Protein AF-A0A4C1TQK7-F1 (afdb_monomer_lite)

pLDDT: mean 74.4, std 18.88, range [22.38, 94.56]

Sequence (883 aa):
MAILKPQSLQMLTLLDRMDDMNLNDIREITDLICGLAYSFDNSVIKDDIHMIIRKQLGSSSPSVKVKGILAGVHAIKYLMAVPLDDVSFDIPNEVSNISISFLSEGAPREAAQLIELISCSTKQFPDLTAFFYDELSNIISNASYINKRFLAWLTDAVTNDLQQNFIVNVIPDSIDGQELSMQYCLNSDSEVDEIIAINIGGLTLEYKDDVNIGILSPLIQLVSTAYFKQCNGNLSNIDALLGCPVVMPKYDIELIEDMEDDKISNILDCLIHCSNWFRELLNAFVIQTDDMDIPTILKRILNIEEIEKNISQILLKTKTVYKPPICVFNINKYTGEQKEKQLIKPQIGKKKTNKKVPNDDTVLPETGKIQTTQHNTIKDKVDILYNMPFRKLNLNLIKLINNDFTTEPNSETELNIDMLKFILKNTNGNIDTILLSKIKKKTFLSKQDDETYDPKKAEHCAQAVSEILPKLMCHLDSVIKYIENNLNGSHNDTGFMYTSEMTAYFMVLEYLYNMLTTYFKWIGFRNQNKALLKTSLRTIAVTKEDPSKLVSLNDLLLSVAKLFQSHEKYCLQLSVGVALMDLMSAIQELSNNIVVVKIVKTMASSFLSQEWKTLDGHLEKGLYFNQAIDKFIRINFMQSELTYLKSLSIQIVSEIQRWKNRNDALESMKCINKSNFAMFYRNLGTTLYETTKRNADRGLTDSEHLEMWQDVATILKHMSEMARTLENRNTLSALFKKSMPVLKLFLSQGMPIIEMRFKTETDEILEILKLLQQSTRFLQSLCCHSRLTKDTALMTKVPQMRQLLETLIYKVKAALAANNCSEAFWMGNLKNKNIRGEIIVTQLNTDSDEMPEDCDEELPDDEDQNNSDEEINTDSRSISDTV

Organism: Eumeta variegata (NCBI:txid151549)

Foldseek 3Di:
DVVCLVCLVVLVVVVVVCVVDDPVVLLVSLLVNLCSQQVDPDRPCVVVLVVQLLVQLPDPDVVSNLSSLSNLLSNLLRLQQDDDDDDDDDDPPDDQDDDLVVDDPGSLSVNVVSVVSSCVSCQQPLLSLLVSLLSNLVSLLPRPDGDLSSLVNQLSVLVVVCCVAFKDQDQDDAAPVWDKDFPQAQDDPPPDPTAIETELLCQLRDPDSRHHLLNNLSSLSNNLSSCCVNVVHDPVVCVSLLRHTYIATDDDLVCLQVDDLVVLLSNLQSLQSLLQSLLSVLQRQLSHDPDRPLLSNLSSLVVNVVSLVSSLSSLVSYQDPHDYDANDDDPVPDPPDPDPPDDDDDDDDDDDDDDDDDDDQLDDDPDPDDDDDDPDRVVVSVVCSVPPNHDQHDLSLLVSLLWDEDDDPDDSNGQYLSSLLSSLVRNLVVLLLAQVQDQPPDDPDDDDDHDHHDPVSNVVSLVSCLVSLLSLLVVLVVLVVVLVVVVVVPPDPDDLADDPRNVSSLSSLLSSLSSLLSSLLGPCCVPHDVVSVLSSLLSQLVVPDDSVPDDDPQSSLVSNLVVLLVCLVSCQALSSLLSSLSNLVSSVVVHPDPVSLVSSLVSLQVQQQDQHADSRRHGDDGDVLLVSNLVSLLSNLVPDALVVLLVVLVQVLVQLVVDDDQQDARNSGNSHGLSSVLSNLLSSLVSLLVNLVVVLVPPDDLVVLLVNLLSSLSSLLSLLSSCLSSVDPSSLLSNLVSVLSVLVCCLVRVLVSCLVCCQPPVVSSLSSVVSNVNNLLLSQLSLLQCVVVVPVVCVVCSVVSVVSSVSVVVSVCVSCVVNVNNVSDDDDDDFNAHSNRHGPCPVVPDPDPDDDDDPPPDDDDDDDDDDDDDDDDDDDDDDDDDD

Radius of gyration: 35.94 Å; chains: 1; bounding box: 105×102×97 Å

InterPro domains:
  IPR029448 Fanconi anaemia protein FANCD2 [PF14631] (13-851)
  IPR029448 Fanconi anaemia protein FANCD2 [PTHR32086] (4-874)

Secondary structure (DSSP, 8-state):
-GGGGGGHHHHHGGGGGGGGS-HHHHHHHHHHHHHHHHSSTT-TTHHHHHHHHHHHHT-S-HHHHHHHHHHHHHHHHHHTTPPPP-------S--S---GGGSPTTHHHHHHHHHHHHHHHHTT-HHHHHHHHHHHHHHHHH-S---HHHHHHHHHHHHHHHHHHHEESSPPPPBTTBPEEEE---S-TTS-SS--EEEHHHHHHS--TT--GGGHHHHHHHHHHHHHHHTTT--GGGTHHHH--EEEE---TTTGGGS-HHHHHHHHHHHHHHHHHHHHHHHHHTT-SSS--HHHHHHHHHHHHHHHHHHHHHHHH----------S--GGG-----------PPPP-PPPP-PPPPP-TT---SS--------TTHHHHHHHHHT--PPPPPGGGGGGGGSPB--STT-SSSB-HHHHHHHHHHHHHHHHHHHH-------TT-----PPP-HHHHHHHHHHHHHHHHHHHHHHHHHHHHHHHHHHH---SS-----HHHHHHHHHHHHHHHHHHHHHT-THHHHS-HHHHHHHHHHHHHTTS-TTS--SHHHHHHHHHHHHHTTGGG--SHHHHHHHHHHHHHHHHH---HHHHHHHHHHHHHHHHS--B-TTSPBP-SHHHHHHHHHHHHHHTTT--HHHHHHHHHHHHHHHTT--STT-B-SS-TT-BTTTHHHHHHHHHHHHHHHHHHHHTS---HHHHHHHHHHHHHHHHHHHHHHHHH--HHHHHHHHHHHHHHHHHIIIIIHHHHHHHTTTSHHHHHHHHHHHHHHHHHHHHHHHHHHHTT-HHHHTTHHHHHHHHHHHHHHHHHHHHHTT-GGG--------B-TTS-B-GGG----S----------PPP----------------------

Structure (mmCIF, N/CA/C/O backbone):
data_AF-A0A4C1TQK7-F1
#
_entry.id   AF-A0A4C1TQK7-F1
#
loop_
_atom_site.group_PDB
_atom_site.id
_atom_site.type_symbol
_atom_site.label_atom_id
_atom_site.label_alt_id
_atom_site.label_comp_id
_atom_site.label_asym_id
_atom_site.label_entity_id
_atom_site.label_seq_id
_atom_site.pdbx_PDB_ins_code
_atom_site.Cartn_x
_atom_site.Cartn_y
_atom_site.Cartn_z
_atom_site.occupancy
_atom_site.B_iso_or_equiv
_atom_site.auth_seq_id
_atom_site.auth_comp_id
_atom_site.auth_asym_id
_atom_site.auth_atom_id
_atom_site.pdbx_PDB_model_num
ATOM 1 N N . MET A 1 1 ? 26.822 -21.346 -4.856 1.00 66.44 1 MET A N 1
ATOM 2 C CA . MET A 1 1 ? 26.972 -22.137 -6.099 1.00 66.44 1 MET A CA 1
ATOM 3 C C . MET A 1 1 ? 27.877 -23.363 -5.949 1.00 66.44 1 MET A C 1
ATOM 5 O O . MET A 1 1 ? 27.421 -24.443 -6.287 1.00 66.44 1 MET A O 1
ATOM 9 N N . ALA A 1 2 ? 29.098 -23.272 -5.395 1.00 65.06 2 ALA A N 1
ATOM 10 C CA . ALA A 1 2 ? 30.026 -24.421 -5.309 1.00 65.06 2 ALA A CA 1
ATOM 11 C C . ALA A 1 2 ? 29.477 -25.674 -4.582 1.00 65.06 2 ALA A C 1
ATOM 13 O O . ALA A 1 2 ? 29.717 -26.790 -5.029 1.00 65.06 2 ALA A O 1
ATOM 14 N N . ILE A 1 3 ? 28.689 -25.492 -3.514 1.00 73.12 3 ILE A N 1
ATOM 15 C CA . ILE A 1 3 ? 28.087 -26.590 -2.729 1.00 73.12 3 ILE A CA 1
ATOM 16 C C . ILE A 1 3 ? 27.033 -27.373 -3.536 1.00 73.12 3 ILE A C 1
ATOM 18 O O . ILE A 1 3 ? 26.878 -28.574 -3.348 1.00 73.12 3 ILE A O 1
ATOM 22 N N . LEU A 1 4 ? 26.331 -26.705 -4.457 1.00 75.56 4 LEU A N 1
ATOM 23 C CA . LEU A 1 4 ? 25.214 -27.277 -5.221 1.00 75.56 4 LEU A CA 1
ATOM 24 C C . LEU A 1 4 ? 25.644 -27.870 -6.572 1.00 75.56 4 LEU A C 1
ATOM 26 O O . LEU A 1 4 ? 24.844 -28.523 -7.237 1.00 75.56 4 LEU A O 1
ATOM 30 N N . LYS A 1 5 ? 26.911 -27.694 -6.970 1.00 75.25 5 LYS A N 1
ATOM 31 C CA . LYS A 1 5 ? 27.455 -28.194 -8.243 1.00 75.25 5 LYS A CA 1
ATOM 32 C C . LYS A 1 5 ? 27.227 -29.703 -8.472 1.00 75.25 5 LYS A C 1
ATOM 34 O O . LYS A 1 5 ? 26.846 -30.048 -9.586 1.00 75.25 5 LYS A O 1
ATOM 39 N N . PRO A 1 6 ? 27.391 -30.605 -7.480 1.00 77.19 6 PRO A N 1
ATOM 40 C CA . PRO A 1 6 ? 27.158 -32.043 -7.676 1.00 77.19 6 PRO A CA 1
ATOM 41 C C . PRO A 1 6 ? 25.684 -32.410 -7.906 1.00 77.19 6 PRO A C 1
ATOM 43 O O . PRO A 1 6 ? 25.392 -33.486 -8.417 1.00 77.19 6 PRO A O 1
ATOM 46 N N . GLN A 1 7 ? 24.757 -31.530 -7.518 1.00 81.00 7 GLN A N 1
ATOM 47 C CA . GLN A 1 7 ? 23.311 -31.729 -7.635 1.00 81.00 7 GLN A CA 1
ATOM 48 C C . GLN A 1 7 ? 22.711 -30.984 -8.837 1.00 81.00 7 GLN A C 1
ATOM 50 O O . GLN A 1 7 ? 21.492 -30.933 -8.967 1.00 81.00 7 GLN A O 1
ATOM 55 N N . SER A 1 8 ? 23.531 -30.423 -9.733 1.00 79.75 8 SER A N 1
ATOM 56 C CA . SER A 1 8 ? 23.068 -29.638 -10.888 1.00 79.75 8 SER A CA 1
ATOM 57 C C . SER A 1 8 ? 22.050 -30.387 -11.756 1.00 79.75 8 SER A C 1
ATOM 59 O O . SER A 1 8 ? 21.024 -29.818 -12.118 1.00 79.75 8 SER A O 1
ATOM 61 N N . LEU A 1 9 ? 22.274 -31.683 -11.999 1.00 80.56 9 LEU A N 1
ATOM 62 C CA . LEU A 1 9 ? 21.354 -32.535 -12.759 1.00 80.56 9 LEU A CA 1
ATOM 63 C C . LEU A 1 9 ? 20.010 -32.743 -12.036 1.00 80.56 9 LEU A C 1
ATOM 65 O O . LEU A 1 9 ? 18.959 -32.778 -12.666 1.00 80.56 9 LEU A O 1
ATOM 69 N N . GLN A 1 10 ? 20.029 -32.850 -10.703 1.00 81.62 10 GLN A N 1
ATOM 70 C CA . GLN A 1 10 ? 18.809 -32.960 -9.895 1.00 81.62 10 GLN A CA 1
ATOM 71 C C . GLN A 1 10 ? 18.040 -31.637 -9.889 1.00 81.62 10 GLN A C 1
ATOM 73 O O . GLN A 1 10 ? 16.819 -31.642 -9.997 1.00 81.62 10 GLN A O 1
ATOM 78 N N . MET A 1 11 ? 18.742 -30.503 -9.824 1.00 82.44 11 MET A N 1
ATOM 79 C CA . MET A 1 11 ? 18.122 -29.175 -9.874 1.00 82.44 11 MET A CA 1
ATOM 80 C C . MET A 1 11 ? 17.473 -28.889 -11.233 1.00 82.44 11 MET A C 1
ATOM 82 O O . MET A 1 11 ? 16.472 -28.181 -11.277 1.00 82.44 11 MET A O 1
ATOM 86 N N . LEU A 1 12 ? 17.964 -29.492 -12.322 1.00 82.94 12 LEU A N 1
ATOM 87 C CA . LEU A 1 12 ? 17.345 -29.374 -13.645 1.00 82.94 12 LEU A CA 1
ATOM 88 C C . LEU A 1 12 ? 15.908 -29.930 -13.674 1.00 82.94 12 LEU A C 1
ATOM 90 O O . LEU A 1 12 ? 15.057 -29.370 -14.358 1.00 82.94 12 LEU A O 1
ATOM 94 N N . THR A 1 13 ? 15.597 -30.947 -12.857 1.00 82.62 13 THR A N 1
ATOM 95 C CA . THR A 1 13 ? 14.235 -31.520 -12.744 1.00 82.62 13 THR A CA 1
ATOM 96 C C . THR A 1 13 ? 13.204 -30.541 -12.172 1.00 82.62 13 THR A C 1
ATOM 98 O O . THR A 1 13 ? 12.000 -30.743 -12.317 1.00 82.62 13 THR A O 1
ATOM 101 N N . LEU A 1 14 ? 13.646 -29.439 -11.550 1.00 81.62 14 LEU A N 1
ATOM 102 C CA . LEU A 1 14 ? 12.742 -28.376 -11.105 1.00 81.62 14 LEU A CA 1
ATOM 103 C C . LEU A 1 14 ? 12.078 -27.661 -12.289 1.00 81.62 14 LEU A C 1
ATOM 105 O O . LEU A 1 14 ? 10.960 -27.167 -12.138 1.00 81.62 14 LEU A O 1
ATOM 109 N N . LEU A 1 15 ? 12.720 -27.651 -13.466 1.00 80.19 15 LEU A N 1
ATOM 110 C CA . LEU A 1 15 ? 12.154 -27.058 -14.680 1.00 80.19 15 LEU A CA 1
ATOM 111 C C . LEU A 1 15 ? 10.896 -27.804 -15.151 1.00 80.19 15 LEU A C 1
ATOM 113 O O . LEU A 1 15 ? 9.969 -27.175 -15.661 1.00 80.19 15 LEU A O 1
ATOM 117 N N . ASP A 1 16 ? 10.806 -29.111 -14.889 1.00 79.12 16 ASP A N 1
ATOM 118 C CA . ASP A 1 16 ? 9.639 -29.931 -15.239 1.00 79.12 16 ASP A CA 1
ATOM 119 C C . ASP A 1 16 ? 8.394 -29.569 -14.410 1.00 79.12 16 ASP A C 1
ATOM 121 O O . ASP A 1 16 ? 7.269 -29.883 -14.793 1.00 79.12 16 ASP A O 1
ATOM 125 N N . ARG A 1 17 ? 8.575 -28.880 -13.274 1.00 79.75 17 ARG A N 1
ATOM 126 C CA . ARG A 1 17 ? 7.494 -28.464 -12.364 1.00 79.75 17 ARG A CA 1
ATOM 127 C C . ARG A 1 17 ? 7.153 -26.976 -12.436 1.00 79.75 17 ARG A C 1
ATOM 129 O O . ARG A 1 17 ? 6.364 -26.494 -11.626 1.00 79.75 17 ARG A O 1
ATOM 136 N N . MET A 1 18 ? 7.692 -26.241 -13.410 1.00 76.94 18 MET A N 1
ATOM 137 C CA . MET A 1 18 ? 7.437 -24.801 -13.556 1.00 76.94 18 MET A CA 1
ATOM 138 C C . MET A 1 18 ? 5.974 -24.457 -13.865 1.00 76.94 18 MET A C 1
ATOM 140 O O . MET A 1 18 ? 5.596 -23.294 -13.774 1.00 76.94 18 MET A O 1
ATOM 144 N N . ASP A 1 19 ? 5.152 -25.407 -14.314 1.00 73.50 19 ASP A N 1
ATOM 145 C CA . ASP A 1 19 ? 3.722 -25.169 -14.573 1.00 73.50 19 ASP A CA 1
ATOM 146 C C . ASP A 1 19 ? 2.910 -24.957 -13.282 1.00 73.50 19 ASP A C 1
ATOM 148 O O . ASP A 1 19 ? 1.882 -24.282 -13.308 1.00 73.50 19 ASP A O 1
ATOM 152 N N . ASP A 1 20 ? 3.405 -25.453 -12.143 1.00 75.88 20 ASP A N 1
ATOM 153 C CA . ASP A 1 20 ? 2.748 -25.320 -10.836 1.00 75.88 20 ASP A CA 1
ATOM 154 C C . ASP A 1 20 ? 3.132 -24.028 -10.084 1.00 75.88 20 ASP A C 1
ATOM 156 O O . ASP A 1 20 ? 2.581 -23.743 -9.016 1.00 75.88 20 ASP A O 1
ATOM 160 N N . MET A 1 21 ? 4.095 -23.260 -10.603 1.00 75.50 21 MET A N 1
ATOM 161 C CA . MET A 1 21 ? 4.784 -22.175 -9.891 1.00 75.50 21 MET A CA 1
ATOM 162 C C . MET A 1 21 ? 4.320 -20.785 -10.344 1.00 75.50 21 MET A C 1
ATOM 164 O O . MET A 1 21 ? 3.887 -20.595 -11.480 1.00 75.50 21 MET A O 1
ATOM 168 N N . ASN A 1 22 ? 4.423 -19.791 -9.455 1.00 77.25 22 ASN A N 1
ATOM 169 C CA . ASN A 1 22 ? 4.202 -18.388 -9.824 1.00 77.25 22 ASN A CA 1
ATOM 170 C C . ASN A 1 22 ? 5.445 -17.803 -10.533 1.00 77.25 22 ASN A C 1
ATOM 172 O O . ASN A 1 22 ? 6.516 -18.410 -10.544 1.00 77.25 22 ASN A O 1
ATOM 176 N N . LEU A 1 23 ? 5.323 -16.599 -11.105 1.00 79.62 23 LEU A N 1
ATOM 177 C CA . LEU A 1 23 ? 6.435 -15.949 -11.813 1.00 79.62 23 LEU A CA 1
ATOM 178 C C . LEU A 1 23 ? 7.660 -15.673 -10.936 1.00 79.62 23 LEU A C 1
ATOM 180 O O . LEU A 1 23 ? 8.777 -15.795 -11.423 1.00 79.62 23 LEU A O 1
ATOM 184 N N . ASN A 1 24 ? 7.475 -15.291 -9.671 1.00 80.50 24 ASN A N 1
ATOM 185 C CA . ASN A 1 24 ? 8.599 -14.984 -8.781 1.00 80.50 24 ASN A CA 1
ATOM 186 C C . ASN A 1 24 ? 9.399 -16.248 -8.450 1.00 80.50 24 ASN A C 1
ATOM 188 O O . ASN A 1 24 ? 10.621 -16.234 -8.524 1.00 80.50 24 ASN A O 1
ATOM 192 N N . ASP A 1 25 ? 8.714 -17.353 -8.168 1.00 82.62 25 ASP A N 1
ATOM 193 C CA . ASP A 1 25 ? 9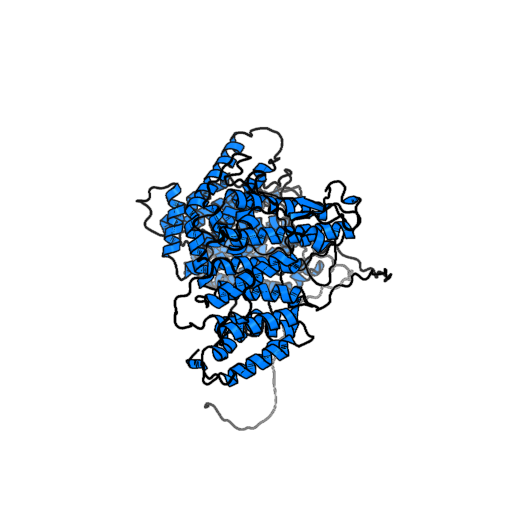.335 -18.653 -7.931 1.00 82.62 25 ASP A CA 1
ATOM 194 C C . ASP A 1 25 ? 10.069 -19.139 -9.190 1.00 82.62 25 ASP A C 1
ATOM 196 O O . ASP A 1 25 ? 11.183 -19.653 -9.099 1.00 82.62 25 ASP A O 1
ATOM 200 N N . ILE A 1 26 ? 9.481 -18.916 -10.375 1.00 84.44 26 ILE A N 1
ATOM 201 C CA . ILE A 1 26 ? 10.135 -19.198 -11.656 1.00 84.44 26 ILE A CA 1
ATOM 202 C C . ILE A 1 26 ? 11.423 -18.379 -11.803 1.00 84.44 26 ILE A C 1
ATOM 204 O O . ILE A 1 26 ? 12.445 -18.975 -12.134 1.00 84.44 26 ILE A O 1
ATOM 208 N N . ARG A 1 27 ? 11.404 -17.063 -11.525 1.00 87.25 27 ARG A N 1
ATOM 209 C CA . ARG A 1 27 ? 12.599 -16.197 -11.590 1.00 87.25 27 ARG A CA 1
ATOM 210 C C . ARG A 1 27 ? 13.729 -16.739 -10.716 1.00 87.25 27 ARG A C 1
ATOM 212 O O . ARG A 1 27 ? 14.830 -16.953 -11.217 1.00 87.25 27 ARG A O 1
ATOM 219 N N . GLU A 1 28 ? 13.441 -17.037 -9.450 1.00 86.25 28 GLU A N 1
ATOM 220 C CA . GLU A 1 28 ? 14.425 -17.558 -8.488 1.00 86.25 28 GLU A CA 1
ATOM 221 C C . GLU A 1 28 ? 15.015 -18.909 -8.927 1.00 86.25 28 GLU A C 1
ATOM 223 O O . GLU A 1 28 ? 16.222 -19.139 -8.824 1.00 86.25 28 GLU A O 1
ATOM 228 N N . ILE A 1 29 ? 14.182 -19.809 -9.460 1.00 88.00 29 ILE A N 1
ATOM 229 C CA . ILE A 1 29 ? 14.636 -21.114 -9.957 1.00 88.00 29 ILE A CA 1
ATOM 230 C C . ILE A 1 29 ? 15.487 -20.953 -11.216 1.00 88.00 29 ILE A C 1
ATOM 232 O O . ILE A 1 29 ? 16.541 -21.582 -11.319 1.00 88.00 29 ILE A O 1
ATOM 236 N N . THR A 1 30 ? 15.067 -20.109 -12.163 1.00 87.81 30 THR A N 1
ATOM 237 C CA . THR A 1 30 ? 15.858 -19.842 -13.370 1.00 87.81 30 THR A CA 1
ATOM 238 C C . THR A 1 30 ? 17.192 -19.190 -13.029 1.00 87.81 30 THR A C 1
ATOM 240 O O . THR A 1 30 ? 18.207 -19.611 -13.575 1.00 87.81 30 THR A O 1
ATOM 243 N N . ASP A 1 31 ? 17.230 -18.255 -12.073 1.00 89.62 31 ASP A N 1
ATOM 244 C CA . ASP A 1 31 ? 18.477 -17.643 -11.605 1.00 89.62 31 ASP A CA 1
ATOM 245 C C . ASP A 1 31 ? 19.420 -18.694 -11.009 1.00 89.62 31 ASP A C 1
ATOM 247 O O . ASP A 1 31 ? 20.584 -18.796 -11.396 1.00 89.62 31 ASP A O 1
ATOM 251 N N . LEU A 1 32 ? 18.900 -19.556 -10.128 1.00 88.44 32 LEU A N 1
ATOM 252 C CA . LEU A 1 32 ? 19.675 -20.635 -9.519 1.00 88.44 32 LEU A CA 1
ATOM 253 C C . LEU A 1 32 ? 20.271 -21.582 -10.572 1.00 88.44 32 LEU A C 1
ATOM 255 O O . LEU A 1 32 ? 21.459 -21.909 -10.511 1.00 88.44 32 LEU A O 1
ATOM 259 N N . ILE A 1 33 ? 19.456 -22.036 -11.526 1.00 88.62 33 ILE A N 1
ATOM 260 C CA . ILE A 1 33 ? 19.867 -23.020 -12.532 1.00 88.62 33 ILE A CA 1
ATOM 261 C C . ILE A 1 33 ? 20.847 -22.402 -13.534 1.00 88.62 33 ILE A C 1
ATOM 263 O O . ILE A 1 33 ? 21.889 -23.005 -13.803 1.00 88.62 33 ILE A O 1
ATOM 267 N N . CYS A 1 34 ? 20.583 -21.190 -14.028 1.00 88.75 34 CYS A N 1
ATOM 268 C CA . CYS A 1 34 ? 21.525 -20.457 -14.874 1.00 88.75 34 CYS A CA 1
ATOM 269 C C . CYS A 1 34 ? 22.845 -20.211 -14.128 1.00 88.75 34 CYS A C 1
ATOM 271 O O . CYS A 1 34 ? 23.920 -20.407 -14.693 1.00 88.75 34 CYS A O 1
ATOM 273 N N . GLY A 1 35 ? 22.801 -19.911 -12.830 1.00 86.69 35 GLY A N 1
ATOM 274 C CA . GLY A 1 35 ? 24.009 -19.772 -12.026 1.00 86.69 35 GLY A CA 1
ATOM 275 C C . GLY A 1 35 ? 24.828 -21.057 -11.934 1.00 86.69 35 GLY A C 1
ATOM 276 O O . GLY A 1 35 ? 26.054 -21.005 -12.010 1.00 86.69 35 GLY A O 1
ATOM 277 N N . LEU A 1 36 ? 24.187 -22.223 -11.842 1.00 86.12 36 LEU A N 1
ATOM 278 C CA . LEU A 1 36 ? 24.874 -23.520 -11.900 1.00 86.12 36 LEU A CA 1
ATOM 279 C C . LEU A 1 36 ? 25.397 -23.858 -13.308 1.00 86.12 36 LEU A C 1
ATOM 281 O O . LEU A 1 36 ? 26.409 -24.552 -13.433 1.00 86.12 36 LEU A O 1
ATOM 285 N N . ALA A 1 37 ? 24.732 -23.378 -14.359 1.00 85.62 37 ALA A N 1
ATOM 286 C CA . ALA A 1 37 ? 25.112 -23.620 -15.748 1.00 85.62 37 ALA A CA 1
ATOM 287 C C . ALA A 1 37 ? 26.319 -22.778 -16.189 1.00 85.62 37 ALA A C 1
ATOM 289 O O . ALA A 1 37 ? 27.251 -23.313 -16.781 1.00 85.62 37 ALA A O 1
ATOM 290 N N . TYR A 1 38 ? 26.329 -21.484 -15.869 1.00 84.88 38 TYR A N 1
ATOM 291 C CA . TYR A 1 38 ? 27.278 -20.526 -16.448 1.00 84.88 38 TYR A CA 1
ATOM 292 C C . TYR A 1 38 ? 28.428 -20.123 -15.514 1.00 84.88 38 TYR A C 1
ATOM 294 O O . TYR A 1 38 ? 29.423 -19.591 -15.990 1.00 84.88 38 TYR A O 1
ATOM 302 N N . SER A 1 39 ? 28.355 -20.402 -14.205 1.00 80.19 39 SER A N 1
ATOM 303 C CA . SER A 1 39 ? 29.441 -20.038 -13.268 1.00 80.19 39 SER A CA 1
ATOM 304 C C . SER A 1 39 ? 30.654 -20.985 -13.300 1.00 80.19 39 SER A C 1
ATOM 306 O O . SER A 1 39 ? 31.577 -20.810 -12.506 1.00 80.19 39 SER A O 1
ATOM 308 N N . PHE A 1 40 ? 30.648 -22.032 -14.133 1.00 76.25 40 PHE A N 1
ATOM 309 C CA . PHE A 1 40 ? 31.712 -23.041 -14.181 1.00 76.25 40 PHE A CA 1
ATOM 310 C C . PHE A 1 40 ? 32.080 -23.393 -15.630 1.00 76.25 40 PHE A C 1
ATOM 312 O O . PHE A 1 40 ? 31.199 -23.763 -16.401 1.00 76.25 40 PHE A O 1
ATOM 319 N N . ASP A 1 41 ? 33.378 -23.397 -15.954 1.00 65.19 41 ASP A N 1
ATOM 320 C CA . ASP A 1 41 ? 33.899 -23.558 -17.329 1.00 65.19 41 ASP A CA 1
ATOM 321 C C . ASP A 1 41 ? 33.563 -24.899 -18.013 1.00 65.19 41 ASP A C 1
ATOM 323 O O . ASP A 1 41 ? 33.639 -25.003 -19.229 1.00 65.19 41 ASP A O 1
ATOM 327 N N . ASN A 1 42 ? 33.146 -25.918 -17.251 1.00 68.81 42 ASN A N 1
ATOM 328 C CA . ASN A 1 42 ? 32.750 -27.244 -17.748 1.00 68.81 42 ASN A CA 1
ATOM 329 C C . ASN A 1 42 ? 31.450 -27.716 -17.076 1.00 68.81 42 ASN A C 1
ATOM 331 O O . ASN A 1 42 ? 31.424 -28.731 -16.372 1.00 68.81 42 ASN A O 1
ATOM 335 N N . SER A 1 43 ? 30.381 -26.929 -17.193 1.00 78.62 43 SER A N 1
ATOM 336 C CA . SER A 1 43 ? 29.081 -27.322 -16.648 1.00 78.62 43 SER A CA 1
ATOM 337 C C . SER A 1 43 ? 28.373 -28.327 -17.554 1.00 78.62 43 SER A C 1
ATOM 339 O O . SER A 1 43 ? 28.174 -28.075 -18.737 1.00 78.62 43 SER A O 1
ATOM 341 N N . VAL A 1 44 ? 27.939 -29.451 -16.975 1.00 79.12 44 VAL A N 1
ATOM 342 C CA . VAL A 1 44 ? 27.228 -30.530 -17.690 1.00 79.12 44 VAL A CA 1
ATOM 343 C C . VAL A 1 44 ? 25.855 -30.072 -18.196 1.00 79.12 44 VAL A C 1
ATOM 345 O O . VAL A 1 44 ? 25.362 -30.601 -19.179 1.00 79.12 44 VAL A O 1
ATOM 348 N N . ILE A 1 45 ? 25.254 -29.071 -17.545 1.00 85.38 45 ILE A N 1
ATOM 349 C CA . ILE A 1 45 ? 23.891 -28.606 -17.839 1.00 85.38 45 ILE A CA 1
ATOM 350 C C . ILE A 1 45 ? 23.845 -27.397 -18.789 1.00 85.38 45 ILE A C 1
ATOM 352 O O . ILE A 1 45 ? 22.757 -26.923 -19.102 1.00 85.38 45 ILE A O 1
ATOM 356 N N . LYS A 1 46 ? 24.992 -26.853 -19.233 1.00 85.88 46 LYS A N 1
ATOM 357 C CA . LYS A 1 46 ? 25.018 -25.629 -20.059 1.00 85.88 46 LYS A CA 1
ATOM 358 C C . LYS A 1 46 ? 24.270 -25.832 -21.382 1.00 85.88 46 LYS A C 1
ATOM 360 O O . LYS A 1 46 ? 23.372 -25.054 -21.703 1.00 85.88 46 LYS A O 1
ATOM 365 N N . ASP A 1 47 ? 24.594 -26.899 -22.109 1.00 86.88 47 ASP A N 1
ATOM 366 C CA . ASP A 1 47 ? 23.973 -27.203 -23.404 1.00 86.88 47 ASP A CA 1
ATOM 367 C C . ASP A 1 47 ? 22.478 -27.525 -23.266 1.00 86.88 47 ASP A C 1
ATOM 369 O O . ASP A 1 47 ? 21.669 -27.073 -24.081 1.00 86.88 47 ASP A O 1
ATOM 373 N N . ASP A 1 48 ? 22.095 -28.221 -22.189 1.00 88.19 48 ASP A N 1
ATOM 374 C CA . ASP A 1 48 ? 20.693 -28.503 -21.867 1.00 88.19 48 ASP A CA 1
ATOM 375 C C . ASP A 1 48 ? 19.901 -27.206 -21.671 1.00 88.19 48 ASP A C 1
ATOM 377 O O . ASP A 1 48 ? 18.805 -27.061 -22.213 1.00 88.19 48 ASP A O 1
ATOM 381 N N . ILE A 1 49 ? 20.465 -26.224 -20.961 1.00 89.19 49 ILE A N 1
ATOM 382 C CA . ILE A 1 49 ? 19.821 -24.922 -20.753 1.00 89.19 49 ILE A CA 1
ATOM 383 C C . ILE A 1 49 ? 19.685 -24.146 -22.063 1.00 89.19 49 ILE A C 1
ATOM 385 O O . ILE A 1 49 ? 18.602 -23.630 -22.340 1.00 89.19 49 ILE A O 1
ATOM 389 N N . HIS A 1 50 ? 20.705 -24.124 -22.925 1.00 88.25 50 HIS A N 1
ATOM 390 C CA . HIS A 1 50 ? 20.572 -23.508 -24.253 1.00 88.25 50 HIS A CA 1
ATOM 391 C C . HIS A 1 50 ? 19.500 -24.185 -25.111 1.00 88.25 50 HIS A C 1
ATOM 393 O O . HIS A 1 50 ? 18.736 -23.504 -25.804 1.00 88.25 50 HIS A O 1
ATOM 399 N N . MET A 1 51 ? 19.419 -25.516 -25.062 1.00 90.00 51 MET A N 1
ATOM 400 C CA . MET A 1 51 ? 18.379 -26.272 -25.754 1.00 90.00 51 MET A CA 1
ATOM 401 C C . MET A 1 51 ? 16.987 -25.926 -25.208 1.00 90.00 51 MET A C 1
ATOM 403 O O . MET A 1 51 ? 16.067 -25.686 -25.993 1.00 90.00 51 MET A O 1
ATOM 407 N N . ILE A 1 52 ? 16.832 -25.859 -23.883 1.00 89.75 52 ILE A N 1
ATOM 408 C CA . ILE A 1 52 ? 15.569 -25.513 -23.221 1.00 89.75 52 ILE A CA 1
ATOM 409 C C . ILE A 1 52 ? 15.140 -24.090 -23.583 1.00 89.75 52 ILE A C 1
ATOM 411 O O . ILE A 1 52 ? 13.991 -23.908 -23.983 1.00 89.75 52 ILE A O 1
ATOM 415 N N . ILE A 1 53 ? 16.049 -23.109 -23.534 1.00 91.62 53 ILE A N 1
ATOM 416 C CA . ILE A 1 53 ? 15.769 -21.716 -23.921 1.00 91.62 53 ILE A CA 1
ATOM 417 C C . ILE A 1 53 ? 15.242 -21.666 -25.360 1.00 91.62 53 ILE A C 1
ATOM 419 O O . ILE A 1 53 ? 14.157 -21.138 -25.599 1.00 91.62 53 ILE A O 1
ATOM 423 N N . ARG A 1 54 ? 15.944 -22.286 -26.321 1.00 91.69 54 ARG A N 1
ATOM 424 C CA . ARG A 1 54 ? 15.506 -22.321 -27.730 1.00 91.69 54 ARG A CA 1
ATOM 425 C C . ARG A 1 54 ? 14.144 -22.996 -27.897 1.00 91.69 54 ARG A C 1
ATOM 427 O O . ARG A 1 54 ? 13.291 -22.487 -28.620 1.00 91.69 54 ARG A O 1
ATOM 434 N N . LYS A 1 55 ? 13.918 -24.123 -27.214 1.00 91.31 55 LYS A N 1
ATOM 435 C CA . LYS A 1 55 ? 12.652 -24.869 -27.278 1.00 91.31 55 LYS A CA 1
ATOM 436 C C . LYS A 1 55 ? 11.486 -24.070 -26.694 1.00 91.31 55 LYS A C 1
ATOM 438 O O . LYS A 1 55 ? 10.395 -24.093 -27.257 1.00 91.31 55 LYS A O 1
ATOM 443 N N . GLN A 1 56 ? 11.705 -23.369 -25.582 1.00 91.06 56 GLN A N 1
ATOM 444 C CA . GLN A 1 56 ? 10.679 -22.557 -24.931 1.00 91.06 56 GLN A CA 1
ATOM 445 C C . GLN A 1 56 ? 10.350 -21.296 -25.741 1.00 91.06 56 GLN A C 1
ATOM 447 O O . GLN A 1 56 ? 9.173 -20.989 -25.918 1.00 91.06 56 GLN A O 1
ATOM 452 N N . LEU A 1 57 ? 11.357 -20.617 -26.302 1.00 90.44 57 LEU A N 1
ATOM 453 C CA . LEU A 1 57 ? 11.166 -19.446 -27.169 1.00 90.44 57 LEU A CA 1
ATOM 454 C C . LEU A 1 57 ? 10.476 -19.794 -28.499 1.00 90.44 57 LEU A C 1
ATOM 456 O O . LEU A 1 57 ? 9.674 -19.007 -29.000 1.00 90.44 57 LEU A O 1
ATOM 460 N N . GLY A 1 58 ? 10.735 -20.990 -29.041 1.00 88.56 58 GLY A N 1
ATOM 461 C CA . GLY A 1 58 ? 10.078 -21.504 -30.248 1.00 88.56 58 GLY A CA 1
ATOM 462 C C . GLY A 1 58 ? 8.643 -22.009 -30.040 1.00 88.56 58 GLY A C 1
ATOM 463 O O . GLY A 1 58 ? 7.986 -22.388 -31.007 1.00 88.56 58 GLY A O 1
ATOM 464 N N . SER A 1 59 ? 8.143 -22.038 -28.801 1.00 88.31 59 SER A N 1
ATOM 465 C CA . SER A 1 59 ? 6.777 -22.474 -28.494 1.00 88.31 59 SER A CA 1
ATOM 466 C C . SER A 1 59 ? 5.741 -21.470 -28.996 1.00 88.31 59 SER A C 1
ATOM 468 O O . SER A 1 59 ? 5.944 -20.267 -28.892 1.00 88.31 59 SER A O 1
ATOM 470 N N . SER A 1 60 ? 4.585 -21.933 -29.472 1.00 84.12 60 SER A N 1
ATOM 471 C CA . SER A 1 60 ? 3.447 -21.055 -29.787 1.00 84.12 60 SER A CA 1
ATOM 472 C C . SER A 1 60 ? 2.701 -20.568 -28.540 1.00 84.12 60 SER A C 1
ATOM 474 O O . SER A 1 60 ? 1.969 -19.586 -28.613 1.00 84.12 60 SER A O 1
ATOM 476 N N . SER A 1 61 ? 2.888 -21.230 -27.392 1.00 84.75 61 SER A N 1
ATOM 477 C CA . SER A 1 61 ? 2.262 -20.838 -26.128 1.00 84.75 61 SER A CA 1
ATOM 478 C C . SER A 1 61 ? 2.993 -19.647 -25.500 1.00 84.75 61 SER A C 1
ATOM 480 O O . SER A 1 61 ? 4.178 -19.775 -25.165 1.00 84.75 61 SER A O 1
ATOM 482 N N . PRO A 1 62 ? 2.304 -18.523 -25.234 1.00 81.75 62 PRO A N 1
ATOM 483 C CA . PRO A 1 62 ? 2.929 -17.378 -24.587 1.00 81.75 62 PRO A CA 1
ATOM 484 C C . PRO A 1 62 ? 3.428 -17.659 -23.170 1.00 81.75 62 PRO A C 1
ATOM 486 O O . PRO A 1 62 ? 4.467 -17.137 -22.782 1.00 81.75 62 PRO A O 1
ATOM 489 N N . SER A 1 63 ? 2.746 -18.519 -22.402 1.00 83.25 63 SER A N 1
ATOM 490 C CA . SER A 1 63 ? 3.190 -18.853 -21.041 1.00 83.25 63 SER A CA 1
ATOM 491 C C . SER A 1 63 ? 4.530 -19.592 -21.046 1.00 83.25 63 SER A C 1
ATOM 493 O O . SER A 1 63 ? 5.366 -19.377 -20.171 1.00 83.25 63 SER A O 1
ATOM 495 N N . VAL A 1 64 ? 4.760 -20.426 -22.064 1.00 86.81 64 VAL A N 1
ATOM 496 C CA . VAL A 1 64 ? 6.025 -21.140 -22.262 1.00 86.81 64 VAL A CA 1
ATOM 497 C C . VAL A 1 64 ? 7.094 -20.191 -22.804 1.00 86.81 64 VAL A C 1
ATOM 499 O O . VAL A 1 64 ? 8.226 -20.239 -22.327 1.00 86.81 64 VAL A O 1
ATOM 502 N N . LYS A 1 65 ? 6.740 -19.278 -23.721 1.00 89.44 65 LYS A N 1
ATOM 503 C CA . LYS A 1 65 ? 7.665 -18.234 -24.189 1.00 89.44 65 LYS A CA 1
ATOM 504 C C . LYS A 1 65 ? 8.161 -17.351 -23.046 1.00 89.44 65 LYS A C 1
ATOM 506 O O . LYS A 1 65 ? 9.356 -17.100 -22.985 1.00 89.44 65 LYS A O 1
ATOM 511 N N . VAL A 1 66 ? 7.295 -16.944 -22.110 1.00 88.44 66 VAL A N 1
ATOM 512 C CA . VAL A 1 66 ? 7.701 -16.165 -20.921 1.00 88.44 66 VAL A CA 1
ATOM 513 C C . VAL A 1 66 ? 8.768 -16.897 -20.105 1.00 88.44 66 VAL A C 1
ATOM 515 O O . VAL A 1 66 ? 9.754 -16.286 -19.702 1.00 88.44 66 VAL A O 1
ATOM 518 N N . LYS A 1 67 ? 8.623 -18.214 -19.909 1.00 88.62 67 LYS A N 1
ATOM 519 C CA . LYS A 1 67 ? 9.643 -19.036 -19.233 1.00 88.62 67 LYS A CA 1
ATOM 520 C C . LYS A 1 67 ? 10.967 -19.036 -20.004 1.00 88.62 67 LYS A C 1
ATOM 522 O O . LYS A 1 67 ? 12.018 -18.881 -19.390 1.00 88.62 67 LYS A O 1
ATOM 527 N N . GLY A 1 68 ? 10.900 -19.122 -21.335 1.00 90.75 68 GLY A N 1
ATOM 528 C CA . GLY A 1 68 ? 12.067 -19.035 -22.217 1.00 90.75 68 GLY A CA 1
ATOM 529 C C . GLY A 1 68 ? 12.767 -17.677 -22.158 1.00 90.75 68 GLY A C 1
ATOM 530 O O . GLY A 1 68 ? 13.993 -17.632 -22.101 1.00 90.75 68 GLY A O 1
ATOM 531 N N . ILE A 1 69 ? 11.998 -16.582 -22.107 1.00 92.25 69 ILE A N 1
ATOM 532 C CA . ILE A 1 69 ? 12.517 -15.220 -21.918 1.00 92.25 69 ILE A CA 1
ATOM 533 C C . ILE A 1 69 ? 13.233 -15.128 -20.570 1.00 92.25 69 ILE A C 1
ATOM 535 O O . ILE A 1 69 ? 14.389 -14.724 -20.531 1.00 92.25 69 ILE A O 1
ATOM 539 N N . LEU A 1 70 ? 12.597 -15.567 -19.477 1.00 90.88 70 LEU A N 1
ATOM 540 C CA . LEU A 1 70 ? 13.201 -15.538 -18.142 1.00 90.88 70 LEU A CA 1
ATOM 541 C C . LEU A 1 70 ? 14.499 -16.348 -18.076 1.00 90.88 70 LEU A C 1
ATOM 543 O O . LEU A 1 70 ? 15.503 -15.839 -17.582 1.00 90.88 70 LEU A O 1
ATOM 547 N N . ALA A 1 71 ? 14.509 -17.572 -18.605 1.00 90.75 71 ALA A N 1
ATOM 548 C CA . ALA A 1 71 ? 15.711 -18.399 -18.655 1.00 90.75 71 ALA A CA 1
ATOM 549 C C . ALA A 1 71 ? 16.818 -17.759 -19.514 1.00 90.75 71 ALA A C 1
ATOM 551 O O . ALA A 1 71 ? 17.983 -17.761 -19.119 1.00 90.75 71 ALA A O 1
ATOM 552 N N . GLY A 1 72 ? 16.465 -17.163 -20.657 1.00 93.12 72 GLY A N 1
ATOM 553 C CA . GLY A 1 72 ? 17.406 -16.454 -21.524 1.00 93.12 72 GLY A CA 1
ATOM 554 C C . GLY A 1 72 ? 18.006 -15.204 -20.872 1.00 93.12 72 GLY A C 1
ATOM 555 O O . GLY A 1 72 ? 19.219 -15.018 -20.900 1.00 93.12 72 GLY A O 1
ATOM 556 N N . VAL A 1 73 ? 17.181 -14.387 -20.215 1.00 93.25 73 VAL A N 1
ATOM 557 C CA . VAL A 1 73 ? 17.602 -13.169 -19.503 1.00 93.25 73 VAL A CA 1
ATOM 558 C C . VAL A 1 73 ? 18.509 -13.517 -18.314 1.00 93.25 73 VAL A C 1
ATOM 560 O O . VAL A 1 73 ? 19.582 -12.931 -18.163 1.00 93.25 73 VAL A O 1
ATOM 563 N N . HIS A 1 74 ? 18.179 -14.551 -17.534 1.00 91.12 74 HIS A N 1
ATOM 564 C CA . HIS A 1 74 ? 19.062 -15.035 -16.465 1.00 91.12 74 HIS A CA 1
ATOM 565 C C . HIS A 1 74 ? 20.340 -15.702 -16.997 1.00 91.12 74 HIS A C 1
ATOM 567 O O . HIS A 1 74 ? 21.378 -15.606 -16.352 1.00 91.12 74 HIS A O 1
ATOM 573 N N . ALA A 1 75 ? 20.336 -16.322 -18.180 1.00 90.88 75 ALA A N 1
ATOM 574 C CA . ALA A 1 75 ? 21.575 -16.767 -18.823 1.00 90.88 75 ALA A CA 1
ATOM 575 C C . ALA A 1 75 ? 22.482 -15.573 -19.182 1.00 90.88 75 ALA A C 1
ATOM 577 O O . ALA A 1 75 ? 23.673 -15.585 -18.860 1.00 90.88 75 ALA A O 1
ATOM 578 N N . ILE A 1 76 ? 21.908 -14.508 -19.759 1.00 91.44 76 ILE A N 1
ATOM 579 C CA . ILE A 1 76 ? 22.616 -13.253 -20.066 1.00 91.44 76 ILE A CA 1
ATOM 580 C C . ILE A 1 76 ? 23.263 -12.668 -18.802 1.00 91.44 76 ILE A C 1
ATOM 582 O O . ILE A 1 76 ? 24.429 -12.277 -18.859 1.00 91.44 76 ILE A O 1
ATOM 586 N N . LYS A 1 77 ? 22.572 -12.693 -17.650 1.00 90.88 77 LYS A N 1
ATOM 587 C CA . LYS A 1 77 ? 23.099 -12.225 -16.350 1.00 90.88 77 LYS A CA 1
ATOM 588 C C . LYS A 1 77 ? 24.473 -12.798 -16.005 1.00 90.88 77 LYS A C 1
ATOM 590 O O . LYS A 1 77 ? 25.330 -12.075 -15.504 1.00 90.88 77 LYS A O 1
ATOM 595 N N . TYR A 1 78 ? 24.673 -14.093 -16.235 1.00 87.69 78 TYR A N 1
ATOM 596 C CA . TYR A 1 78 ? 25.931 -14.762 -15.906 1.00 87.69 78 TYR A CA 1
ATOM 597 C C . TYR A 1 78 ? 26.971 -14.618 -17.018 1.00 87.69 78 TYR A C 1
ATOM 599 O O . TYR A 1 78 ? 28.149 -14.429 -16.727 1.00 87.69 78 TYR A O 1
ATOM 607 N N . LEU A 1 79 ? 26.547 -14.642 -18.284 1.00 85.94 79 LEU A N 1
ATOM 608 C CA . LEU A 1 79 ? 27.444 -14.479 -19.432 1.00 85.94 79 LEU A CA 1
ATOM 609 C C . LEU A 1 79 ? 28.050 -13.069 -19.518 1.00 85.94 79 LEU A C 1
ATOM 611 O O . LEU A 1 79 ? 29.215 -12.921 -19.888 1.00 85.94 79 LEU A O 1
ATOM 615 N N . MET A 1 80 ? 27.298 -12.032 -19.135 1.00 85.94 80 MET A N 1
ATOM 616 C CA . MET A 1 80 ? 27.781 -10.645 -19.150 1.00 85.94 80 MET A CA 1
ATOM 617 C C . MET A 1 80 ? 28.791 -10.332 -18.033 1.00 85.94 80 MET A C 1
ATOM 619 O O . MET A 1 80 ? 29.498 -9.327 -18.115 1.00 85.94 80 MET A O 1
ATOM 623 N N . ALA A 1 81 ? 28.858 -11.170 -16.992 1.00 82.00 81 ALA A N 1
ATOM 624 C CA . ALA A 1 81 ? 29.687 -10.957 -15.806 1.00 82.00 81 ALA A CA 1
ATOM 625 C C . ALA A 1 81 ? 31.103 -11.560 -15.920 1.00 82.00 81 ALA A C 1
ATOM 627 O O . ALA A 1 81 ? 31.879 -11.466 -14.970 1.00 82.00 81 ALA A O 1
ATOM 628 N N . VAL A 1 82 ? 31.453 -12.175 -17.057 1.00 73.69 82 VAL A N 1
ATOM 629 C CA . VAL A 1 82 ? 32.770 -12.796 -17.273 1.00 73.69 82 VAL A CA 1
ATOM 630 C C . VAL A 1 82 ? 33.825 -11.712 -17.566 1.00 73.69 82 VAL A C 1
ATOM 632 O O . VAL A 1 82 ? 33.699 -11.002 -18.575 1.00 73.69 82 VAL A O 1
ATOM 635 N N . PRO A 1 83 ? 34.866 -11.557 -16.721 1.00 61.78 83 PRO A N 1
ATOM 636 C CA . PRO A 1 83 ? 35.956 -10.622 -16.981 1.00 61.78 83 PRO A CA 1
ATOM 637 C C . PRO A 1 83 ? 36.789 -11.104 -18.174 1.00 61.78 83 PRO A C 1
ATOM 639 O O . PRO A 1 83 ? 37.136 -12.280 -18.253 1.00 61.78 83 PRO A O 1
ATOM 642 N N . LEU A 1 84 ? 37.127 -10.197 -19.090 1.00 59.62 84 LEU A N 1
ATOM 643 C CA . LEU A 1 84 ? 38.235 -10.402 -20.027 1.00 59.62 84 LEU A CA 1
ATOM 644 C C . LEU A 1 84 ? 39.484 -9.777 -19.406 1.00 59.62 84 LEU A C 1
ATOM 646 O O . LEU A 1 84 ? 39.366 -8.733 -18.765 1.00 59.62 84 LEU A O 1
ATOM 650 N N . ASP A 1 85 ? 40.653 -10.385 -19.614 1.00 50.22 85 ASP A N 1
ATOM 651 C CA . ASP A 1 85 ? 41.928 -9.779 -19.226 1.00 50.22 85 ASP A CA 1
ATOM 652 C C . ASP A 1 85 ? 42.029 -8.370 -19.837 1.00 50.22 85 ASP A C 1
ATOM 654 O O . ASP A 1 85 ? 41.911 -8.192 -21.055 1.00 50.22 85 ASP A O 1
ATOM 658 N N . ASP A 1 86 ? 42.177 -7.370 -18.963 1.00 44.44 86 ASP A N 1
ATOM 659 C CA . ASP A 1 86 ? 42.227 -5.943 -19.279 1.00 44.44 86 ASP A CA 1
ATOM 660 C C . ASP A 1 86 ? 43.386 -5.637 -20.242 1.00 44.44 86 ASP A C 1
ATOM 662 O O . ASP A 1 86 ? 44.509 -5.335 -19.837 1.00 44.44 86 ASP A O 1
ATOM 666 N N . VAL A 1 87 ? 43.111 -5.664 -21.545 1.00 43.81 87 VAL A N 1
ATOM 667 C CA . VAL A 1 87 ? 43.912 -4.924 -22.520 1.00 43.81 87 VAL A CA 1
ATOM 668 C C . VAL A 1 87 ? 43.216 -3.586 -22.724 1.00 43.81 87 VAL A C 1
ATOM 670 O O . VAL A 1 87 ? 42.102 -3.534 -23.249 1.00 43.81 87 VAL A O 1
ATOM 673 N N . SER A 1 88 ? 43.879 -2.529 -22.250 1.00 47.16 88 SER A N 1
ATOM 674 C CA . SER A 1 88 ? 43.498 -1.118 -22.367 1.00 47.16 88 SER A CA 1
ATOM 675 C C . SER A 1 88 ? 42.829 -0.825 -23.708 1.00 47.16 88 SER A C 1
ATOM 677 O O . SER A 1 88 ? 43.469 -0.927 -24.757 1.00 47.16 88 SER A O 1
ATOM 679 N N . PHE A 1 89 ? 41.547 -0.473 -23.670 1.00 48.91 89 PHE A N 1
ATOM 680 C CA . PHE A 1 89 ? 40.799 -0.071 -24.851 1.00 48.91 89 PHE A CA 1
ATOM 681 C C . PHE A 1 89 ? 40.157 1.286 -24.589 1.00 48.91 89 PHE A C 1
ATOM 683 O O . PHE A 1 89 ? 39.297 1.405 -23.713 1.00 48.91 89 PHE A O 1
ATOM 690 N N . ASP A 1 90 ? 40.597 2.286 -25.351 1.00 45.91 90 ASP A N 1
ATOM 691 C CA . ASP A 1 90 ? 39.881 3.543 -25.518 1.00 45.91 90 ASP A CA 1
ATOM 692 C C . ASP A 1 90 ? 38.583 3.232 -26.262 1.00 45.91 90 ASP A C 1
ATOM 694 O O . ASP A 1 90 ? 38.603 2.643 -27.344 1.00 45.91 90 ASP A O 1
ATOM 698 N N . ILE A 1 91 ? 37.446 3.579 -25.662 1.00 49.03 91 ILE A N 1
ATOM 699 C CA . ILE A 1 91 ? 36.155 3.568 -26.351 1.00 49.03 91 ILE A CA 1
ATOM 700 C C . ILE A 1 91 ? 36.316 4.533 -27.537 1.00 49.03 91 ILE A C 1
ATOM 702 O O . ILE A 1 91 ? 36.608 5.704 -27.290 1.00 49.03 91 ILE A O 1
ATOM 706 N N . PRO A 1 92 ? 36.189 4.096 -28.804 1.00 43.97 92 PRO A N 1
ATOM 707 C CA . PRO A 1 92 ? 36.227 5.020 -29.922 1.00 43.97 92 PRO A CA 1
ATOM 708 C C . PRO A 1 92 ? 35.041 5.967 -29.764 1.00 43.97 92 PRO A C 1
ATOM 710 O O . PRO A 1 92 ? 33.888 5.546 -29.858 1.00 43.97 92 PRO A O 1
ATOM 713 N N . ASN A 1 93 ? 35.327 7.233 -29.472 1.00 41.34 93 ASN A N 1
ATOM 714 C CA . ASN A 1 93 ? 34.351 8.296 -29.634 1.00 41.34 93 ASN A CA 1
ATOM 715 C C . ASN A 1 93 ? 33.993 8.298 -31.126 1.00 41.34 93 ASN A C 1
ATOM 717 O O . ASN A 1 93 ? 34.885 8.485 -31.946 1.00 41.34 93 ASN A O 1
ATOM 721 N N . GLU A 1 94 ? 32.726 8.046 -31.459 1.00 44.62 94 GLU A N 1
ATOM 722 C CA . GLU A 1 94 ? 32.172 8.044 -32.825 1.00 44.62 94 GLU A CA 1
ATOM 723 C C . GLU A 1 94 ? 32.397 6.767 -33.664 1.00 44.62 94 GLU A C 1
ATOM 725 O O . GLU A 1 94 ? 33.068 6.771 -34.693 1.00 44.62 94 GLU A O 1
ATOM 730 N N . VAL A 1 95 ? 31.724 5.668 -33.304 1.00 40.62 95 VAL A N 1
ATOM 731 C CA . VAL A 1 95 ? 31.207 4.727 -34.316 1.00 40.62 95 VAL A CA 1
ATOM 732 C C . VAL A 1 95 ? 29.763 4.397 -33.957 1.00 40.62 95 VAL A C 1
ATOM 734 O O . VAL A 1 95 ? 29.511 3.621 -33.039 1.00 40.62 95 VAL A O 1
ATOM 737 N N . SER A 1 96 ? 28.814 5.003 -34.667 1.00 44.91 96 SER A N 1
ATOM 738 C CA . SER A 1 96 ? 27.417 4.573 -34.657 1.00 44.91 96 SER A CA 1
ATOM 739 C C . SER A 1 96 ? 27.307 3.208 -35.348 1.00 44.91 96 SER A C 1
ATOM 741 O O . SER A 1 96 ? 27.889 3.003 -36.416 1.00 44.91 96 SER A O 1
ATOM 743 N N . ASN A 1 97 ? 26.552 2.280 -34.751 1.00 52.44 97 ASN A N 1
ATOM 744 C CA . ASN A 1 97 ? 26.331 0.895 -35.196 1.00 52.44 97 ASN A CA 1
ATOM 745 C C . ASN A 1 97 ? 27.462 -0.094 -34.859 1.00 52.44 97 ASN A C 1
ATOM 747 O O . ASN A 1 97 ? 28.119 -0.670 -35.736 1.00 52.44 97 ASN A O 1
ATOM 751 N N . ILE A 1 98 ? 27.644 -0.370 -33.568 1.00 61.06 98 ILE A N 1
ATOM 752 C CA . ILE A 1 98 ? 28.469 -1.481 -33.091 1.00 61.06 98 ILE A CA 1
ATOM 753 C C . ILE A 1 98 ? 27.749 -2.796 -33.436 1.00 61.06 98 ILE A C 1
ATOM 755 O O . ILE A 1 98 ? 26.740 -3.169 -32.845 1.00 61.06 98 ILE A O 1
ATOM 759 N N . SER A 1 99 ? 28.272 -3.536 -34.411 1.00 67.94 99 SER A N 1
ATOM 760 C CA . SER A 1 99 ? 27.764 -4.871 -34.761 1.00 67.94 99 SER A CA 1
ATOM 761 C C . SER A 1 99 ? 28.211 -5.935 -33.748 1.00 67.94 99 SER A C 1
ATOM 763 O O . SER A 1 99 ? 29.251 -5.794 -33.107 1.00 67.94 99 SER A O 1
ATOM 765 N N . ILE A 1 100 ? 27.492 -7.061 -33.648 1.00 65.50 100 ILE A N 1
ATOM 766 C CA . ILE A 1 100 ? 27.878 -8.191 -32.769 1.00 65.50 100 ILE A CA 1
ATOM 767 C C . ILE A 1 100 ? 29.286 -8.719 -33.076 1.00 65.50 100 ILE A C 1
ATOM 769 O O . ILE A 1 100 ? 29.970 -9.217 -32.183 1.00 65.50 100 ILE A O 1
ATOM 773 N N . SER A 1 101 ? 29.758 -8.582 -34.319 1.00 62.12 101 SER A N 1
ATOM 774 C CA . SER A 1 101 ? 31.133 -8.916 -34.718 1.00 62.12 101 SER A CA 1
ATOM 775 C C . SER A 1 101 ? 32.217 -8.100 -34.009 1.00 62.12 101 SER A C 1
ATOM 777 O O . SER A 1 101 ? 33.376 -8.503 -34.038 1.00 62.12 101 SER A O 1
ATOM 779 N N . PHE A 1 102 ? 31.864 -6.986 -33.365 1.00 60.47 102 PHE A N 1
ATOM 780 C CA . PHE A 1 102 ? 32.774 -6.195 -32.535 1.00 60.47 102 PHE A CA 1
ATOM 781 C C . PHE A 1 102 ? 33.076 -6.863 -31.181 1.00 60.47 102 PHE A C 1
ATOM 783 O O . PHE A 1 102 ? 34.078 -6.558 -30.533 1.00 60.47 102 PHE A O 1
ATOM 790 N N . LEU A 1 103 ? 32.227 -7.795 -30.737 1.00 72.00 103 LEU A N 1
ATOM 791 C CA . LEU A 1 103 ? 32.429 -8.538 -29.497 1.00 72.00 103 LEU A CA 1
ATOM 792 C C . LEU A 1 103 ? 33.431 -9.676 -29.722 1.00 72.00 103 LEU A C 1
ATOM 794 O O . LEU A 1 103 ? 33.313 -10.458 -30.667 1.00 72.00 103 LEU A O 1
ATOM 798 N N . SER A 1 104 ? 34.405 -9.802 -28.817 1.00 65.94 104 SER A N 1
ATOM 799 C CA . SER A 1 104 ? 35.355 -10.918 -28.828 1.00 65.94 104 SER A CA 1
ATOM 800 C C . SER A 1 104 ? 34.628 -12.258 -28.702 1.00 65.94 104 SER A C 1
ATOM 802 O O . SER A 1 104 ? 33.650 -12.368 -27.957 1.00 65.94 104 SER A O 1
ATOM 804 N N . GLU A 1 105 ? 35.124 -13.286 -29.394 1.00 64.69 105 GLU A N 1
ATOM 805 C CA . GLU A 1 105 ? 34.604 -14.651 -29.269 1.00 64.69 105 GLU A CA 1
ATOM 806 C C . GLU A 1 105 ? 34.647 -15.117 -27.807 1.00 64.69 105 GLU A C 1
ATOM 808 O O . GLU A 1 105 ? 35.684 -15.043 -27.152 1.00 64.69 105 GLU A O 1
ATOM 813 N N . GLY A 1 106 ? 33.493 -15.540 -27.281 1.00 75.88 106 GLY A N 1
ATOM 814 C CA . GLY A 1 106 ? 33.324 -15.922 -25.880 1.00 75.88 106 GLY A CA 1
ATOM 815 C C . GLY A 1 106 ? 31.951 -15.545 -25.315 1.00 75.88 106 GLY A C 1
ATOM 816 O O . GLY A 1 106 ? 31.025 -15.204 -26.055 1.00 75.88 106 GLY A O 1
ATOM 817 N N . ALA A 1 107 ? 31.844 -15.565 -23.985 1.00 80.50 107 ALA A N 1
ATOM 818 C CA . ALA A 1 107 ? 30.620 -15.274 -23.234 1.00 80.50 107 ALA A CA 1
ATOM 819 C C . ALA A 1 107 ? 29.875 -13.969 -23.623 1.00 80.50 107 ALA A C 1
ATOM 821 O O . ALA A 1 107 ? 28.650 -14.027 -23.745 1.00 80.50 107 ALA A O 1
ATOM 822 N N . PRO A 1 108 ? 30.526 -12.810 -23.888 1.00 83.12 108 PRO A N 1
ATOM 823 C CA . PRO A 1 108 ? 29.794 -11.595 -24.271 1.00 83.12 108 PRO A CA 1
ATOM 824 C C . PRO A 1 108 ? 29.115 -11.706 -25.644 1.00 83.12 108 PRO A C 1
ATOM 826 O O . PRO A 1 108 ? 28.022 -11.176 -25.834 1.00 83.12 108 PRO A O 1
ATOM 829 N N . ARG A 1 109 ? 29.720 -12.428 -26.598 1.00 85.38 109 ARG A N 1
ATOM 830 C CA . ARG A 1 109 ? 29.111 -12.680 -27.912 1.00 85.38 109 ARG A CA 1
ATOM 831 C C . ARG A 1 109 ? 27.940 -13.658 -27.804 1.00 85.38 109 ARG A C 1
ATOM 833 O O . ARG A 1 109 ? 26.923 -13.462 -28.459 1.00 85.38 109 ARG A O 1
ATOM 840 N N . GLU A 1 110 ? 28.063 -14.669 -26.946 1.00 86.31 110 GLU A N 1
ATOM 841 C CA . GLU A 1 110 ? 26.980 -15.610 -26.630 1.00 86.31 110 GLU A CA 1
ATOM 842 C C . GLU A 1 110 ? 25.777 -14.891 -25.989 1.00 86.31 110 GLU A C 1
ATOM 844 O O . GLU A 1 110 ? 24.633 -15.139 -26.369 1.00 86.31 110 GLU A O 1
ATOM 849 N N . ALA A 1 111 ? 26.026 -13.934 -25.088 1.00 88.56 111 ALA A N 1
ATOM 850 C CA . ALA A 1 111 ? 24.985 -13.088 -24.505 1.00 88.56 111 ALA A CA 1
ATOM 851 C C . ALA A 1 111 ? 24.263 -12.233 -25.563 1.00 88.56 111 ALA A C 1
ATOM 853 O O . ALA A 1 111 ? 23.034 -12.194 -25.583 1.00 88.56 111 ALA A O 1
ATOM 854 N N . ALA A 1 112 ? 25.006 -11.597 -26.475 1.00 88.38 112 ALA A N 1
ATOM 855 C CA . ALA A 1 112 ? 24.425 -10.804 -27.560 1.00 88.38 112 ALA A CA 1
ATOM 856 C C . ALA A 1 112 ? 23.569 -11.656 -28.518 1.00 88.38 112 ALA A C 1
ATOM 858 O O . ALA A 1 112 ? 22.466 -11.260 -28.888 1.00 88.38 112 ALA A O 1
ATOM 859 N N . GLN A 1 113 ? 24.021 -12.871 -28.847 1.00 90.00 113 GLN A N 1
ATOM 860 C CA . GLN A 1 113 ? 23.250 -13.821 -29.658 1.00 90.00 113 GLN A CA 1
ATOM 861 C C . GLN A 1 113 ? 21.957 -14.280 -28.969 1.00 90.00 113 GLN A C 1
ATOM 863 O O . GLN A 1 113 ? 20.947 -14.496 -29.637 1.00 90.00 113 GLN A O 1
ATOM 868 N N . LEU A 1 114 ? 21.965 -14.440 -27.640 1.00 90.75 114 LEU A N 1
ATOM 869 C CA . LEU A 1 114 ? 20.747 -14.739 -26.885 1.00 90.75 114 LEU A CA 1
ATOM 870 C C . LEU A 1 114 ? 19.758 -13.568 -26.911 1.00 90.75 114 LEU A C 1
ATOM 872 O O . LEU A 1 114 ? 18.562 -13.814 -27.042 1.00 90.75 114 LEU A O 1
ATOM 876 N N . ILE A 1 115 ? 20.239 -12.323 -26.837 1.00 91.81 115 ILE A N 1
ATOM 877 C CA . ILE A 1 115 ? 19.393 -11.127 -26.975 1.00 91.81 115 ILE A CA 1
ATOM 878 C C . ILE A 1 115 ? 18.728 -11.104 -28.354 1.00 91.81 115 ILE A C 1
ATOM 880 O O . ILE A 1 115 ? 17.505 -11.015 -28.425 1.00 91.81 115 ILE A O 1
ATOM 884 N N . GLU A 1 116 ? 19.489 -11.284 -29.438 1.00 90.50 116 GLU A N 1
ATOM 885 C CA . GLU A 1 116 ? 18.917 -11.351 -30.792 1.00 90.50 116 GLU A CA 1
ATOM 886 C C . GLU A 1 116 ? 17.903 -12.488 -30.945 1.00 90.50 116 GLU A C 1
ATOM 888 O O . GLU A 1 116 ? 16.839 -12.298 -31.538 1.00 90.50 116 GLU A O 1
ATOM 893 N N . LEU A 1 117 ? 18.203 -13.667 -30.391 1.00 92.12 117 LEU A N 1
ATOM 894 C CA . LEU A 1 117 ? 17.302 -14.815 -30.430 1.00 92.12 117 LEU A CA 1
ATOM 895 C C . LEU A 1 117 ? 15.970 -14.508 -29.735 1.00 92.12 117 LEU A C 1
ATOM 897 O O . LEU A 1 117 ? 14.912 -14.849 -30.274 1.00 92.12 117 LEU A O 1
ATOM 901 N N . ILE A 1 118 ? 16.009 -13.889 -28.552 1.00 92.62 118 ILE A N 1
ATOM 902 C CA . ILE A 1 118 ? 14.802 -13.509 -27.813 1.00 92.62 118 ILE A CA 1
ATOM 903 C C . ILE A 1 118 ? 14.022 -12.461 -28.611 1.00 92.62 118 ILE A C 1
ATOM 905 O O . ILE A 1 118 ? 12.851 -12.705 -28.898 1.00 92.62 118 ILE A O 1
ATOM 909 N N . SER A 1 119 ? 14.671 -11.383 -29.063 1.00 89.81 119 SER A N 1
ATOM 910 C CA . SER A 1 119 ? 14.032 -10.317 -29.849 1.00 89.81 119 SER A CA 1
ATOM 911 C C . SER A 1 119 ? 13.367 -10.845 -31.126 1.00 89.81 119 SER A C 1
ATOM 913 O O . SER A 1 119 ? 12.222 -10.505 -31.426 1.00 89.81 119 SER A O 1
ATOM 915 N N . CYS A 1 120 ? 14.024 -11.754 -31.857 1.00 88.94 120 CYS A N 1
ATOM 916 C CA . CYS A 1 120 ? 13.431 -12.400 -33.033 1.00 88.94 120 CYS A CA 1
ATOM 917 C C . CYS A 1 120 ? 12.212 -13.260 -32.666 1.00 88.94 120 CYS A C 1
ATOM 919 O O . CYS A 1 120 ? 11.222 -13.293 -33.397 1.00 88.94 120 CYS A O 1
ATOM 921 N N . SER A 1 121 ? 12.269 -13.949 -31.524 1.00 87.56 121 SER A N 1
ATOM 922 C CA . SER A 1 121 ? 11.203 -14.844 -31.059 1.00 87.56 121 SER A CA 1
ATOM 923 C C . SER A 1 121 ? 9.985 -14.096 -30.498 1.00 87.56 121 SER A C 1
ATOM 925 O O . SER A 1 121 ? 8.883 -14.663 -30.466 1.00 87.56 121 SER A O 1
ATOM 927 N N . THR A 1 122 ? 10.160 -12.842 -30.061 1.00 87.44 122 THR A N 1
ATOM 928 C CA . THR A 1 122 ? 9.102 -11.987 -29.498 1.00 87.44 122 THR A CA 1
ATOM 929 C C . THR A 1 122 ? 8.585 -10.920 -30.458 1.00 87.44 122 THR A C 1
ATOM 931 O O . THR A 1 122 ? 7.567 -10.319 -30.145 1.00 87.44 122 THR A O 1
ATOM 934 N N . LYS A 1 123 ? 9.184 -10.722 -31.644 1.00 82.50 123 LYS A N 1
ATOM 935 C CA . LYS A 1 123 ? 8.789 -9.667 -32.604 1.00 82.50 123 LYS A CA 1
ATOM 936 C C . LYS A 1 123 ? 7.282 -9.621 -32.917 1.00 82.50 123 LYS A C 1
ATOM 938 O O . LYS A 1 123 ? 6.713 -8.548 -33.042 1.00 82.50 123 LYS A O 1
ATOM 943 N N . GLN A 1 124 ? 6.622 -10.779 -32.986 1.00 81.19 124 GLN A N 1
ATOM 944 C CA . GLN A 1 124 ? 5.174 -10.886 -33.236 1.00 81.19 124 GLN A CA 1
ATOM 945 C C . GLN A 1 124 ? 4.297 -10.560 -32.011 1.00 81.19 124 GLN A C 1
ATOM 947 O O . GLN A 1 124 ? 3.084 -10.431 -32.132 1.00 81.19 124 GLN A O 1
ATOM 952 N N . PHE A 1 125 ? 4.878 -10.469 -30.817 1.00 83.88 125 PHE A N 1
ATOM 953 C CA . PHE A 1 125 ? 4.170 -10.289 -29.552 1.00 83.88 125 PHE A CA 1
ATOM 954 C C . PHE A 1 125 ? 4.754 -9.089 -28.793 1.00 83.88 125 PHE A C 1
ATOM 956 O O . PHE A 1 125 ? 5.628 -9.275 -27.942 1.00 83.88 125 PHE A O 1
ATOM 963 N N . PRO A 1 126 ? 4.255 -7.867 -29.050 1.00 84.44 126 PRO A N 1
ATOM 964 C CA . PRO A 1 126 ? 4.742 -6.651 -28.400 1.00 84.44 126 PRO A CA 1
ATOM 965 C C . PRO A 1 126 ? 4.785 -6.722 -26.872 1.00 84.44 126 PRO A C 1
ATOM 967 O O . PRO A 1 126 ? 5.760 -6.289 -26.267 1.00 84.44 126 PRO A O 1
ATOM 970 N N . ASP A 1 127 ? 3.780 -7.344 -26.247 1.00 84.62 127 ASP A N 1
ATOM 971 C CA . ASP A 1 127 ? 3.719 -7.515 -24.790 1.00 84.62 127 ASP A CA 1
ATOM 972 C C . ASP A 1 127 ? 4.877 -8.369 -24.243 1.00 84.62 127 ASP A C 1
ATOM 974 O O . ASP A 1 127 ? 5.363 -8.131 -23.138 1.00 84.62 127 ASP A O 1
ATOM 978 N N . LEU A 1 128 ? 5.330 -9.369 -25.012 1.00 88.00 128 LEU A N 1
ATOM 979 C CA . LEU A 1 128 ? 6.461 -10.219 -24.635 1.00 88.00 128 LEU A CA 1
ATOM 980 C C . LEU A 1 128 ? 7.796 -9.502 -24.846 1.00 88.00 128 LEU A C 1
ATOM 982 O O . LEU A 1 128 ? 8.710 -9.700 -24.050 1.00 88.00 128 LEU A O 1
ATOM 986 N N . THR A 1 129 ? 7.904 -8.658 -25.876 1.00 89.50 129 THR A N 1
ATOM 987 C CA . THR A 1 129 ? 9.071 -7.781 -26.073 1.00 89.50 129 THR A CA 1
ATOM 988 C C . THR A 1 129 ? 9.175 -6.753 -24.945 1.00 89.50 129 THR A C 1
ATOM 990 O O . THR A 1 129 ? 10.244 -6.592 -24.364 1.00 89.50 129 THR A O 1
ATOM 993 N N . ALA A 1 130 ? 8.057 -6.129 -24.561 1.00 89.31 130 ALA A N 1
ATOM 994 C CA . ALA A 1 130 ? 7.990 -5.230 -23.412 1.00 89.31 130 ALA A CA 1
ATOM 995 C C . ALA A 1 130 ? 8.427 -5.935 -22.114 1.00 89.31 130 ALA A C 1
ATOM 997 O O . ALA A 1 130 ? 9.282 -5.429 -21.390 1.00 89.31 130 ALA A O 1
ATOM 998 N N . PHE A 1 131 ? 7.912 -7.144 -21.864 1.00 89.88 131 PHE A N 1
ATOM 999 C CA . PHE A 1 131 ? 8.322 -7.967 -20.723 1.00 89.88 131 PHE A CA 1
ATOM 1000 C C . PHE A 1 131 ? 9.818 -8.319 -20.747 1.00 89.88 131 PHE A C 1
ATOM 1002 O O . PHE A 1 131 ? 10.483 -8.258 -19.716 1.00 89.88 131 PHE A O 1
ATOM 1009 N N . PHE A 1 132 ? 10.361 -8.670 -21.916 1.00 93.06 132 PHE A N 1
ATOM 1010 C CA . PHE A 1 132 ? 11.786 -8.953 -22.080 1.00 93.06 132 PHE A CA 1
ATOM 1011 C C . PHE A 1 132 ? 12.659 -7.749 -21.703 1.00 93.06 132 PHE A C 1
ATOM 1013 O O . PHE A 1 132 ? 13.618 -7.915 -20.948 1.00 93.06 132 PHE A O 1
ATOM 1020 N N . TYR A 1 133 ? 12.318 -6.549 -22.177 1.00 93.38 133 TYR A N 1
ATOM 1021 C CA . TYR A 1 133 ? 13.059 -5.327 -21.855 1.00 93.38 133 TYR A CA 1
ATOM 1022 C C . TYR A 1 133 ? 12.981 -4.963 -20.365 1.00 93.38 133 TYR A C 1
ATOM 1024 O O . TYR A 1 133 ? 14.012 -4.626 -19.779 1.00 93.38 133 TYR A O 1
ATOM 1032 N N . ASP A 1 134 ? 11.814 -5.115 -19.726 1.00 91.62 134 ASP A N 1
ATOM 1033 C CA . ASP A 1 134 ? 11.662 -4.897 -18.279 1.00 91.62 134 ASP A CA 1
ATOM 1034 C C . ASP A 1 134 ? 12.549 -5.862 -17.461 1.00 91.62 134 ASP A C 1
ATOM 1036 O O . ASP A 1 134 ? 13.260 -5.443 -16.541 1.00 91.62 134 ASP A O 1
ATOM 1040 N N . GLU A 1 135 ? 12.561 -7.157 -17.806 1.00 91.38 135 GLU A N 1
ATOM 1041 C CA . GLU A 1 135 ? 13.407 -8.157 -17.134 1.00 91.38 135 GLU A CA 1
ATOM 1042 C C . GLU A 1 135 ? 14.898 -7.894 -17.366 1.00 91.38 135 GLU A C 1
ATOM 1044 O O . GLU A 1 135 ? 15.701 -7.981 -16.433 1.00 91.38 135 GLU A O 1
ATOM 1049 N N . LEU A 1 136 ? 15.286 -7.529 -18.590 1.00 93.94 136 LEU A N 1
ATOM 1050 C CA . LEU A 1 136 ? 16.675 -7.220 -18.916 1.00 93.94 136 LEU A CA 1
ATOM 1051 C C . LEU A 1 136 ? 17.164 -5.975 -18.155 1.00 93.94 136 LEU A C 1
ATOM 1053 O O . LEU A 1 136 ? 18.257 -6.000 -17.585 1.00 93.94 136 LEU A O 1
ATOM 1057 N N . SER A 1 137 ? 16.339 -4.925 -18.058 1.00 93.00 137 SER A N 1
ATOM 1058 C CA . SER A 1 137 ? 16.628 -3.731 -17.248 1.00 93.00 137 SER A CA 1
ATOM 1059 C C . SER A 1 137 ? 16.811 -4.085 -15.764 1.00 93.00 137 SER A C 1
ATOM 1061 O O . SER A 1 137 ? 17.772 -3.645 -15.123 1.00 93.00 137 SER A O 1
ATOM 1063 N N . ASN A 1 138 ? 15.953 -4.948 -15.212 1.00 90.44 138 ASN A N 1
ATOM 1064 C CA . ASN A 1 138 ? 16.071 -5.412 -13.828 1.00 90.44 138 ASN A CA 1
ATOM 1065 C C . ASN A 1 138 ? 17.376 -6.199 -13.576 1.00 90.44 138 ASN A C 1
ATOM 1067 O O . ASN A 1 138 ? 18.011 -6.055 -12.530 1.00 90.44 138 ASN A O 1
ATOM 1071 N N . ILE A 1 139 ? 17.828 -7.008 -14.535 1.00 90.88 139 ILE A N 1
ATOM 1072 C CA . ILE A 1 139 ? 19.093 -7.742 -14.406 1.00 90.88 139 ILE A CA 1
ATOM 1073 C C . ILE A 1 139 ? 20.304 -6.808 -14.483 1.00 90.88 139 ILE A C 1
ATOM 1075 O O . ILE A 1 139 ? 21.218 -6.927 -13.664 1.00 90.88 139 ILE A O 1
ATOM 1079 N N . ILE A 1 140 ? 20.312 -5.864 -15.424 1.00 91.00 140 ILE A N 1
ATOM 1080 C CA . ILE A 1 140 ? 21.424 -4.921 -15.613 1.00 91.00 140 ILE A CA 1
ATOM 1081 C C . ILE A 1 140 ? 21.549 -3.980 -14.412 1.00 91.00 140 ILE A C 1
ATOM 1083 O O . ILE A 1 140 ? 22.654 -3.766 -13.910 1.00 91.00 140 ILE A O 1
ATOM 1087 N N . SER A 1 141 ? 20.432 -3.454 -13.903 1.00 88.19 141 SER A N 1
ATOM 1088 C CA . SER A 1 141 ? 20.427 -2.568 -12.729 1.00 88.19 141 SER A CA 1
ATOM 1089 C C . SER A 1 141 ? 21.008 -3.249 -11.482 1.00 88.19 141 SER A C 1
ATOM 1091 O O . SER A 1 141 ? 21.855 -2.660 -10.801 1.00 88.19 141 SER A O 1
ATOM 1093 N N . ASN A 1 142 ? 20.642 -4.509 -11.229 1.00 86.00 142 ASN A N 1
ATOM 1094 C CA . ASN A 1 142 ? 21.103 -5.282 -10.071 1.00 86.00 142 ASN A CA 1
ATOM 1095 C C . ASN A 1 142 ? 22.499 -5.906 -10.235 1.00 86.00 142 ASN A C 1
ATOM 1097 O O . ASN A 1 142 ? 23.075 -6.395 -9.260 1.00 86.00 142 ASN A O 1
ATOM 1101 N N . ALA A 1 143 ? 23.063 -5.910 -11.443 1.00 86.00 143 ALA A N 1
ATOM 1102 C CA . ALA A 1 143 ? 24.381 -6.477 -11.683 1.00 86.00 143 ALA A CA 1
ATOM 1103 C C . ALA A 1 143 ? 25.491 -5.635 -11.038 1.00 86.00 143 ALA A C 1
ATOM 1105 O O . ALA A 1 143 ? 25.546 -4.408 -11.192 1.00 86.00 143 ALA A O 1
ATOM 1106 N N . SER A 1 144 ? 26.398 -6.313 -10.331 1.00 82.31 144 SER A N 1
ATOM 1107 C CA . SER A 1 144 ? 27.570 -5.704 -9.697 1.00 82.31 144 SER A CA 1
ATOM 1108 C C . SER A 1 144 ? 28.687 -5.404 -10.695 1.00 82.31 144 SER A C 1
ATOM 1110 O O . SER A 1 144 ? 29.353 -4.381 -10.578 1.00 82.31 144 SER A O 1
ATOM 1112 N N . TYR A 1 145 ? 28.882 -6.283 -11.677 1.00 84.31 145 TYR A N 1
ATOM 1113 C CA . TYR A 1 145 ? 29.885 -6.149 -12.727 1.00 84.31 145 TYR A CA 1
ATOM 1114 C C . TYR A 1 145 ? 29.287 -6.549 -14.075 1.00 84.31 145 TYR A C 1
ATOM 1116 O O . TYR A 1 145 ? 28.565 -7.543 -14.168 1.00 84.31 145 TYR A O 1
ATOM 1124 N N . ILE A 1 146 ? 29.604 -5.773 -15.112 1.00 86.06 146 ILE A N 1
ATOM 1125 C CA . ILE A 1 146 ? 29.206 -6.022 -16.498 1.00 86.06 146 ILE A CA 1
ATOM 1126 C C . ILE A 1 146 ? 30.428 -5.780 -17.381 1.00 86.06 146 ILE A C 1
ATOM 1128 O O . ILE A 1 146 ? 31.148 -4.793 -17.208 1.00 86.06 146 ILE A O 1
ATOM 1132 N N . ASN A 1 147 ? 30.655 -6.664 -18.350 1.00 86.69 147 ASN A N 1
ATOM 1133 C CA . ASN A 1 147 ? 31.683 -6.476 -19.361 1.00 86.69 147 ASN A CA 1
ATOM 1134 C C . ASN A 1 147 ? 31.452 -5.167 -20.146 1.00 86.69 147 ASN A C 1
ATOM 1136 O O . ASN A 1 147 ? 30.412 -4.987 -20.779 1.00 86.69 147 ASN A O 1
ATOM 1140 N N . LYS A 1 148 ? 32.446 -4.269 -20.147 1.00 85.25 148 LYS A N 1
ATOM 1141 C CA . LYS A 1 148 ? 32.336 -2.929 -20.755 1.00 85.25 148 LYS A CA 1
ATOM 1142 C C . LYS A 1 148 ? 32.043 -2.955 -22.259 1.00 85.25 148 LYS A C 1
ATOM 1144 O O . LYS A 1 148 ? 31.290 -2.113 -22.733 1.00 85.25 148 LYS A O 1
ATOM 1149 N N . ARG A 1 149 ? 32.609 -3.913 -23.008 1.00 83.19 149 ARG A N 1
ATOM 1150 C CA . ARG A 1 149 ? 32.385 -4.031 -24.464 1.00 83.19 149 ARG A CA 1
ATOM 1151 C C . ARG A 1 149 ? 30.960 -4.474 -24.767 1.00 83.19 149 ARG A C 1
ATOM 1153 O O . ARG A 1 149 ? 30.322 -3.916 -25.650 1.00 83.19 149 ARG A O 1
ATOM 1160 N N . PHE A 1 150 ? 30.467 -5.452 -24.007 1.00 88.06 150 PHE A N 1
ATOM 1161 C CA . PHE A 1 150 ? 29.078 -5.894 -24.099 1.00 88.06 150 PHE A CA 1
ATOM 1162 C C . PHE A 1 150 ? 28.109 -4.769 -23.729 1.00 88.06 150 PHE A C 1
ATOM 1164 O O . PHE A 1 150 ? 27.143 -4.549 -24.448 1.00 88.06 150 PHE A O 1
ATOM 1171 N N . LEU A 1 151 ? 28.392 -4.032 -22.650 1.00 89.12 151 LEU A N 1
ATOM 1172 C CA . LEU A 1 151 ? 27.554 -2.916 -22.221 1.00 89.12 151 LEU A CA 1
ATOM 1173 C C . LEU A 1 151 ? 27.507 -1.803 -23.275 1.00 89.12 151 LEU A C 1
ATOM 1175 O O . LEU A 1 151 ? 26.421 -1.352 -23.600 1.00 89.12 151 LEU A O 1
ATOM 1179 N N . ALA A 1 152 ? 28.646 -1.417 -23.861 1.00 88.19 152 ALA A N 1
ATOM 1180 C CA . ALA A 1 152 ? 28.684 -0.412 -24.925 1.00 88.19 152 ALA A CA 1
ATOM 1181 C C . ALA A 1 152 ? 27.897 -0.843 -26.176 1.00 88.19 152 ALA A C 1
ATOM 1183 O O . ALA A 1 152 ? 27.134 -0.048 -26.718 1.00 88.19 152 ALA A O 1
ATOM 1184 N N . TRP A 1 153 ? 28.041 -2.106 -26.601 1.00 91.31 153 TRP A N 1
ATOM 1185 C CA . TRP A 1 153 ? 27.242 -2.676 -27.691 1.00 91.31 153 TRP A CA 1
ATOM 1186 C C . TRP A 1 153 ? 25.746 -2.641 -27.372 1.00 91.31 153 TRP A C 1
ATOM 1188 O O . TRP A 1 153 ? 24.951 -2.208 -28.201 1.00 91.31 153 TRP A O 1
ATOM 1198 N N . LEU A 1 154 ? 25.366 -3.080 -26.168 1.00 91.75 154 LEU A N 1
ATOM 1199 C CA . LEU A 1 154 ? 23.971 -3.117 -25.756 1.00 91.75 154 LEU A CA 1
ATOM 1200 C C . LEU A 1 154 ? 23.373 -1.711 -25.746 1.00 91.75 154 LEU A C 1
ATOM 1202 O O . LEU A 1 154 ? 22.297 -1.533 -26.303 1.00 91.75 154 LEU A O 1
ATOM 1206 N N . THR A 1 155 ? 24.072 -0.734 -25.157 1.00 91.25 155 THR A N 1
ATOM 1207 C CA . THR A 1 155 ? 23.639 0.667 -25.113 1.00 91.25 155 THR A CA 1
ATOM 1208 C C . THR A 1 155 ? 23.422 1.228 -26.517 1.00 91.25 155 THR A C 1
ATOM 1210 O O . THR A 1 155 ? 22.373 1.818 -26.763 1.00 91.25 155 THR A O 1
ATOM 1213 N N . ASP A 1 156 ? 24.359 1.018 -27.447 1.00 90.25 156 ASP A N 1
ATOM 1214 C CA . ASP A 1 156 ? 24.210 1.459 -28.842 1.00 90.25 156 ASP A CA 1
ATOM 1215 C C . ASP A 1 156 ? 23.005 0.776 -29.512 1.00 90.25 156 ASP A C 1
ATOM 1217 O O . ASP A 1 156 ? 22.142 1.448 -30.072 1.00 90.25 156 ASP A O 1
ATOM 1221 N N . ALA A 1 157 ? 22.867 -0.546 -29.368 1.00 90.50 157 ALA A N 1
ATOM 1222 C CA . ALA A 1 157 ? 21.766 -1.307 -29.958 1.00 90.50 157 ALA A CA 1
ATOM 1223 C C . ALA A 1 157 ? 20.382 -0.821 -29.487 1.00 90.50 157 ALA A C 1
ATOM 1225 O O . ALA A 1 157 ? 19.505 -0.581 -30.317 1.00 90.50 157 ALA A O 1
ATOM 1226 N N . VAL A 1 158 ? 20.182 -0.639 -28.176 1.00 92.38 158 VAL A N 1
ATOM 1227 C CA . VAL A 1 158 ? 18.885 -0.191 -27.630 1.00 92.38 158 VAL A CA 1
ATOM 1228 C C . VAL A 1 158 ? 18.607 1.285 -27.913 1.00 92.38 158 VAL A C 1
ATOM 1230 O O . VAL A 1 158 ? 17.452 1.674 -28.073 1.00 92.38 158 VAL A O 1
ATOM 1233 N N . THR A 1 159 ? 19.650 2.113 -28.013 1.00 91.81 159 THR A N 1
ATOM 1234 C CA . THR A 1 159 ? 19.508 3.534 -28.361 1.00 91.81 159 THR A CA 1
ATOM 1235 C C . THR A 1 159 ? 19.118 3.696 -29.825 1.00 91.81 159 THR A C 1
ATOM 1237 O O . THR A 1 159 ? 18.213 4.469 -30.131 1.00 91.81 159 THR A O 1
ATOM 1240 N N . ASN A 1 160 ? 19.726 2.912 -30.718 1.00 91.19 160 ASN A N 1
ATOM 1241 C CA . ASN A 1 160 ? 19.347 2.871 -32.127 1.00 91.19 160 ASN A CA 1
ATOM 1242 C C . ASN A 1 160 ? 17.900 2.376 -32.300 1.00 91.19 160 ASN A C 1
ATOM 1244 O O . ASN A 1 160 ? 17.148 2.968 -33.070 1.00 91.19 160 ASN A O 1
ATOM 1248 N N . ASP A 1 161 ? 17.476 1.357 -31.542 1.00 89.81 161 ASP A N 1
ATOM 1249 C CA . ASP A 1 161 ? 16.085 0.872 -31.546 1.00 89.81 161 ASP A CA 1
ATOM 1250 C C . ASP A 1 161 ? 15.091 1.970 -31.117 1.00 89.81 161 ASP A C 1
ATOM 1252 O O . ASP A 1 161 ? 14.029 2.129 -31.721 1.00 89.81 161 ASP A O 1
ATOM 1256 N N . LEU A 1 162 ? 15.452 2.786 -30.118 1.00 91.94 162 LEU A N 1
ATOM 1257 C CA . LEU A 1 162 ? 14.639 3.923 -29.678 1.00 91.94 162 LEU A CA 1
ATOM 1258 C C . LEU A 1 162 ? 14.562 5.017 -30.756 1.00 91.94 162 LEU A C 1
ATOM 1260 O O . LEU A 1 162 ? 13.470 5.482 -31.090 1.00 91.94 162 LEU A O 1
ATOM 1264 N N . GLN A 1 163 ? 15.714 5.415 -31.302 1.00 90.50 163 GLN A N 1
ATOM 1265 C CA . GLN A 1 163 ? 15.822 6.486 -32.294 1.00 90.50 163 GLN A CA 1
ATOM 1266 C C . GLN A 1 163 ? 15.069 6.155 -33.586 1.00 90.50 163 GLN A C 1
ATOM 1268 O O . GLN A 1 163 ? 14.322 6.994 -34.077 1.00 90.50 163 GLN A O 1
ATOM 1273 N N . GLN A 1 164 ? 15.224 4.938 -34.116 1.00 89.06 164 GLN A N 1
ATOM 1274 C CA . GLN A 1 164 ? 14.624 4.548 -35.398 1.00 89.06 164 GLN A CA 1
ATOM 1275 C C . GLN A 1 164 ? 13.104 4.367 -35.319 1.00 89.06 164 GLN A C 1
ATOM 1277 O O . GLN A 1 164 ? 12.402 4.657 -36.287 1.00 89.06 164 GLN A O 1
ATOM 1282 N N . ASN A 1 165 ? 12.589 3.879 -34.186 1.00 88.25 165 ASN A N 1
ATOM 1283 C CA . ASN A 1 165 ? 11.182 3.489 -34.083 1.00 88.25 165 ASN A CA 1
ATOM 1284 C C . ASN A 1 165 ? 10.278 4.561 -33.459 1.00 88.25 165 ASN A C 1
ATOM 1286 O O . ASN A 1 165 ? 9.082 4.568 -33.750 1.00 88.25 165 ASN A O 1
ATOM 1290 N N . PHE A 1 166 ? 10.804 5.440 -32.596 1.00 90.44 166 PHE A N 1
ATOM 1291 C CA . PHE A 1 166 ? 9.970 6.323 -31.764 1.00 90.44 166 PHE A CA 1
ATOM 1292 C C . PHE A 1 166 ? 10.278 7.818 -31.889 1.00 90.44 166 PHE A C 1
ATOM 1294 O O . PHE A 1 166 ? 9.399 8.628 -31.577 1.00 90.44 166 PHE A O 1
ATOM 1301 N N . ILE A 1 167 ? 11.481 8.201 -32.326 1.00 89.19 167 ILE A N 1
ATOM 1302 C CA . ILE A 1 167 ? 11.884 9.609 -32.440 1.00 89.19 167 ILE A CA 1
ATOM 1303 C C . ILE A 1 167 ? 11.584 10.125 -33.850 1.00 89.19 167 ILE A C 1
ATOM 1305 O O . ILE A 1 167 ? 11.902 9.477 -34.844 1.00 89.19 167 ILE A O 1
ATOM 1309 N N . VAL A 1 168 ? 10.963 11.301 -33.941 1.00 85.56 168 VAL A N 1
ATOM 1310 C CA . VAL A 1 168 ? 10.635 11.972 -35.205 1.00 85.56 168 VAL A CA 1
ATOM 1311 C C . VAL A 1 168 ? 11.070 13.435 -35.185 1.00 85.56 168 VAL A C 1
ATOM 1313 O O . VAL A 1 168 ? 10.968 14.105 -34.160 1.00 85.56 168 VAL A O 1
ATOM 1316 N N . ASN A 1 169 ? 11.488 13.941 -36.347 1.00 80.88 169 ASN A N 1
ATOM 1317 C CA . ASN A 1 169 ? 11.883 15.347 -36.533 1.00 80.88 169 ASN A CA 1
ATOM 1318 C C . ASN A 1 169 ? 10.775 16.178 -37.207 1.00 80.88 169 ASN A C 1
ATOM 1320 O O . ASN A 1 169 ? 10.856 17.399 -37.283 1.00 80.88 169 ASN A O 1
ATOM 1324 N N . VAL A 1 170 ? 9.731 15.519 -37.723 1.00 74.62 170 VAL A N 1
ATOM 1325 C CA . VAL A 1 170 ? 8.602 16.148 -38.422 1.00 74.62 170 VAL A CA 1
ATOM 1326 C C . VAL A 1 170 ? 7.304 15.604 -37.838 1.00 74.62 170 VAL A C 1
ATOM 1328 O O . VAL A 1 170 ? 7.199 14.411 -37.547 1.00 74.62 170 VAL A O 1
ATOM 1331 N N . ILE A 1 171 ? 6.315 16.482 -37.655 1.00 72.81 171 ILE A N 1
ATOM 1332 C CA . ILE A 1 171 ? 4.975 16.089 -37.209 1.00 72.81 171 ILE A CA 1
ATOM 1333 C C . ILE A 1 171 ? 4.368 15.181 -38.292 1.00 72.81 171 ILE A C 1
ATOM 1335 O O . ILE A 1 171 ? 4.321 15.603 -39.448 1.00 72.81 171 ILE A O 1
ATOM 1339 N N . PRO A 1 172 ? 3.914 13.959 -37.960 1.00 68.56 172 PRO A N 1
ATOM 1340 C CA . PRO A 1 172 ? 3.203 13.115 -38.914 1.00 68.56 172 PRO A CA 1
ATOM 1341 C C . PRO A 1 172 ? 1.945 13.822 -39.446 1.00 68.56 172 PRO A C 1
ATOM 1343 O O . PRO A 1 172 ? 1.329 14.610 -38.723 1.00 68.56 172 PRO A O 1
ATOM 1346 N N . ASP A 1 173 ? 1.557 13.532 -40.692 1.00 66.44 173 ASP A N 1
ATOM 1347 C CA . ASP A 1 173 ? 0.337 14.073 -41.310 1.00 66.44 173 ASP A CA 1
ATOM 1348 C C . ASP A 1 173 ? -0.915 13.775 -40.459 1.00 66.44 173 ASP A C 1
ATOM 1350 O O . ASP A 1 173 ? -0.904 12.893 -39.605 1.00 66.44 173 ASP A O 1
ATOM 1354 N N . SER A 1 174 ? -2.021 14.499 -40.673 1.00 66.62 174 SER A N 1
ATOM 1355 C CA . SER A 1 174 ? -3.272 14.246 -39.942 1.00 66.62 174 SER A CA 1
ATOM 1356 C C . SER A 1 174 ? -3.768 12.812 -40.175 1.00 66.62 174 SER A C 1
ATOM 1358 O O . SER A 1 174 ? -4.120 12.456 -41.303 1.00 66.62 174 SER A O 1
ATOM 1360 N N . ILE A 1 175 ? -3.851 12.014 -39.111 1.00 69.19 175 ILE A N 1
ATOM 1361 C CA . ILE A 1 175 ? -4.298 10.616 -39.155 1.00 69.19 175 ILE A CA 1
ATOM 1362 C C . ILE A 1 175 ? -5.768 10.570 -38.734 1.00 69.19 175 ILE A C 1
ATOM 1364 O O . ILE A 1 175 ? -6.136 11.115 -37.696 1.00 69.19 175 ILE A O 1
ATOM 1368 N N . ASP A 1 176 ? -6.623 9.941 -39.545 1.00 60.56 176 ASP A N 1
ATOM 1369 C CA . ASP A 1 176 ? -8.052 9.718 -39.246 1.00 60.56 176 ASP A CA 1
ATOM 1370 C C . ASP A 1 176 ? -8.863 11.004 -38.922 1.00 60.56 176 ASP A C 1
ATOM 1372 O O . ASP A 1 176 ? -9.786 11.041 -38.098 1.00 60.56 176 ASP A O 1
ATOM 1376 N N . GLY A 1 177 ? -8.487 12.114 -39.571 1.00 63.19 177 GLY A N 1
ATOM 1377 C CA . GLY A 1 177 ? -9.092 13.433 -39.357 1.00 63.19 177 GLY A CA 1
ATOM 1378 C C . GLY A 1 177 ? -8.723 14.091 -38.022 1.00 63.19 177 GLY A C 1
ATOM 1379 O O . GLY A 1 177 ? -9.352 15.081 -37.651 1.00 63.19 177 GLY A O 1
ATOM 1380 N N . GLN A 1 178 ? -7.734 13.557 -37.298 1.00 70.94 178 GLN A N 1
ATOM 1381 C CA . GLN A 1 178 ? -7.218 14.120 -36.054 1.00 70.94 178 GLN A CA 1
ATOM 1382 C C . GLN A 1 178 ? -5.906 14.870 -36.320 1.00 70.94 178 GLN A C 1
ATOM 1384 O O . GLN A 1 178 ? -4.940 14.311 -36.842 1.00 70.94 178 GLN A O 1
ATOM 1389 N N . GLU A 1 179 ? -5.867 16.160 -35.980 1.00 81.06 179 GLU A N 1
ATOM 1390 C CA . GLU A 1 179 ? -4.640 16.953 -36.080 1.00 81.06 179 GLU A CA 1
ATOM 1391 C C . GLU A 1 179 ? -3.653 16.552 -34.978 1.00 81.06 179 GLU A C 1
ATOM 1393 O O . GLU A 1 179 ? -3.998 16.557 -33.793 1.00 81.06 179 GLU A O 1
ATOM 1398 N N . LEU A 1 180 ? -2.413 16.249 -35.363 1.00 85.19 180 LEU A N 1
ATOM 1399 C CA . LEU A 1 180 ? -1.310 16.007 -34.438 1.00 85.19 180 LEU A CA 1
ATOM 1400 C C . LEU A 1 180 ? -0.530 17.301 -34.179 1.00 85.19 180 LEU A C 1
ATOM 1402 O O . LEU A 1 180 ? -0.390 18.158 -35.051 1.00 85.19 180 LEU A O 1
ATOM 1406 N N . SER A 1 181 ? -0.006 17.446 -32.965 1.00 86.50 181 SER A N 1
ATOM 1407 C CA . SER A 1 181 ? 0.865 18.561 -32.581 1.00 86.50 181 SER A CA 1
ATOM 1408 C C . SER A 1 181 ? 1.937 18.112 -31.602 1.00 86.50 181 SER A C 1
ATOM 1410 O O . SER A 1 181 ? 1.691 17.221 -30.790 1.00 86.50 181 SER A O 1
ATOM 1412 N N . MET A 1 182 ? 3.090 18.776 -31.629 1.00 86.94 182 MET A N 1
ATOM 1413 C CA . MET A 1 182 ? 4.087 18.672 -30.565 1.00 86.94 182 MET A CA 1
ATOM 1414 C C . MET A 1 182 ? 3.566 19.392 -29.314 1.00 86.94 182 MET A C 1
ATOM 1416 O O . MET A 1 182 ? 3.276 20.586 -29.357 1.00 86.94 182 MET A O 1
ATOM 1420 N N . GLN A 1 183 ? 3.416 18.657 -28.215 1.00 89.38 183 GLN A N 1
ATOM 1421 C CA . GLN A 1 183 ? 2.937 19.151 -26.922 1.00 89.38 183 GLN A CA 1
ATOM 1422 C C . GLN A 1 183 ? 3.990 18.876 -25.835 1.00 89.38 183 GLN A C 1
ATOM 1424 O O . GLN A 1 183 ? 4.880 18.043 -26.018 1.00 89.38 183 GLN A O 1
ATOM 1429 N N . TYR A 1 184 ? 3.884 19.566 -24.694 1.00 88.19 184 TYR A N 1
ATOM 1430 C CA . TYR A 1 184 ? 4.753 19.378 -23.521 1.00 88.19 184 TYR A CA 1
ATOM 1431 C C . TYR A 1 184 ? 6.266 19.547 -23.797 1.00 88.19 184 TYR A C 1
ATOM 1433 O O . TYR A 1 184 ? 7.082 18.837 -23.203 1.00 88.19 184 TYR A O 1
ATOM 1441 N N . CYS A 1 185 ? 6.650 20.464 -24.695 1.00 87.12 185 CYS A N 1
ATOM 1442 C CA . CYS A 1 185 ? 8.052 20.862 -24.879 1.00 87.12 185 CYS A CA 1
ATOM 1443 C C . CYS A 1 185 ? 8.534 21.649 -23.654 1.00 87.12 185 CYS A C 1
ATOM 1445 O O . CYS A 1 185 ? 7.824 22.550 -23.206 1.00 87.12 185 CYS A O 1
ATOM 1447 N N . LEU A 1 186 ? 9.713 21.322 -23.120 1.00 83.25 186 LEU A N 1
ATOM 1448 C CA . LEU A 1 186 ? 10.325 22.071 -22.011 1.00 83.25 186 LEU A CA 1
ATOM 1449 C C . LEU A 1 186 ? 11.613 22.800 -22.413 1.00 83.25 186 LEU A C 1
ATOM 1451 O O . LEU A 1 186 ? 12.060 23.666 -21.665 1.00 83.25 186 LEU A O 1
ATOM 1455 N N . ASN A 1 187 ? 12.179 22.473 -23.577 1.00 78.12 187 ASN A N 1
ATOM 1456 C CA . ASN A 1 187 ? 13.367 23.135 -24.111 1.00 78.12 187 ASN A CA 1
ATOM 1457 C C . ASN A 1 187 ? 13.017 24.557 -24.561 1.00 78.12 187 ASN A C 1
ATOM 1459 O O . ASN A 1 187 ? 11.941 24.780 -25.125 1.00 78.12 187 ASN A O 1
ATOM 1463 N N . SER A 1 188 ? 13.919 25.512 -24.339 1.00 64.19 188 SER A N 1
ATOM 1464 C CA . SER A 1 188 ? 13.726 26.870 -24.847 1.00 64.19 188 SER A CA 1
ATOM 1465 C C . SER A 1 188 ? 14.020 26.946 -26.351 1.00 64.19 188 SER A C 1
ATOM 1467 O O . SER A 1 188 ? 14.886 26.236 -26.863 1.00 64.19 188 SER A O 1
ATOM 1469 N N . ASP A 1 189 ? 13.356 27.862 -27.066 1.00 57.78 189 ASP A N 1
ATOM 1470 C CA . ASP A 1 189 ? 13.556 28.086 -28.515 1.00 57.78 189 ASP A CA 1
ATOM 1471 C C . ASP A 1 189 ? 15.007 28.475 -28.886 1.00 57.78 189 ASP A C 1
ATOM 1473 O O . ASP A 1 189 ? 15.352 28.567 -30.060 1.00 57.78 189 ASP A O 1
ATOM 1477 N N . SER A 1 190 ? 15.857 28.752 -27.889 1.00 54.41 190 SER A N 1
ATOM 1478 C CA . SER A 1 190 ? 17.257 29.169 -28.043 1.00 54.41 190 SER A CA 1
ATOM 1479 C C . SER A 1 190 ? 18.269 28.025 -27.887 1.00 54.41 190 SER A C 1
ATOM 1481 O O . SER A 1 190 ? 19.451 28.241 -28.143 1.00 54.41 190 SER A O 1
ATOM 1483 N N . GLU A 1 191 ? 17.839 26.841 -27.435 1.00 54.91 191 GLU A N 1
ATOM 1484 C CA . GLU A 1 191 ? 18.724 25.733 -27.032 1.00 54.91 191 GLU A CA 1
ATOM 1485 C C . GLU A 1 191 ? 18.858 24.617 -28.081 1.00 54.91 191 GLU A C 1
ATOM 1487 O O . GLU A 1 191 ? 19.731 23.764 -27.934 1.00 54.91 191 GLU A O 1
ATOM 1492 N N . VAL A 1 192 ? 18.029 24.593 -29.135 1.00 56.84 192 VAL A N 1
ATOM 1493 C CA . VAL A 1 192 ? 17.975 23.456 -30.072 1.00 56.84 192 VAL A CA 1
ATOM 1494 C C . VAL A 1 192 ? 17.845 23.913 -31.531 1.00 56.84 192 VAL A C 1
ATOM 1496 O O . VAL A 1 192 ? 16.870 24.570 -31.884 1.00 56.84 192 VAL A O 1
ATOM 1499 N N . ASP A 1 193 ? 18.795 23.519 -32.390 1.00 55.31 193 ASP A N 1
ATOM 1500 C CA . ASP A 1 193 ? 18.769 23.805 -33.840 1.00 55.31 193 ASP A CA 1
ATOM 1501 C C . ASP A 1 193 ? 17.731 22.942 -34.603 1.00 55.31 193 ASP A C 1
ATOM 1503 O O . ASP A 1 193 ? 17.146 23.396 -35.586 1.00 55.31 193 ASP A O 1
ATOM 1507 N N . GLU A 1 194 ? 17.458 21.712 -34.135 1.00 65.69 194 GLU A N 1
ATOM 1508 C CA . GLU A 1 194 ? 16.423 20.803 -34.660 1.00 65.69 194 GLU A CA 1
ATOM 1509 C C . GLU A 1 194 ? 15.637 20.141 -33.513 1.00 65.69 194 GLU A C 1
ATOM 1511 O O . GLU A 1 194 ? 16.196 19.417 -32.689 1.00 65.69 194 GLU A O 1
ATOM 1516 N N . ILE A 1 195 ? 14.320 20.360 -33.454 1.00 71.62 195 ILE A N 1
ATOM 1517 C CA . ILE A 1 195 ? 13.465 19.806 -32.393 1.00 71.62 195 ILE A CA 1
ATOM 1518 C C . ILE A 1 195 ? 13.136 18.340 -32.703 1.00 71.62 195 ILE A C 1
ATOM 1520 O O . ILE A 1 195 ? 12.329 18.042 -33.584 1.00 71.62 195 ILE A O 1
ATOM 1524 N N . ILE A 1 196 ? 13.720 17.424 -31.932 1.00 83.62 196 ILE A N 1
ATOM 1525 C CA . ILE A 1 196 ? 13.314 16.013 -31.902 1.00 83.62 196 ILE A CA 1
ATOM 1526 C C . ILE A 1 196 ? 12.062 15.839 -31.032 1.00 83.62 196 ILE A C 1
ATOM 1528 O O . ILE A 1 196 ? 11.937 16.489 -29.994 1.00 83.62 196 ILE A O 1
ATOM 1532 N N . ALA A 1 197 ? 11.143 14.955 -31.422 1.00 86.88 197 ALA A N 1
ATOM 1533 C CA . ALA A 1 197 ? 9.922 14.652 -30.672 1.00 86.88 197 ALA A CA 1
ATOM 1534 C C . ALA A 1 197 ? 9.669 13.141 -30.570 1.00 86.88 197 ALA A C 1
ATOM 1536 O O . ALA A 1 197 ? 10.032 12.377 -31.463 1.00 86.88 197 ALA A O 1
ATOM 1537 N N . ILE A 1 198 ? 8.983 12.703 -29.510 1.00 91.94 198 ILE A N 1
ATOM 1538 C CA . ILE A 1 198 ? 8.532 11.309 -29.369 1.00 91.94 198 ILE A CA 1
ATOM 1539 C C . ILE A 1 198 ? 7.158 11.130 -30.016 1.00 91.94 198 ILE A C 1
ATOM 1541 O O . ILE A 1 198 ? 6.193 11.804 -29.644 1.00 91.94 198 ILE A O 1
ATOM 1545 N N . ASN A 1 199 ? 7.038 10.197 -30.962 1.00 90.38 199 ASN A N 1
ATOM 1546 C CA . ASN A 1 199 ? 5.810 9.984 -31.725 1.00 90.38 199 ASN A CA 1
ATOM 1547 C C . ASN A 1 199 ? 4.808 9.038 -31.038 1.00 90.38 199 ASN A C 1
ATOM 1549 O O . ASN A 1 199 ? 4.650 7.890 -31.448 1.00 90.38 199 ASN A O 1
ATOM 1553 N N . ILE A 1 200 ? 4.092 9.508 -30.012 1.00 90.75 200 ILE A N 1
ATOM 1554 C CA . ILE A 1 200 ? 3.055 8.694 -29.347 1.00 90.75 200 ILE A CA 1
ATOM 1555 C C . ILE A 1 200 ? 1.758 8.671 -30.160 1.00 90.75 200 ILE A C 1
ATOM 1557 O O . ILE A 1 200 ? 1.199 7.600 -30.397 1.00 90.75 200 ILE A O 1
ATOM 1561 N N . GLY A 1 201 ? 1.287 9.834 -30.613 1.00 86.75 201 GLY A N 1
ATOM 1562 C CA . GLY A 1 201 ? 0.032 9.966 -31.352 1.00 86.75 201 GLY A CA 1
ATOM 1563 C C . GLY A 1 201 ? 0.030 9.166 -32.652 1.00 86.75 201 GLY A C 1
ATOM 1564 O O . GLY A 1 201 ? -0.886 8.383 -32.885 1.00 86.75 201 GLY A O 1
ATOM 1565 N N . GLY A 1 202 ? 1.084 9.287 -33.463 1.00 85.88 202 GLY A N 1
ATOM 1566 C CA . GLY A 1 202 ? 1.181 8.560 -34.727 1.00 85.88 202 GLY A CA 1
ATOM 1567 C C . GLY A 1 202 ? 1.196 7.046 -34.539 1.00 85.88 202 GLY A C 1
ATOM 1568 O O . GLY A 1 202 ? 0.435 6.349 -35.197 1.00 85.88 202 GLY A O 1
ATOM 1569 N N . LEU A 1 203 ? 1.993 6.536 -33.594 1.00 86.38 203 LEU A N 1
ATOM 1570 C CA . LEU A 1 203 ? 2.113 5.093 -33.337 1.00 86.38 203 LEU A CA 1
ATOM 1571 C C . LEU A 1 203 ? 0.896 4.480 -32.629 1.00 86.38 203 LEU A C 1
ATOM 1573 O O . LEU A 1 203 ? 0.722 3.264 -32.654 1.00 86.38 203 LEU A O 1
ATOM 1577 N N . THR A 1 204 ? 0.070 5.296 -31.973 1.00 85.88 204 THR A N 1
ATOM 1578 C CA . THR A 1 204 ? -1.167 4.826 -31.329 1.00 85.88 204 THR A CA 1
ATOM 1579 C C . THR A 1 204 ? -2.341 4.824 -32.314 1.00 85.88 204 THR A C 1
ATOM 1581 O O . THR A 1 204 ? -3.192 3.939 -32.249 1.00 85.88 204 THR A O 1
ATOM 1584 N N . LEU A 1 205 ? -2.390 5.801 -33.229 1.00 82.81 205 LEU A N 1
ATOM 1585 C CA . LEU A 1 205 ? -3.479 5.968 -34.198 1.00 82.81 205 LEU A CA 1
ATOM 1586 C C . LEU A 1 205 ? -3.284 5.135 -35.475 1.00 82.81 205 LEU A C 1
ATOM 1588 O O . LEU A 1 205 ? -4.246 4.554 -35.974 1.00 82.81 205 LEU A O 1
ATOM 1592 N N . GLU A 1 206 ? -2.057 5.046 -35.999 1.00 74.81 206 GLU A N 1
ATOM 1593 C CA . GLU A 1 206 ? -1.712 4.162 -37.118 1.00 74.81 206 GLU A CA 1
ATOM 1594 C C . GLU A 1 206 ? -1.220 2.813 -36.594 1.00 74.81 206 GLU A C 1
ATOM 1596 O O . GLU A 1 206 ? -0.110 2.697 -36.075 1.00 74.81 206 GLU A O 1
ATOM 1601 N N . TYR A 1 207 ? -2.016 1.760 -36.789 1.00 63.28 207 TYR A N 1
ATOM 1602 C CA . TYR A 1 207 ? -1.556 0.400 -36.521 1.00 63.28 207 TYR A CA 1
ATOM 1603 C C . TYR A 1 207 ? -0.563 -0.026 -37.610 1.00 63.28 207 TYR A C 1
ATOM 1605 O O . TYR A 1 207 ? -0.961 -0.428 -38.704 1.00 63.28 207 TYR A O 1
ATOM 1613 N N . LYS A 1 208 ? 0.736 0.095 -37.328 1.00 62.09 208 LYS A N 1
ATOM 1614 C CA . LYS A 1 208 ? 1.801 -0.496 -38.148 1.00 62.09 208 LYS A CA 1
ATOM 1615 C C . LYS A 1 208 ? 2.164 -1.849 -37.550 1.00 62.09 208 LYS A C 1
ATOM 1617 O O . LYS A 1 208 ? 2.501 -1.922 -36.373 1.00 62.09 208 LYS A O 1
ATOM 1622 N N . ASP A 1 209 ? 2.133 -2.901 -38.366 1.00 58.12 209 ASP A N 1
ATOM 1623 C CA . ASP A 1 209 ? 2.416 -4.279 -37.926 1.00 58.12 209 ASP A CA 1
ATOM 1624 C C . ASP A 1 209 ? 3.827 -4.453 -37.319 1.00 58.12 209 ASP A C 1
ATOM 1626 O O . ASP A 1 209 ? 4.081 -5.427 -36.610 1.00 58.12 209 ASP A O 1
ATOM 1630 N N . ASP A 1 210 ? 4.740 -3.506 -37.566 1.00 65.50 210 ASP A N 1
ATOM 1631 C CA . ASP A 1 210 ? 6.151 -3.603 -37.188 1.00 65.50 210 ASP A CA 1
ATOM 1632 C C . ASP A 1 210 ? 6.523 -2.947 -35.843 1.00 65.50 210 ASP A C 1
ATOM 1634 O O . ASP A 1 210 ? 7.474 -3.403 -35.206 1.00 65.50 210 ASP A O 1
ATOM 1638 N N . VAL A 1 211 ? 5.813 -1.901 -35.389 1.00 77.19 211 VAL A N 1
ATOM 1639 C CA . VAL A 1 211 ? 6.196 -1.109 -34.198 1.00 77.19 211 VAL A CA 1
ATOM 1640 C C . VAL A 1 211 ? 4.985 -0.842 -33.312 1.00 77.19 211 VAL A C 1
ATOM 1642 O O . VAL A 1 211 ? 3.988 -0.278 -33.751 1.00 77.19 211 VAL A O 1
ATOM 1645 N N . ASN A 1 212 ? 5.092 -1.205 -32.033 1.00 85.81 212 ASN A N 1
ATOM 1646 C CA . ASN A 1 212 ? 4.028 -1.027 -31.051 1.00 85.81 212 ASN A CA 1
ATOM 1647 C C . ASN A 1 212 ? 4.441 -0.036 -29.955 1.00 85.81 212 ASN A C 1
ATOM 1649 O O . ASN A 1 212 ? 5.486 -0.194 -29.319 1.00 85.81 212 ASN A O 1
ATOM 1653 N N . ILE A 1 213 ? 3.573 0.937 -29.678 1.00 87.75 213 ILE A N 1
ATOM 1654 C CA . ILE A 1 213 ? 3.799 1.978 -28.667 1.00 87.75 213 ILE A CA 1
ATOM 1655 C C . ILE A 1 213 ? 3.984 1.434 -27.236 1.00 87.75 213 ILE A C 1
ATOM 1657 O O . ILE A 1 213 ? 4.679 2.041 -26.424 1.00 87.75 213 ILE A O 1
ATOM 1661 N N . GLY A 1 214 ? 3.446 0.253 -26.920 1.00 86.19 214 GLY A N 1
ATOM 1662 C CA . GLY A 1 214 ? 3.622 -0.416 -25.626 1.00 86.19 214 GLY A CA 1
ATOM 1663 C C . GLY A 1 214 ? 5.071 -0.800 -25.298 1.00 86.19 214 GLY A C 1
ATOM 1664 O O . GLY A 1 214 ? 5.380 -1.040 -24.132 1.00 86.19 214 GLY A O 1
ATOM 1665 N N . ILE A 1 215 ? 5.967 -0.817 -26.293 1.00 89.94 215 ILE A N 1
ATOM 1666 C CA . ILE A 1 215 ? 7.398 -1.123 -26.125 1.00 89.94 215 ILE A CA 1
ATOM 1667 C C . ILE A 1 215 ? 8.196 0.112 -25.664 1.00 89.94 215 ILE A C 1
ATOM 1669 O O . ILE A 1 215 ? 9.250 -0.044 -25.048 1.00 89.94 215 ILE A O 1
ATOM 1673 N N . LEU A 1 216 ? 7.677 1.329 -25.882 1.00 92.50 216 LEU A N 1
ATOM 1674 C CA . LEU A 1 216 ? 8.379 2.589 -25.608 1.00 92.50 216 LEU A CA 1
ATOM 1675 C C . LEU A 1 216 ? 8.855 2.706 -24.150 1.00 92.50 216 LEU A C 1
ATOM 1677 O O . LEU A 1 216 ? 10.040 2.924 -23.909 1.00 92.50 216 LEU A O 1
ATOM 1681 N N . SER A 1 217 ? 7.947 2.553 -23.179 1.00 92.56 217 SER A N 1
ATOM 1682 C CA . SER A 1 217 ? 8.267 2.672 -21.745 1.00 92.56 217 SER A CA 1
ATOM 1683 C C . SER A 1 217 ? 9.296 1.627 -21.256 1.00 92.56 217 SER A C 1
ATOM 1685 O O . SER A 1 217 ? 10.274 2.031 -20.627 1.00 92.56 217 SER A O 1
ATOM 1687 N N . PRO A 1 218 ? 9.160 0.317 -21.562 1.00 92.31 218 PRO A N 1
ATOM 1688 C CA . PRO A 1 218 ? 10.206 -0.662 -21.246 1.00 92.31 218 PRO A CA 1
ATOM 1689 C C . PRO A 1 218 ? 11.561 -0.343 -21.894 1.00 92.31 218 PRO A C 1
ATOM 1691 O O . PRO A 1 218 ? 12.611 -0.509 -21.273 1.00 92.31 218 PRO A O 1
ATOM 1694 N N . LEU A 1 219 ? 11.551 0.116 -23.151 1.00 93.88 219 LEU A N 1
ATOM 1695 C CA . LEU A 1 219 ? 12.772 0.397 -23.900 1.00 93.88 219 LEU A CA 1
ATOM 1696 C C . LEU A 1 219 ? 13.545 1.577 -23.300 1.00 93.88 219 LEU A C 1
ATOM 1698 O O . LEU A 1 219 ? 14.747 1.453 -23.079 1.00 93.88 219 LEU A O 1
ATOM 1702 N N . ILE A 1 220 ? 12.884 2.690 -22.960 1.00 93.81 220 ILE A N 1
ATOM 1703 C CA . ILE A 1 220 ? 13.570 3.825 -22.314 1.00 93.81 220 ILE A CA 1
ATOM 1704 C C . ILE A 1 220 ? 14.093 3.472 -20.922 1.00 93.81 220 ILE A C 1
ATOM 1706 O O . ILE A 1 220 ? 15.169 3.930 -20.530 1.00 93.81 220 ILE A O 1
ATOM 1710 N N . GLN A 1 221 ? 13.390 2.609 -20.187 1.00 93.19 221 GLN A N 1
ATOM 1711 C CA . GLN A 1 221 ? 13.886 2.090 -18.917 1.00 93.19 221 GLN A CA 1
ATOM 1712 C C . GLN A 1 221 ? 15.190 1.298 -19.125 1.00 93.19 221 GLN A C 1
ATOM 1714 O O . GLN A 1 221 ? 16.151 1.466 -18.372 1.00 93.19 221 GLN A O 1
ATOM 1719 N N . LEU A 1 222 ? 15.266 0.468 -20.168 1.00 94.56 222 LEU A N 1
ATOM 1720 C CA . LEU A 1 222 ? 16.480 -0.269 -20.519 1.00 94.56 222 LEU A CA 1
ATOM 1721 C C . LEU A 1 222 ? 17.616 0.660 -20.983 1.00 94.56 222 LEU A C 1
ATOM 1723 O O . LEU A 1 222 ? 18.728 0.534 -20.472 1.00 94.56 222 LEU A O 1
ATOM 1727 N N . VAL A 1 223 ? 17.333 1.612 -21.880 1.00 94.19 223 VAL A N 1
ATOM 1728 C CA . VAL A 1 223 ? 18.293 2.620 -22.379 1.00 94.19 223 VAL A CA 1
ATOM 1729 C C . VAL A 1 223 ? 18.896 3.408 -21.216 1.00 94.19 223 VAL A C 1
ATOM 1731 O O . VAL A 1 223 ? 20.116 3.459 -21.061 1.00 94.19 223 VAL A O 1
ATOM 1734 N N . SER A 1 224 ? 18.048 3.969 -20.350 1.00 92.25 224 SER A N 1
ATOM 1735 C CA . SER A 1 224 ? 18.494 4.737 -19.182 1.00 92.25 224 SER A CA 1
ATOM 1736 C C . SER A 1 224 ? 19.304 3.883 -18.208 1.00 92.25 224 SER A C 1
ATOM 1738 O O . SER A 1 224 ? 20.350 4.320 -17.737 1.00 92.25 224 SER A O 1
ATOM 1740 N N . THR A 1 225 ? 18.895 2.636 -17.955 1.00 91.31 225 THR A N 1
ATOM 1741 C CA . THR A 1 225 ? 19.644 1.713 -17.087 1.00 91.31 225 THR A CA 1
ATOM 1742 C C . THR A 1 225 ? 21.023 1.373 -17.667 1.00 91.31 225 THR A C 1
ATOM 1744 O O . THR A 1 225 ? 22.007 1.316 -16.923 1.00 91.31 225 THR A O 1
ATOM 1747 N N . ALA A 1 226 ? 21.112 1.153 -18.982 1.00 91.19 226 ALA A N 1
ATOM 1748 C CA . ALA A 1 226 ? 22.360 0.837 -19.671 1.00 91.19 226 ALA A CA 1
ATOM 1749 C C . ALA A 1 226 ? 23.339 2.023 -19.635 1.00 91.19 226 ALA A C 1
ATOM 1751 O O . ALA A 1 226 ? 24.476 1.850 -19.185 1.00 91.19 226 ALA A O 1
ATOM 1752 N N . TYR A 1 227 ? 22.883 3.235 -19.982 1.00 90.62 227 TYR A N 1
ATOM 1753 C CA . TYR A 1 227 ? 23.691 4.456 -19.862 1.00 90.62 227 TYR A CA 1
ATOM 1754 C C . TYR A 1 227 ? 24.117 4.726 -18.420 1.00 90.62 227 TYR A C 1
ATOM 1756 O O . TYR A 1 227 ? 25.295 4.979 -18.172 1.00 90.62 227 TYR A O 1
ATOM 1764 N N . PHE A 1 228 ? 23.205 4.587 -17.452 1.00 88.75 228 PHE A N 1
ATOM 1765 C CA . PHE A 1 228 ? 23.519 4.787 -16.038 1.00 88.75 228 PHE A CA 1
ATOM 1766 C C . PHE A 1 228 ? 24.664 3.871 -15.576 1.00 88.75 228 PHE A C 1
ATOM 1768 O O . PHE A 1 228 ? 25.557 4.306 -14.850 1.00 88.75 228 PHE A O 1
ATOM 1775 N N . LYS A 1 229 ? 24.685 2.606 -16.020 1.00 87.62 229 LYS A N 1
ATOM 1776 C CA . LYS A 1 229 ? 25.778 1.666 -15.717 1.00 87.62 229 LYS A CA 1
ATOM 1777 C C . LYS A 1 229 ? 27.055 1.954 -16.506 1.00 87.62 229 LYS A C 1
ATOM 1779 O O . LYS A 1 229 ? 28.139 1.776 -15.960 1.00 87.62 229 LYS A O 1
ATOM 1784 N N . GLN A 1 230 ? 26.949 2.379 -17.764 1.00 87.00 230 GLN A N 1
ATOM 1785 C CA . GLN A 1 230 ? 28.104 2.648 -18.625 1.00 87.00 230 GLN A CA 1
ATOM 1786 C C . GLN A 1 230 ? 28.861 3.909 -18.199 1.00 87.00 230 GLN A C 1
ATOM 1788 O O . GLN A 1 230 ? 30.091 3.923 -18.191 1.00 87.00 230 GLN A O 1
ATOM 1793 N N . CYS A 1 231 ? 28.121 4.949 -17.823 1.00 83.75 231 CYS A N 1
ATOM 1794 C CA . CYS A 1 231 ? 28.631 6.279 -17.505 1.00 83.75 231 CYS A CA 1
ATOM 1795 C C . CYS A 1 231 ? 28.713 6.537 -15.990 1.00 83.75 231 CYS A C 1
ATOM 1797 O O . CYS A 1 231 ? 28.737 7.689 -15.564 1.00 83.75 231 CYS A O 1
ATOM 1799 N N . ASN A 1 232 ? 28.750 5.478 -15.168 1.00 81.75 232 ASN A N 1
ATOM 1800 C CA . ASN A 1 232 ? 28.876 5.548 -13.704 1.00 81.75 232 ASN A CA 1
ATOM 1801 C C . ASN A 1 232 ? 27.876 6.507 -13.025 1.00 81.75 232 ASN A C 1
ATOM 1803 O O . ASN A 1 232 ? 28.222 7.200 -12.073 1.00 81.75 232 ASN A O 1
ATOM 1807 N N . GLY A 1 233 ? 26.635 6.535 -13.506 1.00 79.69 233 GLY A N 1
ATOM 1808 C CA . GLY A 1 233 ? 25.549 7.335 -12.945 1.00 79.69 233 GLY A CA 1
ATOM 1809 C C . GLY A 1 233 ? 25.227 8.634 -13.689 1.00 79.69 233 GLY A C 1
ATOM 1810 O O . GLY A 1 233 ? 24.258 9.297 -13.324 1.00 79.69 233 GLY A O 1
ATOM 1811 N N . ASN A 1 234 ? 25.982 8.988 -14.735 1.00 83.44 234 ASN A N 1
ATOM 1812 C CA . ASN A 1 234 ? 25.691 10.156 -15.570 1.00 83.44 234 ASN A CA 1
ATOM 1813 C C . ASN A 1 234 ? 24.799 9.791 -16.779 1.00 83.44 234 ASN A C 1
ATOM 1815 O O . ASN A 1 234 ? 25.045 8.794 -17.453 1.00 83.44 234 ASN A O 1
ATOM 1819 N N . LEU A 1 235 ? 23.772 10.602 -17.051 1.00 84.81 235 LEU A N 1
ATOM 1820 C CA . LEU A 1 235 ? 22.821 10.463 -18.161 1.00 84.81 235 LEU A CA 1
ATOM 1821 C C . LEU A 1 235 ? 22.878 11.644 -19.148 1.00 84.81 235 LEU A C 1
ATOM 1823 O O . LEU A 1 235 ? 21.945 11.821 -19.924 1.00 84.81 235 LEU A O 1
ATOM 1827 N N . SER A 1 236 ? 23.967 12.418 -19.172 1.00 82.69 236 SER A N 1
ATOM 1828 C CA . SER A 1 236 ? 24.159 13.552 -20.096 1.00 82.69 236 SER A CA 1
ATOM 1829 C C . SER A 1 236 ? 23.963 13.196 -21.574 1.00 82.69 236 SER A C 1
ATOM 1831 O O . SER A 1 236 ? 23.602 14.044 -22.367 1.00 82.69 236 SER A O 1
AT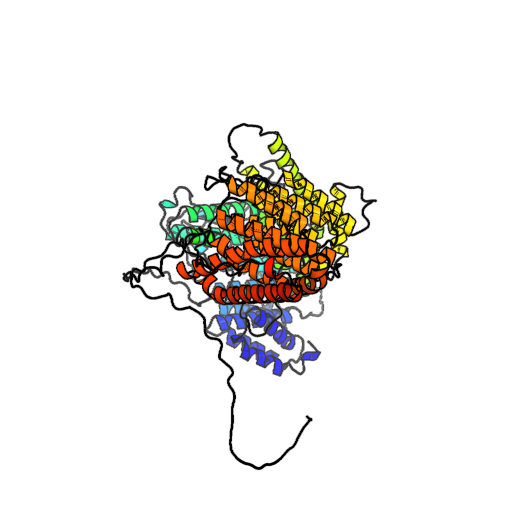OM 1833 N N . ASN A 1 237 ? 24.177 11.938 -21.970 1.00 83.19 237 ASN A N 1
ATOM 1834 C CA . ASN A 1 237 ? 23.990 11.507 -23.361 1.00 83.19 237 ASN A CA 1
ATOM 1835 C C . ASN A 1 237 ? 22.512 11.415 -23.783 1.00 83.19 237 ASN A C 1
ATOM 1837 O O . ASN A 1 237 ? 22.228 11.279 -24.971 1.00 83.19 237 ASN A O 1
ATOM 1841 N N . ILE A 1 238 ? 21.586 11.413 -22.821 1.00 85.56 238 ILE A N 1
ATOM 1842 C CA . ILE A 1 238 ? 20.142 11.297 -23.053 1.00 85.56 238 ILE A CA 1
ATOM 1843 C C . ILE A 1 238 ? 19.350 12.433 -22.387 1.00 85.56 238 ILE A C 1
ATOM 1845 O O . ILE A 1 238 ? 18.124 12.359 -22.329 1.00 85.56 238 ILE A O 1
ATOM 1849 N N . ASP A 1 239 ? 20.021 13.472 -21.886 1.00 84.19 239 ASP A N 1
ATOM 1850 C CA . ASP A 1 239 ? 19.417 14.609 -21.177 1.00 84.19 239 ASP A CA 1
ATOM 1851 C C . ASP A 1 239 ? 18.356 15.342 -22.014 1.00 84.19 239 ASP A C 1
ATOM 1853 O O . ASP A 1 239 ? 17.288 15.681 -21.506 1.00 84.19 239 ASP A O 1
ATOM 1857 N N . ALA A 1 240 ? 18.575 15.455 -23.324 1.00 84.88 240 ALA A N 1
ATOM 1858 C CA . ALA A 1 240 ? 17.644 16.047 -24.274 1.00 84.88 240 ALA A CA 1
ATOM 1859 C C . ALA A 1 240 ? 16.265 15.358 -24.268 1.00 84.88 240 ALA A C 1
ATOM 1861 O O . ALA A 1 240 ? 15.248 16.008 -24.527 1.00 84.88 240 ALA A O 1
ATOM 1862 N N . LEU A 1 241 ? 16.192 14.062 -23.923 1.00 88.31 241 LEU A N 1
ATOM 1863 C CA . LEU A 1 241 ? 14.921 13.333 -23.811 1.00 88.31 241 LEU A CA 1
ATOM 1864 C C . LEU A 1 241 ? 14.061 13.838 -22.646 1.00 88.31 241 LEU A C 1
ATOM 1866 O O . LEU A 1 241 ? 12.835 13.736 -22.714 1.00 88.31 241 LEU A O 1
ATOM 1870 N N . LEU A 1 242 ? 14.671 14.405 -21.598 1.00 86.88 242 LEU A N 1
ATOM 1871 C CA . LEU A 1 242 ? 13.942 14.950 -20.456 1.00 86.88 242 LEU A CA 1
ATOM 1872 C C . LEU A 1 242 ? 13.097 16.159 -20.865 1.00 86.88 242 LEU A C 1
ATOM 1874 O O . LEU A 1 242 ? 11.962 16.278 -20.405 1.00 86.88 242 LEU A O 1
ATOM 1878 N N . GLY A 1 243 ? 13.599 17.020 -21.752 1.00 86.12 243 GLY A N 1
ATOM 1879 C CA . GLY A 1 243 ? 12.893 18.211 -22.237 1.00 86.12 243 GLY A CA 1
ATOM 1880 C C . GLY A 1 243 ? 12.155 18.041 -23.574 1.00 86.12 243 GLY A C 1
ATOM 1881 O O . GLY A 1 243 ? 11.371 18.907 -23.970 1.00 86.12 243 GLY A O 1
ATOM 1882 N N . CYS A 1 244 ? 12.324 16.883 -24.220 1.00 88.38 244 CYS A N 1
ATOM 1883 C CA . CYS A 1 244 ? 11.756 16.550 -25.525 1.00 88.38 244 CYS A CA 1
ATOM 1884 C C . CYS A 1 244 ? 10.209 16.654 -25.564 1.00 88.38 244 CYS A C 1
ATOM 1886 O O . CYS A 1 244 ? 9.531 16.168 -24.646 1.00 88.38 244 CYS A O 1
ATOM 1888 N N . PRO A 1 245 ? 9.625 17.282 -26.603 1.00 90.75 245 PRO A N 1
ATOM 1889 C CA . PRO A 1 245 ? 8.185 17.283 -26.829 1.00 90.75 245 PRO A CA 1
ATOM 1890 C C . PRO A 1 245 ? 7.647 15.910 -27.240 1.00 90.75 245 PRO A C 1
ATOM 1892 O O . PRO A 1 245 ? 8.354 15.038 -27.746 1.00 90.75 245 PRO A O 1
ATOM 1895 N N . VAL A 1 246 ? 6.336 15.747 -27.080 1.00 92.44 246 VAL A N 1
ATOM 1896 C CA . VAL A 1 246 ? 5.611 14.538 -27.475 1.00 92.44 246 VAL A CA 1
ATOM 1897 C C . VAL A 1 246 ? 4.594 14.893 -28.551 1.00 92.44 246 VAL A C 1
ATOM 1899 O O . VAL A 1 246 ? 3.809 15.828 -28.392 1.00 92.44 246 VAL A O 1
ATOM 1902 N N . VAL A 1 247 ? 4.584 14.142 -29.650 1.00 90.75 247 VAL A N 1
ATOM 1903 C CA . VAL A 1 247 ? 3.548 14.257 -30.680 1.00 90.75 247 VAL A CA 1
ATOM 1904 C C . VAL A 1 247 ? 2.272 13.615 -30.153 1.00 90.75 247 VAL A C 1
ATOM 1906 O O . VAL A 1 247 ? 2.233 12.411 -29.898 1.00 90.75 247 VAL A O 1
ATOM 1909 N N . MET A 1 248 ? 1.225 14.419 -30.009 1.00 90.44 248 MET A N 1
ATOM 1910 C CA . MET A 1 248 ? -0.064 14.020 -29.447 1.00 90.44 248 MET A CA 1
ATOM 1911 C C . MET A 1 248 ? -1.215 14.557 -30.303 1.00 90.44 248 MET A C 1
ATOM 1913 O O . MET A 1 248 ? -1.055 15.590 -30.965 1.00 90.44 248 MET A O 1
ATOM 1917 N N . PRO A 1 249 ? -2.384 13.893 -30.295 1.00 89.06 249 PRO A N 1
ATOM 1918 C CA . PRO A 1 249 ? -3.576 14.449 -30.915 1.00 89.06 249 PRO A CA 1
ATOM 1919 C C . PRO A 1 249 ? -4.016 15.735 -30.215 1.00 89.06 249 PRO A C 1
ATOM 1921 O O . PRO A 1 249 ? -3.972 15.838 -28.987 1.00 89.06 249 PRO A O 1
ATOM 1924 N N . LYS A 1 250 ? -4.496 16.706 -30.992 1.00 86.44 250 LYS A N 1
ATOM 1925 C CA . LYS A 1 250 ? -5.249 17.839 -30.455 1.00 86.44 250 LYS A CA 1
ATOM 1926 C C . LYS A 1 250 ? -6.661 17.383 -30.104 1.00 86.44 250 LYS A C 1
ATOM 1928 O O . LYS A 1 250 ? -7.325 16.709 -30.894 1.00 86.44 250 LYS A O 1
ATOM 1933 N N . TYR A 1 251 ? -7.119 17.761 -28.921 1.00 86.00 251 TYR A N 1
ATOM 1934 C CA . TYR A 1 251 ? -8.476 17.507 -28.459 1.00 86.00 251 TYR A CA 1
ATOM 1935 C C . TYR A 1 251 ? -8.909 18.625 -27.509 1.00 86.00 251 TYR A C 1
ATOM 1937 O O . TYR A 1 251 ? -8.072 19.254 -26.864 1.00 86.00 251 TYR A O 1
ATOM 1945 N N . ASP A 1 252 ? -10.216 18.861 -27.429 1.00 83.31 252 ASP A N 1
ATOM 1946 C CA . ASP A 1 252 ? -10.817 19.826 -26.509 1.00 83.31 252 ASP A CA 1
ATOM 1947 C C . ASP A 1 252 ? -11.753 19.093 -25.550 1.00 83.31 252 ASP A C 1
ATOM 1949 O O . ASP A 1 252 ? -12.725 18.477 -25.983 1.00 83.31 252 ASP A O 1
ATOM 1953 N N . ILE A 1 253 ? -11.468 19.182 -24.247 1.00 80.00 253 ILE A N 1
ATOM 1954 C CA . ILE A 1 253 ? -12.199 18.498 -23.172 1.00 80.00 253 ILE A CA 1
ATOM 1955 C C . ILE A 1 253 ? -13.680 18.902 -23.119 1.00 80.00 253 ILE A C 1
ATOM 1957 O O . ILE A 1 253 ? -14.511 18.145 -22.602 1.00 80.00 253 ILE A O 1
ATOM 1961 N N . GLU A 1 254 ? -14.041 20.083 -23.616 1.00 80.00 254 GLU A N 1
ATOM 1962 C CA . GLU A 1 254 ? -15.432 20.539 -23.661 1.00 80.00 254 GLU A CA 1
ATOM 1963 C C . GLU A 1 254 ? -16.242 19.839 -24.754 1.00 80.00 254 GLU A C 1
ATOM 1965 O O . GLU A 1 254 ? -17.401 19.502 -24.518 1.00 80.00 254 GLU A O 1
ATOM 1970 N N . LEU A 1 255 ? -15.612 19.524 -25.887 1.00 81.38 255 LEU A N 1
ATOM 1971 C CA . LEU A 1 255 ? -16.253 18.921 -27.061 1.00 81.38 255 LEU A CA 1
ATOM 1972 C C . LEU A 1 255 ? -16.181 17.384 -27.081 1.00 81.38 255 LEU A C 1
ATOM 1974 O O . LEU A 1 255 ? -16.661 16.748 -28.015 1.00 81.38 255 LEU A O 1
ATOM 1978 N N . ILE A 1 256 ? -15.604 16.762 -26.048 1.00 78.88 256 ILE A N 1
ATOM 1979 C CA . ILE A 1 256 ? -15.419 15.303 -25.978 1.00 78.88 256 ILE A CA 1
ATOM 1980 C C . ILE A 1 256 ? -16.739 14.524 -25.967 1.00 78.88 256 ILE A C 1
ATOM 1982 O O . ILE A 1 256 ? -16.766 13.391 -26.437 1.00 78.88 256 ILE A O 1
ATOM 1986 N N . GLU A 1 257 ? -17.832 15.096 -25.454 1.00 76.25 257 GLU A N 1
ATOM 1987 C CA . GLU A 1 257 ? -19.140 14.418 -25.449 1.00 76.25 257 GLU A CA 1
ATOM 1988 C C . GLU A 1 257 ? -19.718 14.219 -26.859 1.00 76.25 257 GLU A C 1
ATOM 1990 O O . GLU A 1 257 ? -20.517 13.302 -27.058 1.00 76.25 257 GLU A O 1
ATOM 1995 N N . ASP A 1 258 ? -19.274 15.027 -27.827 1.00 78.19 258 ASP A N 1
ATOM 1996 C CA . ASP A 1 258 ? -19.715 14.986 -29.223 1.00 78.19 258 ASP A CA 1
ATOM 1997 C C . ASP A 1 258 ? -18.805 14.115 -30.114 1.00 78.19 258 ASP A C 1
ATOM 1999 O O . ASP A 1 258 ? -19.075 13.939 -31.304 1.00 78.19 258 ASP A O 1
ATOM 2003 N N . MET A 1 259 ? -17.716 13.565 -29.560 1.00 80.75 259 MET A N 1
ATOM 2004 C CA . MET A 1 259 ? -16.766 12.718 -30.286 1.00 80.75 259 MET A CA 1
ATOM 2005 C C . MET A 1 259 ? -17.205 11.248 -30.327 1.00 80.75 259 MET A C 1
ATOM 2007 O O . MET A 1 259 ? -17.908 10.754 -29.450 1.00 80.75 259 MET A O 1
ATOM 2011 N N . GLU A 1 260 ? -16.738 10.517 -31.340 1.00 82.44 260 GLU A N 1
ATOM 2012 C CA . GLU A 1 260 ? -16.950 9.070 -31.446 1.00 82.44 260 GLU A CA 1
ATOM 2013 C C . GLU A 1 260 ? -16.193 8.298 -30.350 1.00 82.44 260 GLU A C 1
ATOM 2015 O O . GLU A 1 260 ? -15.040 8.606 -30.032 1.00 82.44 260 GLU A O 1
ATOM 2020 N N . ASP A 1 261 ? -16.817 7.238 -29.829 1.00 82.75 261 ASP A N 1
ATOM 2021 C CA . ASP A 1 261 ? -16.283 6.394 -28.750 1.00 82.75 261 ASP A CA 1
ATOM 2022 C C . ASP A 1 261 ? -14.880 5.827 -29.050 1.00 82.75 261 ASP A C 1
ATOM 2024 O O . ASP A 1 261 ? -14.038 5.711 -28.150 1.00 82.75 261 ASP A O 1
ATOM 2028 N N . ASP A 1 262 ? -14.606 5.502 -30.317 1.00 82.25 262 ASP A N 1
ATOM 2029 C CA . ASP A 1 262 ? -13.303 5.007 -30.768 1.00 82.25 262 ASP A CA 1
ATOM 2030 C C . ASP A 1 262 ? -12.224 6.099 -30.706 1.00 82.25 262 ASP A C 1
ATOM 2032 O O . ASP A 1 262 ? -11.111 5.839 -30.244 1.00 82.25 262 ASP A O 1
ATOM 2036 N N . LYS A 1 263 ? -12.557 7.344 -31.072 1.00 84.50 263 LYS A N 1
ATOM 2037 C CA . LYS A 1 263 ? -11.629 8.486 -30.995 1.00 84.50 263 LYS A CA 1
ATOM 2038 C C . LYS A 1 263 ? -11.326 8.861 -29.550 1.00 84.50 263 LYS A C 1
ATOM 2040 O O . LYS A 1 263 ? -10.176 9.127 -29.211 1.00 84.50 263 LYS A O 1
ATOM 2045 N N . ILE A 1 264 ? -12.340 8.818 -28.686 1.00 85.69 264 ILE A N 1
ATOM 2046 C CA . ILE A 1 264 ? -12.181 9.008 -27.239 1.00 85.69 264 ILE A CA 1
ATOM 2047 C C . ILE A 1 264 ? -11.230 7.950 -26.668 1.00 85.69 264 ILE A C 1
ATOM 2049 O O . ILE A 1 264 ? -10.318 8.282 -25.912 1.00 85.69 264 ILE A O 1
ATOM 2053 N N . SER A 1 265 ? -11.416 6.683 -27.052 1.00 87.00 265 SER A N 1
ATOM 2054 C CA . SER A 1 265 ? -10.556 5.584 -26.601 1.00 87.00 265 SER A CA 1
ATOM 2055 C C . SER A 1 265 ? -9.110 5.767 -27.067 1.00 87.00 265 SER A C 1
ATOM 2057 O O . SER A 1 265 ? -8.196 5.619 -26.263 1.00 87.00 265 SER A O 1
ATOM 2059 N N . ASN A 1 266 ? -8.898 6.180 -28.319 1.00 87.25 266 ASN A N 1
ATOM 2060 C CA . ASN A 1 266 ? -7.561 6.449 -28.849 1.00 87.25 266 ASN A CA 1
ATOM 2061 C C . ASN A 1 266 ? -6.870 7.636 -28.143 1.00 87.25 266 ASN A C 1
ATOM 2063 O O . ASN A 1 266 ? -5.671 7.581 -27.873 1.00 87.25 266 ASN A O 1
ATOM 2067 N N . ILE A 1 267 ? -7.605 8.707 -27.807 1.00 88.88 267 ILE A N 1
ATOM 2068 C CA . ILE A 1 267 ? -7.064 9.829 -27.015 1.00 88.88 267 ILE A CA 1
ATOM 2069 C C . ILE A 1 267 ? -6.640 9.341 -25.626 1.00 88.88 267 ILE A C 1
ATOM 2071 O O . ILE A 1 267 ? -5.550 9.677 -25.163 1.00 88.88 267 ILE A O 1
ATOM 2075 N N . LEU A 1 268 ? -7.476 8.531 -24.971 1.00 89.31 268 LEU A N 1
ATOM 2076 C CA . LEU A 1 268 ? -7.158 7.949 -23.668 1.00 89.31 268 LEU A CA 1
ATOM 2077 C C . LEU A 1 268 ? -5.919 7.040 -23.734 1.00 89.31 268 LEU A C 1
ATOM 2079 O O . LEU A 1 268 ? -5.058 7.147 -22.861 1.00 89.31 268 LEU A O 1
ATOM 2083 N N . ASP A 1 269 ? -5.781 6.218 -24.781 1.00 89.38 269 ASP A N 1
ATOM 2084 C CA . ASP A 1 269 ? -4.595 5.380 -25.008 1.00 89.38 269 ASP A CA 1
ATOM 2085 C C . ASP A 1 269 ? -3.328 6.245 -25.142 1.00 89.38 269 ASP A C 1
ATOM 2087 O O . ASP A 1 269 ? -2.348 6.018 -24.425 1.00 89.38 269 ASP A O 1
ATOM 2091 N N . CYS A 1 270 ? -3.366 7.297 -25.972 1.00 91.31 270 CYS A N 1
ATOM 2092 C CA . CYS A 1 270 ? -2.263 8.253 -26.121 1.00 91.31 270 CYS A CA 1
ATOM 2093 C C . CYS A 1 270 ? -1.875 8.895 -24.779 1.00 91.31 270 CYS A C 1
ATOM 2095 O O . CYS A 1 270 ? -0.691 8.987 -24.451 1.00 91.31 270 CYS A O 1
ATOM 2097 N N . LEU A 1 271 ? -2.858 9.333 -23.982 1.00 92.00 271 LEU A N 1
ATOM 2098 C CA . LEU A 1 271 ? -2.612 9.970 -22.683 1.00 92.00 271 LEU A CA 1
ATOM 2099 C C . LEU A 1 271 ? -1.975 9.006 -21.678 1.00 92.00 271 LEU A C 1
ATOM 2101 O O . LEU A 1 271 ? -1.073 9.399 -20.938 1.00 92.00 271 LEU A O 1
ATOM 2105 N N . ILE A 1 272 ? -2.386 7.737 -21.673 1.00 91.25 272 ILE A N 1
ATOM 2106 C CA . ILE A 1 272 ? -1.788 6.714 -20.807 1.00 91.25 272 ILE A CA 1
ATOM 2107 C C . ILE A 1 272 ? -0.345 6.420 -21.225 1.00 91.25 272 ILE A C 1
ATOM 2109 O O . ILE A 1 272 ? 0.537 6.372 -20.364 1.00 91.25 272 ILE A O 1
ATOM 2113 N N . HIS A 1 273 ? -0.075 6.265 -22.525 1.00 91.69 273 HIS A N 1
ATOM 2114 C CA . HIS A 1 273 ? 1.289 6.072 -23.023 1.00 91.69 273 HIS A CA 1
ATOM 2115 C C . HIS A 1 273 ? 2.185 7.283 -22.721 1.00 91.69 273 HIS A C 1
ATOM 2117 O O . HIS A 1 273 ? 3.313 7.097 -22.267 1.00 91.69 273 HIS A O 1
ATOM 2123 N N . CYS A 1 274 ? 1.669 8.507 -22.866 1.00 93.94 274 CYS A N 1
ATOM 2124 C CA . CYS A 1 274 ? 2.384 9.738 -22.521 1.00 93.94 274 CYS A CA 1
ATOM 2125 C C . CYS A 1 274 ? 2.680 9.844 -21.014 1.00 93.94 274 CYS A C 1
ATOM 2127 O O . CYS A 1 274 ? 3.814 10.114 -20.617 1.00 93.94 274 CYS A O 1
ATOM 2129 N N . SER A 1 275 ? 1.701 9.533 -20.157 1.00 93.44 275 SER A N 1
ATOM 2130 C CA . SER A 1 275 ? 1.907 9.486 -18.702 1.00 93.44 275 SER A CA 1
ATOM 2131 C C . SER A 1 275 ? 2.986 8.467 -18.317 1.00 93.44 275 SER A C 1
ATOM 2133 O O . SER A 1 275 ? 3.876 8.771 -17.523 1.00 93.44 275 SER A O 1
ATOM 2135 N N . ASN A 1 276 ? 2.968 7.272 -18.917 1.00 92.81 276 ASN A N 1
ATOM 2136 C CA . ASN A 1 276 ? 3.978 6.242 -18.665 1.00 92.81 276 ASN A CA 1
ATOM 2137 C C . ASN A 1 276 ? 5.369 6.632 -19.180 1.00 92.81 276 ASN A C 1
ATOM 2139 O O . ASN A 1 276 ? 6.355 6.357 -18.502 1.00 92.81 276 ASN A O 1
ATOM 2143 N N . TRP A 1 277 ? 5.457 7.299 -20.334 1.00 94.00 277 TRP A N 1
ATOM 2144 C CA . TRP A 1 277 ? 6.704 7.874 -20.837 1.00 94.00 277 TRP A CA 1
ATOM 2145 C C . TRP A 1 277 ? 7.315 8.849 -19.823 1.00 94.00 277 TRP A C 1
ATOM 2147 O O . TRP A 1 277 ? 8.454 8.660 -19.397 1.00 94.00 277 TRP A O 1
ATOM 2157 N N . PHE A 1 278 ? 6.542 9.829 -19.347 1.00 94.56 278 PHE A N 1
ATOM 2158 C CA . PHE A 1 278 ? 7.029 10.780 -18.346 1.00 94.56 278 PHE A CA 1
ATOM 2159 C C . PHE A 1 278 ? 7.369 10.116 -17.007 1.00 94.56 278 PHE A C 1
ATOM 2161 O O . PHE A 1 278 ? 8.360 10.491 -16.384 1.00 94.56 278 PHE A O 1
ATOM 2168 N N . ARG A 1 279 ? 6.612 9.100 -16.573 1.00 93.00 279 ARG A N 1
ATOM 2169 C CA . ARG A 1 279 ? 6.937 8.319 -15.367 1.00 93.00 279 ARG A CA 1
ATOM 2170 C C . ARG A 1 279 ? 8.292 7.615 -15.482 1.00 93.00 279 ARG A C 1
ATOM 2172 O O . ARG A 1 279 ? 9.050 7.639 -14.515 1.00 93.00 279 ARG A O 1
ATOM 2179 N N . GLU A 1 280 ? 8.625 7.040 -16.638 1.00 92.81 280 GLU A N 1
ATOM 2180 C CA . GLU A 1 280 ? 9.938 6.409 -16.838 1.00 92.81 280 GLU A CA 1
ATOM 2181 C C . GLU A 1 280 ? 11.080 7.428 -16.960 1.00 92.81 280 GLU A C 1
ATOM 2183 O O . GLU A 1 280 ? 12.164 7.181 -16.432 1.00 92.81 280 GLU A O 1
ATOM 2188 N N . LEU A 1 281 ? 10.841 8.612 -17.542 1.00 92.38 281 LEU A N 1
ATOM 2189 C CA . LEU A 1 281 ? 11.819 9.706 -17.479 1.00 92.38 281 LEU A CA 1
ATOM 2190 C C . LEU A 1 281 ? 12.092 10.108 -16.020 1.00 92.38 281 LEU A C 1
ATOM 2192 O O . LEU A 1 281 ? 13.245 10.163 -15.598 1.00 92.38 281 LEU A O 1
ATOM 2196 N N . LEU A 1 282 ? 11.051 10.304 -15.203 1.00 92.19 282 LEU A N 1
ATOM 2197 C CA . LEU A 1 282 ? 11.235 10.589 -13.775 1.00 92.19 282 LEU A CA 1
ATOM 2198 C C . LEU A 1 282 ? 12.006 9.469 -13.061 1.00 92.19 282 LEU A C 1
ATOM 2200 O O . LEU A 1 282 ? 12.894 9.747 -12.255 1.00 92.19 282 LEU A O 1
ATOM 2204 N N . ASN A 1 283 ? 11.708 8.204 -13.367 1.00 91.06 283 ASN A N 1
ATOM 2205 C CA . ASN A 1 283 ? 12.429 7.063 -12.804 1.00 91.06 283 ASN A CA 1
ATOM 2206 C C . ASN A 1 283 ? 13.921 7.063 -13.153 1.00 91.06 283 ASN A C 1
ATOM 2208 O O . ASN A 1 283 ? 14.709 6.619 -12.318 1.00 91.06 283 ASN A O 1
ATOM 2212 N N . ALA A 1 284 ? 14.293 7.533 -14.345 1.00 89.25 284 ALA A N 1
ATOM 2213 C CA . ALA A 1 284 ? 15.670 7.585 -14.823 1.00 89.25 284 ALA A CA 1
ATOM 2214 C C . ALA A 1 284 ? 16.460 8.762 -14.225 1.00 89.25 284 ALA A C 1
ATOM 2216 O O . ALA A 1 284 ? 17.507 8.559 -13.607 1.00 89.25 284 ALA A O 1
ATOM 2217 N N . PHE A 1 285 ? 15.950 9.989 -14.366 1.00 88.62 285 PHE A N 1
ATOM 2218 C CA . PHE A 1 285 ? 16.714 11.209 -14.073 1.00 88.62 285 PHE A CA 1
ATOM 2219 C C . PHE A 1 285 ? 16.793 11.544 -12.574 1.00 88.62 285 PHE A C 1
ATOM 2221 O O . PHE A 1 285 ? 17.786 12.102 -12.119 1.00 88.62 285 PHE A O 1
ATOM 2228 N N . VAL A 1 286 ? 15.825 11.113 -11.755 1.00 85.44 286 VAL A N 1
ATOM 2229 C CA . VAL A 1 286 ? 15.844 11.362 -10.294 1.00 85.44 286 VAL A CA 1
ATOM 2230 C C . VAL A 1 286 ? 16.942 10.562 -9.565 1.00 85.44 286 VAL A C 1
ATOM 2232 O O . VAL A 1 286 ? 17.253 10.801 -8.396 1.00 85.44 286 VAL A O 1
ATOM 2235 N N . ILE A 1 287 ? 17.553 9.574 -10.225 1.00 79.62 287 ILE A N 1
ATOM 2236 C CA . ILE A 1 287 ? 18.617 8.760 -9.622 1.00 79.62 287 ILE A CA 1
ATOM 2237 C C . ILE A 1 287 ? 19.940 9.531 -9.545 1.00 79.62 287 ILE A C 1
ATOM 2239 O O . ILE A 1 287 ? 20.700 9.294 -8.598 1.00 79.62 287 ILE A O 1
ATOM 2243 N N . GLN A 1 288 ? 20.188 10.448 -10.487 1.00 73.88 288 GLN A N 1
ATOM 2244 C CA . GLN A 1 288 ? 21.432 11.213 -10.603 1.00 73.88 288 GLN A CA 1
ATOM 2245 C C . GLN A 1 288 ? 21.689 12.037 -9.332 1.00 73.88 288 GLN A C 1
ATOM 2247 O O . GLN A 1 288 ? 20.756 12.522 -8.702 1.00 73.88 288 GLN A O 1
ATOM 2252 N N . THR A 1 289 ? 22.943 12.146 -8.895 1.00 62.16 289 THR A N 1
ATOM 2253 C CA . THR A 1 289 ? 23.291 12.887 -7.666 1.00 62.16 289 THR A CA 1
ATOM 2254 C C . THR A 1 289 ? 23.871 14.266 -7.944 1.00 62.16 289 THR A C 1
ATOM 2256 O O . THR A 1 289 ? 23.574 15.185 -7.187 1.00 62.16 289 THR A O 1
ATOM 2259 N N . ASP A 1 290 ? 24.646 14.416 -9.021 1.00 58.75 290 ASP A N 1
ATOM 2260 C CA . ASP A 1 290 ? 25.554 15.563 -9.167 1.00 58.75 290 ASP A CA 1
ATOM 2261 C C . ASP A 1 290 ? 25.060 16.617 -10.187 1.00 58.75 290 ASP A C 1
ATOM 2263 O O . ASP A 1 290 ? 25.397 17.784 -10.027 1.00 58.75 290 ASP A O 1
ATOM 2267 N N . ASP A 1 291 ? 24.192 16.245 -11.145 1.00 60.28 291 ASP A N 1
ATOM 2268 C CA . ASP A 1 291 ? 23.701 17.101 -12.255 1.00 60.28 291 ASP A CA 1
ATOM 2269 C C . ASP A 1 291 ? 22.164 17.023 -12.449 1.00 60.28 291 ASP A C 1
ATOM 2271 O O . ASP A 1 291 ? 21.654 16.960 -13.567 1.00 60.28 291 ASP A O 1
ATOM 2275 N N . MET A 1 292 ? 21.378 16.957 -11.367 1.00 69.25 292 MET A N 1
ATOM 2276 C CA . MET A 1 292 ? 19.912 16.921 -11.506 1.00 69.25 292 MET A CA 1
ATOM 2277 C C . MET A 1 292 ? 19.355 18.273 -11.976 1.00 69.25 292 MET A C 1
ATOM 2279 O O . MET A 1 292 ? 19.367 19.244 -11.218 1.00 69.25 292 MET A O 1
ATOM 2283 N N . ASP A 1 293 ? 18.750 18.303 -13.164 1.00 79.12 293 ASP A N 1
ATOM 2284 C CA . ASP A 1 293 ? 17.901 19.414 -13.612 1.00 79.12 293 ASP A CA 1
ATOM 2285 C C . ASP A 1 293 ? 16.531 19.366 -12.904 1.00 79.12 293 ASP A C 1
ATOM 2287 O O . ASP A 1 293 ? 15.509 18.912 -13.433 1.00 79.12 293 ASP A O 1
ATOM 2291 N N . ILE A 1 294 ? 16.540 19.781 -11.634 1.00 83.19 294 ILE A N 1
ATOM 2292 C CA . ILE A 1 294 ? 15.371 19.772 -10.747 1.00 83.19 294 ILE A CA 1
ATOM 2293 C C . ILE A 1 294 ? 14.185 20.546 -11.354 1.00 83.19 294 ILE A C 1
ATOM 2295 O O . ILE A 1 294 ? 13.091 19.977 -11.355 1.00 83.19 294 ILE A O 1
ATOM 2299 N N . PRO A 1 295 ? 14.337 21.774 -11.895 1.00 85.12 295 PRO A N 1
ATOM 2300 C CA . PRO A 1 295 ? 13.223 22.502 -12.506 1.00 85.12 295 PRO A CA 1
ATOM 2301 C C . PRO A 1 295 ? 12.506 21.703 -13.601 1.00 85.12 295 PRO A C 1
ATOM 2303 O O . PRO A 1 295 ? 11.277 21.601 -13.590 1.00 85.12 295 PRO A O 1
ATOM 2306 N N . THR A 1 296 ? 13.249 21.071 -14.511 1.00 86.94 296 THR A N 1
ATOM 2307 C CA . THR A 1 296 ? 12.650 20.289 -15.602 1.00 86.94 296 THR A CA 1
ATOM 2308 C C . THR A 1 296 ? 11.959 19.025 -15.079 1.00 86.94 296 THR A C 1
ATOM 2310 O O . THR A 1 296 ? 10.851 18.696 -15.513 1.00 86.94 296 THR A O 1
ATOM 2313 N N . ILE A 1 297 ? 12.539 18.354 -14.076 1.00 89.19 297 ILE A N 1
ATOM 2314 C CA . ILE A 1 297 ? 11.910 17.215 -13.381 1.00 89.19 297 ILE A CA 1
ATOM 2315 C C . ILE A 1 297 ? 10.587 17.637 -12.715 1.00 89.19 297 ILE A C 1
ATOM 2317 O O . ILE A 1 297 ? 9.576 16.941 -12.846 1.00 89.19 297 ILE A O 1
ATOM 2321 N N . LEU A 1 298 ? 10.563 18.783 -12.030 1.00 88.00 298 LEU A N 1
ATOM 2322 C CA . LEU A 1 298 ? 9.361 19.316 -11.384 1.00 88.00 298 LEU A CA 1
ATOM 2323 C C . LEU A 1 298 ? 8.276 19.686 -12.409 1.00 88.00 298 LEU A C 1
ATOM 2325 O O . LEU A 1 298 ? 7.106 19.348 -12.211 1.00 88.00 298 LEU A O 1
ATOM 2329 N N . LYS A 1 299 ? 8.648 20.277 -13.552 1.00 88.88 299 LYS A N 1
ATOM 2330 C CA . LYS A 1 299 ? 7.720 20.525 -14.673 1.00 88.88 299 LYS A CA 1
ATOM 2331 C C . LYS A 1 299 ? 7.133 19.227 -15.232 1.00 88.88 299 LYS A C 1
ATOM 2333 O O . LYS A 1 299 ? 5.937 19.162 -15.511 1.00 88.88 299 LYS A O 1
ATOM 2338 N N . ARG A 1 300 ? 7.924 18.151 -15.336 1.00 91.75 300 ARG A N 1
ATOM 2339 C CA . ARG A 1 300 ? 7.416 16.828 -15.748 1.00 91.75 300 ARG A CA 1
ATOM 2340 C C . ARG A 1 300 ? 6.422 16.230 -14.753 1.00 91.75 300 ARG A C 1
ATOM 2342 O O . ARG A 1 300 ? 5.467 15.594 -15.191 1.00 91.75 300 ARG A O 1
ATOM 2349 N N . ILE A 1 301 ? 6.589 16.464 -13.450 1.00 91.25 301 ILE A N 1
ATOM 2350 C CA . ILE A 1 301 ? 5.596 16.065 -12.437 1.00 91.25 301 ILE A CA 1
ATOM 2351 C C . ILE A 1 301 ? 4.256 16.766 -12.682 1.00 91.25 301 ILE A C 1
ATOM 2353 O O . ILE A 1 301 ? 3.222 16.098 -12.700 1.00 91.25 301 ILE A O 1
ATOM 2357 N N . LEU A 1 302 ? 4.274 18.078 -12.936 1.00 90.06 302 LEU A N 1
ATOM 2358 C CA . LEU A 1 302 ? 3.057 18.829 -13.258 1.00 90.06 302 LEU A CA 1
ATOM 2359 C C . LEU A 1 302 ? 2.386 18.315 -14.536 1.00 90.06 302 LEU A C 1
ATOM 2361 O O . LEU A 1 302 ? 1.175 18.116 -14.541 1.00 90.06 302 LEU A O 1
ATOM 2365 N N . ASN A 1 303 ? 3.166 18.012 -15.580 1.00 92.38 303 ASN A N 1
ATOM 2366 C CA . ASN A 1 303 ? 2.636 17.435 -16.819 1.00 92.38 303 ASN A CA 1
ATOM 2367 C C . ASN A 1 303 ? 1.923 16.092 -16.568 1.00 92.38 303 ASN A C 1
ATOM 2369 O O . ASN A 1 303 ? 0.869 15.834 -17.143 1.00 92.38 303 ASN A O 1
ATOM 2373 N N . ILE A 1 304 ? 2.462 15.228 -15.696 1.00 92.75 304 ILE A N 1
ATOM 2374 C CA . ILE A 1 304 ? 1.802 13.961 -15.333 1.00 92.75 304 ILE A CA 1
ATOM 2375 C C . ILE A 1 304 ? 0.494 14.225 -14.585 1.00 92.75 304 ILE A C 1
ATOM 2377 O O . ILE A 1 304 ? -0.513 13.585 -14.889 1.00 92.75 304 ILE A O 1
ATOM 2381 N N . GLU A 1 305 ? 0.490 15.149 -13.622 1.00 89.75 305 GLU A N 1
ATOM 2382 C CA . GLU A 1 305 ? -0.719 15.495 -12.867 1.00 89.75 305 GLU A CA 1
ATOM 2383 C C . GLU A 1 305 ? -1.811 16.082 -13.774 1.00 89.75 305 GLU A C 1
ATOM 2385 O O . GLU A 1 305 ? -2.981 15.711 -13.653 1.00 89.75 305 GLU A O 1
ATOM 2390 N N . GLU A 1 306 ? -1.431 16.934 -14.727 1.00 91.31 306 GLU A N 1
ATOM 2391 C CA . GLU A 1 306 ? -2.330 17.466 -15.749 1.00 91.31 306 GLU A CA 1
ATOM 2392 C C . GLU A 1 306 ? -2.927 16.341 -16.605 1.00 91.31 306 GLU A C 1
ATOM 2394 O O . GLU A 1 306 ? -4.148 16.254 -16.746 1.00 91.31 306 GLU A O 1
ATOM 2399 N N . ILE A 1 307 ? -2.097 15.420 -17.109 1.00 91.44 307 ILE A N 1
ATOM 2400 C CA . ILE A 1 307 ? -2.554 14.277 -17.910 1.00 91.44 307 ILE A CA 1
ATOM 2401 C C . ILE A 1 307 ? -3.503 13.378 -17.103 1.00 91.44 307 ILE A C 1
ATOM 2403 O O . ILE A 1 307 ? -4.558 12.990 -17.606 1.00 91.44 307 ILE A O 1
ATOM 2407 N N . GLU A 1 308 ? -3.183 13.062 -15.845 1.00 89.88 308 GLU A N 1
ATOM 2408 C CA . GLU A 1 308 ? -4.052 12.260 -14.970 1.00 89.88 308 GLU A CA 1
ATOM 2409 C C . GLU A 1 308 ? -5.397 12.951 -14.700 1.00 89.88 308 GLU A C 1
ATOM 2411 O O . GLU A 1 308 ? -6.452 12.300 -14.682 1.00 89.88 308 GLU A O 1
ATOM 2416 N N . LYS A 1 309 ? -5.388 14.278 -14.535 1.00 88.69 309 LYS A N 1
ATOM 2417 C CA . LYS A 1 309 ? -6.603 15.084 -14.386 1.00 88.69 309 LYS A CA 1
ATOM 2418 C C . LYS A 1 309 ? -7.431 15.080 -15.670 1.00 88.69 309 LYS A C 1
ATOM 2420 O O . LYS A 1 309 ? -8.644 14.875 -15.586 1.00 88.69 309 LYS A O 1
ATOM 2425 N N . ASN A 1 310 ? -6.796 15.221 -16.832 1.00 89.69 310 ASN A N 1
ATOM 2426 C CA . ASN A 1 310 ? -7.456 15.162 -18.136 1.00 89.69 310 ASN A CA 1
ATOM 2427 C C . ASN A 1 310 ? -8.104 13.786 -18.344 1.00 89.69 310 ASN A C 1
ATOM 2429 O O . ASN A 1 310 ? -9.306 13.718 -18.587 1.00 89.69 310 ASN A O 1
ATOM 2433 N N . ILE A 1 311 ? -7.378 12.685 -18.114 1.00 89.12 311 ILE A N 1
ATOM 2434 C CA . ILE A 1 311 ? -7.929 11.316 -18.155 1.00 89.12 311 ILE A CA 1
ATOM 2435 C C . ILE A 1 311 ? -9.161 11.195 -17.245 1.00 89.12 311 ILE A C 1
ATOM 2437 O O . ILE A 1 311 ? -10.200 10.674 -17.659 1.00 89.12 311 ILE A O 1
ATOM 2441 N N . SER A 1 312 ? -9.075 11.715 -16.017 1.00 86.88 312 SER A N 1
ATOM 2442 C CA . SER A 1 312 ? -10.180 11.674 -15.055 1.00 86.88 312 SER A CA 1
ATOM 2443 C C . SER A 1 312 ? -11.411 12.433 -15.548 1.00 86.88 312 SER A C 1
ATOM 2445 O O . SER A 1 312 ? -12.528 11.922 -15.470 1.00 86.88 312 SER A O 1
ATOM 2447 N N . GLN A 1 313 ? -11.224 13.637 -16.090 1.00 86.81 313 GLN A N 1
ATOM 2448 C CA . GLN A 1 313 ? -12.312 14.448 -16.632 1.00 86.81 313 GLN A CA 1
ATOM 2449 C C . GLN A 1 313 ? -12.973 13.778 -17.843 1.00 86.81 313 GLN A C 1
ATOM 2451 O O . GLN A 1 313 ? -14.202 13.729 -17.911 1.00 86.81 313 GLN A O 1
ATOM 2456 N N . ILE A 1 314 ? -12.180 13.199 -18.749 1.00 86.06 314 ILE A N 1
ATOM 2457 C CA . ILE A 1 314 ? -12.671 12.483 -19.934 1.00 86.06 314 ILE A CA 1
ATOM 2458 C C . ILE A 1 314 ? -13.525 11.280 -19.522 1.00 86.06 314 ILE A C 1
ATOM 2460 O O . ILE A 1 314 ? -14.654 11.134 -19.990 1.00 86.06 314 ILE A O 1
ATOM 2464 N N . LEU A 1 315 ? -13.045 10.443 -18.599 1.00 84.69 315 LEU A N 1
ATOM 2465 C CA . LEU A 1 315 ? -13.780 9.259 -18.127 1.00 84.69 315 LEU A CA 1
ATOM 2466 C C . LEU A 1 315 ? -15.068 9.613 -17.362 1.00 84.69 315 LEU A C 1
ATOM 2468 O O . LEU A 1 315 ? -16.064 8.877 -17.407 1.00 84.69 315 LEU A O 1
ATOM 2472 N N . LEU A 1 316 ? -15.076 10.744 -16.649 1.00 82.81 316 LEU A N 1
ATOM 2473 C CA . LEU A 1 316 ? -16.269 11.225 -15.953 1.00 82.81 316 LEU A CA 1
ATOM 2474 C C . LEU A 1 316 ? -17.343 11.713 -16.936 1.00 82.81 316 LEU A C 1
ATOM 2476 O O . LEU A 1 316 ? -18.501 11.315 -16.778 1.00 82.81 316 LEU A O 1
ATOM 2480 N N . LYS A 1 317 ? -16.962 12.495 -17.958 1.00 81.31 317 LYS A N 1
ATOM 2481 C CA . LYS A 1 317 ? -17.877 13.042 -18.979 1.00 81.31 317 LYS A CA 1
ATOM 2482 C C . LYS A 1 317 ? -18.411 11.980 -19.951 1.00 81.31 317 LYS A C 1
ATOM 2484 O O . LYS A 1 317 ? -19.596 11.955 -20.270 1.00 81.31 317 LYS A O 1
ATOM 2489 N N . THR A 1 318 ? -17.566 11.051 -20.387 1.00 77.19 318 THR A N 1
ATOM 2490 C CA . THR A 1 318 ? -17.915 10.070 -21.433 1.00 77.19 318 THR A CA 1
ATOM 2491 C C . THR A 1 318 ? -18.728 8.899 -20.884 1.00 77.19 318 THR A C 1
ATOM 2493 O O . THR A 1 318 ? -18.546 8.480 -19.747 1.00 77.19 318 THR A O 1
ATOM 2496 N N . LYS A 1 319 ? -19.661 8.327 -21.654 1.00 68.94 319 LYS A N 1
ATOM 2497 C CA . LYS A 1 319 ? -20.456 7.146 -21.230 1.00 68.94 319 LYS A CA 1
ATOM 2498 C C . LYS A 1 319 ? -19.825 5.808 -21.639 1.00 68.94 319 LYS A C 1
ATOM 2500 O O . LYS A 1 319 ? -20.435 4.761 -21.421 1.00 68.94 319 LYS A O 1
ATOM 2505 N N . THR A 1 320 ? -18.633 5.843 -22.221 1.00 67.62 320 THR A N 1
ATOM 2506 C CA . THR A 1 320 ? -17.972 4.698 -22.845 1.00 67.62 320 THR A CA 1
ATOM 2507 C C . THR A 1 320 ? -17.410 3.719 -21.821 1.00 67.62 320 THR A C 1
ATOM 2509 O O . THR A 1 320 ? -16.921 4.093 -20.754 1.00 67.62 320 THR A O 1
ATOM 2512 N N . VAL A 1 321 ? -17.479 2.425 -22.148 1.00 75.00 321 VAL A N 1
ATOM 2513 C CA . VAL A 1 321 ? -16.784 1.376 -21.392 1.00 75.00 321 VAL A CA 1
ATOM 2514 C C . VAL A 1 321 ? -15.370 1.281 -21.948 1.00 75.00 321 VAL A C 1
ATOM 2516 O O . VAL A 1 321 ? -15.101 0.524 -22.879 1.00 75.00 321 VAL A O 1
ATOM 2519 N N . TYR A 1 322 ? -14.477 2.096 -21.398 1.00 80.44 322 TYR A N 1
ATOM 2520 C CA . TYR A 1 322 ? -13.081 2.130 -21.807 1.00 80.44 322 TYR A CA 1
ATOM 2521 C C . TYR A 1 322 ? -12.281 0.982 -21.171 1.00 80.44 322 TYR A C 1
ATOM 2523 O O . TYR A 1 322 ? -12.420 0.690 -19.980 1.00 80.44 322 TYR A O 1
ATOM 2531 N N . LYS A 1 323 ? -11.426 0.329 -21.968 1.00 79.88 323 LYS A N 1
ATOM 2532 C CA . LYS A 1 323 ? -10.484 -0.693 -21.497 1.00 79.88 323 LYS A CA 1
ATOM 2533 C C . LYS A 1 323 ? -9.058 -0.207 -21.771 1.00 79.88 323 LYS A C 1
ATOM 2535 O O . LYS A 1 323 ? -8.678 -0.213 -22.940 1.00 79.88 323 LYS A O 1
ATOM 2540 N N . PRO A 1 324 ? -8.274 0.135 -20.733 1.00 80.62 324 PRO A N 1
ATOM 2541 C CA . PRO A 1 324 ? -6.939 0.690 -20.917 1.00 80.62 324 PRO A CA 1
ATOM 2542 C C . PRO A 1 324 ? -5.967 -0.308 -21.572 1.00 80.62 324 PRO A C 1
ATOM 2544 O O . PRO A 1 324 ? -6.179 -1.530 -21.475 1.00 80.62 324 PRO A O 1
ATOM 2547 N N . PRO A 1 325 ? -4.893 0.195 -22.209 1.00 78.88 325 PRO A N 1
ATOM 2548 C CA . PRO A 1 325 ? -3.832 -0.623 -22.771 1.00 78.88 325 PRO A CA 1
ATOM 2549 C C . PRO A 1 325 ? -3.059 -1.349 -21.661 1.00 78.88 325 PRO A C 1
ATOM 2551 O O . PRO A 1 325 ? -3.087 -0.975 -20.485 1.00 78.88 325 PRO A O 1
ATOM 2554 N N . ILE A 1 326 ? -2.384 -2.439 -22.027 1.00 71.69 326 ILE A N 1
ATOM 2555 C CA . ILE A 1 326 ? -1.562 -3.214 -21.093 1.00 71.69 326 ILE A CA 1
ATOM 2556 C C . ILE A 1 326 ? -0.200 -2.522 -20.994 1.00 71.69 326 ILE A C 1
ATOM 2558 O O . ILE A 1 326 ? 0.568 -2.541 -21.947 1.00 71.69 326 ILE A O 1
ATOM 2562 N N . CYS A 1 327 ? 0.102 -1.907 -19.849 1.00 68.06 327 CYS A N 1
ATOM 2563 C CA . CYS A 1 327 ? 1.371 -1.186 -19.646 1.00 68.06 327 CYS A CA 1
ATOM 2564 C C . CYS A 1 327 ? 2.343 -1.897 -18.689 1.00 68.06 327 CYS A C 1
ATOM 2566 O O . CYS A 1 327 ? 3.522 -1.549 -18.633 1.00 68.06 327 CYS A O 1
ATOM 2568 N N . VAL A 1 328 ? 1.849 -2.888 -17.939 1.00 66.12 328 VAL A N 1
ATOM 2569 C CA . VAL A 1 328 ? 2.638 -3.772 -17.071 1.00 66.12 328 VAL A CA 1
ATOM 2570 C C . VAL A 1 328 ? 2.229 -5.205 -17.378 1.00 66.12 328 VAL A C 1
ATOM 2572 O O . VAL A 1 328 ? 1.049 -5.559 -17.271 1.00 66.12 328 VAL A O 1
ATOM 2575 N N . PHE A 1 329 ? 3.198 -6.030 -17.768 1.00 65.19 329 PHE A N 1
ATOM 2576 C CA . PHE A 1 329 ? 2.934 -7.413 -18.138 1.00 65.19 329 PHE A CA 1
ATOM 2577 C C . PHE A 1 329 ? 2.444 -8.220 -16.928 1.00 65.19 329 PHE A C 1
ATOM 2579 O O . PHE A 1 329 ? 3.101 -8.290 -15.889 1.00 65.19 329 PHE A O 1
ATOM 2586 N N . ASN A 1 330 ? 1.285 -8.865 -17.066 1.00 61.69 330 ASN A N 1
ATOM 2587 C CA . ASN A 1 330 ? 0.756 -9.787 -16.067 1.00 61.69 330 ASN A CA 1
ATOM 2588 C C . ASN A 1 330 ? 0.376 -11.108 -16.737 1.00 61.69 330 ASN A C 1
ATOM 2590 O O . ASN A 1 330 ? -0.645 -11.192 -17.423 1.00 61.69 330 ASN A O 1
ATOM 2594 N N . ILE A 1 331 ? 1.176 -12.149 -16.489 1.00 57.44 331 ILE A N 1
ATOM 2595 C CA . ILE A 1 331 ? 0.982 -13.466 -17.107 1.00 57.44 331 ILE A CA 1
ATOM 2596 C C . ILE A 1 331 ? -0.387 -14.076 -16.784 1.00 57.44 331 ILE A C 1
ATOM 2598 O O . ILE A 1 331 ? -0.973 -14.736 -17.635 1.00 57.44 331 ILE A O 1
ATOM 2602 N N . ASN A 1 332 ? -0.940 -13.807 -15.593 1.00 51.53 332 ASN A N 1
ATOM 2603 C CA . ASN A 1 332 ? -2.210 -14.384 -15.139 1.00 51.53 332 ASN A CA 1
ATOM 2604 C C . ASN A 1 332 ? -3.416 -13.801 -15.896 1.00 51.53 332 ASN A C 1
ATOM 2606 O O . ASN A 1 332 ? -4.505 -14.371 -15.855 1.00 51.53 332 ASN A O 1
ATOM 2610 N N . LYS A 1 333 ? -3.235 -12.664 -16.582 1.00 56.97 333 LYS A N 1
ATOM 2611 C CA . LYS A 1 333 ? -4.259 -12.001 -17.406 1.00 56.97 333 LYS A CA 1
ATOM 2612 C C . LYS A 1 333 ? -3.996 -12.142 -18.910 1.00 56.97 333 LYS A C 1
ATOM 2614 O O . LYS A 1 333 ? -4.779 -11.621 -19.703 1.00 56.97 333 LYS A O 1
ATOM 2619 N N . TYR A 1 334 ? -2.912 -12.810 -19.303 1.00 59.69 334 TYR A N 1
ATOM 2620 C CA . TYR A 1 334 ? -2.467 -12.877 -20.688 1.00 59.69 334 TYR A CA 1
ATOM 2621 C C . TYR A 1 334 ? -3.116 -14.053 -21.426 1.00 59.69 334 TYR A C 1
ATOM 2623 O O . TYR A 1 334 ? -2.800 -15.211 -21.163 1.00 59.69 334 TYR A O 1
ATOM 2631 N N . THR A 1 335 ? -4.022 -13.762 -22.363 1.00 52.59 335 THR A N 1
ATOM 2632 C CA . THR A 1 335 ? -4.704 -14.784 -23.181 1.00 52.59 335 THR A CA 1
ATOM 2633 C C . THR A 1 335 ? -4.031 -15.038 -24.531 1.00 52.59 335 THR A C 1
ATOM 2635 O O . THR A 1 335 ? -4.462 -15.930 -25.252 1.00 52.59 335 THR A O 1
ATOM 2638 N N . GLY A 1 336 ? -2.966 -14.304 -24.883 1.00 51.19 336 GLY A N 1
ATOM 2639 C CA . GLY A 1 336 ? -2.267 -14.465 -26.166 1.00 51.19 336 GLY A CA 1
ATOM 2640 C C . GLY A 1 336 ? -3.027 -13.961 -27.392 1.00 51.19 336 GLY A C 1
ATOM 2641 O O . GLY A 1 336 ? -2.537 -14.115 -28.506 1.00 51.19 336 GLY A O 1
ATOM 2642 N N . GLU A 1 337 ? -4.198 -13.354 -27.206 1.00 44.06 337 GLU A N 1
ATOM 2643 C CA . GLU A 1 337 ? -4.994 -12.805 -28.300 1.00 44.06 337 GLU A CA 1
ATOM 2644 C C . GLU A 1 337 ? -4.509 -11.391 -28.639 1.00 44.06 337 GLU A C 1
ATOM 2646 O O . GLU A 1 337 ? -4.705 -10.448 -27.867 1.00 44.06 337 GLU A O 1
ATOM 2651 N N . GLN A 1 338 ? -3.904 -11.235 -29.820 1.00 42.53 338 GLN A N 1
ATOM 2652 C CA . GLN A 1 338 ? -3.869 -9.942 -30.495 1.00 42.53 338 GLN A CA 1
ATOM 2653 C C . GLN A 1 338 ? -5.326 -9.539 -30.747 1.00 42.53 338 GLN A C 1
ATOM 2655 O O . GLN A 1 338 ? -6.064 -10.254 -31.425 1.00 42.53 338 GLN A O 1
ATOM 2660 N N . LYS A 1 339 ? -5.788 -8.444 -30.137 1.00 38.12 339 LYS A N 1
ATOM 2661 C CA . LYS A 1 339 ? -7.157 -7.965 -30.347 1.00 38.12 339 LYS A CA 1
ATOM 2662 C C . LYS A 1 339 ? -7.303 -7.462 -31.786 1.00 38.12 339 LYS A C 1
ATOM 2664 O O . LYS A 1 339 ? -7.082 -6.283 -32.045 1.00 38.12 339 LYS A O 1
ATOM 2669 N N . GLU A 1 340 ? -7.763 -8.309 -32.698 1.00 28.50 340 GLU A N 1
ATOM 2670 C CA . GLU A 1 340 ? -8.543 -7.814 -33.831 1.00 28.50 340 GLU A CA 1
ATOM 2671 C C . GLU A 1 340 ? -9.788 -7.117 -33.256 1.00 28.50 340 GLU A C 1
ATOM 2673 O O . GLU A 1 340 ? -10.592 -7.737 -32.551 1.00 28.50 340 GLU A O 1
ATOM 2678 N N . LYS A 1 341 ? -9.956 -5.814 -33.517 1.00 30.58 341 LYS A N 1
ATOM 2679 C CA . LYS A 1 341 ? -11.204 -5.088 -33.233 1.00 30.58 341 LYS A CA 1
ATOM 2680 C C . LYS A 1 341 ? -12.319 -5.665 -34.125 1.00 30.58 341 LYS A C 1
ATOM 2682 O O . LYS A 1 341 ? -12.605 -5.130 -35.189 1.00 30.58 341 LYS A O 1
ATOM 2687 N N . GLN A 1 342 ? -12.960 -6.761 -33.717 1.00 24.72 342 GLN A N 1
ATOM 2688 C CA . GLN A 1 342 ? -14.191 -7.231 -34.359 1.00 24.72 342 GLN A CA 1
ATOM 2689 C C . GLN A 1 342 ? -15.417 -6.580 -33.704 1.00 24.72 342 GLN A C 1
ATOM 2691 O O . GLN A 1 342 ? -15.639 -6.701 -32.499 1.00 24.72 342 GLN A O 1
ATOM 2696 N N . LEU A 1 343 ? -16.234 -5.902 -34.519 1.00 24.83 343 LEU A N 1
ATOM 2697 C CA . LEU A 1 343 ? -17.521 -5.329 -34.119 1.00 24.83 343 LEU A CA 1
ATOM 2698 C C . LEU A 1 343 ? -18.468 -6.417 -33.580 1.00 24.83 343 LEU A C 1
ATOM 2700 O O . LEU A 1 343 ? -18.899 -7.309 -34.316 1.00 24.83 343 LEU A O 1
ATOM 2704 N N . ILE A 1 344 ? -18.862 -6.315 -32.309 1.00 26.75 344 ILE A N 1
ATOM 2705 C CA . ILE A 1 344 ? -19.836 -7.224 -31.692 1.00 26.75 344 ILE A CA 1
ATOM 2706 C C . ILE A 1 344 ? -21.263 -6.754 -32.028 1.00 26.75 344 ILE A C 1
ATOM 2708 O O . ILE A 1 344 ? -21.712 -5.703 -31.576 1.00 26.75 344 ILE A O 1
ATOM 2712 N N . LYS A 1 345 ? -22.014 -7.564 -32.789 1.00 23.47 345 LYS A N 1
ATOM 2713 C CA . LYS A 1 345 ? -23.473 -7.409 -32.968 1.00 23.47 345 LYS A CA 1
ATOM 2714 C C . LYS A 1 345 ? -24.229 -7.787 -31.677 1.00 23.47 345 LYS A C 1
ATOM 2716 O O . LYS A 1 345 ? -23.872 -8.781 -31.044 1.00 23.47 345 LYS A O 1
ATOM 2721 N N . PRO A 1 346 ? -25.318 -7.085 -31.306 1.00 25.20 346 PRO A N 1
ATOM 2722 C CA . PRO A 1 346 ? -26.028 -7.338 -30.054 1.00 25.20 346 PRO A CA 1
ATOM 2723 C C . PRO A 1 346 ? -26.944 -8.571 -30.154 1.00 25.20 346 PRO A C 1
ATOM 2725 O O . PRO A 1 346 ? -27.837 -8.624 -30.999 1.00 25.20 346 PRO A O 1
ATOM 2728 N N . GLN A 1 347 ? -26.774 -9.549 -29.255 1.00 25.95 347 GLN A N 1
ATOM 2729 C CA . GLN A 1 347 ? -27.754 -10.620 -29.032 1.00 25.95 347 GLN A CA 1
ATOM 2730 C C . GLN A 1 347 ? -28.617 -10.336 -27.795 1.00 25.95 347 GLN A C 1
ATOM 2732 O O . GLN A 1 347 ? -28.133 -10.126 -26.685 1.00 25.95 347 GLN A O 1
ATOM 2737 N N . ILE A 1 348 ? -29.931 -10.359 -28.015 1.00 27.42 348 ILE A N 1
ATOM 2738 C CA . ILE A 1 348 ? -30.994 -10.179 -27.026 1.00 27.42 348 ILE A CA 1
ATOM 2739 C C . ILE A 1 348 ? -31.170 -11.481 -26.223 1.00 27.42 348 ILE A C 1
ATOM 2741 O O . ILE A 1 348 ? -31.567 -12.505 -26.776 1.00 27.42 348 ILE A O 1
ATOM 2745 N N . GLY A 1 349 ? -30.931 -11.432 -24.907 1.00 25.33 349 GLY A N 1
ATOM 2746 C CA . GLY A 1 349 ? -31.137 -12.541 -23.964 1.00 25.33 349 GLY A CA 1
ATOM 2747 C C . GLY A 1 349 ? -31.997 -12.136 -22.757 1.00 25.33 349 GLY A C 1
ATOM 2748 O O . GLY A 1 349 ? -31.741 -11.138 -22.092 1.00 25.33 349 GLY A O 1
ATOM 2749 N N . LYS A 1 350 ? -33.056 -12.909 -22.500 1.00 23.81 350 LYS A N 1
ATOM 2750 C CA . LYS A 1 350 ? -34.224 -12.629 -21.639 1.00 23.81 350 LYS A CA 1
ATOM 2751 C C . LYS A 1 350 ? -33.909 -12.449 -20.135 1.00 23.81 350 LYS A C 1
ATOM 2753 O O . LYS A 1 350 ? -33.307 -13.318 -19.512 1.00 23.81 350 LYS A O 1
ATOM 2758 N N . LYS A 1 351 ? -34.446 -11.379 -19.522 1.00 24.20 351 LYS A N 1
ATOM 2759 C CA . LYS A 1 351 ? -34.481 -11.139 -18.061 1.00 24.20 351 LYS A CA 1
ATOM 2760 C C . LYS A 1 351 ? -35.383 -12.159 -17.339 1.00 24.20 351 LYS A C 1
ATOM 2762 O O . LYS A 1 351 ? -36.576 -12.223 -17.623 1.00 24.20 351 LYS A O 1
ATOM 2767 N N . LYS A 1 352 ? -34.848 -12.868 -16.336 1.00 22.38 352 LYS A N 1
ATOM 2768 C CA . LYS A 1 352 ? -35.626 -13.475 -15.236 1.00 22.38 352 LYS A CA 1
ATOM 2769 C C . LYS A 1 352 ? -35.506 -12.586 -13.995 1.00 22.38 352 LYS A C 1
ATOM 2771 O O . LYS A 1 352 ? -34.410 -12.279 -13.540 1.00 22.38 352 LYS A O 1
ATOM 2776 N N . THR A 1 353 ? -36.647 -12.150 -13.479 1.00 23.09 353 THR A N 1
ATOM 2777 C CA . THR A 1 353 ? -36.810 -11.278 -12.310 1.00 23.09 353 THR A CA 1
ATOM 2778 C C . THR A 1 353 ? -36.681 -12.057 -11.000 1.00 23.09 353 THR A C 1
ATOM 2780 O O . THR A 1 353 ? -37.508 -12.927 -10.743 1.00 23.09 353 THR A O 1
ATOM 2783 N N . ASN A 1 354 ? -35.729 -11.687 -10.137 1.00 23.45 354 ASN A N 1
ATOM 2784 C CA . ASN A 1 354 ? -35.752 -12.023 -8.708 1.00 23.45 354 ASN A CA 1
ATOM 2785 C C . ASN A 1 354 ? -35.852 -10.729 -7.883 1.00 23.45 354 ASN A C 1
ATOM 2787 O O . ASN A 1 354 ? -35.050 -9.810 -8.052 1.00 23.45 354 ASN A O 1
ATOM 2791 N N . LYS A 1 355 ? -36.871 -10.655 -7.016 1.00 24.64 355 LYS A N 1
ATOM 2792 C CA . LYS A 1 355 ? -37.146 -9.539 -6.094 1.00 24.64 355 LYS A CA 1
ATOM 2793 C C . LYS A 1 355 ? -36.009 -9.399 -5.067 1.00 24.64 355 LYS A C 1
ATOM 2795 O O . LYS A 1 355 ? -35.719 -10.352 -4.351 1.00 24.64 355 LYS A O 1
ATOM 2800 N N . LYS A 1 356 ? -35.404 -8.207 -4.974 1.00 25.19 356 LYS A N 1
ATOM 2801 C CA . LYS A 1 356 ? -34.459 -7.815 -3.910 1.00 25.19 356 LYS A CA 1
ATOM 2802 C C . LYS A 1 356 ? -35.223 -7.290 -2.683 1.00 25.19 356 LYS A C 1
ATOM 2804 O O . LYS A 1 356 ? -36.122 -6.467 -2.827 1.00 25.19 356 LYS A O 1
ATOM 2809 N N . VAL A 1 357 ? -34.826 -7.747 -1.495 1.00 25.38 357 VAL A N 1
ATOM 2810 C CA . VAL A 1 357 ? -35.082 -7.101 -0.190 1.00 25.38 357 VAL A CA 1
ATOM 2811 C C . VAL A 1 357 ? -34.020 -5.997 -0.010 1.00 25.38 357 VAL A C 1
ATOM 2813 O O . VAL A 1 357 ? -32.888 -6.210 -0.455 1.00 25.38 357 VAL A O 1
ATOM 2816 N N . PRO A 1 358 ? -34.333 -4.821 0.568 1.00 27.58 358 PRO A N 1
ATOM 2817 C CA . PRO A 1 358 ? -33.360 -3.737 0.715 1.00 27.58 358 PRO A CA 1
ATOM 2818 C C . PRO A 1 358 ? -32.273 -4.118 1.733 1.00 27.58 358 PRO A C 1
ATOM 2820 O O . PRO A 1 358 ? -32.584 -4.504 2.858 1.00 27.58 358 PRO A O 1
ATOM 2823 N N . ASN A 1 359 ? -31.005 -4.025 1.323 1.00 27.45 359 ASN A N 1
ATOM 2824 C CA . ASN A 1 359 ? -29.845 -4.161 2.206 1.00 27.45 359 ASN A CA 1
ATOM 2825 C C . ASN A 1 359 ? -29.506 -2.791 2.812 1.00 27.45 359 ASN A C 1
ATOM 2827 O O . ASN A 1 359 ? -29.549 -1.778 2.121 1.00 27.45 359 ASN A O 1
ATOM 2831 N N . ASP A 1 360 ? -29.191 -2.794 4.103 1.00 28.47 360 ASP A N 1
ATOM 2832 C CA . ASP A 1 360 ? -28.886 -1.630 4.935 1.00 28.47 360 ASP A CA 1
ATOM 2833 C C . ASP A 1 360 ? -27.365 -1.361 4.887 1.00 28.47 360 ASP A C 1
ATOM 2835 O O . ASP A 1 360 ? -26.575 -2.182 5.357 1.00 28.47 360 ASP A O 1
ATOM 2839 N N . ASP A 1 361 ? -26.939 -0.237 4.299 1.00 28.83 361 ASP A N 1
ATOM 2840 C CA . ASP A 1 361 ? -25.528 0.157 4.076 1.00 28.83 361 ASP A CA 1
ATOM 2841 C C . ASP A 1 361 ? -24.757 0.533 5.370 1.00 28.83 361 ASP A C 1
ATOM 2843 O O . ASP A 1 361 ? -23.678 1.125 5.337 1.00 28.83 361 ASP A O 1
ATOM 2847 N N . THR A 1 362 ? -25.288 0.191 6.546 1.00 34.12 362 THR A N 1
ATOM 2848 C CA . THR A 1 362 ? -24.731 0.547 7.864 1.00 34.12 362 THR A CA 1
ATOM 2849 C C . THR A 1 362 ? -23.835 -0.531 8.495 1.00 34.12 362 THR A C 1
ATOM 2851 O O . THR A 1 362 ? -23.335 -0.346 9.607 1.00 34.12 362 THR A O 1
ATOM 2854 N N . VAL A 1 363 ? -23.595 -1.663 7.823 1.00 39.41 363 VAL A N 1
ATOM 2855 C CA . VAL A 1 363 ? -22.935 -2.832 8.434 1.00 39.41 363 VAL A CA 1
ATOM 2856 C C . VAL A 1 363 ? -21.424 -2.870 8.168 1.00 39.41 363 VAL A C 1
ATOM 2858 O O . VAL A 1 363 ? -20.979 -3.079 7.044 1.00 39.41 363 VAL A O 1
ATOM 2861 N N . LEU A 1 364 ? -20.623 -2.775 9.236 1.00 38.41 364 LEU A N 1
ATOM 2862 C CA . LEU A 1 364 ? -19.215 -3.192 9.262 1.00 38.41 364 LEU A CA 1
ATOM 2863 C C . LEU A 1 364 ? -19.135 -4.715 9.507 1.00 38.41 364 LEU A C 1
ATOM 2865 O O . LEU A 1 364 ? -19.466 -5.149 10.617 1.00 38.41 364 LEU A O 1
ATOM 2869 N N . PRO A 1 365 ? -18.705 -5.549 8.538 1.00 36.00 365 PRO A N 1
ATOM 2870 C CA . PRO A 1 365 ? -18.563 -6.986 8.761 1.00 36.00 365 PRO A CA 1
ATOM 2871 C C . PRO A 1 365 ? -17.441 -7.278 9.774 1.00 36.00 365 PRO A C 1
ATOM 2873 O O . PRO A 1 365 ? -16.328 -6.778 9.652 1.00 36.00 365 PRO A O 1
ATOM 2876 N N . GLU A 1 366 ? -17.715 -8.125 10.775 1.00 37.41 366 GLU A N 1
ATOM 2877 C CA . GLU A 1 366 ? -16.748 -8.550 11.813 1.00 37.41 366 GLU A CA 1
ATOM 2878 C C . GLU A 1 366 ? -15.631 -9.479 11.274 1.00 37.41 366 GLU A C 1
ATOM 2880 O O . GLU A 1 366 ? -14.809 -9.973 12.039 1.00 37.41 366 GLU A O 1
ATOM 2885 N N . THR A 1 367 ? -15.559 -9.707 9.960 1.00 29.97 367 THR A N 1
ATOM 2886 C CA . THR A 1 367 ? -14.460 -10.425 9.302 1.00 29.97 367 THR A CA 1
ATOM 2887 C C . THR A 1 367 ? -14.055 -9.670 8.042 1.00 29.97 367 THR A C 1
ATOM 2889 O O . THR A 1 367 ? -14.900 -9.340 7.212 1.00 29.97 367 THR A O 1
ATOM 2892 N N . GLY A 1 368 ? -12.761 -9.363 7.919 1.00 28.09 368 GLY A N 1
ATOM 2893 C CA . GLY A 1 368 ? -12.185 -8.643 6.785 1.00 28.09 368 GLY A CA 1
ATOM 2894 C C . GLY A 1 368 ? -12.274 -9.450 5.493 1.00 28.09 368 GLY A C 1
ATOM 2895 O O . GLY A 1 368 ? -11.319 -10.113 5.101 1.00 28.09 368 GLY A O 1
ATOM 2896 N N . LYS A 1 369 ? -13.429 -9.391 4.832 1.00 23.59 369 LYS A N 1
ATOM 2897 C CA . LYS A 1 369 ? -13.595 -9.741 3.425 1.00 23.59 369 LYS A CA 1
ATOM 2898 C C . LYS A 1 369 ? -14.426 -8.649 2.771 1.00 23.59 369 LYS A C 1
ATOM 2900 O O . LYS A 1 369 ? -15.593 -8.459 3.100 1.00 23.59 369 LYS A O 1
ATOM 2905 N N . ILE A 1 370 ? -13.770 -7.925 1.872 1.00 25.36 370 ILE A N 1
ATOM 2906 C CA . ILE A 1 370 ? -14.361 -6.938 0.975 1.00 25.36 370 ILE A CA 1
ATOM 2907 C C . ILE A 1 370 ? -15.438 -7.673 0.170 1.00 25.36 370 ILE A C 1
ATOM 2909 O O . ILE A 1 370 ? -15.125 -8.546 -0.635 1.00 25.36 370 ILE A O 1
ATOM 2913 N N . GLN A 1 371 ? -16.709 -7.381 0.437 1.00 25.78 371 GLN A N 1
ATOM 2914 C CA . GLN A 1 371 ? -17.811 -7.772 -0.435 1.00 25.78 371 GLN A CA 1
ATOM 2915 C C . GLN A 1 371 ? -18.372 -6.501 -1.059 1.00 25.78 371 GLN A C 1
ATOM 2917 O O . GLN A 1 371 ? -18.988 -5.671 -0.396 1.00 25.78 371 GLN A O 1
ATOM 2922 N N . THR A 1 372 ? -18.096 -6.351 -2.348 1.00 24.09 372 THR A N 1
ATOM 2923 C CA . THR A 1 372 ? -18.605 -5.311 -3.233 1.00 24.09 372 THR A CA 1
ATOM 2924 C C . THR A 1 372 ? -20.106 -5.511 -3.462 1.00 24.09 372 THR A C 1
ATOM 2926 O O . THR A 1 372 ? -20.534 -6.459 -4.119 1.00 24.09 372 THR A O 1
ATOM 2929 N N . THR A 1 373 ? -20.933 -4.613 -2.920 1.00 26.30 373 THR A N 1
ATOM 2930 C CA . THR A 1 373 ? -22.359 -4.499 -3.265 1.00 26.30 373 THR A CA 1
ATOM 2931 C C . THR A 1 373 ? -22.591 -3.446 -4.353 1.00 26.30 373 THR A C 1
ATOM 2933 O O . THR A 1 373 ? -21.971 -2.379 -4.392 1.00 26.30 373 THR A O 1
ATOM 2936 N N . GLN A 1 374 ? -23.487 -3.817 -5.266 1.00 30.28 374 GLN A N 1
ATOM 2937 C CA . GLN A 1 374 ? -23.738 -3.270 -6.598 1.00 30.28 374 GLN A CA 1
ATOM 2938 C C . GLN A 1 374 ? -24.299 -1.835 -6.616 1.00 30.28 374 GLN A C 1
ATOM 2940 O O . GLN A 1 374 ? -25.418 -1.607 -6.163 1.00 30.28 374 GLN A O 1
ATOM 2945 N N . HIS A 1 375 ? -23.561 -0.923 -7.257 1.00 24.84 375 HIS A N 1
ATOM 2946 C CA . HIS A 1 375 ? -24.040 0.321 -7.885 1.00 24.84 375 HIS A CA 1
ATOM 2947 C C . HIS A 1 375 ? -23.264 0.475 -9.217 1.00 24.84 375 HIS A C 1
ATOM 2949 O O . HIS A 1 375 ? -22.306 1.235 -9.333 1.00 24.84 375 HIS A O 1
ATOM 2955 N N . ASN A 1 376 ? -23.626 -0.367 -10.191 1.00 35.69 376 ASN A N 1
ATOM 2956 C CA . ASN A 1 376 ? -22.779 -0.853 -11.299 1.00 35.69 376 ASN A CA 1
ATOM 2957 C C . ASN A 1 376 ? -22.608 0.091 -12.512 1.00 35.69 376 ASN A C 1
ATOM 2959 O O . ASN A 1 376 ? -22.647 -0.368 -13.645 1.00 35.69 376 ASN A O 1
ATOM 2963 N N . THR A 1 377 ? -22.475 1.401 -12.326 1.00 35.75 377 THR A N 1
ATOM 2964 C CA . THR A 1 377 ? -22.070 2.275 -13.453 1.00 35.75 377 THR A CA 1
ATOM 2965 C C . THR A 1 377 ? -21.140 3.397 -13.019 1.00 35.75 377 THR A C 1
ATOM 2967 O O . THR A 1 377 ? -20.178 3.694 -13.715 1.00 35.75 377 THR A O 1
ATOM 2970 N N . ILE A 1 378 ? -21.373 3.989 -11.845 1.00 40.09 378 ILE A N 1
ATOM 2971 C CA . ILE A 1 378 ? -20.470 5.002 -11.273 1.00 40.09 378 ILE A CA 1
ATOM 2972 C C . ILE A 1 378 ? -19.319 4.332 -10.509 1.00 40.09 378 ILE A C 1
ATOM 2974 O O . ILE A 1 378 ? -18.188 4.795 -10.612 1.00 40.09 378 ILE A O 1
ATOM 2978 N N . LYS A 1 379 ? -19.568 3.208 -9.811 1.00 39.91 379 LYS A N 1
ATOM 2979 C CA . LYS A 1 379 ? -18.490 2.444 -9.154 1.00 39.91 379 LYS A CA 1
ATOM 2980 C C . LYS A 1 379 ? -17.469 1.920 -10.155 1.00 39.91 379 LYS A C 1
ATOM 2982 O O . LYS A 1 379 ? -16.293 2.100 -9.911 1.00 39.91 379 LYS A O 1
ATOM 2987 N N . ASP A 1 380 ? -17.903 1.392 -11.299 1.00 46.41 380 ASP A N 1
ATOM 2988 C CA . ASP A 1 380 ? -16.974 0.848 -12.298 1.00 46.41 380 ASP A CA 1
ATOM 2989 C C . ASP A 1 380 ? -16.049 1.936 -12.877 1.00 46.41 380 ASP A C 1
ATOM 2991 O O . ASP A 1 380 ? -14.866 1.690 -13.074 1.00 46.41 380 ASP A O 1
ATOM 2995 N N . LYS A 1 381 ? -16.541 3.171 -13.067 1.00 48.94 381 LYS A N 1
ATOM 2996 C CA . LYS A 1 381 ? -15.715 4.311 -13.508 1.00 48.94 381 LYS A CA 1
ATOM 2997 C C . LYS A 1 381 ? -14.710 4.766 -12.454 1.00 48.94 381 LYS A C 1
ATOM 2999 O O . LYS A 1 381 ? -13.565 5.056 -12.778 1.00 48.94 381 LYS A O 1
ATOM 3004 N N . VAL A 1 382 ? -15.149 4.836 -11.200 1.00 51.50 382 VAL A N 1
ATOM 3005 C CA . VAL A 1 382 ? -14.304 5.222 -10.065 1.00 51.50 382 VAL A CA 1
ATOM 3006 C C . VAL A 1 382 ? -13.268 4.127 -9.777 1.00 51.50 382 VAL A C 1
ATOM 3008 O O . VAL A 1 382 ? -12.104 4.435 -9.551 1.00 51.50 382 VAL A O 1
ATOM 3011 N N . ASP A 1 383 ? -13.642 2.854 -9.897 1.00 49.22 383 ASP A N 1
ATOM 3012 C CA . ASP A 1 383 ? -12.747 1.702 -9.762 1.00 49.22 383 ASP A CA 1
ATOM 3013 C C . ASP A 1 383 ? -11.731 1.615 -10.915 1.00 49.22 383 ASP A C 1
ATOM 3015 O O . ASP A 1 383 ? -10.593 1.215 -10.671 1.00 49.22 383 ASP A O 1
ATOM 3019 N N . ILE A 1 384 ? -12.094 2.012 -12.146 1.00 54.91 384 ILE A N 1
ATOM 3020 C CA . ILE A 1 384 ? -11.140 2.184 -13.259 1.00 54.91 384 ILE A CA 1
ATOM 3021 C C . ILE A 1 384 ? -10.176 3.330 -12.943 1.00 54.91 384 ILE A C 1
ATOM 3023 O O . ILE A 1 384 ? -8.974 3.140 -13.084 1.00 54.91 384 ILE A O 1
ATOM 3027 N N . LEU A 1 385 ? -10.669 4.468 -12.439 1.00 57.44 385 LEU A N 1
ATOM 3028 C CA . LEU A 1 385 ? -9.836 5.609 -12.042 1.00 57.44 385 LEU A CA 1
ATOM 3029 C C . LEU A 1 385 ? -8.798 5.235 -10.973 1.00 57.44 385 LEU A C 1
ATOM 3031 O O . LEU A 1 385 ? -7.640 5.639 -11.056 1.00 57.44 385 LEU A O 1
ATOM 3035 N N . TYR A 1 386 ? -9.205 4.431 -9.988 1.00 54.28 386 TYR A N 1
ATOM 3036 C CA . TYR A 1 386 ? -8.325 3.953 -8.921 1.00 54.28 386 TYR A CA 1
ATOM 3037 C C . TYR A 1 386 ? -7.393 2.808 -9.348 1.00 54.28 386 TYR A C 1
ATOM 3039 O O . TYR A 1 386 ? -6.376 2.602 -8.690 1.00 54.28 386 TYR A O 1
ATOM 3047 N N . ASN A 1 387 ? -7.697 2.085 -10.433 1.00 60.12 387 ASN A N 1
ATOM 3048 C CA . ASN A 1 387 ? -6.918 0.933 -10.910 1.00 60.12 387 ASN A CA 1
ATOM 3049 C C . ASN A 1 387 ? -6.350 1.117 -12.329 1.00 60.12 387 ASN A C 1
ATOM 3051 O O . ASN A 1 387 ? -6.124 0.125 -13.032 1.00 60.12 387 ASN A O 1
ATOM 3055 N N . MET A 1 388 ? -6.115 2.358 -12.767 1.00 72.38 388 MET A N 1
ATOM 3056 C CA . MET A 1 388 ? -5.454 2.606 -14.050 1.00 72.38 388 MET A CA 1
ATOM 3057 C C . MET A 1 388 ? -4.051 1.973 -14.057 1.00 72.38 388 MET A C 1
ATOM 3059 O O . MET A 1 388 ? -3.312 2.116 -13.079 1.00 72.38 388 MET A O 1
ATOM 3063 N N . PRO A 1 389 ? -3.658 1.270 -15.137 1.00 70.50 389 PRO A N 1
ATOM 3064 C CA . PRO A 1 389 ? -2.415 0.506 -15.187 1.00 70.50 389 PRO A CA 1
ATOM 3065 C C . PRO A 1 389 ? -1.203 1.404 -15.482 1.00 70.50 389 PRO A C 1
ATOM 3067 O O . PRO A 1 389 ? -0.500 1.193 -16.465 1.00 70.50 389 PRO A O 1
ATOM 3070 N N . PHE A 1 390 ? -0.942 2.417 -14.659 1.00 84.62 390 PHE A N 1
ATOM 3071 C CA . PHE A 1 390 ? 0.264 3.233 -14.810 1.00 84.62 390 PHE A CA 1
ATOM 3072 C C . PHE A 1 390 ? 1.522 2.477 -14.368 1.00 84.62 390 PHE A C 1
ATOM 3074 O O . PHE A 1 390 ? 1.492 1.656 -13.447 1.00 84.62 390 PHE A O 1
ATOM 3081 N N . ARG A 1 391 ? 2.655 2.798 -15.000 1.00 85.62 391 ARG A N 1
ATOM 3082 C CA . ARG A 1 391 ? 3.990 2.372 -14.567 1.00 85.62 391 ARG A CA 1
ATOM 3083 C C . ARG A 1 391 ? 4.257 2.864 -13.137 1.00 85.62 391 ARG A C 1
ATOM 3085 O O . ARG A 1 391 ? 3.933 4.001 -12.768 1.00 85.62 391 ARG A O 1
ATOM 3092 N N . LYS A 1 392 ? 4.844 1.990 -12.314 1.00 86.06 392 LYS A N 1
ATOM 3093 C CA . LYS A 1 392 ? 5.177 2.292 -10.916 1.00 86.06 392 LYS A CA 1
ATOM 3094 C C . LYS A 1 392 ? 6.381 3.232 -10.885 1.00 86.06 392 LYS A C 1
ATOM 3096 O O . LYS A 1 392 ? 7.393 2.976 -11.530 1.00 86.06 392 LYS A O 1
ATOM 3101 N N . LEU A 1 393 ? 6.268 4.316 -10.127 1.00 87.62 393 LEU A N 1
ATOM 3102 C CA . LEU A 1 393 ? 7.398 5.208 -9.891 1.00 87.62 393 LEU A CA 1
ATOM 3103 C C . LEU A 1 393 ? 8.349 4.592 -8.857 1.00 87.62 393 LEU A C 1
ATOM 3105 O O . LEU A 1 393 ? 7.905 3.902 -7.940 1.00 87.62 393 LEU A O 1
ATOM 3109 N N . ASN A 1 394 ? 9.645 4.853 -8.976 1.00 85.25 394 ASN A N 1
ATOM 3110 C CA . ASN A 1 394 ? 10.681 4.304 -8.107 1.00 85.25 394 ASN A CA 1
ATOM 3111 C C . ASN A 1 394 ? 10.748 5.019 -6.750 1.00 85.25 394 ASN A C 1
ATOM 3113 O O . ASN A 1 394 ? 10.367 6.180 -6.604 1.00 85.25 394 ASN A O 1
ATOM 3117 N N . LEU A 1 395 ? 11.310 4.335 -5.744 1.00 84.19 395 LEU A N 1
ATOM 3118 C CA . LEU A 1 395 ? 11.537 4.908 -4.407 1.00 84.19 395 LEU A CA 1
ATOM 3119 C C . LEU A 1 395 ? 12.444 6.150 -4.447 1.00 84.19 395 LEU A C 1
ATOM 3121 O O . LEU A 1 395 ? 12.336 7.007 -3.578 1.00 84.19 395 LEU A O 1
ATOM 3125 N N . ASN A 1 396 ? 13.294 6.277 -5.471 1.00 84.50 396 ASN A N 1
ATOM 3126 C CA . ASN A 1 396 ? 14.228 7.394 -5.627 1.00 84.50 396 ASN A CA 1
ATOM 3127 C C . ASN A 1 396 ? 13.540 8.769 -5.673 1.00 84.50 396 ASN A C 1
ATOM 3129 O O . ASN A 1 396 ? 14.180 9.752 -5.309 1.00 84.50 396 ASN A O 1
ATOM 3133 N N . LEU A 1 397 ? 12.238 8.840 -5.991 1.00 86.00 397 LEU A N 1
ATOM 3134 C CA . LEU A 1 397 ? 11.429 10.061 -5.852 1.00 86.00 397 LEU A CA 1
ATOM 3135 C C . LEU A 1 397 ? 11.506 10.705 -4.466 1.00 86.00 397 LEU A C 1
ATOM 3137 O O . LEU A 1 397 ? 11.341 11.917 -4.354 1.00 86.00 397 LEU A O 1
ATOM 3141 N N . ILE A 1 398 ? 11.807 9.926 -3.424 1.00 85.81 398 ILE A N 1
ATOM 3142 C CA . ILE A 1 398 ? 11.991 10.433 -2.064 1.00 85.81 398 ILE A CA 1
ATOM 3143 C C . ILE A 1 398 ? 13.066 11.529 -1.988 1.00 85.81 398 ILE A C 1
ATOM 3145 O 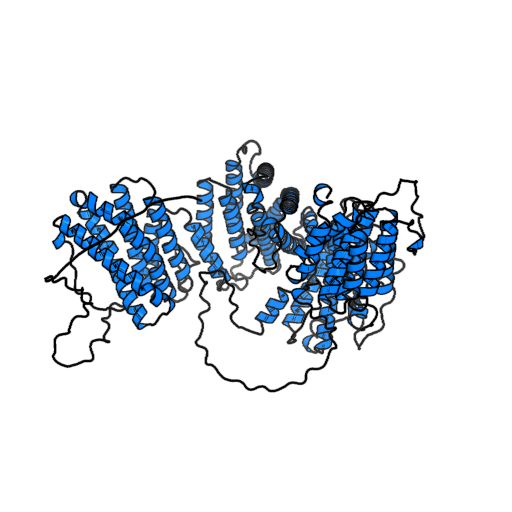O . ILE A 1 398 ? 12.947 12.438 -1.172 1.00 85.81 398 ILE A O 1
ATOM 3149 N N . LYS A 1 399 ? 14.077 11.497 -2.871 1.00 84.94 399 LYS A N 1
ATOM 3150 C CA . LYS A 1 399 ? 15.149 12.501 -2.923 1.00 84.94 399 LYS A CA 1
ATOM 3151 C C . LYS A 1 399 ? 14.627 13.900 -3.253 1.00 84.94 399 LYS A C 1
ATOM 3153 O O . LYS A 1 399 ? 15.169 14.872 -2.740 1.00 84.94 399 LYS A O 1
ATOM 3158 N N . LEU A 1 400 ? 13.551 14.010 -4.040 1.00 84.69 400 LEU A N 1
ATOM 3159 C CA . LEU A 1 400 ? 12.957 15.300 -4.414 1.00 84.69 400 LEU A CA 1
ATOM 3160 C C . LEU A 1 400 ? 12.352 16.043 -3.217 1.00 84.69 400 LEU A C 1
ATOM 3162 O O . LEU A 1 400 ? 12.190 17.259 -3.271 1.00 84.69 400 LEU A O 1
ATOM 3166 N N . ILE A 1 401 ? 12.069 15.336 -2.118 1.00 85.75 401 ILE A N 1
ATOM 3167 C CA . ILE A 1 401 ? 11.585 15.937 -0.871 1.00 85.75 401 ILE A CA 1
ATOM 3168 C C . ILE A 1 401 ? 12.668 16.819 -0.226 1.00 85.75 401 ILE A C 1
ATOM 3170 O O . ILE A 1 401 ? 12.322 17.732 0.516 1.00 85.75 401 ILE A O 1
ATOM 3174 N N . ASN A 1 402 ? 13.959 16.618 -0.524 1.00 83.31 402 ASN A N 1
ATOM 3175 C CA . ASN A 1 402 ? 15.038 17.447 0.031 1.00 83.31 402 ASN A CA 1
ATOM 3176 C C . ASN A 1 402 ? 15.024 18.907 -0.458 1.00 83.31 402 ASN A C 1
ATOM 3178 O O . ASN A 1 402 ? 15.622 19.766 0.196 1.00 83.31 402 ASN A O 1
ATOM 3182 N N . ASN A 1 403 ? 14.333 19.196 -1.562 1.00 82.31 403 ASN A N 1
ATOM 3183 C CA . ASN A 1 403 ? 14.230 20.542 -2.121 1.00 82.31 403 ASN A CA 1
ATOM 3184 C C . ASN A 1 403 ? 13.421 21.480 -1.215 1.00 82.31 403 ASN A C 1
ATOM 3186 O O . ASN A 1 403 ? 12.607 21.036 -0.401 1.00 82.31 403 ASN A O 1
ATOM 3190 N N . ASP A 1 404 ? 13.670 22.785 -1.324 1.00 78.69 404 ASP A N 1
ATOM 3191 C CA . ASP A 1 404 ? 12.931 23.803 -0.580 1.00 78.69 404 ASP A CA 1
ATOM 3192 C C . ASP A 1 404 ? 11.468 23.889 -1.034 1.00 78.69 404 ASP A C 1
ATOM 3194 O O . ASP A 1 404 ? 11.158 23.810 -2.223 1.00 78.69 404 ASP A O 1
ATOM 3198 N N . PHE A 1 405 ? 10.571 24.010 -0.051 1.00 78.75 405 PHE A N 1
ATOM 3199 C CA . PHE A 1 405 ? 9.133 24.139 -0.262 1.00 78.75 405 PHE A CA 1
ATOM 3200 C C . PHE A 1 405 ? 8.708 25.585 -0.067 1.00 78.75 405 PHE A C 1
ATOM 3202 O O . PHE A 1 405 ? 8.957 26.171 0.993 1.00 78.75 405 PHE A O 1
ATOM 3209 N N . THR A 1 406 ? 8.001 26.119 -1.057 1.00 73.81 406 THR A N 1
ATOM 3210 C CA . THR A 1 406 ? 7.449 27.469 -1.020 1.00 73.81 406 THR A CA 1
ATOM 3211 C C . THR A 1 406 ? 5.935 27.457 -1.026 1.00 73.81 406 THR A C 1
ATOM 3213 O O . THR A 1 406 ? 5.288 26.679 -1.721 1.00 73.81 406 THR A O 1
ATOM 3216 N N . THR A 1 407 ? 5.359 28.373 -0.252 1.00 63.12 407 THR A N 1
ATOM 3217 C CA . THR A 1 407 ? 3.913 28.618 -0.196 1.00 63.12 407 THR A CA 1
ATOM 3218 C C . THR A 1 407 ? 3.444 29.636 -1.235 1.00 63.12 407 THR A C 1
ATOM 3220 O O . THR A 1 407 ? 2.275 30.007 -1.223 1.00 63.12 407 THR A O 1
ATOM 3223 N N . GLU A 1 408 ? 4.341 30.139 -2.087 1.00 61.44 408 GLU A N 1
ATOM 3224 C CA . GLU A 1 408 ? 3.978 31.058 -3.162 1.00 61.44 408 GLU A CA 1
ATOM 3225 C C . GLU A 1 408 ? 3.425 30.270 -4.360 1.00 61.44 408 GLU A C 1
ATOM 3227 O O . GLU A 1 408 ? 4.087 29.348 -4.848 1.00 61.44 408 GLU A O 1
ATOM 3232 N N . PRO A 1 409 ? 2.218 30.601 -4.853 1.00 54.44 409 PRO A N 1
ATOM 3233 C CA . PRO A 1 409 ? 1.717 30.025 -6.087 1.00 54.44 409 PRO A CA 1
ATOM 3234 C C . PRO A 1 409 ? 2.547 30.611 -7.236 1.00 54.44 409 PRO A C 1
ATOM 3236 O O . PRO A 1 409 ? 2.573 31.830 -7.394 1.00 54.44 409 PRO A O 1
ATOM 3239 N N . ASN A 1 410 ? 3.194 29.754 -8.034 1.00 52.78 410 ASN A N 1
ATOM 3240 C CA . ASN A 1 410 ? 3.930 30.057 -9.282 1.00 52.78 410 ASN A CA 1
ATOM 3241 C C . ASN A 1 410 ? 5.472 30.082 -9.229 1.00 52.78 410 ASN A C 1
ATOM 3243 O O . ASN A 1 410 ? 6.085 30.595 -10.166 1.00 52.78 410 ASN A O 1
ATOM 3247 N N . SER A 1 411 ? 6.134 29.489 -8.231 1.00 57.62 411 SER A N 1
ATOM 3248 C CA . SER A 1 411 ? 7.553 29.142 -8.405 1.00 57.62 411 SER A CA 1
ATOM 3249 C C . SER A 1 411 ? 7.675 27.904 -9.310 1.00 57.62 411 SER A C 1
ATOM 3251 O O . SER A 1 411 ? 7.220 26.813 -8.976 1.00 57.62 411 SER A O 1
ATOM 3253 N N . GLU A 1 412 ? 8.258 28.066 -10.502 1.00 55.62 412 GLU A N 1
ATOM 3254 C CA . GLU A 1 412 ? 8.578 26.935 -11.397 1.00 55.62 412 GLU A CA 1
ATOM 3255 C C . GLU A 1 412 ? 9.865 26.206 -10.978 1.00 55.62 412 GLU A C 1
ATOM 3257 O O . GLU A 1 412 ? 10.135 25.094 -11.429 1.00 55.62 412 GLU A O 1
ATOM 3262 N N . THR A 1 413 ? 10.675 26.847 -10.133 1.00 59.38 413 THR A N 1
ATOM 3263 C CA . THR A 1 413 ? 12.004 26.384 -9.717 1.00 59.38 413 THR A CA 1
ATOM 3264 C C . THR A 1 413 ? 12.006 25.676 -8.365 1.00 59.38 413 THR A C 1
ATOM 3266 O O . THR A 1 413 ? 12.969 24.983 -8.048 1.00 59.38 413 THR A O 1
ATOM 3269 N N . GLU A 1 414 ? 10.953 25.845 -7.565 1.00 72.88 414 GLU A N 1
ATOM 3270 C CA . GLU A 1 414 ? 10.858 25.332 -6.196 1.00 72.88 414 GLU A CA 1
ATOM 3271 C C . GLU A 1 414 ? 9.643 24.416 -6.032 1.00 72.88 414 GLU A C 1
ATOM 3273 O O . GLU A 1 414 ? 8.760 24.340 -6.888 1.00 72.88 414 GLU A O 1
ATOM 3278 N N . LEU A 1 415 ? 9.614 23.664 -4.932 1.00 78.94 415 LEU A N 1
ATOM 3279 C CA . LEU A 1 415 ? 8.569 22.684 -4.691 1.00 78.94 415 LEU A CA 1
ATOM 3280 C C . LEU A 1 415 ? 7.252 23.397 -4.349 1.00 78.94 415 LEU A C 1
ATOM 3282 O O . LEU A 1 415 ? 7.130 24.000 -3.280 1.00 78.94 415 LEU A O 1
ATOM 3286 N N . ASN A 1 416 ? 6.254 23.285 -5.226 1.00 84.12 416 ASN A N 1
ATOM 3287 C CA . ASN A 1 416 ? 4.904 23.781 -4.962 1.00 84.12 416 ASN A CA 1
ATOM 3288 C C . ASN A 1 416 ? 4.033 22.726 -4.239 1.00 84.12 416 ASN A C 1
ATOM 3290 O O . ASN A 1 416 ? 4.431 21.570 -4.043 1.00 84.12 416 ASN A O 1
ATOM 3294 N N . ILE A 1 417 ? 2.824 23.118 -3.820 1.00 85.06 417 ILE A N 1
ATOM 3295 C CA . ILE A 1 417 ? 1.923 22.237 -3.059 1.00 85.06 417 ILE A CA 1
ATOM 3296 C C . ILE A 1 417 ? 1.439 21.022 -3.863 1.00 85.06 417 ILE A C 1
ATOM 3298 O O . ILE A 1 417 ? 1.336 19.925 -3.312 1.00 85.06 417 ILE A O 1
ATOM 3302 N N . ASP A 1 418 ? 1.193 21.188 -5.161 1.00 84.56 418 ASP A N 1
ATOM 3303 C CA . ASP A 1 418 ? 0.700 20.129 -6.045 1.00 84.56 418 ASP A CA 1
ATOM 3304 C C . ASP A 1 418 ? 1.796 19.095 -6.363 1.00 84.56 418 ASP A C 1
ATOM 3306 O O . ASP A 1 418 ? 1.576 17.888 -6.228 1.00 84.56 418 ASP A O 1
ATOM 3310 N N . MET A 1 419 ? 3.026 19.554 -6.607 1.00 87.62 419 MET A N 1
ATOM 3311 C CA . MET A 1 419 ? 4.230 18.731 -6.731 1.00 87.62 419 MET A CA 1
ATOM 3312 C C . MET A 1 419 ? 4.482 17.938 -5.446 1.00 87.62 419 MET A C 1
ATOM 3314 O O . MET A 1 419 ? 4.682 16.722 -5.501 1.00 87.62 419 MET A O 1
ATOM 3318 N N . LEU A 1 420 ? 4.433 18.588 -4.275 1.00 88.19 420 LEU A N 1
ATOM 3319 C CA . LEU A 1 420 ? 4.618 17.911 -2.987 1.00 88.19 420 LEU A CA 1
ATOM 3320 C C . LEU A 1 420 ? 3.527 16.857 -2.752 1.00 88.19 420 LEU A C 1
ATOM 3322 O O . LEU A 1 420 ? 3.826 15.730 -2.349 1.00 88.19 420 LEU A O 1
ATOM 3326 N N . LYS A 1 421 ? 2.267 17.188 -3.057 1.00 89.81 421 LYS A N 1
ATOM 3327 C CA . LYS A 1 421 ? 1.123 16.267 -2.997 1.00 89.81 421 LYS A CA 1
ATOM 3328 C C . LYS A 1 421 ? 1.354 15.043 -3.888 1.00 89.81 421 LYS A C 1
ATOM 3330 O O . LYS A 1 421 ? 1.158 13.917 -3.424 1.00 89.81 421 LYS A O 1
ATOM 3335 N N . PHE A 1 422 ? 1.803 15.236 -5.129 1.00 89.12 422 PHE A N 1
ATOM 3336 C CA . PHE A 1 422 ? 2.111 14.149 -6.061 1.00 89.12 422 PHE A CA 1
ATOM 3337 C C . PHE A 1 422 ? 3.257 13.261 -5.557 1.00 89.12 422 PHE A C 1
ATOM 3339 O O . PHE A 1 422 ? 3.123 12.031 -5.527 1.00 89.12 422 PHE A O 1
ATOM 3346 N N . ILE A 1 423 ? 4.369 13.863 -5.123 1.00 90.06 423 ILE A N 1
ATOM 3347 C CA . ILE A 1 423 ? 5.550 13.135 -4.639 1.00 90.06 423 ILE A CA 1
ATOM 3348 C C . ILE A 1 423 ? 5.189 12.305 -3.407 1.00 90.06 423 ILE A C 1
ATOM 3350 O O . ILE A 1 423 ? 5.483 11.108 -3.369 1.00 90.06 423 ILE A O 1
ATOM 3354 N N . LEU A 1 424 ? 4.505 12.894 -2.422 1.00 90.19 424 LEU A N 1
ATOM 3355 C CA . LEU A 1 424 ? 4.124 12.191 -1.198 1.00 90.19 424 LEU A CA 1
ATOM 3356 C C . LEU A 1 424 ? 3.121 11.062 -1.464 1.00 90.19 424 LEU A C 1
ATOM 3358 O O . LEU A 1 424 ? 3.292 9.973 -0.916 1.00 90.19 424 LEU A O 1
ATOM 3362 N N . LYS A 1 425 ? 2.120 11.273 -2.332 1.00 89.62 425 LYS A N 1
ATOM 3363 C CA . LYS A 1 425 ? 1.140 10.238 -2.714 1.00 89.62 425 LYS A CA 1
ATOM 3364 C C . LYS A 1 425 ? 1.830 8.991 -3.276 1.00 89.62 425 LYS A C 1
ATOM 3366 O O . LYS A 1 425 ? 1.569 7.880 -2.816 1.00 89.62 425 LYS A O 1
ATOM 3371 N N . ASN A 1 426 ? 2.729 9.170 -4.246 1.00 87.69 426 ASN A N 1
ATOM 3372 C CA . ASN A 1 426 ? 3.424 8.055 -4.894 1.00 87.69 426 ASN A CA 1
ATOM 3373 C C . ASN A 1 426 ? 4.475 7.416 -3.969 1.00 87.69 426 ASN A C 1
ATOM 3375 O O . ASN A 1 426 ? 4.586 6.190 -3.898 1.00 87.69 426 ASN A O 1
ATOM 3379 N N . THR A 1 427 ? 5.208 8.231 -3.206 1.00 88.38 427 THR A N 1
ATOM 3380 C CA . THR A 1 427 ? 6.236 7.740 -2.278 1.00 88.38 427 THR A CA 1
ATOM 3381 C C . THR A 1 427 ? 5.615 6.934 -1.136 1.00 88.38 427 THR A C 1
ATOM 3383 O O . THR A 1 427 ? 6.124 5.865 -0.806 1.00 88.38 427 THR A O 1
ATOM 3386 N N . ASN A 1 428 ? 4.475 7.364 -0.585 1.00 88.06 428 ASN A N 1
ATOM 3387 C CA . ASN A 1 428 ? 3.759 6.612 0.448 1.00 88.06 428 ASN A CA 1
ATOM 3388 C C . ASN A 1 428 ? 3.320 5.227 -0.022 1.00 88.06 428 ASN A C 1
ATOM 3390 O O . ASN A 1 428 ? 3.531 4.261 0.704 1.00 88.06 428 ASN A O 1
ATOM 3394 N N . GLY A 1 429 ? 2.775 5.106 -1.239 1.00 82.94 429 GLY A N 1
ATOM 3395 C CA . GLY A 1 429 ? 2.404 3.800 -1.795 1.00 82.94 429 GLY A CA 1
ATOM 3396 C C . GLY A 1 429 ? 3.604 2.851 -1.917 1.00 82.94 429 GLY A C 1
ATOM 3397 O O . GLY A 1 429 ? 3.509 1.662 -1.600 1.00 82.94 429 GLY A O 1
ATOM 3398 N N . ASN A 1 430 ? 4.766 3.383 -2.308 1.00 84.44 430 ASN A N 1
ATOM 3399 C CA . ASN A 1 430 ? 6.007 2.614 -2.387 1.00 84.44 430 ASN A CA 1
ATOM 3400 C C . ASN A 1 430 ? 6.528 2.188 -1.010 1.00 84.44 430 ASN A C 1
ATOM 3402 O O . ASN A 1 430 ? 6.858 1.016 -0.824 1.00 84.44 430 ASN A O 1
ATOM 3406 N N . ILE A 1 431 ? 6.589 3.117 -0.052 1.00 86.38 431 ILE A N 1
ATOM 3407 C CA . ILE A 1 431 ? 7.068 2.845 1.308 1.00 86.38 431 ILE A CA 1
ATOM 3408 C C . ILE A 1 431 ? 6.144 1.844 2.012 1.00 86.38 431 ILE A C 1
ATOM 3410 O O . ILE A 1 431 ? 6.646 0.923 2.650 1.00 86.38 431 ILE A O 1
ATOM 3414 N N . ASP A 1 432 ? 4.822 1.972 1.867 1.00 85.56 432 ASP A N 1
ATOM 3415 C CA . ASP A 1 432 ? 3.843 1.044 2.454 1.00 85.56 432 ASP A CA 1
ATOM 3416 C C . ASP A 1 432 ? 4.063 -0.383 1.946 1.00 85.56 432 ASP A C 1
ATOM 3418 O O . ASP A 1 432 ? 4.240 -1.320 2.731 1.00 85.56 432 ASP A O 1
ATOM 3422 N N . THR A 1 433 ? 4.209 -0.531 0.627 1.00 83.94 433 THR A N 1
ATOM 3423 C CA . THR A 1 433 ? 4.492 -1.831 0.011 1.00 83.94 433 THR A CA 1
ATOM 3424 C C . THR A 1 433 ? 5.815 -2.420 0.519 1.00 83.94 433 THR A C 1
ATOM 3426 O O . THR A 1 433 ? 5.878 -3.605 0.832 1.00 83.94 433 THR A O 1
ATOM 3429 N N . ILE A 1 434 ? 6.879 -1.621 0.653 1.00 83.62 434 ILE A N 1
ATOM 3430 C CA . ILE A 1 434 ? 8.208 -2.122 1.045 1.00 83.62 434 ILE A CA 1
ATOM 3431 C C . ILE A 1 434 ? 8.296 -2.424 2.554 1.00 83.62 434 ILE A C 1
ATOM 3433 O O . ILE A 1 434 ? 8.812 -3.474 2.939 1.00 83.62 434 ILE A O 1
ATOM 3437 N N . LEU A 1 435 ? 7.811 -1.526 3.420 1.00 84.06 435 LEU A N 1
ATOM 3438 C CA . LEU A 1 435 ? 8.002 -1.615 4.874 1.00 84.06 435 LEU A CA 1
ATOM 3439 C C . LEU A 1 435 ? 6.924 -2.434 5.593 1.00 84.06 435 LEU A C 1
ATOM 3441 O O . LEU A 1 435 ? 7.235 -3.070 6.605 1.00 84.06 435 LEU A O 1
ATOM 3445 N N . LEU A 1 436 ? 5.676 -2.423 5.106 1.00 79.56 436 LEU A N 1
ATOM 3446 C CA . LEU A 1 436 ? 4.531 -3.079 5.758 1.00 79.56 436 LEU A CA 1
ATOM 3447 C C . LEU A 1 436 ? 4.059 -4.355 5.047 1.00 79.56 436 LEU A C 1
ATOM 3449 O O . LEU A 1 436 ? 3.074 -4.967 5.476 1.00 79.56 436 LEU A O 1
ATOM 3453 N N . SER A 1 437 ? 4.787 -4.812 4.019 1.00 72.38 437 SER A N 1
ATOM 3454 C CA . SER A 1 437 ? 4.571 -6.120 3.393 1.00 72.38 437 SER A CA 1
ATOM 3455 C C . SER A 1 437 ? 4.429 -7.221 4.447 1.00 72.38 437 SER A C 1
ATOM 3457 O O . SER A 1 437 ? 5.296 -7.428 5.302 1.00 72.38 437 SER A O 1
ATOM 3459 N N . LYS A 1 438 ? 3.301 -7.940 4.411 1.00 61.94 438 LYS A N 1
ATOM 3460 C CA . LYS A 1 438 ? 2.985 -8.959 5.418 1.00 61.94 438 LYS A CA 1
ATOM 3461 C C . LYS A 1 438 ? 4.014 -10.084 5.348 1.00 61.94 438 LYS A C 1
ATOM 3463 O O . LYS A 1 438 ? 4.133 -10.758 4.328 1.00 61.94 438 LYS A O 1
ATOM 3468 N N . ILE A 1 439 ? 4.672 -10.374 6.473 1.00 49.19 439 ILE A N 1
ATOM 3469 C CA . ILE A 1 439 ? 5.469 -11.596 6.640 1.00 49.19 439 ILE A CA 1
ATOM 3470 C C . ILE A 1 439 ? 4.499 -12.788 6.644 1.00 49.19 439 ILE A C 1
ATOM 3472 O O . ILE A 1 439 ? 4.024 -13.231 7.692 1.00 49.19 439 ILE A O 1
ATOM 3476 N N . LYS A 1 440 ? 4.146 -13.312 5.466 1.00 45.66 440 LYS A N 1
ATOM 3477 C CA . LYS A 1 440 ? 3.433 -14.588 5.374 1.00 45.66 440 LYS A CA 1
ATOM 3478 C C . LYS A 1 440 ? 4.415 -15.687 5.779 1.00 45.66 440 LYS A C 1
ATOM 3480 O O . LYS A 1 440 ? 5.444 -15.884 5.136 1.00 45.66 440 LYS A O 1
ATOM 3485 N N . LYS A 1 441 ? 4.091 -16.444 6.833 1.00 38.53 441 LYS A N 1
ATOM 3486 C CA . LYS A 1 441 ? 4.701 -17.764 7.042 1.00 38.53 441 LYS A CA 1
ATOM 3487 C C . LYS A 1 441 ? 4.366 -18.594 5.801 1.00 38.53 441 LYS A C 1
ATOM 3489 O O . LYS A 1 441 ? 3.201 -18.947 5.620 1.00 38.53 441 LYS A O 1
ATOM 3494 N N . LYS A 1 442 ? 5.355 -18.837 4.931 1.00 37.25 442 LYS A N 1
ATOM 3495 C CA . LYS A 1 442 ? 5.207 -19.646 3.712 1.00 37.25 442 LYS A CA 1
ATOM 3496 C C . LYS A 1 442 ? 4.598 -20.999 4.094 1.00 37.25 442 LYS A C 1
ATOM 3498 O O . LYS A 1 442 ? 5.271 -21.850 4.662 1.00 37.25 442 LYS A O 1
ATOM 3503 N N . THR A 1 443 ? 3.314 -21.185 3.813 1.00 36.75 443 THR A N 1
ATOM 3504 C CA . THR A 1 443 ? 2.704 -22.512 3.724 1.00 36.75 443 THR A CA 1
ATOM 3505 C C . THR A 1 443 ? 2.655 -22.849 2.240 1.00 36.75 443 THR A C 1
ATOM 3507 O O . THR A 1 443 ? 2.176 -22.052 1.440 1.00 36.75 443 THR A O 1
ATOM 3510 N N . PHE A 1 444 ? 3.208 -24.006 1.876 1.00 41.56 444 PHE A N 1
ATOM 3511 C CA . PHE A 1 444 ? 3.544 -24.456 0.514 1.00 41.56 444 PHE A CA 1
ATOM 3512 C C . PHE A 1 444 ? 2.359 -24.524 -0.486 1.00 41.56 444 PHE A C 1
ATOM 3514 O O . PHE A 1 444 ? 2.542 -24.939 -1.620 1.00 41.56 444 PHE A O 1
ATOM 3521 N N . LEU A 1 445 ? 1.135 -24.142 -0.097 1.00 37.31 445 LEU A N 1
ATOM 3522 C CA . LEU A 1 445 ? -0.093 -24.430 -0.855 1.00 37.31 445 LEU A CA 1
ATOM 3523 C C . LEU A 1 445 ? -1.054 -23.244 -1.056 1.00 37.31 445 LEU A C 1
ATOM 3525 O O . LEU A 1 445 ? -2.158 -23.448 -1.557 1.00 37.31 445 LEU A O 1
ATOM 3529 N N . SER A 1 446 ? -0.694 -22.005 -0.706 1.00 35.91 446 SER A N 1
ATOM 3530 C CA . SER A 1 446 ? -1.585 -20.858 -0.960 1.00 35.91 446 SER A CA 1
ATOM 3531 C C . SER A 1 446 ? -1.166 -20.073 -2.206 1.00 35.91 446 SER A C 1
ATOM 3533 O O . SER A 1 446 ? -0.174 -19.351 -2.171 1.00 35.91 446 SER A O 1
ATOM 3535 N N . LYS A 1 447 ? -1.957 -20.182 -3.283 1.00 38.34 447 LYS A N 1
ATOM 3536 C CA . LYS A 1 447 ? -1.886 -19.323 -4.477 1.00 38.34 447 LYS A CA 1
ATOM 3537 C C . LYS A 1 447 ? -2.423 -17.928 -4.135 1.00 38.34 447 LYS A C 1
ATOM 3539 O O . LYS A 1 447 ? -3.638 -17.749 -4.137 1.00 38.34 447 LYS A O 1
ATOM 3544 N N . GLN A 1 448 ? -1.558 -16.966 -3.811 1.00 40.12 448 GLN A N 1
ATOM 3545 C CA . GLN A 1 448 ? -1.892 -15.533 -3.805 1.00 40.12 448 GLN A CA 1
ATOM 3546 C C . GLN A 1 448 ? -0.655 -14.693 -4.151 1.00 40.12 448 GLN A C 1
ATOM 3548 O O . GLN A 1 448 ? 0.388 -14.859 -3.521 1.00 40.12 448 GLN A O 1
ATOM 3553 N N . ASP A 1 449 ? -0.824 -13.798 -5.124 1.00 43.97 449 ASP A N 1
ATOM 3554 C CA . ASP A 1 449 ? 0.155 -12.833 -5.637 1.00 43.97 449 ASP A CA 1
ATOM 3555 C C . ASP A 1 449 ? 0.354 -11.663 -4.647 1.00 43.97 449 ASP A C 1
ATOM 3557 O O . ASP A 1 449 ? -0.230 -10.601 -4.833 1.00 43.97 449 ASP A O 1
ATOM 3561 N N . ASP A 1 450 ? 1.149 -11.838 -3.586 1.00 48.94 450 ASP A N 1
ATOM 3562 C CA . ASP A 1 450 ? 1.619 -10.710 -2.758 1.00 48.94 450 ASP A CA 1
ATOM 3563 C C . ASP A 1 450 ? 3.156 -10.652 -2.768 1.00 48.94 450 ASP A C 1
ATOM 3565 O O . ASP A 1 450 ? 3.818 -11.690 -2.659 1.00 48.94 450 ASP A O 1
ATOM 3569 N N . GLU A 1 451 ? 3.715 -9.439 -2.877 1.00 55.62 451 GLU A N 1
ATOM 3570 C CA . GLU A 1 451 ? 5.158 -9.171 -2.804 1.00 55.62 451 GLU A CA 1
ATOM 3571 C C . GLU A 1 451 ? 5.755 -9.764 -1.510 1.00 55.62 451 GLU A C 1
ATOM 3573 O O . GLU A 1 451 ? 5.264 -9.550 -0.398 1.00 55.62 451 GLU A O 1
ATOM 3578 N N . THR A 1 452 ? 6.816 -10.562 -1.640 1.00 62.69 452 THR A N 1
ATOM 3579 C CA . THR A 1 452 ? 7.522 -11.145 -0.494 1.00 62.69 452 THR A CA 1
ATOM 3580 C C . THR A 1 452 ? 8.375 -10.085 0.197 1.00 62.69 452 THR A C 1
ATOM 3582 O O . THR A 1 452 ? 9.194 -9.443 -0.455 1.00 62.69 452 THR A O 1
ATOM 3585 N N . TYR A 1 453 ? 8.230 -9.938 1.518 1.00 76.50 453 TYR A N 1
ATOM 3586 C CA . TYR A 1 453 ? 9.028 -9.001 2.316 1.00 76.50 453 TYR A CA 1
ATOM 3587 C C . TYR A 1 453 ? 10.536 -9.287 2.197 1.00 76.50 453 TYR A C 1
ATOM 3589 O O . TYR A 1 453 ? 10.998 -10.359 2.598 1.00 76.50 453 TYR A O 1
ATOM 3597 N N . ASP A 1 454 ? 11.295 -8.307 1.698 1.00 78.12 454 ASP A N 1
ATOM 3598 C CA . ASP A 1 454 ? 12.759 -8.329 1.654 1.00 78.12 454 ASP A CA 1
ATOM 3599 C C . ASP A 1 454 ? 13.337 -7.440 2.775 1.00 78.12 454 ASP A C 1
ATOM 3601 O O . ASP A 1 454 ? 13.184 -6.214 2.732 1.00 78.12 454 ASP A O 1
ATOM 3605 N N . PRO A 1 455 ? 14.027 -8.022 3.777 1.00 79.31 455 PRO A N 1
ATOM 3606 C CA . PRO A 1 455 ? 14.560 -7.268 4.905 1.00 79.31 455 PRO A CA 1
ATOM 3607 C C . PRO A 1 455 ? 15.637 -6.252 4.509 1.00 79.31 455 PRO A C 1
ATOM 3609 O O . PRO A 1 455 ? 15.692 -5.190 5.126 1.00 79.31 455 PRO A O 1
ATOM 3612 N N . LYS A 1 456 ? 16.471 -6.536 3.497 1.00 82.62 456 LYS A N 1
ATOM 3613 C CA . LYS A 1 456 ? 17.560 -5.628 3.094 1.00 82.62 456 LYS A CA 1
ATOM 3614 C C . LYS A 1 456 ? 17.007 -4.413 2.364 1.00 82.62 456 LYS A C 1
ATOM 3616 O O . LYS A 1 456 ? 17.360 -3.281 2.683 1.00 82.62 456 LYS A O 1
ATOM 3621 N N . LYS A 1 457 ? 16.087 -4.641 1.423 1.00 83.81 457 LYS A N 1
ATOM 3622 C CA . LYS A 1 457 ? 15.382 -3.564 0.718 1.00 83.81 457 LYS A CA 1
ATOM 3623 C C . LYS A 1 457 ? 14.589 -2.683 1.687 1.00 83.81 457 LYS A C 1
ATOM 3625 O O . LYS A 1 457 ? 14.610 -1.461 1.551 1.00 83.81 457 LYS A O 1
ATOM 3630 N N . ALA A 1 458 ? 13.943 -3.282 2.690 1.00 86.00 458 ALA A N 1
ATOM 3631 C CA . ALA A 1 458 ? 13.240 -2.540 3.733 1.00 86.00 458 ALA A CA 1
ATOM 3632 C C . ALA A 1 458 ? 14.187 -1.704 4.611 1.00 86.00 458 ALA A C 1
ATOM 3634 O O . ALA A 1 458 ? 13.873 -0.560 4.927 1.00 86.00 458 ALA A O 1
ATOM 3635 N N . GLU A 1 459 ? 15.364 -2.228 4.962 1.00 87.06 459 GLU A N 1
ATOM 3636 C CA . GLU A 1 459 ? 16.375 -1.484 5.720 1.00 87.06 459 GLU A CA 1
ATOM 3637 C C . GLU A 1 459 ? 16.935 -0.287 4.942 1.00 87.06 459 GLU A C 1
ATOM 3639 O O . GLU A 1 459 ? 16.974 0.818 5.483 1.00 87.06 459 GLU A O 1
ATOM 3644 N N . HIS A 1 460 ? 17.286 -0.466 3.665 1.00 87.00 460 HIS A N 1
ATOM 3645 C CA . HIS A 1 460 ? 17.715 0.641 2.804 1.00 87.00 460 HIS A CA 1
ATOM 3646 C C . HIS A 1 460 ? 16.617 1.697 2.629 1.00 87.00 460 HIS A C 1
ATOM 3648 O O . HIS A 1 460 ? 16.891 2.893 2.693 1.00 87.00 460 HIS A O 1
ATOM 3654 N N . CYS A 1 461 ? 15.360 1.270 2.471 1.00 88.62 461 CYS A N 1
ATOM 3655 C CA . CYS A 1 461 ? 14.221 2.183 2.419 1.00 88.62 461 CYS A CA 1
ATOM 3656 C C . CYS A 1 461 ? 14.079 2.985 3.721 1.00 88.62 461 CYS A C 1
ATOM 3658 O O . CYS A 1 461 ? 13.862 4.193 3.678 1.00 88.62 461 CYS A O 1
ATOM 3660 N N . ALA A 1 462 ? 14.221 2.339 4.881 1.00 88.56 462 ALA A N 1
ATOM 3661 C CA . ALA A 1 462 ? 14.156 3.017 6.170 1.00 88.56 462 ALA A CA 1
ATOM 3662 C C . ALA A 1 462 ? 15.313 4.018 6.359 1.00 88.56 462 ALA A C 1
ATOM 3664 O O . ALA A 1 462 ? 15.097 5.111 6.881 1.00 88.56 462 ALA A O 1
ATOM 3665 N N . GLN A 1 463 ? 16.525 3.684 5.905 1.00 88.81 463 GLN A N 1
ATOM 3666 C CA . GLN A 1 463 ? 17.666 4.607 5.919 1.00 88.81 463 GLN A CA 1
ATOM 3667 C C . GLN A 1 463 ? 17.392 5.849 5.062 1.00 88.81 463 GLN A C 1
ATOM 3669 O O . GLN A 1 463 ? 17.504 6.960 5.575 1.00 88.81 463 GLN A O 1
ATOM 3674 N N . ALA A 1 464 ? 16.919 5.668 3.825 1.00 87.81 464 ALA A N 1
ATOM 3675 C CA . ALA A 1 464 ? 16.566 6.775 2.934 1.00 87.81 464 ALA A CA 1
ATOM 3676 C C . ALA A 1 464 ? 15.481 7.693 3.532 1.00 87.81 464 ALA A C 1
ATOM 3678 O O . ALA A 1 464 ? 15.592 8.916 3.468 1.00 87.81 464 ALA A O 1
ATOM 3679 N N . VAL A 1 465 ? 14.455 7.125 4.183 1.00 89.75 465 VAL A N 1
ATOM 3680 C CA . VAL A 1 465 ? 13.435 7.917 4.898 1.00 89.75 465 VAL A CA 1
ATOM 3681 C C . VAL A 1 465 ? 14.050 8.684 6.073 1.00 89.75 465 VAL A C 1
ATOM 3683 O O . VAL A 1 465 ? 13.693 9.836 6.309 1.00 89.75 465 VAL A O 1
ATOM 3686 N N . SER A 1 466 ? 14.990 8.086 6.811 1.00 88.00 466 SER A N 1
ATOM 3687 C CA . SER A 1 466 ? 15.659 8.778 7.917 1.00 88.00 466 SER A CA 1
ATOM 3688 C C . SER A 1 466 ? 16.550 9.935 7.455 1.00 88.00 466 SER A C 1
ATOM 3690 O O . SER A 1 466 ? 16.732 10.875 8.228 1.00 88.00 466 SER A O 1
ATOM 3692 N N . GLU A 1 467 ? 17.116 9.868 6.249 1.00 88.88 467 GLU A N 1
ATOM 3693 C CA . GLU A 1 467 ? 17.954 10.928 5.671 1.00 88.88 467 GLU A CA 1
ATOM 3694 C C . GLU A 1 467 ? 17.131 12.163 5.295 1.00 88.88 467 GLU A C 1
ATOM 3696 O O . GLU A 1 467 ? 17.533 13.281 5.609 1.00 88.88 467 GLU A O 1
ATOM 3701 N N . ILE A 1 468 ? 15.949 11.971 4.699 1.00 88.88 468 ILE A N 1
ATOM 3702 C CA . ILE A 1 468 ? 15.061 13.076 4.295 1.00 88.88 468 ILE A CA 1
ATOM 3703 C C . ILE A 1 468 ? 14.203 13.628 5.445 1.00 88.88 468 ILE A C 1
ATOM 3705 O O . ILE A 1 468 ? 13.584 14.687 5.324 1.00 88.88 468 ILE A O 1
ATOM 3709 N N . LEU A 1 469 ? 14.154 12.922 6.579 1.00 89.44 469 LEU A N 1
ATOM 3710 C CA . LEU A 1 469 ? 13.300 13.247 7.722 1.00 89.44 469 LEU A CA 1
ATOM 3711 C C . LEU A 1 469 ? 13.440 14.692 8.244 1.00 89.44 469 LEU A C 1
ATOM 3713 O O . LEU A 1 469 ? 12.406 15.287 8.548 1.00 89.44 469 LEU A O 1
ATOM 3717 N N . PRO A 1 470 ? 14.644 15.299 8.350 1.00 89.12 470 PRO A N 1
ATOM 3718 C CA . PRO A 1 470 ? 14.763 16.697 8.765 1.00 89.12 470 PRO A CA 1
ATOM 3719 C C . PRO A 1 470 ? 13.986 17.639 7.841 1.00 89.12 470 PRO A C 1
ATOM 3721 O O . PRO A 1 470 ? 13.236 18.489 8.315 1.00 89.12 470 PRO A O 1
ATOM 3724 N N . LYS A 1 471 ? 14.110 17.446 6.522 1.00 88.31 471 LYS A N 1
ATOM 3725 C CA . LYS A 1 471 ? 13.415 18.272 5.535 1.00 88.31 471 LYS A CA 1
ATOM 3726 C C . LYS A 1 471 ? 11.911 18.014 5.540 1.00 88.31 471 LYS A C 1
ATOM 3728 O O . LYS A 1 471 ? 11.132 18.959 5.494 1.00 88.31 471 LYS A O 1
ATOM 3733 N N . LEU A 1 472 ? 11.504 16.754 5.702 1.00 88.50 472 LEU A N 1
ATOM 3734 C CA . LEU A 1 472 ? 10.101 16.372 5.861 1.00 88.50 472 LEU A CA 1
ATOM 3735 C C . LEU A 1 472 ? 9.435 17.118 7.031 1.00 88.50 472 LEU A C 1
ATOM 3737 O O . LEU A 1 472 ? 8.303 17.580 6.905 1.00 88.50 472 LEU A O 1
ATOM 3741 N N . MET A 1 473 ? 10.149 17.274 8.151 1.00 89.19 473 MET A N 1
ATOM 3742 C CA . MET A 1 473 ? 9.665 18.041 9.302 1.00 89.19 473 MET A CA 1
ATOM 3743 C C . MET A 1 473 ? 9.612 19.550 9.021 1.00 89.19 473 MET A C 1
ATOM 3745 O O . MET A 1 473 ? 8.651 20.195 9.432 1.00 89.19 473 MET A O 1
ATOM 3749 N N . CYS A 1 474 ? 10.573 20.112 8.278 1.00 87.06 474 CYS A N 1
ATOM 3750 C CA . CYS A 1 474 ? 10.493 21.506 7.825 1.00 87.06 474 CYS A CA 1
ATOM 3751 C C . CYS A 1 474 ? 9.263 21.750 6.936 1.00 87.06 474 CYS A C 1
ATOM 3753 O O . CYS A 1 474 ? 8.550 22.732 7.133 1.00 87.06 474 CYS A O 1
ATOM 3755 N N . HIS A 1 475 ? 8.978 20.840 6.002 1.00 87.50 475 HIS A N 1
ATOM 3756 C CA . HIS A 1 475 ? 7.799 20.918 5.133 1.00 87.50 475 HIS A CA 1
ATOM 3757 C C . HIS A 1 475 ? 6.502 20.811 5.929 1.00 87.50 475 HIS A C 1
ATOM 3759 O O . HIS A 1 475 ? 5.571 21.579 5.692 1.00 87.50 475 HIS A O 1
ATOM 3765 N N . LEU A 1 476 ? 6.461 19.915 6.920 1.00 89.12 476 LEU A N 1
ATOM 3766 C CA . LEU A 1 476 ? 5.347 19.808 7.858 1.00 89.12 476 LEU A CA 1
ATOM 3767 C C . LEU A 1 476 ? 5.099 21.135 8.589 1.00 89.12 476 LEU A C 1
ATOM 3769 O O . LEU A 1 476 ? 3.961 21.598 8.631 1.00 89.12 476 LEU A O 1
ATOM 3773 N N . ASP A 1 477 ? 6.148 21.766 9.120 1.00 87.62 477 ASP A N 1
ATOM 3774 C CA . ASP A 1 477 ? 6.033 23.058 9.803 1.00 87.62 477 ASP A CA 1
ATOM 3775 C C . ASP A 1 477 ? 5.555 24.170 8.857 1.00 87.62 477 ASP A C 1
ATOM 3777 O O . ASP A 1 477 ? 4.738 25.001 9.256 1.00 87.62 477 ASP A O 1
ATOM 3781 N N . SER A 1 478 ? 6.018 24.193 7.604 1.00 86.19 478 SER A N 1
ATOM 3782 C CA . SER A 1 478 ? 5.571 25.161 6.591 1.00 86.19 478 SER A CA 1
ATOM 3783 C C . SER A 1 478 ? 4.093 24.987 6.229 1.00 86.19 478 SER A C 1
ATOM 3785 O O . SER A 1 478 ? 3.349 25.969 6.197 1.00 86.19 478 SER A O 1
ATOM 3787 N N . VAL A 1 479 ? 3.637 23.746 6.027 1.00 87.50 479 VAL A N 1
ATOM 3788 C CA . VAL A 1 479 ? 2.221 23.417 5.777 1.00 87.50 479 VAL A CA 1
ATOM 3789 C C . VAL A 1 479 ? 1.354 23.819 6.969 1.00 87.50 479 VAL A C 1
ATOM 3791 O O . VAL A 1 479 ? 0.312 24.451 6.795 1.00 87.50 479 VAL A O 1
ATOM 3794 N N . ILE A 1 480 ? 1.802 23.521 8.191 1.00 87.50 480 ILE A N 1
ATOM 3795 C CA . ILE A 1 480 ? 1.094 23.900 9.418 1.00 87.50 480 ILE A CA 1
ATOM 3796 C C . ILE A 1 480 ? 1.004 25.425 9.561 1.00 87.50 480 ILE A C 1
ATOM 3798 O O . ILE A 1 480 ? -0.076 25.937 9.849 1.00 87.50 480 ILE A O 1
ATOM 3802 N N . LYS A 1 481 ? 2.098 26.163 9.326 1.00 87.06 481 LYS A N 1
ATOM 3803 C CA . LYS A 1 481 ? 2.105 27.637 9.372 1.00 87.06 481 LYS A CA 1
ATOM 3804 C C . LYS A 1 481 ? 1.128 28.243 8.367 1.00 87.06 481 LYS A C 1
ATOM 3806 O O . LYS A 1 481 ? 0.428 29.193 8.706 1.00 87.06 481 LYS A O 1
ATOM 3811 N N . TYR A 1 482 ? 1.053 27.691 7.157 1.00 85.31 482 TYR A N 1
ATOM 3812 C CA . TYR A 1 482 ? 0.092 28.136 6.148 1.00 85.31 482 TYR A CA 1
ATOM 3813 C C . TYR A 1 482 ? -1.357 27.908 6.607 1.00 85.31 482 TYR A C 1
ATOM 3815 O O . TYR A 1 482 ? -2.176 28.829 6.556 1.00 85.31 482 TYR A O 1
ATOM 3823 N N . ILE A 1 483 ? -1.662 26.717 7.137 1.00 84.25 483 ILE A N 1
ATOM 3824 C CA . ILE A 1 483 ? -2.986 26.404 7.697 1.00 84.25 483 ILE A CA 1
ATOM 3825 C C . ILE A 1 483 ? -3.317 27.352 8.863 1.00 84.25 483 ILE A C 1
ATOM 3827 O O . ILE A 1 483 ? -4.423 27.880 8.925 1.00 84.25 483 ILE A O 1
ATOM 3831 N N . GLU A 1 484 ? -2.367 27.621 9.760 1.00 84.56 484 GLU A N 1
ATOM 3832 C CA . GLU A 1 484 ? -2.550 28.518 10.909 1.00 84.56 484 GLU A CA 1
ATOM 3833 C C . GLU A 1 484 ? -2.821 29.970 10.491 1.00 84.56 484 GLU A C 1
ATOM 3835 O O . GLU A 1 484 ? -3.741 30.601 11.013 1.00 84.56 484 GLU A O 1
ATOM 3840 N N . ASN A 1 485 ? -2.079 30.487 9.508 1.00 82.50 485 ASN A N 1
ATOM 3841 C CA . ASN A 1 485 ? -2.284 31.836 8.977 1.00 82.50 485 ASN A CA 1
ATOM 3842 C C . ASN A 1 485 ? -3.678 31.995 8.346 1.00 82.50 485 ASN A C 1
ATOM 3844 O O . ASN A 1 485 ? -4.357 32.993 8.594 1.00 82.50 485 ASN A O 1
ATOM 3848 N N . ASN A 1 486 ? -4.139 30.994 7.591 1.00 76.06 486 ASN A N 1
ATOM 3849 C CA . ASN A 1 486 ? -5.451 31.025 6.938 1.00 76.06 486 ASN A CA 1
ATOM 3850 C C . ASN A 1 486 ? -6.623 30.765 7.897 1.00 76.06 486 ASN A C 1
ATOM 3852 O O . ASN A 1 486 ? -7.721 31.285 7.683 1.00 76.06 486 ASN A O 1
ATOM 3856 N N . LEU A 1 487 ? -6.404 30.020 8.984 1.00 73.06 487 LEU A N 1
ATOM 3857 C CA . LEU A 1 487 ? -7.388 29.869 10.061 1.00 73.06 487 LEU A CA 1
ATOM 3858 C C . LEU A 1 487 ? -7.608 31.185 10.816 1.00 73.06 487 LEU A C 1
ATOM 3860 O O . LEU A 1 487 ? -8.746 31.539 11.112 1.00 73.06 487 LEU A O 1
ATOM 3864 N N . ASN A 1 488 ? -6.537 31.935 11.080 1.00 62.12 488 ASN A N 1
ATOM 3865 C CA . ASN A 1 488 ? -6.616 33.211 11.795 1.00 62.12 488 ASN A CA 1
ATOM 3866 C C . ASN A 1 488 ? -7.178 34.355 10.926 1.00 62.12 488 ASN A C 1
ATOM 3868 O O . ASN A 1 488 ? -7.725 35.318 11.460 1.00 62.12 488 ASN A O 1
ATOM 3872 N N . GLY A 1 489 ? -7.060 34.260 9.596 1.00 52.97 489 GLY A N 1
ATOM 3873 C CA . GLY A 1 489 ? -7.564 35.260 8.647 1.00 52.97 489 GLY A CA 1
ATOM 3874 C C . GLY A 1 489 ? -9.037 35.106 8.235 1.00 52.97 489 GLY A C 1
ATOM 3875 O O . GLY A 1 489 ? -9.601 36.041 7.672 1.00 52.97 489 GLY A O 1
ATOM 3876 N N . SER A 1 490 ? -9.679 33.962 8.509 1.00 48.88 490 SER A N 1
ATOM 3877 C CA . SER A 1 490 ? -11.016 33.601 7.994 1.00 48.88 490 SER A CA 1
ATOM 3878 C C . SER A 1 490 ? -12.127 33.603 9.055 1.00 48.88 490 SER A C 1
ATOM 3880 O O . SER A 1 490 ? -13.014 32.750 9.055 1.00 48.88 490 SER A O 1
ATOM 3882 N N . HIS A 1 491 ? -12.158 34.616 9.925 1.00 40.03 491 HIS A N 1
ATOM 3883 C CA . HIS A 1 491 ? -13.381 34.961 10.662 1.00 40.03 491 HIS A CA 1
ATOM 3884 C C . HIS A 1 491 ? -14.413 35.609 9.721 1.00 40.03 491 HIS A C 1
ATOM 3886 O O . HIS A 1 491 ? -14.729 36.786 9.860 1.00 40.03 491 HIS A O 1
ATOM 3892 N N . ASN A 1 492 ? -14.937 34.851 8.755 1.00 38.47 492 ASN A N 1
ATOM 3893 C CA . ASN A 1 492 ? -16.136 35.234 8.017 1.00 38.47 492 ASN A CA 1
ATOM 3894 C C . ASN A 1 492 ? -17.264 34.252 8.340 1.00 38.47 492 ASN A C 1
ATOM 3896 O O . ASN A 1 492 ? -17.183 33.056 8.069 1.00 38.47 492 ASN A O 1
ATOM 3900 N N . ASP A 1 493 ? -18.325 34.816 8.913 1.00 42.75 493 ASP A N 1
ATOM 3901 C CA . ASP A 1 493 ? -19.581 34.232 9.398 1.00 42.75 493 ASP A CA 1
ATOM 3902 C C . ASP A 1 493 ? -20.444 33.509 8.332 1.00 42.75 493 ASP A C 1
ATOM 3904 O O . ASP A 1 493 ? -21.659 33.374 8.482 1.00 42.75 493 ASP A O 1
ATOM 3908 N N . THR A 1 494 ? -19.869 33.005 7.238 1.00 39.81 494 THR A N 1
ATOM 3909 C CA . THR A 1 494 ? -20.638 32.377 6.152 1.00 39.81 494 THR A CA 1
ATOM 3910 C C . THR A 1 494 ? -19.978 31.108 5.621 1.00 39.81 494 THR A C 1
ATOM 3912 O O . THR A 1 494 ? -19.212 31.165 4.669 1.00 39.81 494 THR A O 1
ATOM 3915 N N . GLY A 1 495 ? -20.359 29.959 6.190 1.00 43.62 495 GLY A N 1
ATOM 3916 C CA . GLY A 1 495 ? -20.272 28.642 5.545 1.00 43.62 495 GLY A CA 1
ATOM 3917 C C . GLY A 1 495 ? -18.865 28.045 5.400 1.00 43.62 495 GLY A C 1
ATOM 3918 O O . GLY A 1 495 ? -17.977 28.622 4.794 1.00 43.62 495 GLY A O 1
ATOM 3919 N N . PHE A 1 496 ? -18.689 26.826 5.914 1.00 50.62 496 PHE A N 1
ATOM 3920 C CA . PHE A 1 496 ? -17.484 25.997 5.783 1.00 50.62 496 PHE A CA 1
ATOM 3921 C C . PHE A 1 496 ? -17.223 25.578 4.317 1.00 50.62 496 PHE A C 1
ATOM 3923 O O . PHE A 1 496 ? -17.392 24.410 3.986 1.00 50.62 496 PHE A O 1
ATOM 3930 N N . MET A 1 497 ? -16.847 26.496 3.425 1.00 52.84 497 MET A N 1
ATOM 3931 C CA . MET A 1 497 ? -16.301 26.150 2.107 1.00 52.84 497 MET A CA 1
ATOM 3932 C C . MET A 1 497 ? -14.796 26.402 2.122 1.00 52.84 497 MET A C 1
ATOM 3934 O O . MET A 1 497 ? -14.340 27.540 2.039 1.00 52.84 497 MET A O 1
ATOM 3938 N N . TYR A 1 498 ? -14.015 25.330 2.265 1.00 65.06 498 TYR A N 1
ATOM 3939 C CA . TYR A 1 498 ? -12.563 25.401 2.113 1.00 65.06 498 TYR A CA 1
ATOM 3940 C C . TYR A 1 498 ? -12.212 25.602 0.633 1.00 65.06 498 TYR A C 1
ATOM 3942 O O . TYR A 1 498 ? -12.804 24.966 -0.240 1.00 65.06 498 TYR A O 1
ATOM 3950 N N . THR A 1 499 ? -11.253 26.482 0.335 1.00 69.56 499 THR A N 1
ATOM 3951 C CA . THR A 1 499 ? -10.760 26.674 -1.037 1.00 69.56 499 THR A CA 1
ATOM 3952 C C . THR A 1 499 ? -10.078 25.401 -1.547 1.00 69.56 499 THR A C 1
ATOM 3954 O O . THR A 1 499 ? -9.513 24.637 -0.762 1.00 69.56 499 THR A O 1
ATOM 3957 N N . SER A 1 500 ? -10.083 25.179 -2.869 1.00 72.06 500 SER A N 1
ATOM 3958 C CA . SER A 1 500 ? -9.378 24.042 -3.493 1.00 72.06 500 SER A CA 1
ATOM 3959 C C . SER A 1 500 ? -7.904 23.978 -3.072 1.00 72.06 500 SER A C 1
ATOM 3961 O O . SER A 1 500 ? -7.363 22.896 -2.870 1.00 72.06 500 SER A O 1
ATOM 3963 N N . GLU A 1 501 ? -7.270 25.131 -2.875 1.00 76.50 501 GLU A N 1
ATOM 3964 C CA . GLU A 1 501 ? -5.897 25.235 -2.386 1.00 76.50 501 GLU A CA 1
ATOM 3965 C C . GLU A 1 501 ? -5.758 24.691 -0.955 1.00 76.50 501 GLU A C 1
ATOM 3967 O O . GLU A 1 501 ? -4.956 23.791 -0.721 1.00 76.50 501 GLU A O 1
ATOM 3972 N N . MET A 1 502 ? -6.612 25.111 -0.011 1.00 79.88 502 MET A N 1
ATOM 3973 C CA . MET A 1 502 ? -6.599 24.582 1.364 1.00 79.88 502 MET A CA 1
ATOM 3974 C C . MET A 1 502 ? -6.813 23.063 1.411 1.00 79.88 502 MET A C 1
ATOM 3976 O O . MET A 1 502 ? -6.208 22.383 2.241 1.00 79.88 502 MET A O 1
ATOM 3980 N N . THR A 1 503 ? -7.612 22.502 0.495 1.00 82.19 503 THR A N 1
ATOM 3981 C CA . THR A 1 503 ? -7.768 21.040 0.408 1.00 82.19 503 THR A CA 1
ATOM 3982 C C . THR A 1 503 ? -6.476 20.327 0.010 1.00 82.19 503 THR A C 1
ATOM 3984 O O . THR A 1 503 ? -6.189 19.261 0.554 1.00 82.19 503 THR A O 1
ATOM 3987 N N . ALA A 1 504 ? -5.654 20.926 -0.858 1.00 83.56 504 ALA A N 1
ATOM 3988 C CA . ALA A 1 504 ? -4.348 20.377 -1.217 1.00 83.56 504 ALA A CA 1
ATOM 3989 C C . ALA A 1 504 ? -3.397 20.364 -0.007 1.00 83.56 504 ALA A C 1
ATOM 3991 O O . ALA A 1 504 ? -2.731 19.356 0.235 1.00 83.56 504 ALA A O 1
ATOM 3992 N N . TYR A 1 505 ? -3.408 21.421 0.817 1.00 87.50 505 TYR A N 1
ATOM 3993 C CA . TYR A 1 505 ? -2.648 21.469 2.073 1.00 87.50 505 TYR A CA 1
ATOM 3994 C C . TYR A 1 505 ? -3.105 20.407 3.086 1.00 87.50 505 TYR A C 1
ATOM 3996 O O . TYR A 1 505 ? -2.257 19.769 3.712 1.00 87.50 505 TYR A O 1
ATOM 4004 N N . PHE A 1 506 ? -4.412 20.146 3.221 1.00 87.56 506 PHE A N 1
ATOM 4005 C CA . PHE A 1 506 ? -4.902 19.055 4.078 1.00 87.56 506 PHE A CA 1
ATOM 4006 C C . PHE A 1 506 ? -4.483 17.674 3.566 1.00 87.56 506 PHE A C 1
ATOM 4008 O O . PHE A 1 506 ? -4.044 16.847 4.363 1.00 87.56 506 PHE A O 1
ATOM 4015 N N . MET A 1 507 ? -4.547 17.429 2.252 1.00 87.31 507 MET A N 1
ATOM 4016 C CA . MET A 1 507 ? -4.083 16.164 1.663 1.00 87.31 507 MET A CA 1
ATOM 4017 C C . MET A 1 507 ? -2.581 15.952 1.871 1.00 87.31 507 MET A C 1
ATOM 4019 O O . MET A 1 507 ? -2.148 14.854 2.208 1.00 87.31 507 MET A O 1
ATOM 4023 N N . VAL A 1 508 ? -1.774 17.001 1.710 1.00 90.19 508 VAL A N 1
ATOM 4024 C CA . VAL A 1 508 ? -0.330 16.943 1.970 1.00 90.19 508 VAL A CA 1
ATOM 4025 C C . VAL A 1 508 ? -0.062 16.649 3.442 1.00 90.19 508 VAL A C 1
ATOM 4027 O O . VAL A 1 508 ? 0.742 15.770 3.742 1.00 90.19 508 VAL A O 1
ATOM 4030 N N . LEU A 1 509 ? -0.778 17.303 4.360 1.00 91.69 509 LEU A N 1
ATOM 4031 C CA . LEU A 1 509 ? -0.673 17.033 5.794 1.00 91.69 509 LEU A CA 1
ATOM 4032 C C . LEU A 1 509 ? -1.022 15.572 6.131 1.00 91.69 509 LEU A C 1
ATOM 4034 O O . LEU A 1 509 ? -0.291 14.914 6.873 1.00 91.69 509 LEU A O 1
ATOM 4038 N N . GLU A 1 510 ? -2.094 15.043 5.537 1.00 91.94 510 GLU A N 1
ATOM 4039 C CA . GLU A 1 510 ? -2.480 13.633 5.642 1.00 91.94 510 GLU A CA 1
ATOM 4040 C C . GLU A 1 510 ? -1.361 12.705 5.145 1.00 91.94 510 GLU A C 1
ATOM 4042 O O . GLU A 1 510 ? -0.972 11.761 5.838 1.00 91.94 510 GLU A O 1
ATOM 4047 N N . TYR A 1 511 ? -0.793 12.983 3.969 1.00 91.31 511 TYR A N 1
ATOM 4048 C CA . TYR A 1 511 ? 0.283 12.173 3.409 1.00 91.31 511 TYR A CA 1
ATOM 4049 C C . TYR A 1 511 ? 1.570 12.231 4.238 1.00 91.31 511 TYR A C 1
ATOM 4051 O O . TYR A 1 511 ? 2.227 11.199 4.384 1.00 91.31 511 TYR A O 1
ATOM 4059 N N . LEU A 1 512 ? 1.917 13.379 4.825 1.00 93.19 512 LEU A N 1
ATOM 4060 C CA . LEU A 1 512 ? 3.057 13.497 5.739 1.00 93.19 512 LEU A CA 1
ATOM 4061 C C . LEU A 1 512 ? 2.867 12.602 6.975 1.00 93.19 512 LEU A C 1
ATOM 4063 O O . LEU A 1 512 ? 3.772 11.849 7.343 1.00 93.19 512 LEU A O 1
ATOM 4067 N N . TYR A 1 513 ? 1.676 12.609 7.582 1.00 93.12 513 TYR A N 1
ATOM 4068 C CA . TYR A 1 513 ? 1.369 11.730 8.716 1.00 93.12 513 TYR A CA 1
ATOM 4069 C C . TYR A 1 513 ? 1.353 10.249 8.330 1.00 93.12 513 TYR A C 1
ATOM 4071 O O . TYR A 1 513 ? 1.875 9.419 9.079 1.00 93.12 513 TYR A O 1
ATOM 4079 N N . ASN A 1 514 ? 0.828 9.901 7.155 1.00 91.38 514 ASN A N 1
ATOM 4080 C CA . ASN A 1 514 ? 0.836 8.526 6.653 1.00 91.38 514 ASN A CA 1
ATOM 4081 C C . ASN A 1 514 ? 2.261 8.017 6.375 1.00 91.38 514 ASN A C 1
ATOM 4083 O O . ASN A 1 514 ? 2.570 6.870 6.711 1.00 91.38 514 ASN A O 1
ATOM 4087 N N . MET A 1 515 ? 3.151 8.866 5.845 1.00 91.75 515 MET A N 1
ATOM 4088 C CA . MET A 1 515 ? 4.563 8.522 5.633 1.00 91.75 515 MET A CA 1
ATOM 4089 C C . MET A 1 515 ? 5.245 8.173 6.956 1.00 91.75 515 MET A C 1
ATOM 4091 O O . MET A 1 515 ? 5.827 7.096 7.104 1.00 91.75 515 MET A O 1
ATOM 4095 N N . LEU A 1 516 ? 5.108 9.059 7.949 1.00 91.38 516 LEU A N 1
ATOM 4096 C CA . LEU A 1 516 ? 5.667 8.861 9.286 1.00 91.38 516 LEU A CA 1
ATOM 4097 C C . LEU A 1 516 ? 5.069 7.624 9.967 1.00 91.38 516 LEU A C 1
ATOM 4099 O O . LEU A 1 516 ? 5.795 6.838 10.572 1.00 91.38 516 LEU A O 1
ATOM 4103 N N . THR A 1 517 ? 3.760 7.407 9.830 1.00 91.62 517 THR A N 1
ATOM 4104 C CA . THR A 1 517 ? 3.075 6.223 10.366 1.00 91.62 517 THR A CA 1
ATOM 4105 C C . THR A 1 517 ? 3.678 4.944 9.802 1.00 91.62 517 THR A C 1
ATOM 4107 O O . THR A 1 517 ? 3.997 4.023 10.554 1.00 91.62 517 THR A O 1
ATOM 4110 N N . THR A 1 518 ? 3.826 4.882 8.480 1.00 89.38 518 THR A N 1
ATOM 4111 C CA . THR A 1 518 ? 4.350 3.710 7.770 1.00 89.38 518 THR A CA 1
ATOM 4112 C C . THR A 1 518 ? 5.786 3.423 8.191 1.00 89.38 518 THR A C 1
ATOM 4114 O O . THR A 1 518 ? 6.126 2.279 8.495 1.00 89.38 518 THR A O 1
ATOM 4117 N N . TYR A 1 519 ? 6.600 4.475 8.309 1.00 91.25 519 TYR A N 1
ATOM 4118 C CA . TYR A 1 519 ? 7.962 4.390 8.818 1.00 91.25 519 TYR A CA 1
ATOM 4119 C C . TYR A 1 519 ? 8.005 3.819 10.244 1.00 91.25 519 TYR A C 1
ATOM 4121 O O . TYR A 1 519 ? 8.660 2.806 10.479 1.00 91.25 519 TYR A O 1
ATOM 4129 N N . PHE A 1 520 ? 7.255 4.387 11.195 1.00 89.38 520 PHE A N 1
ATOM 4130 C CA . PHE A 1 520 ? 7.275 3.933 12.594 1.00 89.38 520 PHE A CA 1
ATOM 4131 C C . PHE A 1 520 ? 6.641 2.554 12.822 1.00 89.38 520 PHE A C 1
ATOM 4133 O O . PHE A 1 520 ? 7.026 1.862 13.765 1.00 89.38 520 PHE A O 1
ATOM 4140 N N . LYS A 1 521 ? 5.716 2.115 11.959 1.00 89.25 521 LYS A N 1
ATOM 4141 C CA . LYS A 1 521 ? 5.144 0.756 11.997 1.00 89.25 521 LYS A CA 1
ATOM 4142 C C . LYS A 1 521 ? 6.088 -0.322 11.451 1.00 89.25 521 LYS A C 1
ATOM 4144 O O . LYS A 1 521 ? 5.756 -1.507 11.546 1.00 89.25 521 LYS A O 1
ATOM 4149 N N . TRP A 1 522 ? 7.248 0.042 10.899 1.00 89.38 522 TRP A N 1
ATOM 4150 C CA . TRP A 1 522 ? 8.187 -0.925 10.341 1.00 89.38 522 TRP A CA 1
ATOM 4151 C C . TRP A 1 522 ? 8.626 -1.973 11.375 1.00 89.38 522 TRP A C 1
ATOM 4153 O O . TRP A 1 522 ? 9.144 -1.668 12.452 1.00 89.38 522 TRP A O 1
ATOM 4163 N N . ILE A 1 523 ? 8.464 -3.248 11.009 1.00 83.25 523 ILE A N 1
ATOM 4164 C CA . ILE A 1 523 ? 8.765 -4.404 11.868 1.00 83.25 523 ILE A CA 1
ATOM 4165 C C . ILE A 1 523 ? 10.251 -4.441 12.255 1.00 83.25 523 ILE A C 1
ATOM 4167 O O . ILE A 1 523 ? 10.587 -4.913 13.346 1.00 83.25 523 ILE A O 1
ATOM 4171 N N . GLY A 1 524 ? 11.134 -3.908 11.399 1.00 80.88 524 GLY A N 1
ATOM 4172 C CA . GLY A 1 524 ? 12.575 -3.849 11.640 1.00 80.88 524 GLY A CA 1
ATOM 4173 C C . GLY A 1 524 ? 12.924 -3.228 12.989 1.00 80.88 524 GLY A C 1
ATOM 4174 O O . GLY A 1 524 ? 13.726 -3.813 13.713 1.00 80.88 524 GLY A O 1
ATOM 4175 N N . PHE A 1 525 ? 12.232 -2.156 13.395 1.00 83.44 525 PHE A N 1
ATOM 4176 C CA . PHE A 1 525 ? 12.493 -1.436 14.649 1.00 83.44 525 PHE A CA 1
ATOM 4177 C C . PHE A 1 525 ? 12.234 -2.237 15.928 1.00 83.44 525 PHE A C 1
ATOM 4179 O O . PHE A 1 525 ? 12.795 -1.913 16.979 1.00 83.44 525 PHE A O 1
ATOM 4186 N N . ARG A 1 526 ? 11.410 -3.293 15.869 1.00 76.06 526 ARG A N 1
ATOM 4187 C CA . ARG A 1 526 ? 11.130 -4.140 17.041 1.00 76.06 526 ARG A CA 1
ATOM 4188 C C . ARG A 1 526 ? 12.312 -5.050 17.388 1.00 76.06 526 ARG A C 1
ATOM 4190 O O . ARG A 1 526 ? 12.537 -5.322 18.567 1.00 76.06 526 ARG A O 1
ATOM 4197 N N . ASN A 1 527 ? 13.092 -5.467 16.387 1.00 68.75 527 ASN A N 1
ATOM 4198 C CA . ASN A 1 527 ? 14.141 -6.480 16.540 1.00 68.75 527 ASN A CA 1
ATOM 4199 C C . ASN A 1 527 ? 15.558 -5.910 16.356 1.00 68.75 527 ASN A C 1
ATOM 4201 O O . ASN A 1 527 ? 16.431 -6.162 17.185 1.00 68.75 527 ASN A O 1
ATOM 4205 N N . GLN A 1 528 ? 15.790 -5.149 15.283 1.00 66.25 528 GLN A N 1
ATOM 4206 C CA . GLN A 1 528 ? 17.090 -4.604 14.865 1.00 66.25 528 GLN A CA 1
ATOM 4207 C C . GLN A 1 528 ? 16.957 -3.076 14.641 1.00 66.25 528 GLN A C 1
ATOM 4209 O O . GLN A 1 528 ? 15.880 -2.512 14.787 1.00 66.25 528 GLN A O 1
ATOM 4214 N N . ASN A 1 529 ? 18.040 -2.338 14.388 1.00 80.75 529 ASN A N 1
ATOM 4215 C CA . ASN A 1 529 ? 17.972 -0.908 14.010 1.00 80.75 529 ASN A CA 1
ATOM 4216 C C . ASN A 1 529 ? 17.384 0.093 15.030 1.00 80.75 529 ASN A C 1
ATOM 4218 O O . ASN A 1 529 ? 16.965 1.194 14.670 1.00 80.75 529 ASN A O 1
ATOM 4222 N N . LYS A 1 530 ? 17.471 -0.201 16.337 1.00 81.00 530 LYS A N 1
ATOM 4223 C CA . LYS A 1 530 ? 17.125 0.766 17.407 1.00 81.00 530 LYS A CA 1
ATOM 4224 C C . LYS A 1 530 ? 17.945 2.064 17.354 1.00 81.00 530 LYS A C 1
ATOM 4226 O O . LYS A 1 530 ? 17.467 3.103 17.803 1.00 81.00 530 LYS A O 1
ATOM 4231 N N . ALA A 1 531 ? 19.171 2.008 16.828 1.00 82.12 531 ALA A N 1
ATOM 4232 C CA . ALA A 1 531 ? 20.010 3.189 16.632 1.00 82.12 531 ALA A CA 1
ATOM 4233 C C . ALA A 1 531 ? 19.388 4.154 15.612 1.00 82.12 531 ALA A C 1
ATOM 4235 O O . ALA A 1 531 ? 19.267 5.339 15.912 1.00 82.12 531 ALA A O 1
ATOM 4236 N N . LEU A 1 532 ? 18.913 3.629 14.475 1.00 83.94 532 LEU A N 1
ATOM 4237 C CA . LEU A 1 532 ? 18.212 4.402 13.449 1.00 83.94 532 LEU A CA 1
ATOM 4238 C C . LEU A 1 532 ? 16.946 5.043 14.029 1.00 83.94 532 LEU A C 1
ATOM 4240 O O . LEU A 1 532 ? 16.790 6.255 13.939 1.00 83.94 532 LEU A O 1
ATOM 4244 N N . LEU A 1 533 ? 16.123 4.266 14.747 1.00 85.50 533 LEU A N 1
ATOM 4245 C CA . LEU A 1 533 ? 14.932 4.787 15.429 1.00 85.50 533 LEU A CA 1
ATOM 4246 C C . LEU A 1 533 ? 15.273 5.943 16.383 1.00 85.50 533 LEU A C 1
ATOM 4248 O O . LEU A 1 533 ? 14.601 6.971 16.379 1.00 85.50 533 LEU A O 1
ATOM 4252 N N . LYS A 1 534 ? 16.328 5.798 17.197 1.00 83.25 534 LYS A N 1
ATOM 4253 C CA . LYS A 1 534 ? 16.750 6.844 18.138 1.00 83.25 534 LYS A CA 1
ATOM 4254 C C . LYS A 1 534 ? 17.205 8.110 17.411 1.00 83.25 534 LYS A C 1
ATOM 4256 O O . LYS A 1 534 ? 16.892 9.204 17.874 1.00 83.25 534 LYS A O 1
ATOM 4261 N N . THR A 1 535 ? 17.929 7.973 16.302 1.00 84.88 535 THR A N 1
ATOM 4262 C CA . THR A 1 535 ? 18.342 9.104 15.462 1.00 84.88 535 THR A CA 1
ATOM 4263 C C . THR A 1 535 ? 17.129 9.797 14.853 1.00 84.88 535 THR A C 1
ATOM 4265 O O . THR A 1 535 ? 16.987 11.003 15.021 1.00 84.88 535 THR A O 1
ATOM 4268 N N . SER A 1 536 ? 16.201 9.049 14.253 1.00 85.62 536 SER A N 1
ATOM 4269 C CA . SER A 1 536 ? 14.987 9.615 13.658 1.00 85.62 536 SER A CA 1
ATOM 4270 C C . SER A 1 536 ? 14.106 10.331 14.689 1.00 85.62 536 SER A C 1
ATOM 4272 O O . SER A 1 536 ? 13.650 11.445 14.447 1.00 85.62 536 SER A O 1
ATOM 4274 N N . LEU A 1 537 ? 13.909 9.744 15.876 1.00 84.12 537 LEU A N 1
ATOM 4275 C CA . LEU A 1 537 ? 13.144 10.382 16.955 1.00 84.12 537 LEU A CA 1
ATOM 4276 C C . LEU A 1 537 ? 13.823 11.652 17.482 1.00 84.12 537 LEU A C 1
ATOM 4278 O O . LEU A 1 537 ? 13.134 12.614 17.812 1.00 84.12 537 LEU A O 1
ATOM 4282 N N . ARG A 1 538 ? 15.162 11.682 17.547 1.00 82.81 538 ARG A N 1
ATOM 4283 C CA . ARG A 1 538 ? 15.912 12.898 17.901 1.00 82.81 538 ARG A CA 1
ATOM 4284 C C . ARG A 1 538 ? 15.683 14.005 16.886 1.00 82.81 538 ARG A C 1
ATOM 4286 O O . ARG A 1 538 ? 15.397 15.117 17.305 1.00 82.81 538 ARG A O 1
ATOM 4293 N N . THR A 1 539 ? 15.748 13.703 15.592 1.00 82.69 539 THR A N 1
ATOM 4294 C CA . THR A 1 539 ? 15.484 14.687 14.533 1.00 82.69 539 THR A CA 1
ATOM 4295 C C . THR A 1 539 ? 14.111 15.340 14.695 1.00 82.69 539 THR A C 1
ATOM 4297 O O . THR A 1 539 ? 14.005 16.553 14.578 1.00 82.69 539 THR A O 1
ATOM 4300 N N . ILE A 1 540 ? 13.079 14.560 15.031 1.00 82.81 540 ILE A N 1
ATOM 4301 C CA . ILE A 1 540 ? 11.716 15.079 15.236 1.00 82.81 540 ILE A CA 1
ATOM 4302 C C . ILE A 1 540 ? 11.593 15.870 16.550 1.00 82.81 540 ILE A C 1
ATOM 4304 O O . ILE A 1 540 ? 10.875 16.864 16.608 1.00 82.81 540 ILE A O 1
ATOM 4308 N N . ALA A 1 541 ? 12.269 15.440 17.620 1.00 76.75 541 ALA A N 1
ATOM 4309 C CA . ALA A 1 541 ? 12.178 16.089 18.931 1.00 76.75 541 ALA A CA 1
ATOM 4310 C C . ALA A 1 541 ? 12.963 17.415 19.017 1.00 76.75 541 ALA A C 1
ATOM 4312 O O . ALA A 1 541 ? 12.535 18.344 19.704 1.00 76.75 541 ALA A O 1
ATOM 4313 N N . VAL A 1 542 ? 14.097 17.520 18.313 1.00 65.25 542 VAL A N 1
ATOM 4314 C CA . VAL A 1 542 ? 14.995 18.694 18.338 1.00 65.25 542 VAL A CA 1
ATOM 4315 C C . VAL A 1 542 ? 14.339 19.951 17.758 1.00 65.25 542 VAL A C 1
ATOM 4317 O O . VAL A 1 542 ? 14.735 21.058 18.108 1.00 65.25 542 VAL A O 1
ATOM 4320 N N . THR A 1 543 ? 13.285 19.822 16.951 1.00 57.97 543 THR A N 1
ATOM 4321 C CA . THR A 1 543 ? 12.581 20.967 16.353 1.00 57.97 543 THR A CA 1
ATOM 4322 C C . THR A 1 543 ? 11.931 21.899 17.391 1.00 57.97 543 THR A C 1
ATOM 4324 O O . THR A 1 543 ? 11.617 23.040 17.059 1.00 57.97 543 THR A O 1
ATOM 4327 N N . LYS A 1 544 ? 11.728 21.458 18.650 1.00 54.59 544 LYS A N 1
ATOM 4328 C CA . LYS A 1 544 ? 11.112 22.284 19.714 1.00 54.59 544 LYS A CA 1
ATOM 4329 C C . LYS A 1 544 ? 11.778 22.233 21.106 1.00 54.59 544 LYS A C 1
ATOM 4331 O O . LYS A 1 544 ? 11.466 23.104 21.915 1.00 54.59 544 LYS A O 1
ATOM 4336 N N . GLU A 1 545 ? 12.667 21.280 21.422 1.00 52.78 545 GLU A N 1
ATOM 4337 C CA . GLU A 1 545 ? 13.282 21.135 22.766 1.00 52.78 545 GLU A CA 1
ATOM 4338 C C . GLU A 1 545 ? 14.830 21.141 22.759 1.00 52.78 545 GLU A C 1
ATOM 4340 O O . GLU A 1 545 ? 15.461 20.715 21.793 1.00 52.78 545 GLU A O 1
ATOM 4345 N N . ASP A 1 546 ? 15.450 21.581 23.871 1.00 53.81 546 ASP A N 1
ATOM 4346 C CA . ASP A 1 546 ? 16.913 21.596 24.061 1.00 53.81 546 ASP A CA 1
ATOM 4347 C C . ASP A 1 546 ? 17.533 20.188 23.877 1.00 53.81 546 ASP A C 1
ATOM 4349 O O . ASP A 1 546 ? 17.181 19.256 24.615 1.00 53.81 546 ASP A O 1
ATOM 4353 N N . PRO A 1 547 ? 18.546 20.014 23.004 1.00 54.72 547 PRO A N 1
ATOM 4354 C CA . PRO A 1 547 ? 19.145 18.706 22.707 1.00 54.72 547 PRO A CA 1
ATOM 4355 C C . PRO A 1 547 ? 19.871 18.061 23.903 1.00 54.72 547 PRO A C 1
ATOM 4357 O O . PRO A 1 547 ? 20.162 16.865 23.885 1.00 54.72 547 PRO A O 1
ATOM 4360 N N . SER A 1 548 ? 20.157 18.828 24.961 1.00 53.88 548 SER A N 1
ATOM 4361 C CA . SER A 1 548 ? 20.899 18.384 26.148 1.00 53.88 548 SER A CA 1
ATOM 4362 C C . SER A 1 548 ? 20.068 17.575 27.156 1.00 53.88 548 SER A C 1
ATOM 4364 O O . SER A 1 548 ? 20.653 16.906 28.007 1.00 53.88 548 SER A O 1
ATOM 4366 N N . LYS A 1 549 ? 18.726 17.589 27.067 1.00 55.19 549 LYS A N 1
ATOM 4367 C CA . LYS A 1 549 ? 17.824 16.920 28.034 1.00 55.19 549 LYS A CA 1
ATOM 4368 C C . LYS A 1 549 ? 17.294 15.551 27.574 1.00 55.19 549 LYS A C 1
ATOM 4370 O O . LYS A 1 549 ? 16.748 14.811 28.387 1.00 55.19 549 LYS A O 1
ATOM 4375 N N . LEU A 1 550 ? 17.474 15.178 26.303 1.00 60.59 550 LEU A N 1
ATOM 4376 C CA . LEU A 1 550 ? 16.826 14.014 25.678 1.00 60.59 550 LEU A CA 1
ATOM 4377 C C . LEU A 1 550 ? 17.793 12.832 25.473 1.00 60.59 550 LEU A C 1
ATOM 4379 O O . LEU A 1 550 ? 18.359 12.624 24.393 1.00 60.59 550 LEU A O 1
ATOM 4383 N N . VAL A 1 551 ? 17.997 12.023 26.520 1.00 63.81 551 VAL A N 1
ATOM 4384 C CA . VAL A 1 551 ? 18.975 10.914 26.489 1.00 63.81 551 VAL A CA 1
ATOM 4385 C C . VAL A 1 551 ? 18.320 9.543 26.277 1.00 63.81 551 VAL A C 1
ATOM 4387 O O . VAL A 1 551 ? 18.888 8.705 25.558 1.00 63.81 551 VAL A O 1
ATOM 4390 N N . SER A 1 552 ? 17.133 9.298 26.848 1.00 77.31 552 SER A N 1
ATOM 4391 C CA . SER A 1 552 ? 16.455 7.997 26.774 1.00 77.31 552 SER A CA 1
ATOM 4392 C C . SER A 1 552 ? 15.456 7.904 25.609 1.00 77.31 552 SER A C 1
ATOM 4394 O O . SER A 1 552 ? 14.926 8.906 25.134 1.00 77.31 552 SER A O 1
ATOM 4396 N N . LEU A 1 553 ? 15.194 6.680 25.132 1.00 77.75 553 LEU A N 1
ATOM 4397 C CA . LEU A 1 553 ? 14.190 6.426 24.086 1.00 77.75 553 LEU A CA 1
ATOM 4398 C C . LEU A 1 553 ? 12.783 6.848 24.543 1.00 77.75 553 LEU A C 1
ATOM 4400 O O . LEU A 1 553 ? 12.012 7.371 23.750 1.00 77.75 553 LEU A O 1
ATOM 4404 N N . ASN A 1 554 ? 12.469 6.653 25.826 1.00 80.56 554 ASN A N 1
ATOM 4405 C CA . ASN A 1 554 ? 11.164 6.993 26.388 1.00 80.56 554 ASN A CA 1
ATOM 4406 C C . ASN A 1 554 ? 10.948 8.508 26.475 1.00 80.56 554 ASN A C 1
ATOM 4408 O O . ASN A 1 554 ? 9.829 8.956 26.240 1.00 80.56 554 ASN A O 1
ATOM 4412 N N . ASP A 1 555 ? 11.998 9.281 26.770 1.00 80.88 555 ASP A N 1
ATOM 4413 C CA . ASP A 1 555 ? 11.915 10.748 26.790 1.00 80.88 555 ASP A CA 1
ATOM 4414 C C . ASP A 1 555 ? 11.710 11.288 25.374 1.00 80.88 555 ASP A C 1
ATOM 4416 O O . ASP A 1 555 ? 10.833 12.115 25.152 1.00 80.88 555 ASP A O 1
ATOM 4420 N N . LEU A 1 556 ? 12.439 10.740 24.393 1.00 81.31 556 LEU A N 1
ATOM 4421 C CA . LEU A 1 556 ? 12.260 11.083 22.981 1.00 81.31 556 LEU A CA 1
ATOM 4422 C C . LEU A 1 556 ? 10.838 10.777 22.494 1.00 81.31 556 LEU A C 1
ATOM 4424 O O . LEU A 1 556 ? 10.199 11.634 21.893 1.00 81.31 556 LEU A O 1
ATOM 4428 N N . LEU A 1 557 ? 10.318 9.581 22.787 1.00 83.25 557 LEU A N 1
ATOM 4429 C CA . LEU A 1 557 ? 8.946 9.202 22.431 1.00 83.25 557 LEU A CA 1
ATOM 4430 C C . LEU A 1 557 ? 7.909 10.109 23.106 1.00 83.25 557 LEU A C 1
ATOM 4432 O O . LEU A 1 557 ? 6.901 10.443 22.489 1.00 83.25 557 LEU A O 1
ATOM 4436 N N . LEU A 1 558 ? 8.155 10.538 24.348 1.00 85.25 558 LEU A N 1
ATOM 4437 C CA . LEU A 1 558 ? 7.273 11.461 25.055 1.00 85.25 558 LEU A CA 1
ATOM 4438 C C . LEU A 1 558 ? 7.266 12.853 24.408 1.00 85.25 558 LEU A C 1
ATOM 4440 O O . LEU A 1 558 ? 6.190 13.419 24.221 1.00 85.25 558 LEU A O 1
ATOM 4444 N N . SER A 1 559 ? 8.431 13.401 24.060 1.00 83.00 559 SER A N 1
ATOM 4445 C CA . SER A 1 559 ? 8.529 14.707 23.397 1.00 83.00 559 SER A CA 1
ATOM 4446 C C . SER A 1 559 ? 7.891 14.682 22.009 1.00 83.00 559 SER A C 1
ATOM 4448 O O . SER A 1 559 ? 7.118 15.578 21.673 1.00 83.00 559 SER A O 1
ATOM 4450 N N . VAL A 1 560 ? 8.108 13.610 21.239 1.00 85.81 560 VAL A N 1
ATOM 4451 C CA . VAL A 1 560 ? 7.454 13.410 19.937 1.00 85.81 560 VAL A CA 1
ATOM 4452 C C . VAL A 1 560 ? 5.932 13.275 20.091 1.00 85.81 560 VAL A C 1
ATOM 4454 O O . VAL A 1 560 ? 5.181 13.896 19.341 1.00 85.81 560 VAL A O 1
ATOM 4457 N N . ALA A 1 561 ? 5.447 12.539 21.096 1.00 87.44 561 ALA A N 1
ATOM 4458 C CA . ALA A 1 561 ? 4.012 12.435 21.368 1.00 87.44 561 ALA A CA 1
ATOM 4459 C C . ALA A 1 561 ? 3.387 13.792 21.742 1.00 87.44 561 ALA A C 1
ATOM 4461 O O . ALA A 1 561 ? 2.298 14.115 21.274 1.00 87.44 561 ALA A O 1
ATOM 4462 N N . LYS A 1 562 ? 4.075 14.616 22.546 1.00 86.81 562 LYS A N 1
ATOM 4463 C CA . LYS A 1 562 ? 3.623 15.980 22.882 1.00 86.81 562 LYS A CA 1
ATOM 4464 C C . LYS A 1 562 ? 3.627 16.913 21.671 1.00 86.81 562 LYS A C 1
ATOM 4466 O O . LYS A 1 562 ? 2.724 17.736 21.538 1.00 86.81 562 LYS A O 1
ATOM 4471 N N . LEU A 1 563 ? 4.616 16.782 20.783 1.00 86.38 563 LEU A N 1
ATOM 4472 C CA . LEU A 1 563 ? 4.673 17.541 19.534 1.00 86.38 563 LEU A CA 1
ATOM 4473 C C . LEU A 1 563 ? 3.414 17.284 18.701 1.00 86.38 563 LEU A C 1
ATOM 4475 O O . LEU A 1 563 ? 2.688 18.224 18.386 1.00 86.38 563 LEU A O 1
ATOM 4479 N N . PHE A 1 564 ? 3.118 16.020 18.408 1.00 88.69 564 PHE A N 1
ATOM 4480 C CA . PHE A 1 564 ? 1.960 15.656 17.593 1.00 88.69 564 PHE A CA 1
ATOM 4481 C C . PHE A 1 564 ? 0.623 15.876 18.310 1.00 88.69 564 PHE A C 1
ATOM 4483 O O . PHE A 1 564 ? -0.362 16.189 17.650 1.00 88.69 564 PHE A O 1
ATOM 4490 N N . GLN A 1 565 ? 0.586 15.847 19.648 1.00 88.88 565 GLN A N 1
ATOM 4491 C CA . GLN A 1 565 ? -0.583 16.303 20.408 1.00 88.88 565 GLN A CA 1
ATOM 4492 C C . GLN A 1 565 ? -0.918 17.773 20.107 1.00 88.88 565 GLN A C 1
ATOM 4494 O O . GLN A 1 565 ? -2.085 18.126 19.974 1.00 88.88 565 GLN A O 1
ATOM 4499 N N . SER A 1 566 ? 0.087 18.641 19.939 1.00 87.56 566 SER A N 1
ATOM 4500 C CA . SER A 1 566 ? -0.158 20.047 19.581 1.00 87.56 566 SER A CA 1
ATOM 4501 C C . SER A 1 566 ? -0.748 20.231 18.177 1.00 87.56 566 SER A C 1
ATOM 4503 O O . SER A 1 566 ? -1.259 21.309 17.876 1.00 87.56 566 SER A O 1
ATOM 4505 N N . HIS A 1 567 ? -0.705 19.197 17.327 1.00 87.50 567 HIS A N 1
ATOM 4506 C CA . HIS A 1 567 ? -1.231 19.249 15.962 1.00 87.50 567 HIS A CA 1
ATOM 4507 C C . HIS A 1 567 ? -2.731 18.942 15.870 1.00 87.50 567 HIS A C 1
ATOM 4509 O O . HIS A 1 567 ? -3.327 19.106 14.806 1.00 87.50 567 HIS A O 1
ATOM 4515 N N . GLU A 1 568 ? -3.359 18.559 16.983 1.00 86.50 568 GLU A N 1
ATOM 4516 C CA . GLU A 1 568 ? -4.794 18.278 17.070 1.00 86.50 568 GLU A CA 1
ATOM 4517 C C . GLU A 1 568 ? -5.647 19.432 16.506 1.00 86.50 568 GLU A C 1
ATOM 4519 O O . GLU A 1 568 ? -6.581 19.193 15.745 1.00 86.50 568 GLU A O 1
ATOM 4524 N N . LYS A 1 569 ? -5.257 20.691 16.771 1.00 85.00 569 LYS A N 1
ATOM 4525 C CA . LYS A 1 569 ? -5.962 21.897 16.292 1.00 85.00 569 LYS A CA 1
ATOM 4526 C C . LYS A 1 569 ? -5.973 22.081 14.770 1.00 85.00 569 LYS A C 1
ATOM 4528 O O . LYS A 1 569 ? -6.813 22.817 14.262 1.00 85.00 569 LYS A O 1
ATOM 4533 N N . TYR A 1 570 ? -5.054 21.446 14.044 1.00 83.38 570 TYR A N 1
ATOM 4534 C CA . TYR A 1 570 ? -4.956 21.574 12.586 1.00 83.38 570 TYR A CA 1
ATOM 4535 C C . TYR A 1 570 ? -5.759 20.488 11.845 1.00 83.38 570 TYR A C 1
ATOM 4537 O O . TYR A 1 570 ? -5.895 20.541 10.624 1.00 83.38 570 TYR A O 1
ATOM 4545 N N . CYS A 1 571 ? -6.320 19.511 12.567 1.00 82.94 571 CYS A N 1
ATOM 4546 C CA . CYS A 1 571 ? -7.102 18.412 12.001 1.00 82.94 571 CYS A CA 1
ATOM 4547 C C . CYS A 1 571 ? -8.552 18.843 11.729 1.00 82.94 571 CYS A C 1
ATOM 4549 O O . CYS A 1 571 ? -9.469 18.529 12.487 1.00 82.94 571 CYS A O 1
ATOM 4551 N N . LEU A 1 572 ? -8.765 19.578 10.635 1.00 82.44 572 LEU A N 1
ATOM 4552 C CA . LEU A 1 572 ? -10.100 20.065 10.254 1.00 82.44 572 LEU A CA 1
ATOM 4553 C C . LEU A 1 572 ? -10.916 19.040 9.449 1.00 82.44 572 LEU A C 1
ATOM 4555 O O . LEU A 1 572 ? -12.144 19.063 9.498 1.00 82.44 572 LEU A O 1
ATOM 4559 N N . GLN A 1 573 ? -10.244 18.124 8.746 1.00 83.62 573 GLN A N 1
ATOM 4560 C CA . GLN A 1 573 ? -10.855 17.040 7.972 1.00 83.62 573 GLN A CA 1
ATOM 4561 C C . GLN A 1 573 ? -10.656 15.692 8.676 1.00 83.62 573 GLN A C 1
ATOM 4563 O O . GLN A 1 573 ? -9.596 15.445 9.260 1.00 83.62 573 GLN A O 1
ATOM 4568 N N . LEU A 1 574 ? -11.647 14.793 8.588 1.00 86.12 574 LEU A N 1
ATOM 4569 C CA . LEU A 1 574 ? -11.579 13.500 9.273 1.00 86.12 574 LEU A CA 1
ATOM 4570 C C . LEU A 1 574 ? -10.379 12.665 8.822 1.00 86.12 574 LEU A C 1
ATOM 4572 O O . LEU A 1 574 ? -9.755 12.006 9.649 1.00 86.12 574 LEU A O 1
ATOM 4576 N N . SER A 1 575 ? -10.040 12.682 7.530 1.00 86.50 575 SER A N 1
ATOM 4577 C CA . SER A 1 575 ? -8.919 11.898 7.000 1.00 86.50 575 SER A CA 1
ATOM 4578 C C . SER A 1 575 ? -7.581 12.294 7.631 1.00 86.50 575 SER A C 1
ATOM 4580 O O . SER A 1 575 ? -6.832 11.418 8.060 1.00 86.50 575 SER A O 1
ATOM 4582 N N . VAL A 1 576 ? -7.342 13.596 7.818 1.00 88.38 576 VAL A N 1
ATOM 4583 C CA . VAL A 1 576 ? -6.167 14.131 8.527 1.00 88.38 576 VAL A CA 1
ATOM 4584 C C . VAL A 1 576 ? -6.167 13.695 9.995 1.00 88.38 576 VAL A C 1
ATOM 4586 O O . VAL A 1 576 ? -5.143 13.235 10.500 1.00 88.38 576 VAL A O 1
ATOM 4589 N N . GLY A 1 577 ? -7.319 13.780 10.673 1.00 88.75 577 GLY A N 1
ATOM 4590 C CA . GLY A 1 577 ? -7.461 13.331 12.063 1.00 88.75 577 GLY A CA 1
ATOM 4591 C C . GLY A 1 577 ? -7.187 11.832 12.230 1.00 88.75 577 GLY A C 1
ATOM 4592 O O . GLY A 1 577 ? -6.493 11.422 13.161 1.00 88.75 577 GLY A O 1
ATOM 4593 N N . VAL A 1 578 ? -7.663 11.003 11.295 1.00 88.25 578 VAL A N 1
ATOM 4594 C CA . VAL A 1 578 ? -7.356 9.565 11.253 1.00 88.25 578 VAL A CA 1
ATOM 4595 C C . VAL A 1 578 ? -5.861 9.341 11.041 1.00 88.25 578 VAL A C 1
ATOM 4597 O O . VAL A 1 578 ? -5.261 8.610 11.824 1.00 88.25 578 VAL A O 1
ATOM 4600 N N . ALA A 1 579 ? -5.236 10.006 10.066 1.00 89.50 579 ALA A N 1
ATOM 4601 C CA . ALA A 1 579 ? -3.803 9.870 9.805 1.00 89.50 579 ALA A CA 1
ATOM 4602 C C . ALA A 1 579 ? -2.938 10.261 11.023 1.00 89.50 579 ALA A C 1
ATOM 4604 O O . ALA A 1 579 ? -1.982 9.558 11.359 1.00 89.50 579 ALA A O 1
ATOM 4605 N N . LEU A 1 580 ? -3.306 11.323 11.752 1.00 92.31 580 LEU A N 1
ATOM 4606 C CA . LEU A 1 580 ? -2.624 11.706 12.993 1.00 92.31 580 LEU A CA 1
ATOM 4607 C C . LEU A 1 580 ? -2.829 10.668 14.110 1.00 92.31 580 LEU A C 1
ATOM 4609 O O . LEU A 1 580 ? -1.880 10.325 14.821 1.00 92.31 580 LEU A O 1
ATOM 4613 N N . MET A 1 581 ? -4.043 10.123 14.261 1.00 90.94 581 MET A N 1
ATOM 4614 C CA . MET A 1 581 ? -4.309 9.043 15.223 1.00 90.94 581 MET A CA 1
ATOM 4615 C C . MET A 1 581 ? -3.523 7.770 14.905 1.00 90.94 581 MET A C 1
ATOM 4617 O O . MET A 1 581 ? -3.076 7.077 15.823 1.00 90.94 581 MET A O 1
ATOM 4621 N N . ASP A 1 582 ? -3.345 7.447 13.627 1.00 89.62 582 ASP A N 1
ATOM 4622 C CA . ASP A 1 582 ? -2.535 6.326 13.157 1.00 89.62 582 ASP A CA 1
ATOM 4623 C C . ASP A 1 582 ? -1.064 6.484 13.523 1.00 89.62 582 ASP A C 1
ATOM 4625 O O . ASP A 1 582 ? -0.464 5.539 14.046 1.00 89.62 582 ASP A O 1
ATOM 4629 N N . LEU A 1 583 ? -0.517 7.681 13.308 1.00 91.19 583 LEU A N 1
ATOM 4630 C CA . LEU A 1 583 ? 0.847 8.035 13.684 1.00 91.19 583 LEU A CA 1
ATOM 4631 C C . LEU A 1 583 ? 1.043 7.905 15.194 1.00 91.19 583 LEU A C 1
ATOM 4633 O O . LEU A 1 583 ? 1.983 7.268 15.666 1.00 91.19 583 LEU A O 1
ATOM 4637 N N . MET A 1 584 ? 0.109 8.454 15.961 1.00 90.62 584 MET A N 1
ATOM 4638 C CA . MET A 1 584 ? 0.162 8.432 17.418 1.00 90.62 584 MET A CA 1
ATOM 4639 C C . MET A 1 584 ? -0.012 7.020 17.990 1.00 90.62 584 MET A C 1
ATOM 4641 O O . MET A 1 584 ? 0.646 6.671 18.970 1.00 90.62 584 MET A O 1
ATOM 4645 N N . SER A 1 585 ? -0.806 6.169 17.335 1.00 89.00 585 SER A N 1
ATOM 4646 C CA . SER A 1 585 ? -0.898 4.740 17.664 1.00 89.00 585 SER A CA 1
ATOM 4647 C C . SER A 1 585 ? 0.410 4.004 17.351 1.00 89.00 585 SER A C 1
ATOM 4649 O O . SER A 1 585 ? 0.867 3.204 18.163 1.00 89.00 585 SER A O 1
ATOM 4651 N N . ALA A 1 586 ? 1.062 4.307 16.222 1.00 88.75 586 ALA A N 1
ATOM 4652 C CA . ALA A 1 586 ? 2.362 3.727 15.872 1.00 88.75 586 ALA A CA 1
ATOM 4653 C C . ALA A 1 586 ? 3.450 4.097 16.897 1.00 88.75 586 ALA A C 1
ATOM 4655 O O . ALA A 1 586 ? 4.212 3.237 17.336 1.00 88.75 586 ALA A O 1
ATOM 4656 N N . ILE A 1 587 ? 3.482 5.358 17.340 1.00 87.44 587 ILE A N 1
ATOM 4657 C CA . ILE A 1 587 ? 4.381 5.825 18.407 1.00 87.44 587 ILE A CA 1
ATOM 4658 C C . ILE A 1 587 ? 4.063 5.116 19.730 1.00 87.44 587 ILE A C 1
ATOM 4660 O O . ILE A 1 587 ? 4.972 4.695 20.449 1.00 87.44 587 ILE A O 1
ATOM 4664 N N . GLN A 1 588 ? 2.778 4.949 20.048 1.00 88.56 588 GLN A N 1
ATOM 4665 C CA . GLN A 1 588 ? 2.341 4.277 21.266 1.00 88.56 588 GLN A CA 1
ATOM 4666 C C . GLN A 1 588 ? 2.730 2.794 21.287 1.00 88.56 588 GLN A C 1
ATOM 4668 O O . GLN A 1 588 ? 3.156 2.327 22.338 1.00 88.56 588 GLN A O 1
ATOM 4673 N N . GLU A 1 589 ? 2.690 2.081 20.159 1.00 86.00 589 GLU A N 1
ATOM 4674 C CA . GLU A 1 589 ? 3.184 0.697 20.052 1.00 86.00 589 GLU A CA 1
ATOM 4675 C C . GLU A 1 589 ? 4.697 0.564 20.303 1.00 86.00 589 GLU A C 1
ATOM 4677 O O . GLU A 1 589 ? 5.159 -0.486 20.752 1.00 86.00 589 GLU A O 1
ATOM 4682 N N . LEU A 1 590 ? 5.475 1.615 20.026 1.00 82.69 590 LEU A N 1
ATOM 4683 C CA . LEU A 1 590 ? 6.917 1.666 20.296 1.00 82.69 590 LEU A CA 1
ATOM 4684 C C . LEU A 1 590 ? 7.234 2.047 21.752 1.00 82.69 590 LEU A C 1
ATOM 4686 O O . LEU A 1 590 ? 8.370 1.877 22.202 1.00 82.69 590 LEU A O 1
ATOM 4690 N N . SER A 1 591 ? 6.251 2.572 22.489 1.00 79.12 591 SER A N 1
ATOM 4691 C CA . SER A 1 591 ? 6.416 3.098 23.842 1.00 79.12 591 SER A CA 1
ATOM 4692 C C . SER A 1 591 ? 5.734 2.213 24.890 1.00 79.12 591 SER A C 1
ATOM 4694 O O . SER A 1 591 ? 4.570 1.853 24.762 1.00 79.12 591 SER A O 1
ATOM 4696 N N . ASN A 1 592 ? 6.411 1.954 26.009 1.00 75.44 592 ASN A N 1
ATOM 4697 C CA . ASN A 1 592 ? 5.779 1.346 27.191 1.00 75.44 592 ASN A CA 1
ATOM 4698 C C . ASN A 1 592 ? 5.311 2.406 28.211 1.00 75.44 592 ASN A C 1
ATOM 4700 O O . ASN A 1 592 ? 5.030 2.083 29.364 1.00 75.44 592 ASN A O 1
ATOM 4704 N N . ASN A 1 593 ? 5.283 3.689 27.827 1.00 79.88 593 ASN A N 1
ATOM 4705 C CA . ASN A 1 593 ? 5.032 4.797 28.744 1.00 79.88 593 ASN A CA 1
ATOM 4706 C C . ASN A 1 593 ? 3.525 5.075 28.891 1.00 79.88 593 ASN A C 1
ATOM 4708 O O . ASN A 1 593 ? 2.846 5.434 27.929 1.00 79.88 593 ASN A O 1
ATOM 4712 N N . ILE A 1 594 ? 3.026 4.994 30.126 1.00 82.00 594 ILE A N 1
ATOM 4713 C CA . ILE A 1 594 ? 1.623 5.258 30.486 1.00 82.00 594 ILE A CA 1
ATOM 4714 C C . ILE A 1 594 ? 1.198 6.685 30.099 1.00 82.00 594 ILE A C 1
ATOM 4716 O O . ILE A 1 594 ? 0.052 6.912 29.712 1.00 82.00 594 ILE A O 1
ATOM 4720 N N . VAL A 1 595 ? 2.117 7.656 30.154 1.00 84.06 595 VAL A N 1
ATOM 4721 C CA . VAL A 1 595 ? 1.829 9.051 29.787 1.00 84.06 595 VAL A CA 1
ATOM 4722 C C . VAL A 1 595 ? 1.523 9.177 28.293 1.00 84.06 595 VAL A C 1
ATOM 4724 O O . VAL A 1 595 ? 0.588 9.885 27.931 1.00 84.06 595 VAL A O 1
ATOM 4727 N N . VAL A 1 596 ? 2.242 8.449 27.431 1.00 83.88 596 VAL A N 1
ATOM 4728 C CA . VAL A 1 596 ? 1.984 8.435 25.980 1.00 83.88 596 VAL A CA 1
ATOM 4729 C C . VAL A 1 596 ? 0.613 7.823 25.698 1.00 83.88 596 VAL A C 1
ATOM 4731 O O . VAL A 1 596 ? -0.177 8.416 24.972 1.00 83.88 596 VAL A O 1
ATOM 4734 N N . VAL A 1 597 ? 0.271 6.709 26.357 1.00 84.56 597 VAL A N 1
ATOM 4735 C CA . VAL A 1 597 ? -1.076 6.117 26.263 1.00 84.56 597 VAL A CA 1
ATOM 4736 C C . VAL A 1 597 ? -2.149 7.135 26.666 1.00 84.56 597 VAL A C 1
ATOM 4738 O O . VAL A 1 597 ? -3.145 7.294 25.963 1.00 84.56 597 VAL A O 1
ATOM 4741 N N . LYS A 1 598 ? -1.943 7.884 27.757 1.00 85.81 598 LYS A N 1
ATOM 4742 C CA . LYS A 1 598 ? -2.890 8.917 28.208 1.00 85.81 598 LYS A CA 1
ATOM 4743 C C . LYS A 1 598 ? -3.052 10.056 27.197 1.00 85.81 598 LYS A C 1
ATOM 4745 O O . LYS A 1 598 ? -4.180 10.496 26.978 1.00 85.81 598 LYS A O 1
ATOM 4750 N N . ILE A 1 599 ? -1.966 10.513 26.571 1.00 86.12 599 ILE A N 1
ATOM 4751 C CA . ILE A 1 599 ? -2.011 11.523 25.499 1.00 86.12 599 ILE A CA 1
ATOM 4752 C C . ILE A 1 599 ? -2.866 11.014 24.332 1.00 86.12 599 ILE A C 1
ATOM 4754 O O . ILE A 1 599 ? -3.817 11.682 23.933 1.00 86.12 599 ILE A O 1
ATOM 4758 N N . VAL A 1 600 ? -2.591 9.798 23.849 1.00 87.81 600 VAL A N 1
ATOM 4759 C CA . VAL A 1 600 ? -3.317 9.183 22.725 1.00 87.81 600 VAL A CA 1
ATOM 4760 C C . VAL A 1 600 ? -4.812 9.024 23.030 1.00 87.81 600 VAL A C 1
ATOM 4762 O O . VAL A 1 600 ? -5.649 9.328 22.181 1.00 87.81 600 VAL A O 1
ATOM 4765 N N . LYS A 1 601 ? -5.168 8.612 24.254 1.00 87.31 601 LYS A N 1
ATOM 4766 C CA . LYS A 1 601 ? -6.572 8.519 24.696 1.00 87.31 601 LYS A CA 1
ATOM 4767 C C . LYS A 1 601 ? -7.257 9.884 24.747 1.00 87.31 601 LYS A C 1
ATOM 4769 O O . LYS A 1 601 ? -8.393 10.009 24.302 1.00 87.31 601 LYS A O 1
ATOM 4774 N N . THR A 1 602 ? -6.568 10.902 25.264 1.00 87.75 602 THR A N 1
ATOM 4775 C CA . THR A 1 602 ? -7.112 12.266 25.370 1.00 87.75 602 THR A CA 1
ATOM 4776 C C . THR A 1 602 ? -7.420 12.833 23.984 1.00 87.75 602 THR A C 1
ATOM 4778 O O . THR A 1 602 ? -8.515 13.341 23.762 1.00 87.75 602 THR A O 1
ATOM 4781 N N . MET A 1 603 ? -6.504 12.654 23.031 1.00 86.50 603 MET A N 1
ATOM 4782 C CA . MET A 1 603 ? -6.686 13.085 21.644 1.00 86.50 603 MET A CA 1
ATOM 4783 C C . MET A 1 603 ? -7.824 12.318 20.946 1.00 86.50 603 MET A C 1
ATOM 4785 O O . MET A 1 603 ? -8.675 12.929 20.305 1.00 86.50 603 MET A O 1
ATOM 4789 N N . ALA A 1 604 ? -7.933 10.998 21.152 1.00 87.38 604 ALA A N 1
ATOM 4790 C CA . ALA A 1 604 ? -9.073 10.224 20.649 1.00 87.38 604 ALA A CA 1
ATOM 4791 C C . ALA A 1 604 ? -10.414 10.722 21.219 1.00 87.38 604 ALA A C 1
ATOM 4793 O O . ALA A 1 604 ? -11.404 10.806 20.493 1.00 87.38 604 ALA A O 1
ATOM 4794 N N . SER A 1 605 ? -10.452 11.078 22.508 1.00 85.81 605 SER A N 1
ATOM 4795 C CA . SER A 1 605 ? -11.642 11.661 23.137 1.00 85.81 605 SER A CA 1
ATOM 4796 C C . SER A 1 605 ? -11.985 13.031 22.548 1.00 85.81 605 SER A C 1
ATOM 4798 O O . SER A 1 605 ? -13.165 13.325 22.355 1.00 85.81 605 SER A O 1
ATOM 4800 N N . SER A 1 606 ? -10.981 13.850 22.230 1.00 85.88 606 SER A N 1
ATOM 4801 C CA . SER A 1 606 ? -11.188 15.156 21.602 1.00 85.88 606 SER A CA 1
ATOM 4802 C C . SER A 1 606 ? -11.775 15.012 20.196 1.00 85.88 606 SER A C 1
ATOM 4804 O O . SER A 1 606 ? -12.825 15.582 19.901 1.00 85.88 606 SER A O 1
ATOM 4806 N N . PHE A 1 607 ? -11.214 14.121 19.371 1.00 86.62 607 PHE A N 1
ATOM 4807 C CA . PHE A 1 607 ? -11.755 13.831 18.040 1.00 86.62 607 PHE A CA 1
ATOM 4808 C C . PHE A 1 607 ? -13.163 13.232 18.059 1.00 86.62 607 PHE A C 1
ATOM 4810 O O . PHE A 1 607 ? -13.943 13.506 17.150 1.00 86.62 607 PHE A O 1
ATOM 4817 N N . LEU A 1 608 ? -13.529 12.463 19.091 1.00 83.31 608 LEU A N 1
ATOM 4818 C CA . LEU A 1 608 ? -14.911 11.997 19.289 1.00 83.31 608 LEU A CA 1
ATOM 4819 C C . LEU A 1 608 ? -15.874 13.125 19.689 1.00 83.31 608 LEU A C 1
ATOM 4821 O O . LEU A 1 608 ? -17.076 13.026 19.426 1.00 83.31 608 LEU A O 1
ATOM 4825 N N . SER A 1 609 ? -15.357 14.183 20.314 1.00 83.19 609 SER A N 1
ATOM 4826 C CA . SER A 1 609 ? -16.125 15.356 20.751 1.00 83.19 609 SER A CA 1
ATOM 4827 C C . SER A 1 609 ? -16.365 16.363 19.617 1.00 83.19 609 SER A C 1
ATOM 4829 O O . SER A 1 609 ? -17.231 17.229 19.742 1.00 83.19 609 SER A O 1
ATOM 4831 N N . GLN A 1 610 ? -15.630 16.250 18.507 1.00 81.88 610 GLN A N 1
ATOM 4832 C CA . GLN A 1 610 ? -15.717 17.146 17.354 1.00 81.88 610 GLN A CA 1
ATOM 4833 C C . GLN A 1 610 ? -16.885 16.790 16.415 1.00 81.88 610 GLN A C 1
ATOM 4835 O O . GLN A 1 610 ? -17.305 15.637 16.310 1.00 81.88 610 GLN A O 1
ATOM 4840 N N . GLU A 1 611 ? -17.416 17.793 15.711 1.00 77.69 611 GLU A N 1
ATOM 4841 C CA . GLU A 1 611 ? -18.374 17.608 14.614 1.00 77.69 611 GLU A CA 1
ATOM 4842 C C . GLU A 1 611 ? -17.631 17.626 13.274 1.00 77.69 611 GLU A C 1
ATOM 4844 O O . GLU A 1 611 ? -17.192 18.681 12.817 1.00 77.69 611 GLU A O 1
ATOM 4849 N N . TRP A 1 612 ? -17.497 16.462 12.636 1.00 81.75 612 TRP A N 1
ATOM 4850 C CA . TRP A 1 612 ? -16.845 16.344 11.330 1.00 81.75 612 TRP A CA 1
ATOM 4851 C C . TRP A 1 612 ? -17.798 16.721 10.196 1.00 81.75 612 TRP A C 1
ATOM 4853 O O . TRP A 1 612 ? -18.911 16.189 10.090 1.00 81.75 612 TRP A O 1
ATOM 4863 N N . LYS A 1 613 ? -17.345 17.632 9.333 1.00 76.56 613 LYS A N 1
ATOM 4864 C CA . LYS A 1 613 ? -18.077 18.097 8.154 1.00 76.56 613 LYS A CA 1
ATOM 4865 C C . LYS A 1 613 ? -17.257 17.838 6.894 1.00 76.56 613 LYS A C 1
ATOM 4867 O O . LYS A 1 613 ? -16.043 18.011 6.899 1.00 76.56 613 LYS A O 1
ATOM 4872 N N . THR A 1 614 ? -17.934 17.448 5.821 1.00 70.69 614 THR A N 1
ATOM 4873 C CA . THR A 1 614 ? -17.367 17.370 4.474 1.00 70.69 614 THR A CA 1
ATOM 4874 C C . THR A 1 614 ? -17.006 18.764 3.962 1.00 70.69 614 THR A C 1
ATOM 4876 O O . THR A 1 614 ? -17.479 19.768 4.493 1.00 70.69 614 THR A O 1
ATOM 4879 N N . LEU A 1 615 ? -16.257 18.822 2.858 1.00 61.88 615 LEU A N 1
ATOM 4880 C CA . LEU A 1 615 ? -15.900 20.065 2.158 1.00 61.88 615 LEU A CA 1
ATOM 4881 C C . LEU A 1 615 ? -17.120 20.922 1.762 1.00 61.88 615 LEU A C 1
ATOM 4883 O O . LEU A 1 615 ? -17.023 22.143 1.741 1.00 61.88 615 LEU A O 1
ATOM 4887 N N . ASP A 1 616 ? -18.277 20.288 1.539 1.00 59.28 616 ASP A N 1
ATOM 4888 C CA . ASP A 1 616 ? -19.557 20.953 1.237 1.00 59.28 616 ASP A CA 1
ATOM 4889 C C . ASP A 1 616 ? -20.320 21.442 2.491 1.00 59.28 616 ASP A C 1
ATOM 4891 O O . ASP A 1 616 ? -21.467 21.882 2.413 1.00 59.28 616 ASP A O 1
ATOM 4895 N N . GLY A 1 617 ? -19.734 21.299 3.685 1.00 63.34 617 GLY A N 1
ATOM 4896 C CA . GLY A 1 617 ? -20.340 21.684 4.963 1.00 63.34 617 GLY A CA 1
ATOM 4897 C C . GLY A 1 617 ? -21.384 20.705 5.523 1.00 63.34 617 GLY A C 1
ATOM 4898 O O . GLY A 1 617 ? -21.938 20.948 6.599 1.00 63.34 617 GLY A O 1
ATOM 4899 N N . HIS A 1 618 ? -21.657 19.589 4.841 1.00 71.25 618 HIS A N 1
ATOM 4900 C CA . HIS A 1 618 ? -22.533 18.524 5.334 1.00 71.25 618 HIS A CA 1
ATOM 4901 C C . HIS A 1 618 ? -21.849 17.652 6.393 1.00 71.25 618 HIS A C 1
ATOM 4903 O O . HIS A 1 618 ? -20.640 17.480 6.381 1.00 71.25 618 HIS A O 1
ATOM 4909 N N . LEU A 1 619 ? -22.619 17.063 7.314 1.00 71.81 619 LEU A N 1
ATOM 4910 C CA . LEU A 1 619 ? -22.069 16.105 8.281 1.00 71.81 619 LEU A CA 1
ATOM 4911 C C . LEU A 1 619 ? -21.533 14.866 7.560 1.00 71.81 619 LEU A C 1
ATOM 4913 O O . LEU A 1 619 ? -22.249 14.276 6.743 1.00 71.81 619 LEU A O 1
ATOM 4917 N N . GLU A 1 620 ? -20.314 14.450 7.907 1.00 73.94 620 GLU A N 1
ATOM 4918 C CA . GLU A 1 620 ? -19.710 13.254 7.327 1.00 73.94 620 GLU A CA 1
ATOM 4919 C C . GLU A 1 620 ? -20.535 11.996 7.637 1.00 73.94 620 GLU A C 1
ATOM 4921 O O . GLU A 1 620 ? -21.002 11.768 8.756 1.00 73.94 620 GLU A O 1
ATOM 4926 N N . LYS A 1 621 ? -20.743 11.168 6.610 1.00 77.00 621 LYS A N 1
ATOM 4927 C CA . LYS A 1 621 ? -21.482 9.903 6.688 1.00 77.00 621 LYS A CA 1
ATOM 4928 C C . LYS A 1 621 ? -20.840 8.881 5.760 1.00 77.00 621 LYS A C 1
ATOM 4930 O O . LYS A 1 621 ? -20.272 9.233 4.734 1.00 77.00 621 LYS A O 1
ATOM 4935 N N . GLY A 1 622 ? -20.991 7.601 6.093 1.00 79.69 622 GLY A N 1
ATOM 4936 C CA . GLY A 1 622 ? -20.578 6.491 5.235 1.00 79.69 622 GLY A CA 1
ATOM 4937 C C . GLY A 1 622 ? -19.712 5.459 5.949 1.00 79.69 622 GLY A C 1
ATOM 4938 O O . GLY A 1 622 ? -19.505 5.508 7.162 1.00 79.69 622 GLY A O 1
ATOM 4939 N N . LEU A 1 623 ? -19.215 4.495 5.176 1.00 80.06 623 LEU A N 1
ATOM 4940 C CA . LEU A 1 623 ? -18.432 3.375 5.697 1.00 80.06 623 LEU A CA 1
ATOM 4941 C C . LEU A 1 623 ? -17.076 3.825 6.261 1.00 80.06 623 LEU A C 1
ATOM 4943 O O . LEU A 1 623 ? -16.712 3.386 7.349 1.00 80.06 623 LEU A O 1
ATOM 4947 N N . TYR A 1 624 ? -16.379 4.733 5.572 1.00 78.50 624 TYR A N 1
ATOM 4948 C CA . TYR A 1 624 ? -15.105 5.296 6.036 1.00 78.50 624 TYR A CA 1
ATOM 4949 C C . TYR A 1 624 ? -15.263 6.044 7.369 1.00 78.50 624 TYR A C 1
ATOM 4951 O O . TYR A 1 624 ? -14.545 5.767 8.326 1.00 78.50 624 TYR A O 1
ATOM 4959 N N . PHE A 1 625 ? -16.290 6.894 7.475 1.00 83.69 625 PHE A N 1
ATOM 4960 C CA . PHE A 1 625 ? -16.653 7.587 8.714 1.00 83.69 625 PHE A CA 1
ATOM 4961 C C . PHE A 1 625 ? -16.887 6.609 9.878 1.00 83.69 625 PHE A C 1
ATOM 4963 O O . PHE A 1 625 ? -16.337 6.766 10.967 1.00 83.69 625 PHE A O 1
ATOM 4970 N N . ASN A 1 626 ? -17.647 5.536 9.638 1.00 84.56 626 ASN A N 1
ATOM 4971 C CA . ASN A 1 626 ? -17.905 4.519 10.657 1.00 84.56 626 ASN A CA 1
ATOM 4972 C C . ASN A 1 626 ? -16.637 3.746 11.064 1.00 84.56 626 ASN A C 1
ATOM 4974 O O . ASN A 1 626 ? -16.499 3.397 12.235 1.00 84.56 626 ASN A O 1
ATOM 4978 N N . GLN A 1 627 ? -15.716 3.482 10.130 1.00 84.44 627 GLN A N 1
ATOM 4979 C CA . GLN A 1 627 ? -14.418 2.860 10.423 1.00 84.44 627 GLN A CA 1
ATOM 4980 C C . GLN A 1 627 ? -13.526 3.771 11.271 1.00 84.44 627 GLN A C 1
ATOM 4982 O O . GLN A 1 627 ? -12.922 3.303 12.236 1.00 84.44 627 GLN A O 1
ATOM 4987 N N . ALA A 1 628 ? -13.478 5.062 10.944 1.00 83.62 628 ALA A N 1
ATOM 4988 C CA . ALA A 1 628 ? -12.725 6.061 11.693 1.00 83.62 628 ALA A CA 1
ATOM 4989 C C . ALA A 1 628 ? -13.238 6.195 13.134 1.00 83.62 628 ALA A C 1
ATOM 4991 O O . ALA A 1 628 ? -12.461 6.097 14.081 1.00 83.62 628 ALA A O 1
ATOM 4992 N N . ILE A 1 629 ? -14.557 6.313 13.319 1.00 84.62 629 ILE A N 1
ATOM 4993 C CA . ILE A 1 629 ? -15.167 6.376 14.655 1.00 84.62 629 ILE A CA 1
ATOM 4994 C C . ILE A 1 629 ? -14.882 5.111 15.452 1.00 84.62 629 ILE A C 1
ATOM 4996 O O . ILE A 1 629 ? -14.476 5.176 16.609 1.00 84.62 629 ILE A O 1
ATOM 5000 N N . ASP A 1 630 ? -15.090 3.945 14.847 1.00 83.75 630 ASP A N 1
ATOM 5001 C CA . ASP A 1 630 ? -14.821 2.673 15.502 1.00 83.75 630 ASP A CA 1
ATOM 5002 C C . ASP A 1 630 ? -13.348 2.572 15.944 1.00 83.75 630 ASP A C 1
ATOM 5004 O O . ASP A 1 630 ? -13.078 2.116 17.055 1.00 83.75 630 ASP A O 1
ATOM 5008 N N . LYS A 1 631 ? -12.407 3.099 15.152 1.00 85.56 631 LYS A N 1
ATOM 5009 C CA . LYS A 1 631 ? -10.998 3.232 15.538 1.00 85.56 631 LYS A CA 1
ATOM 5010 C C . LYS A 1 631 ? -10.795 4.179 16.723 1.00 85.56 631 LYS A C 1
ATOM 5012 O O . LYS A 1 631 ? -10.155 3.782 17.696 1.00 85.56 631 LYS A O 1
ATOM 5017 N N . PHE A 1 632 ? -11.346 5.391 16.677 1.00 87.81 632 PHE A N 1
ATOM 5018 C CA . PHE A 1 632 ? -11.221 6.367 17.766 1.00 87.81 632 PHE A CA 1
ATOM 5019 C C . PHE A 1 632 ? -11.773 5.816 19.083 1.00 87.81 632 PHE A C 1
ATOM 5021 O O . PHE A 1 632 ? -11.146 5.967 20.128 1.00 87.81 632 PHE A O 1
ATOM 5028 N N . ILE A 1 633 ? -12.892 5.087 19.034 1.00 84.94 633 ILE A N 1
ATOM 5029 C CA . ILE A 1 633 ? -13.490 4.454 20.214 1.00 84.94 633 ILE A CA 1
ATOM 5030 C C . ILE A 1 633 ? -12.582 3.353 20.771 1.00 84.94 633 ILE A C 1
ATOM 5032 O O . ILE A 1 633 ? -12.358 3.308 21.980 1.00 84.94 633 ILE A O 1
ATOM 5036 N N . ARG A 1 634 ? -12.023 2.480 19.919 1.00 85.19 634 ARG A N 1
ATOM 5037 C CA . ARG A 1 634 ? -11.067 1.449 20.366 1.00 85.19 634 ARG A CA 1
ATOM 5038 C C . ARG A 1 634 ? -9.855 2.067 21.058 1.00 85.19 634 ARG A C 1
ATOM 5040 O O . ARG A 1 634 ? -9.442 1.574 22.103 1.00 85.19 634 ARG A O 1
ATOM 5047 N N . ILE A 1 635 ? -9.314 3.148 20.498 1.00 83.25 635 ILE A N 1
ATOM 5048 C CA . ILE A 1 635 ? -8.159 3.846 21.067 1.00 83.25 635 ILE A CA 1
ATOM 5049 C C . ILE A 1 635 ? -8.533 4.514 22.396 1.00 83.25 635 ILE A C 1
ATOM 5051 O O . ILE A 1 635 ? -7.826 4.337 23.385 1.00 83.25 635 ILE A O 1
ATOM 5055 N N . ASN A 1 636 ? -9.675 5.200 22.467 1.00 83.31 636 ASN A N 1
ATOM 5056 C CA . ASN A 1 636 ? -10.153 5.814 23.708 1.00 83.31 636 ASN A CA 1
ATOM 5057 C C . ASN A 1 636 ? -10.384 4.779 24.827 1.00 83.31 636 ASN A C 1
ATOM 5059 O O . ASN A 1 636 ? -10.172 5.053 26.006 1.00 83.31 636 ASN A O 1
ATOM 5063 N N . PHE A 1 637 ? -10.783 3.559 24.470 1.00 81.75 637 PHE A N 1
ATOM 5064 C CA . PHE A 1 637 ? -10.988 2.466 25.419 1.00 81.75 637 PHE A CA 1
ATOM 5065 C C . PHE A 1 637 ? -9.739 1.642 25.742 1.00 81.75 637 PHE A C 1
ATOM 5067 O O . PHE A 1 637 ? -9.782 0.785 26.631 1.00 81.75 637 PHE A O 1
ATOM 5074 N N . MET A 1 638 ? -8.614 1.915 25.085 1.00 75.31 638 MET A N 1
ATOM 5075 C CA . MET A 1 638 ? -7.366 1.201 25.318 1.00 75.31 638 MET A CA 1
ATOM 5076 C C . MET A 1 638 ? -6.947 1.307 26.790 1.00 75.31 638 MET A C 1
ATOM 5078 O O . MET A 1 638 ? -6.775 2.401 27.320 1.00 75.31 638 MET A O 1
ATOM 5082 N N . GLN A 1 639 ? -6.774 0.168 27.466 1.00 69.56 639 GLN A N 1
ATOM 5083 C CA . GLN A 1 639 ? -6.378 0.109 28.884 1.00 69.56 639 GLN A CA 1
ATOM 5084 C C . GLN A 1 639 ? -7.290 0.932 29.826 1.00 69.56 639 GLN A C 1
ATOM 5086 O O . GLN A 1 639 ? -6.819 1.493 30.811 1.00 69.56 639 GLN A O 1
ATOM 5091 N N . SER A 1 640 ? -8.587 1.063 29.524 1.00 78.38 640 SER A N 1
ATOM 5092 C CA . SER A 1 640 ? -9.536 1.745 30.419 1.00 78.38 640 SER A CA 1
ATOM 5093 C C . SER A 1 640 ? -9.879 0.920 31.661 1.00 78.38 640 SER A C 1
ATOM 5095 O O . SER A 1 640 ? -10.045 -0.300 31.585 1.00 78.38 640 SER A O 1
ATOM 5097 N N . GLU A 1 641 ? -10.012 1.612 32.792 1.00 80.69 641 GLU A N 1
ATOM 5098 C CA . GLU A 1 641 ? -10.454 1.055 34.072 1.00 80.69 641 GLU A CA 1
ATOM 5099 C C . GLU A 1 641 ? -11.979 0.869 34.110 1.00 80.69 641 GLU A C 1
ATOM 5101 O O . GLU A 1 641 ? -12.722 1.559 33.404 1.00 80.69 641 GLU A O 1
ATOM 5106 N N . LEU A 1 642 ? -12.456 -0.056 34.951 1.00 81.38 642 LEU A N 1
ATOM 5107 C CA . LEU A 1 642 ? -13.890 -0.339 35.113 1.00 81.38 642 LEU A CA 1
ATOM 5108 C C . LEU A 1 642 ? -14.663 0.864 35.667 1.00 81.38 642 LEU A C 1
ATOM 5110 O O . LEU A 1 642 ? -15.770 1.134 35.207 1.00 81.38 642 LEU A O 1
ATOM 5114 N N . THR A 1 643 ? -14.053 1.636 36.565 1.00 81.50 643 THR A N 1
ATOM 5115 C CA . THR A 1 643 ? -14.616 2.865 37.146 1.00 81.50 643 THR A CA 1
ATOM 5116 C C . THR A 1 643 ? -14.977 3.899 36.075 1.00 81.50 643 THR A C 1
ATOM 5118 O O . THR A 1 643 ? -16.075 4.458 36.092 1.00 81.50 643 THR A O 1
ATOM 5121 N N . TYR A 1 644 ? -14.097 4.100 35.088 1.00 83.06 644 TYR A N 1
ATOM 5122 C CA . TYR A 1 644 ? -14.351 4.976 33.941 1.00 83.06 644 TYR A CA 1
ATOM 5123 C C . TYR A 1 644 ? -15.461 4.434 33.030 1.00 83.06 644 TYR A C 1
ATOM 5125 O O . TYR A 1 644 ? -16.327 5.186 32.587 1.00 83.06 644 TYR A O 1
ATOM 5133 N N . LEU A 1 645 ? -15.479 3.124 32.756 1.00 83.44 645 LEU A N 1
ATOM 5134 C CA . LEU A 1 645 ? -16.545 2.521 31.944 1.00 83.44 645 LEU A CA 1
ATOM 5135 C C . LEU A 1 645 ? -17.914 2.632 32.631 1.00 83.44 645 LEU A C 1
ATOM 5137 O O . LEU A 1 645 ? -18.918 2.872 31.960 1.00 83.44 645 LEU A O 1
ATOM 5141 N N . LYS A 1 646 ? -17.955 2.505 33.962 1.00 84.12 646 LYS A N 1
ATOM 5142 C CA . LYS A 1 646 ? -19.160 2.683 34.777 1.00 84.12 646 LYS A CA 1
ATOM 5143 C C . LYS A 1 646 ? -19.688 4.109 34.682 1.00 84.12 646 LYS A C 1
ATOM 5145 O O . LYS A 1 646 ? -20.847 4.277 34.301 1.00 84.12 646 LYS A O 1
ATOM 5150 N N . SER A 1 647 ? -18.860 5.121 34.953 1.00 83.62 647 SER A N 1
ATOM 5151 C CA . SER A 1 647 ? -19.285 6.526 34.874 1.00 83.62 647 SER A CA 1
ATOM 5152 C C . SER A 1 647 ? -19.755 6.906 33.467 1.00 83.62 647 SER A C 1
ATOM 5154 O O . SER A 1 647 ? -20.824 7.499 33.318 1.00 83.62 647 SER A O 1
ATOM 5156 N N . LEU A 1 648 ? -19.031 6.462 32.435 1.00 82.94 648 LEU A N 1
ATOM 5157 C CA . LEU A 1 648 ? -19.409 6.675 31.041 1.00 82.94 648 LEU A CA 1
ATOM 5158 C C . LEU A 1 648 ? -20.746 5.999 30.696 1.00 82.94 648 LEU A C 1
ATOM 5160 O O . LEU A 1 648 ? -21.589 6.602 30.037 1.00 82.94 648 LEU A O 1
ATOM 5164 N N . SER A 1 649 ? -20.974 4.764 31.156 1.00 83.62 649 SER A N 1
ATOM 5165 C CA . SER A 1 649 ? -22.230 4.047 30.896 1.00 83.62 649 SER A CA 1
ATOM 5166 C C . SER A 1 649 ? -23.445 4.749 31.510 1.00 83.62 649 SER A C 1
ATOM 5168 O O . SER A 1 649 ? -24.487 4.837 30.863 1.00 83.62 649 SER A O 1
ATOM 5170 N N . ILE A 1 650 ? -23.295 5.309 32.715 1.00 84.50 650 ILE A N 1
ATOM 5171 C CA . ILE A 1 650 ? -24.346 6.071 33.402 1.00 84.50 650 ILE A CA 1
ATOM 5172 C C . ILE A 1 650 ? -24.644 7.365 32.641 1.00 84.50 650 ILE A C 1
ATOM 5174 O O . ILE A 1 650 ? -25.806 7.676 32.367 1.00 84.50 650 ILE A O 1
ATOM 5178 N N . GLN A 1 651 ? -23.597 8.097 32.254 1.00 83.19 651 GLN A N 1
ATOM 5179 C CA . GLN A 1 651 ? -23.733 9.340 31.503 1.00 83.19 651 GLN A CA 1
ATOM 5180 C C . GLN A 1 651 ? -24.474 9.112 30.179 1.00 83.19 651 GLN A C 1
ATOM 5182 O O . GLN A 1 651 ? -25.458 9.794 29.891 1.00 83.19 651 GLN A O 1
ATOM 5187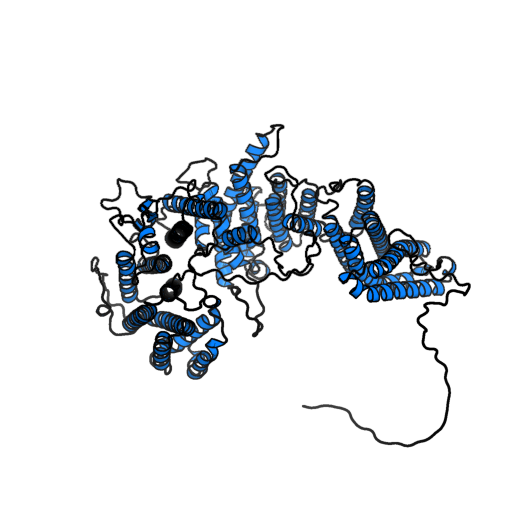 N N . ILE A 1 652 ? -24.078 8.099 29.410 1.00 81.31 652 ILE A N 1
ATOM 5188 C CA . ILE A 1 652 ? -24.672 7.818 28.099 1.00 81.31 652 ILE A CA 1
ATOM 5189 C C . ILE A 1 652 ? -26.134 7.379 28.211 1.00 81.31 652 ILE A C 1
ATOM 5191 O O . ILE A 1 652 ? -26.946 7.767 27.372 1.00 81.31 652 ILE A O 1
ATOM 5195 N N . VAL A 1 653 ? -26.514 6.625 29.250 1.00 81.38 653 VAL A N 1
ATOM 5196 C CA . VAL A 1 653 ? -27.932 6.302 29.495 1.00 81.38 653 VAL A CA 1
ATOM 5197 C C . VAL A 1 653 ? -28.760 7.579 29.661 1.00 81.38 653 VAL A C 1
ATOM 5199 O O . VAL A 1 653 ? -29.842 7.675 29.079 1.00 81.38 653 VAL A O 1
ATOM 5202 N N . SER A 1 654 ? -28.245 8.574 30.391 1.00 78.62 654 SER A N 1
ATOM 5203 C CA . SER A 1 654 ? -28.938 9.855 30.577 1.00 78.62 654 SER A CA 1
ATOM 5204 C C . SER A 1 654 ? -29.030 10.682 29.286 1.00 78.62 654 SER A C 1
ATOM 5206 O O . SER A 1 654 ? -30.055 11.317 29.037 1.00 78.62 654 SER A O 1
ATOM 5208 N N . GLU A 1 655 ? -28.006 10.627 28.428 1.00 78.88 655 GLU A N 1
ATOM 5209 C CA . GLU A 1 655 ? -27.977 11.328 27.138 1.00 78.88 655 GLU A CA 1
ATOM 5210 C C . GLU A 1 655 ? -28.926 10.680 26.114 1.00 78.88 655 GLU A C 1
ATOM 5212 O O . GLU A 1 655 ? -29.700 11.378 25.460 1.00 78.88 655 GLU A O 1
ATOM 5217 N N . ILE A 1 656 ? -28.960 9.344 26.025 1.00 76.25 656 ILE A N 1
ATOM 5218 C CA . ILE A 1 656 ? -29.853 8.611 25.107 1.00 76.25 656 ILE A CA 1
ATOM 5219 C C . ILE A 1 656 ? -31.327 8.874 25.431 1.00 76.25 656 ILE A C 1
ATOM 5221 O O . ILE A 1 656 ? -32.154 8.937 24.523 1.00 76.25 656 ILE A O 1
ATOM 5225 N N . GLN A 1 657 ? -31.676 9.055 26.708 1.00 73.81 657 GLN A N 1
ATOM 5226 C CA . GLN A 1 657 ? -33.045 9.405 27.106 1.00 73.81 657 GLN A CA 1
ATOM 5227 C C . GLN A 1 657 ? -33.493 10.775 26.568 1.00 73.81 657 GLN A C 1
ATOM 5229 O O . GLN A 1 657 ? -34.694 11.015 26.445 1.00 73.81 657 GLN A O 1
ATOM 5234 N N . ARG A 1 658 ? -32.554 11.669 26.222 1.00 69.88 658 ARG A N 1
ATOM 5235 C CA . ARG A 1 658 ? -32.851 12.989 25.645 1.00 69.88 658 ARG A CA 1
ATOM 5236 C C . ARG A 1 658 ? -33.035 12.959 24.126 1.00 69.88 658 ARG A C 1
ATOM 5238 O O . ARG A 1 658 ? -33.569 13.923 23.580 1.00 69.88 658 ARG A O 1
ATOM 5245 N N . TRP A 1 659 ? -32.635 11.882 23.447 1.00 69.75 659 TRP A N 1
ATOM 5246 C CA . TRP A 1 659 ? -32.722 11.770 21.990 1.00 69.75 659 TRP A CA 1
ATOM 5247 C C . TRP A 1 659 ? -34.173 11.676 21.505 1.00 69.75 659 TRP A C 1
ATOM 5249 O O . TRP A 1 659 ? -34.918 10.771 21.885 1.00 69.75 659 TRP A O 1
ATOM 5259 N N . LYS A 1 660 ? -34.563 12.585 20.607 1.00 60.53 660 LYS A N 1
ATOM 5260 C CA . LYS A 1 660 ? -35.893 12.627 19.974 1.00 60.53 660 LYS A CA 1
ATOM 5261 C C . LYS A 1 660 ? -35.818 12.477 18.454 1.00 60.53 660 LYS A C 1
ATOM 5263 O O . LYS A 1 660 ? -36.688 11.833 17.869 1.00 60.53 660 LYS A O 1
ATOM 5268 N N . ASN A 1 661 ? -34.775 13.004 17.814 1.00 58.03 661 ASN A N 1
ATOM 5269 C CA . ASN A 1 661 ? -34.590 12.997 16.363 1.00 58.03 661 ASN A CA 1
ATOM 5270 C C . ASN A 1 661 ? -33.521 11.989 15.905 1.00 58.03 661 ASN A C 1
ATOM 5272 O O . ASN A 1 661 ? -32.665 11.539 16.663 1.00 58.03 661 ASN A O 1
ATOM 5276 N N . ARG A 1 662 ? -33.542 11.631 14.611 1.00 53.41 662 ARG A N 1
ATOM 5277 C CA . ARG A 1 662 ? -32.585 10.682 13.996 1.00 53.41 662 ARG A CA 1
ATOM 5278 C C . ARG A 1 662 ? -31.141 11.213 13.935 1.00 53.41 662 ARG A C 1
ATOM 5280 O O . ARG A 1 662 ? -30.221 10.403 13.844 1.00 53.41 662 ARG A O 1
ATOM 5287 N N . ASN A 1 663 ? -30.964 12.535 13.972 1.00 55.09 663 ASN A N 1
ATOM 5288 C CA . ASN A 1 663 ? -29.667 13.217 13.883 1.00 55.09 663 ASN A CA 1
ATOM 5289 C C . ASN A 1 663 ? -29.113 13.651 15.248 1.00 55.09 663 ASN A C 1
ATOM 5291 O O . ASN A 1 663 ? -28.061 14.283 15.277 1.00 55.09 663 ASN A O 1
ATOM 5295 N N . ASP A 1 664 ? -29.799 13.338 16.351 1.00 60.59 664 ASP A N 1
ATOM 5296 C CA . ASP A 1 664 ? -29.287 13.664 17.679 1.00 60.59 664 ASP A CA 1
ATOM 5297 C C . ASP A 1 664 ? -28.010 12.850 17.938 1.00 60.59 664 ASP A C 1
ATOM 5299 O O . ASP A 1 664 ? -27.945 11.646 17.651 1.00 60.59 664 ASP A O 1
ATOM 5303 N N . ALA A 1 665 ? -26.986 13.543 18.427 1.00 66.75 665 ALA A N 1
ATOM 5304 C CA . ALA A 1 665 ? -25.694 12.979 18.784 1.00 66.75 665 ALA A CA 1
ATOM 5305 C C . ALA A 1 665 ? -25.511 12.969 20.308 1.00 66.75 665 ALA A C 1
ATOM 5307 O O . ALA A 1 665 ? -26.289 13.588 21.039 1.00 66.75 665 ALA A O 1
ATOM 5308 N N . LEU A 1 666 ? -24.506 12.243 20.799 1.00 66.06 666 LEU A N 1
ATOM 5309 C CA . LEU A 1 666 ? -24.118 12.320 22.210 1.00 66.06 666 LEU A CA 1
ATOM 5310 C C . LEU A 1 666 ? -23.544 13.716 22.505 1.00 66.06 666 LEU A C 1
ATOM 5312 O O . LEU A 1 666 ? -22.763 14.245 21.713 1.00 66.06 666 LEU A O 1
ATOM 5316 N N . GLU A 1 667 ? -23.910 14.303 23.646 1.00 62.72 667 GLU A N 1
ATOM 5317 C CA . GLU A 1 667 ? -23.391 15.610 24.089 1.00 62.72 667 GLU A CA 1
ATOM 5318 C C . GLU A 1 667 ? -21.891 15.501 24.408 1.00 62.72 667 GLU A C 1
ATOM 5320 O O . GLU A 1 667 ? -21.119 16.417 24.127 1.00 62.72 667 GLU A O 1
ATOM 5325 N N . SER A 1 668 ? -21.475 14.346 24.935 1.00 65.50 668 SER A N 1
ATOM 5326 C CA . SER A 1 668 ? -20.077 14.016 25.233 1.00 65.50 668 SER A CA 1
ATOM 5327 C C . SER A 1 668 ? -19.260 13.566 24.022 1.00 65.50 668 SER A C 1
ATOM 5329 O O . SER A 1 668 ? -18.040 13.701 24.026 1.00 65.50 668 SER A O 1
ATOM 5331 N N . MET A 1 669 ? -19.906 13.019 22.988 1.00 72.31 669 MET A N 1
ATOM 5332 C CA . MET A 1 669 ? -19.252 12.491 21.786 1.00 72.31 669 MET A CA 1
ATOM 5333 C C . MET A 1 669 ? -20.089 12.811 20.549 1.00 72.31 669 MET A C 1
ATOM 5335 O O . MET A 1 669 ? -20.831 11.968 20.035 1.00 72.31 669 MET A O 1
ATOM 5339 N N . LYS A 1 670 ? -19.950 14.037 20.047 1.00 73.69 670 LYS A N 1
ATOM 5340 C CA . LYS A 1 670 ? -20.759 14.569 18.944 1.00 73.69 670 LYS A CA 1
ATOM 5341 C C . LYS A 1 670 ? -20.649 13.777 17.634 1.00 73.69 670 LYS A C 1
ATOM 5343 O O . LYS A 1 670 ? -21.541 13.848 16.792 1.00 73.69 670 LYS A O 1
ATOM 5348 N N . CYS A 1 671 ? -19.599 12.969 17.474 1.00 72.94 671 CYS A N 1
ATOM 5349 C CA . CYS A 1 671 ? -19.442 12.030 16.359 1.00 72.94 671 CYS A CA 1
ATOM 5350 C C . CYS A 1 671 ? -20.469 10.883 16.353 1.00 72.94 671 CYS A C 1
ATOM 5352 O O . CYS A 1 671 ? -20.727 10.276 15.308 1.00 72.94 671 CYS A O 1
ATOM 5354 N N . ILE A 1 672 ? -21.020 10.526 17.516 1.00 75.31 672 ILE A N 1
ATOM 5355 C CA . ILE A 1 672 ? -21.866 9.344 17.682 1.00 75.31 672 ILE A CA 1
ATOM 5356 C C . ILE A 1 672 ? -23.332 9.760 17.612 1.00 75.31 672 ILE A C 1
ATOM 5358 O O . ILE A 1 672 ? -23.844 10.427 18.504 1.00 75.31 672 ILE A O 1
ATOM 5362 N N . ASN A 1 673 ? -24.015 9.303 16.569 1.00 75.25 673 ASN A N 1
ATOM 5363 C CA . ASN A 1 673 ? -25.443 9.480 16.346 1.00 75.25 673 ASN A CA 1
ATOM 5364 C C . ASN A 1 673 ? -26.173 8.128 16.412 1.00 75.25 673 ASN A C 1
ATOM 5366 O O . ASN A 1 673 ? -25.571 7.051 16.474 1.00 75.25 673 ASN A O 1
ATOM 5370 N N . LYS A 1 674 ? -27.506 8.150 16.330 1.00 72.69 674 LYS A N 1
ATOM 5371 C CA . LYS A 1 674 ? -28.325 6.927 16.397 1.00 72.69 674 LYS A CA 1
ATOM 5372 C C . LYS A 1 674 ? -27.954 5.853 15.355 1.00 72.69 674 LYS A C 1
ATOM 5374 O O . LYS A 1 674 ? -28.177 4.668 15.601 1.00 72.69 674 LYS A O 1
ATOM 5379 N N . SER A 1 675 ? -27.396 6.238 14.202 1.00 73.12 675 SER A N 1
ATOM 5380 C CA . SER A 1 675 ? -27.049 5.304 13.119 1.00 73.12 675 SER A CA 1
ATOM 5381 C C . SER A 1 675 ? -25.731 4.556 13.344 1.00 73.12 675 SER A C 1
ATOM 5383 O O . SER A 1 675 ? -25.646 3.377 13.006 1.00 73.12 675 SER A O 1
ATOM 5385 N N . ASN A 1 676 ? -24.734 5.193 13.966 1.00 78.50 676 ASN A N 1
ATOM 5386 C CA . ASN A 1 676 ? -23.418 4.596 14.219 1.00 78.50 676 ASN A CA 1
ATOM 5387 C C . ASN A 1 676 ? -23.229 4.120 15.674 1.00 78.50 676 ASN A C 1
ATOM 5389 O O . ASN A 1 676 ? -22.243 3.445 15.971 1.00 78.50 676 ASN A O 1
ATOM 5393 N N . PHE A 1 677 ? -24.198 4.377 16.563 1.00 82.06 677 PHE A N 1
ATOM 5394 C CA . PHE A 1 677 ? -24.158 3.987 17.979 1.00 82.06 677 PHE A CA 1
ATOM 5395 C C . PHE A 1 677 ? -23.830 2.503 18.217 1.00 82.06 677 PHE A C 1
ATOM 5397 O O . PHE A 1 677 ? -23.158 2.156 19.189 1.00 82.06 677 PHE A O 1
ATOM 5404 N N . ALA A 1 678 ? -24.246 1.605 17.318 1.00 82.00 678 ALA A N 1
ATOM 5405 C CA . ALA A 1 678 ? -23.922 0.182 17.422 1.00 82.00 678 ALA A CA 1
ATOM 5406 C C . ALA A 1 678 ? -22.400 -0.087 17.468 1.00 82.00 678 ALA A C 1
ATOM 5408 O O . ALA A 1 678 ? -21.976 -1.053 18.102 1.00 82.00 678 ALA A O 1
ATOM 5409 N N . MET A 1 679 ? -21.575 0.770 16.849 1.00 81.81 679 MET A N 1
ATOM 5410 C CA . MET A 1 679 ? -20.110 0.669 16.895 1.00 81.81 679 MET A CA 1
ATOM 5411 C C . MET A 1 679 ? -19.568 0.977 18.289 1.00 81.81 679 MET A C 1
ATOM 5413 O O . MET A 1 679 ? -18.791 0.193 18.835 1.00 81.81 679 MET A O 1
ATOM 5417 N N . PHE A 1 680 ? -20.038 2.070 18.896 1.00 84.12 680 PHE A N 1
ATOM 5418 C CA . PHE A 1 680 ? -19.724 2.412 20.282 1.00 84.12 680 PHE A CA 1
ATOM 5419 C C . PHE A 1 680 ? -20.110 1.284 21.229 1.00 84.12 680 PHE A C 1
ATOM 5421 O O . PHE A 1 680 ? -19.288 0.799 22.005 1.00 84.12 680 PHE A O 1
ATOM 5428 N N . TYR A 1 681 ? -21.341 0.806 21.092 1.00 83.94 681 TYR A N 1
ATOM 5429 C CA . TYR A 1 681 ? -21.888 -0.232 21.946 1.00 83.94 681 TYR A CA 1
ATOM 5430 C C . TYR A 1 681 ? -21.110 -1.553 21.845 1.00 83.94 681 TYR A C 1
ATOM 5432 O O . TYR A 1 681 ? -20.835 -2.210 22.852 1.00 83.94 681 TYR A O 1
ATOM 5440 N N . ARG A 1 682 ? -20.703 -1.934 20.627 1.00 86.88 682 ARG A N 1
ATOM 5441 C CA . ARG A 1 682 ? -19.864 -3.113 20.390 1.00 86.88 682 ARG A CA 1
ATOM 5442 C C . ARG A 1 682 ? -18.506 -2.985 21.077 1.00 86.88 682 ARG A C 1
ATOM 5444 O O . ARG A 1 682 ? -18.083 -3.950 21.714 1.00 86.88 682 ARG A O 1
ATOM 5451 N N . ASN A 1 683 ? -17.847 -1.833 20.939 1.00 85.00 683 ASN A N 1
ATOM 5452 C CA . ASN A 1 683 ? -16.533 -1.591 21.534 1.00 85.00 683 ASN A CA 1
ATOM 5453 C C . ASN A 1 683 ? -16.606 -1.500 23.067 1.00 85.00 683 ASN A C 1
ATOM 5455 O O . ASN A 1 683 ? -15.737 -2.041 23.741 1.00 85.00 683 ASN A O 1
ATOM 5459 N N . LEU A 1 684 ? -17.671 -0.921 23.634 1.00 86.25 684 LEU A N 1
ATOM 5460 C CA . LEU A 1 684 ? -17.908 -0.923 25.082 1.00 86.25 684 LEU A CA 1
ATOM 5461 C C . LEU A 1 684 ? -17.978 -2.357 25.631 1.00 86.25 684 LEU A C 1
ATOM 5463 O O . LEU A 1 684 ? -17.319 -2.677 26.618 1.00 86.25 684 LEU A O 1
ATOM 5467 N N . GLY A 1 685 ? -18.721 -3.240 24.956 1.00 85.06 685 GLY A N 1
ATOM 5468 C CA . GLY A 1 685 ? -18.841 -4.643 25.355 1.00 85.06 685 GLY A CA 1
ATOM 5469 C C . GLY A 1 685 ? -17.538 -5.443 25.230 1.00 85.06 685 GLY A C 1
ATOM 5470 O O . GLY A 1 685 ? -17.251 -6.274 26.090 1.00 85.06 685 GLY A O 1
ATOM 5471 N N . THR A 1 686 ? -16.727 -5.205 24.189 1.00 87.06 686 THR A N 1
ATOM 5472 C CA . THR A 1 686 ? -15.408 -5.858 24.068 1.00 87.06 686 THR A CA 1
ATOM 5473 C C . THR A 1 686 ? -14.440 -5.380 25.142 1.00 87.06 686 THR A C 1
ATOM 5475 O O . THR A 1 686 ? -13.796 -6.212 25.775 1.00 87.06 686 THR A O 1
ATOM 5478 N N . THR A 1 687 ? -14.387 -4.071 25.399 1.00 84.06 687 THR A N 1
ATOM 5479 C CA . THR A 1 687 ? -13.515 -3.501 26.432 1.00 84.06 687 THR A CA 1
ATOM 5480 C C . THR A 1 687 ? -13.922 -3.977 27.820 1.00 84.06 687 THR A C 1
ATOM 5482 O O . THR A 1 687 ? -13.050 -4.315 28.612 1.00 84.06 687 THR A O 1
ATOM 5485 N N . LEU A 1 688 ? -15.227 -4.073 28.107 1.00 87.50 688 LEU A N 1
ATOM 5486 C CA . LEU A 1 688 ? -15.716 -4.631 29.368 1.00 87.50 688 LEU A CA 1
ATOM 5487 C C . LEU A 1 688 ? -15.148 -6.036 29.593 1.00 87.50 688 LEU A C 1
ATOM 5489 O O . LEU A 1 688 ? -14.521 -6.280 30.615 1.00 87.50 688 LEU A O 1
ATOM 5493 N N . TYR A 1 689 ? -15.295 -6.933 28.614 1.00 88.44 689 TYR A N 1
ATOM 5494 C CA . TYR A 1 689 ? -14.760 -8.291 28.716 1.00 88.44 689 TYR A CA 1
ATOM 5495 C C . TYR A 1 689 ? -13.237 -8.320 28.919 1.00 88.44 689 TYR A C 1
ATOM 5497 O O . TYR A 1 689 ? -12.748 -9.021 29.805 1.00 88.44 689 TYR A O 1
ATOM 5505 N N . GLU A 1 690 ? -12.483 -7.561 28.120 1.00 86.31 690 GLU A N 1
ATOM 5506 C CA . GLU A 1 690 ? -11.019 -7.530 28.203 1.00 86.31 6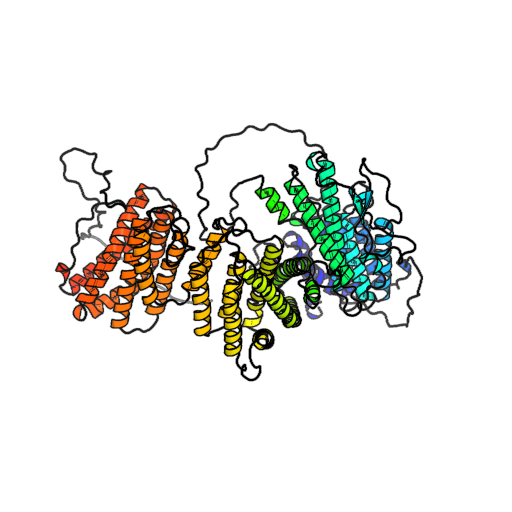90 GLU A CA 1
ATOM 5507 C C . GLU A 1 690 ? -10.518 -6.960 29.534 1.00 86.31 690 GLU A C 1
ATOM 5509 O O . GLU A 1 690 ? -9.572 -7.499 30.113 1.00 86.31 690 GLU A O 1
ATOM 5514 N N . THR A 1 691 ? -11.150 -5.900 30.044 1.00 83.56 691 THR A N 1
ATOM 5515 C CA . THR A 1 691 ? -10.791 -5.300 31.333 1.00 83.56 691 THR A CA 1
ATOM 5516 C C . THR A 1 691 ? -11.190 -6.203 32.498 1.00 83.56 691 THR A C 1
ATOM 5518 O O . THR A 1 691 ? -10.373 -6.388 33.398 1.00 83.56 691 THR A O 1
ATOM 5521 N N . THR A 1 692 ? -12.373 -6.831 32.476 1.00 84.62 692 THR A N 1
ATOM 5522 C CA . THR A 1 692 ? -12.763 -7.803 33.514 1.00 84.62 692 THR A CA 1
ATOM 5523 C C . THR A 1 692 ? -11.806 -8.987 33.539 1.00 84.62 692 THR A C 1
ATOM 5525 O O . THR A 1 692 ? -11.338 -9.354 34.609 1.00 84.62 692 THR A O 1
ATOM 5528 N N . LYS A 1 693 ? -11.445 -9.543 32.376 1.00 86.25 693 LYS A N 1
ATOM 5529 C CA . LYS A 1 693 ? -10.473 -10.639 32.296 1.00 86.25 693 LYS A CA 1
ATOM 5530 C C . LYS A 1 693 ? -9.104 -10.224 32.843 1.00 86.25 693 LYS A C 1
ATOM 5532 O O . LYS A 1 693 ? -8.542 -10.926 33.671 1.00 86.25 693 LYS A O 1
ATOM 5537 N N . ARG A 1 694 ? -8.592 -9.055 32.434 1.00 83.44 694 ARG A N 1
ATOM 5538 C CA . ARG A 1 694 ? -7.304 -8.526 32.917 1.00 83.44 694 ARG A CA 1
ATOM 5539 C C . ARG A 1 694 ? -7.295 -8.323 34.432 1.00 83.44 694 ARG A C 1
ATOM 5541 O O . ARG A 1 694 ? -6.275 -8.587 35.056 1.00 83.44 694 ARG A O 1
ATOM 5548 N N . ASN A 1 695 ? -8.388 -7.819 35.002 1.00 81.19 695 ASN A N 1
ATOM 5549 C CA . ASN A 1 695 ? -8.496 -7.619 36.443 1.00 81.19 695 ASN A CA 1
ATOM 5550 C C . ASN A 1 695 ? -8.651 -8.950 37.180 1.00 81.19 695 ASN A C 1
ATOM 5552 O O . ASN A 1 695 ? -8.007 -9.129 38.200 1.00 81.19 695 ASN A O 1
ATOM 5556 N N . ALA A 1 696 ? -9.412 -9.902 36.643 1.00 78.00 696 ALA A N 1
ATOM 5557 C CA . ALA A 1 696 ? -9.576 -11.209 37.265 1.00 78.00 696 ALA A CA 1
ATOM 5558 C C . ALA A 1 696 ? -8.293 -12.064 37.248 1.00 78.00 696 ALA A C 1
ATOM 5560 O O . ALA A 1 696 ? -8.093 -12.872 38.147 1.00 78.00 696 ALA A O 1
ATOM 5561 N N . ASP A 1 697 ? -7.414 -11.862 36.260 1.00 76.88 697 ASP A N 1
ATOM 5562 C CA . ASP A 1 697 ? -6.091 -12.500 36.196 1.00 76.88 697 ASP A CA 1
ATOM 5563 C C . ASP A 1 697 ? -5.055 -11.825 37.128 1.00 76.88 697 ASP A C 1
ATOM 5565 O O . ASP A 1 697 ? -3.971 -12.369 37.355 1.00 76.88 697 ASP A O 1
ATOM 5569 N N . ARG A 1 698 ? -5.349 -10.632 37.673 1.00 71.19 698 ARG A N 1
ATOM 5570 C CA . ARG A 1 698 ? -4.541 -10.031 38.746 1.00 71.19 698 ARG A CA 1
ATOM 5571 C C . ARG A 1 698 ? -4.927 -10.718 40.053 1.00 71.19 698 ARG A C 1
ATOM 5573 O O . ARG A 1 698 ? -6.109 -10.895 40.313 1.00 71.19 698 ARG A O 1
ATOM 5580 N N . GLY A 1 699 ? -3.941 -11.078 40.875 1.00 65.56 699 GLY A N 1
ATOM 5581 C CA . GLY A 1 699 ? -4.169 -11.625 42.219 1.00 65.56 699 GLY A CA 1
ATOM 5582 C C . GLY A 1 699 ? -4.739 -10.569 43.168 1.00 65.56 699 GLY A C 1
ATOM 5583 O O . GLY A 1 699 ? -4.017 -10.083 44.034 1.00 65.56 699 GLY A O 1
ATOM 5584 N N . LEU A 1 700 ? -5.988 -10.167 42.934 1.00 73.38 700 LEU A N 1
ATOM 5585 C CA . LEU A 1 700 ? -6.748 -9.222 43.743 1.00 73.38 700 LEU A CA 1
ATOM 5586 C C . LEU A 1 700 ? -7.151 -9.878 45.065 1.00 73.38 700 LEU A C 1
ATOM 5588 O O . LEU A 1 700 ? -7.221 -11.103 45.187 1.00 73.38 700 LEU A O 1
ATOM 5592 N N . THR A 1 701 ? -7.430 -9.046 46.060 1.00 74.81 701 THR A N 1
ATOM 5593 C CA . THR A 1 701 ? -8.078 -9.505 47.290 1.00 74.81 701 THR A CA 1
ATOM 5594 C C . THR A 1 701 ? -9.548 -9.849 47.034 1.00 74.81 701 THR A C 1
ATOM 5596 O O . THR A 1 701 ? -10.162 -9.360 46.083 1.00 74.81 701 THR A O 1
ATOM 5599 N N . ASP A 1 702 ? -10.140 -10.679 47.895 1.00 74.25 702 ASP A N 1
ATOM 5600 C CA . ASP A 1 702 ? -11.539 -11.102 47.746 1.00 74.25 702 ASP A CA 1
ATOM 5601 C C . ASP A 1 702 ? -12.523 -9.913 47.720 1.00 74.25 702 ASP A C 1
ATOM 5603 O O . ASP A 1 702 ? -13.468 -9.919 46.932 1.00 74.25 702 ASP A O 1
ATOM 5607 N N . SER A 1 703 ? -12.281 -8.865 48.520 1.00 77.00 703 SER A N 1
ATOM 5608 C CA . SER A 1 703 ? -13.117 -7.653 48.544 1.00 77.00 703 SER A CA 1
ATOM 5609 C C . SER A 1 703 ? -12.951 -6.806 47.271 1.00 77.00 703 SER A C 1
ATOM 5611 O O . SER A 1 703 ? -13.941 -6.354 46.701 1.00 77.00 703 SER A O 1
ATOM 5613 N N . GLU A 1 704 ? -11.731 -6.667 46.736 1.00 79.62 704 GLU A N 1
ATOM 5614 C CA . GLU A 1 704 ? -11.500 -5.989 45.445 1.00 79.62 704 GLU A CA 1
ATOM 5615 C C . GLU A 1 704 ? -12.139 -6.752 44.271 1.00 79.62 704 GLU A C 1
ATOM 5617 O O . GLU A 1 704 ? -12.601 -6.154 43.295 1.00 79.62 704 GLU A O 1
ATOM 5622 N N . HIS A 1 705 ? -12.201 -8.085 44.354 1.00 81.31 705 HIS A N 1
ATOM 5623 C CA . HIS A 1 705 ? -12.938 -8.893 43.389 1.00 81.31 705 HIS A CA 1
ATOM 5624 C C . HIS A 1 705 ? -14.453 -8.649 43.457 1.00 81.31 705 HIS A C 1
ATOM 5626 O O . HIS A 1 705 ? -15.098 -8.623 42.405 1.00 81.31 705 HIS A O 1
ATOM 5632 N N . LEU A 1 706 ? -15.029 -8.463 44.650 1.00 82.00 706 LEU A N 1
ATOM 5633 C CA . LEU A 1 706 ? -16.451 -8.135 44.801 1.00 82.00 706 LEU A CA 1
ATOM 5634 C C . LEU A 1 706 ? -16.779 -6.755 44.223 1.00 82.00 706 LEU A C 1
ATOM 5636 O O . LEU A 1 706 ? -17.708 -6.655 43.418 1.00 82.00 706 LEU A O 1
ATOM 5640 N N . GLU A 1 707 ? -15.976 -5.730 44.521 1.00 83.88 707 GLU A N 1
ATOM 5641 C CA . GLU A 1 707 ? -16.130 -4.390 43.929 1.00 83.88 707 GLU A CA 1
ATOM 5642 C C . GLU A 1 707 ? -16.044 -4.436 42.395 1.00 83.88 707 GLU A C 1
ATOM 5644 O O . GLU A 1 707 ? -16.892 -3.885 41.685 1.00 83.88 707 GLU A O 1
ATOM 5649 N N . MET A 1 708 ? -15.066 -5.177 41.859 1.00 86.31 708 MET A N 1
ATOM 5650 C CA . MET A 1 708 ? -14.928 -5.397 40.419 1.00 86.31 708 MET A CA 1
ATOM 5651 C C . MET A 1 708 ? -16.204 -6.007 39.817 1.00 86.31 708 MET A C 1
ATOM 5653 O O . MET A 1 708 ? -16.672 -5.558 38.766 1.00 86.31 708 MET A O 1
ATOM 5657 N N . TRP A 1 709 ? -16.780 -7.033 40.450 1.00 88.75 709 TRP A N 1
ATOM 5658 C CA . TRP A 1 709 ? -17.996 -7.679 39.953 1.00 88.75 709 TRP A CA 1
ATOM 5659 C C . TRP A 1 709 ? -19.245 -6.806 40.098 1.00 88.75 709 TRP A C 1
ATOM 5661 O O . TRP A 1 709 ? -20.108 -6.852 39.215 1.00 88.75 709 TRP A O 1
ATOM 5671 N N . GLN A 1 710 ? -19.324 -5.967 41.131 1.00 87.56 710 GLN A N 1
ATOM 5672 C CA . GLN A 1 710 ? -20.371 -4.954 41.268 1.00 87.56 710 GLN A CA 1
ATOM 5673 C C . GLN A 1 710 ? -20.310 -3.929 40.133 1.00 87.56 710 GLN A C 1
ATOM 5675 O O . GLN A 1 710 ? -21.338 -3.615 39.518 1.00 87.56 710 GLN A O 1
ATOM 5680 N N . ASP A 1 711 ? -19.114 -3.462 39.780 1.00 86.75 711 ASP A N 1
ATOM 5681 C CA . ASP A 1 711 ? -18.912 -2.558 38.649 1.00 86.75 711 ASP A CA 1
ATOM 5682 C C . ASP A 1 711 ? -19.309 -3.209 37.320 1.00 86.75 711 ASP A C 1
ATOM 5684 O O . ASP A 1 711 ? -20.052 -2.615 36.533 1.00 86.75 711 ASP A O 1
ATOM 5688 N N . VAL A 1 712 ? -18.902 -4.460 37.084 1.00 88.56 712 VAL A N 1
ATOM 5689 C CA . VAL A 1 712 ? -19.273 -5.215 35.874 1.00 88.56 712 VAL A CA 1
ATOM 5690 C C . VAL A 1 712 ? -20.788 -5.414 35.774 1.00 88.56 712 VAL A C 1
ATOM 5692 O O . VAL A 1 712 ? -21.368 -5.186 34.707 1.00 88.56 712 VAL A O 1
ATOM 5695 N N . ALA A 1 713 ? -21.449 -5.797 36.870 1.00 87.00 713 ALA A N 1
ATOM 5696 C CA . ALA A 1 713 ? -22.901 -5.964 36.913 1.00 87.00 713 ALA A CA 1
ATOM 5697 C C . ALA A 1 713 ? -23.630 -4.634 36.651 1.00 87.00 713 ALA A C 1
ATOM 5699 O O . ALA A 1 713 ? -24.620 -4.598 35.913 1.00 87.00 713 ALA A O 1
ATOM 5700 N N . THR A 1 714 ? -23.098 -3.531 37.183 1.00 88.56 714 THR A N 1
ATOM 5701 C CA . THR A 1 714 ? -23.621 -2.181 36.949 1.00 88.56 714 THR A CA 1
ATOM 5702 C C . THR A 1 714 ? -23.497 -1.774 35.480 1.00 88.56 714 THR A C 1
ATOM 5704 O O . THR A 1 714 ? -24.458 -1.270 34.899 1.00 88.56 714 THR A O 1
ATOM 5707 N N . ILE A 1 715 ? -22.348 -2.013 34.841 1.00 88.56 715 ILE A N 1
ATOM 5708 C CA . ILE A 1 715 ? -22.142 -1.683 33.421 1.00 88.56 715 ILE A CA 1
ATOM 5709 C C . ILE A 1 715 ? -23.080 -2.516 32.536 1.00 88.56 715 ILE A C 1
ATOM 5711 O O . ILE A 1 715 ? -23.729 -1.965 31.647 1.00 88.56 715 ILE A O 1
ATOM 5715 N N . LEU A 1 716 ? -23.219 -3.823 32.796 1.00 87.56 716 LEU A N 1
ATOM 5716 C CA . LEU A 1 716 ? -24.139 -4.695 32.049 1.00 87.56 716 LEU A CA 1
ATOM 5717 C C . LEU A 1 716 ? -25.603 -4.247 32.165 1.00 87.56 716 LEU A C 1
ATOM 5719 O O . LEU A 1 716 ? -26.345 -4.311 31.175 1.00 87.56 716 LEU A O 1
ATOM 5723 N N . LYS A 1 717 ? -26.009 -3.757 33.342 1.00 89.31 717 LYS A N 1
ATOM 5724 C CA . LYS A 1 717 ? -27.349 -3.203 33.561 1.00 89.31 717 LYS A CA 1
ATOM 5725 C C . LYS A 1 717 ? -27.577 -1.989 32.666 1.00 89.31 717 LYS A C 1
ATOM 5727 O O . LYS A 1 717 ? -28.519 -1.994 31.874 1.00 89.31 717 LYS A O 1
ATOM 5732 N N . HIS A 1 718 ? -26.692 -0.995 32.728 1.00 87.12 718 HIS A N 1
ATOM 5733 C CA . HIS A 1 718 ? -26.804 0.206 31.897 1.00 87.12 718 HIS A CA 1
ATOM 5734 C C . HIS A 1 718 ? -26.723 -0.132 30.403 1.00 87.12 718 HIS A C 1
ATOM 5736 O O . HIS A 1 718 ? -27.495 0.391 29.605 1.00 87.12 718 HIS A O 1
ATOM 5742 N N . MET A 1 719 ? -25.875 -1.087 30.002 1.00 85.94 719 MET A N 1
ATOM 5743 C CA . MET A 1 719 ? -25.859 -1.606 28.630 1.00 85.94 719 MET A CA 1
ATOM 5744 C C . MET A 1 719 ? -27.216 -2.177 28.205 1.00 85.94 719 MET A C 1
ATOM 5746 O O . MET A 1 719 ? -27.670 -1.908 27.088 1.00 85.94 719 MET A O 1
ATOM 5750 N N . SER A 1 720 ? -27.881 -2.932 29.075 1.00 85.81 720 SER A N 1
ATOM 5751 C CA . SER A 1 720 ? -29.210 -3.492 28.809 1.00 85.81 720 SER A CA 1
ATOM 5752 C C . SER A 1 720 ? -30.282 -2.401 28.698 1.00 85.81 720 SER A C 1
ATOM 5754 O O . SER A 1 720 ? -31.150 -2.479 27.830 1.00 85.81 720 SER A O 1
ATOM 5756 N N . GLU A 1 721 ? -30.199 -1.354 29.521 1.00 85.88 721 GLU A N 1
ATOM 5757 C CA . GLU A 1 721 ? -31.081 -0.181 29.454 1.00 85.88 721 GLU A CA 1
ATOM 5758 C C . GLU A 1 721 ? -30.895 0.604 28.148 1.00 85.88 721 GLU A C 1
ATOM 5760 O O . GLU A 1 721 ? -31.877 0.883 27.462 1.00 85.88 721 GLU A O 1
ATOM 5765 N N . MET A 1 722 ? -29.650 0.869 27.731 1.00 84.88 722 MET A N 1
ATOM 5766 C CA . MET A 1 722 ? -29.351 1.525 26.448 1.00 84.88 722 MET A CA 1
ATOM 5767 C C . MET A 1 722 ? -29.938 0.754 25.257 1.00 84.88 722 MET A C 1
ATOM 5769 O O . MET A 1 722 ? -30.546 1.338 24.357 1.00 84.88 722 MET A O 1
ATOM 5773 N N . ALA A 1 723 ? -29.775 -0.572 25.249 1.00 83.81 723 ALA A N 1
ATOM 5774 C CA . ALA A 1 723 ? -30.291 -1.429 24.185 1.00 83.81 723 ALA A CA 1
ATOM 5775 C C . ALA A 1 723 ? -31.828 -1.459 24.150 1.00 83.81 723 ALA A C 1
ATOM 5777 O O . ALA A 1 723 ? -32.408 -1.498 23.062 1.00 83.81 723 ALA A O 1
ATOM 5778 N N . ARG A 1 724 ? -32.479 -1.395 25.319 1.00 82.81 724 ARG A N 1
ATOM 5779 C CA . ARG A 1 724 ? -33.939 -1.301 25.436 1.00 82.81 724 ARG A CA 1
ATOM 5780 C C . ARG A 1 724 ? -34.474 0.010 24.864 1.00 82.81 724 ARG A C 1
ATOM 5782 O O . ARG A 1 724 ? -35.474 -0.022 24.167 1.00 82.81 724 ARG A O 1
ATOM 5789 N N . THR A 1 725 ? -33.807 1.135 25.114 1.00 80.88 725 THR A N 1
ATOM 5790 C CA . THR A 1 725 ? -34.263 2.451 24.631 1.00 80.88 725 THR A CA 1
ATOM 5791 C C . THR A 1 725 ? -34.083 2.623 23.120 1.00 80.88 725 THR A C 1
ATOM 5793 O O . THR A 1 725 ? -34.904 3.256 22.460 1.00 80.88 725 THR A O 1
ATOM 5796 N N . LEU A 1 726 ? -33.007 2.076 22.546 1.00 77.12 726 LEU A N 1
ATOM 5797 C CA . LEU A 1 726 ? -32.683 2.284 21.130 1.00 77.12 726 LEU A CA 1
ATOM 5798 C C . LEU A 1 726 ? -33.375 1.304 20.177 1.00 77.12 726 LEU A C 1
ATOM 5800 O O . LEU A 1 726 ? -33.554 1.652 19.010 1.00 77.12 726 LEU A O 1
ATOM 5804 N N . GLU A 1 727 ? -33.693 0.091 20.645 1.00 75.44 727 GLU A N 1
ATOM 5805 C CA . GLU A 1 727 ? -34.322 -1.013 19.891 1.00 75.44 727 GLU A CA 1
ATOM 5806 C C . GLU A 1 727 ? -33.696 -1.322 18.511 1.00 75.44 727 GLU A C 1
ATOM 5808 O O . GLU A 1 727 ? -34.302 -1.961 17.651 1.00 75.44 727 GLU A O 1
ATOM 5813 N N . ASN A 1 728 ? -32.456 -0.892 18.271 1.00 78.50 728 ASN A N 1
ATOM 5814 C CA . ASN A 1 728 ? -31.770 -1.120 17.006 1.00 78.50 728 ASN A CA 1
ATOM 5815 C C . ASN A 1 728 ? -31.281 -2.577 16.932 1.00 78.50 728 ASN A C 1
ATOM 5817 O O . ASN A 1 728 ? -30.552 -3.029 17.820 1.00 78.50 728 ASN A O 1
ATOM 5821 N N . ARG A 1 729 ? -31.609 -3.292 15.844 1.00 79.50 729 ARG A N 1
ATOM 5822 C CA . ARG A 1 729 ? -31.180 -4.681 15.585 1.00 79.50 729 ARG A CA 1
ATOM 5823 C C . ARG A 1 729 ? -29.675 -4.877 15.791 1.00 79.50 729 ARG A C 1
ATOM 5825 O O . ARG A 1 729 ? -29.269 -5.857 16.413 1.00 79.50 729 ARG A O 1
ATOM 5832 N N . ASN A 1 730 ? -28.849 -3.939 15.325 1.00 79.00 730 ASN A N 1
ATOM 5833 C CA . ASN A 1 730 ? -27.391 -4.041 15.437 1.00 79.00 730 ASN A CA 1
ATOM 5834 C C . ASN A 1 730 ? -26.910 -3.906 16.892 1.00 79.00 730 ASN A C 1
ATOM 5836 O O . ASN A 1 730 ? -26.032 -4.653 17.320 1.00 79.00 730 ASN A O 1
ATOM 5840 N N . THR A 1 731 ? -27.526 -3.016 17.674 1.00 79.62 731 THR A N 1
ATOM 5841 C CA . THR A 1 731 ? -27.237 -2.838 19.107 1.00 79.62 731 THR A CA 1
ATOM 5842 C C . THR A 1 731 ? -27.693 -4.048 19.923 1.00 79.62 731 THR A C 1
ATOM 5844 O O . THR A 1 731 ? -26.941 -4.546 20.758 1.00 79.62 731 THR A O 1
ATOM 5847 N N . LEU A 1 732 ? -28.889 -4.578 19.637 1.00 81.31 732 LEU A N 1
ATOM 5848 C CA . LEU A 1 732 ? -29.407 -5.796 20.267 1.00 81.31 732 LEU A CA 1
ATOM 5849 C C . LEU A 1 732 ? -28.508 -7.004 19.970 1.00 81.31 732 LEU A C 1
ATOM 5851 O O . LEU A 1 732 ? -28.164 -7.768 20.871 1.00 81.31 732 LEU A O 1
ATOM 5855 N N . SER A 1 733 ? -28.067 -7.142 18.718 1.00 81.75 733 SER A N 1
ATOM 5856 C CA . SER A 1 733 ? -27.150 -8.206 18.312 1.00 81.75 733 SER A CA 1
ATOM 5857 C C . SER A 1 733 ? -25.776 -8.079 18.979 1.00 81.75 733 SER A C 1
ATOM 5859 O O . SER A 1 733 ? -25.212 -9.071 19.449 1.00 81.75 733 SER A O 1
ATOM 5861 N N . ALA A 1 734 ? -25.255 -6.853 19.091 1.00 82.31 734 ALA A N 1
ATOM 5862 C CA . ALA A 1 734 ? -24.009 -6.577 19.796 1.00 82.31 734 ALA A CA 1
ATOM 5863 C C . ALA A 1 734 ? -24.108 -6.922 21.293 1.00 82.31 734 ALA A C 1
ATOM 5865 O O . ALA A 1 734 ? -23.218 -7.606 21.795 1.00 82.31 734 ALA A O 1
ATOM 5866 N N . LEU A 1 735 ? -25.193 -6.542 21.985 1.00 83.56 735 LEU A N 1
ATOM 5867 C CA . LEU A 1 735 ? -25.416 -6.914 23.391 1.00 83.56 735 LEU A CA 1
ATOM 5868 C C . LEU A 1 735 ? -25.370 -8.428 23.562 1.00 83.56 735 LEU A C 1
ATOM 5870 O O . LEU A 1 735 ? -24.612 -8.934 24.383 1.00 83.56 735 LEU A O 1
ATOM 5874 N N . PHE A 1 736 ? -26.140 -9.140 22.740 1.00 81.88 736 PHE A N 1
ATOM 5875 C CA . PHE A 1 736 ? -26.252 -10.590 22.802 1.00 81.88 736 PHE A CA 1
ATOM 5876 C C . PHE A 1 736 ? -24.895 -11.289 22.659 1.00 81.88 736 PHE A C 1
ATOM 5878 O O . PHE A 1 736 ? -24.553 -12.194 23.419 1.00 81.88 736 PHE A O 1
ATOM 5885 N N . LYS A 1 737 ? -24.091 -10.861 21.681 1.00 84.19 737 LYS A N 1
ATOM 5886 C CA . LYS A 1 737 ? -22.776 -11.456 21.422 1.00 84.19 737 LYS A CA 1
ATOM 5887 C C . LYS A 1 737 ? -21.741 -11.087 22.483 1.00 84.19 737 LYS A C 1
ATOM 5889 O O . LYS A 1 737 ? -20.916 -11.933 22.823 1.00 84.19 737 LYS A O 1
ATOM 5894 N N . LYS A 1 738 ? -21.733 -9.836 22.961 1.00 85.25 738 LYS A N 1
ATOM 5895 C CA . LYS A 1 738 ? -20.689 -9.327 23.867 1.00 85.25 738 LYS A CA 1
ATOM 5896 C C . LYS A 1 738 ? -20.964 -9.621 25.344 1.00 85.25 738 LYS A C 1
ATOM 5898 O O . LYS A 1 738 ? -20.008 -9.681 26.107 1.00 85.25 738 LYS A O 1
ATOM 5903 N N . SER A 1 739 ? -22.208 -9.887 25.748 1.00 86.12 739 SER A N 1
ATOM 5904 C CA . SER A 1 739 ? -22.521 -10.308 27.122 1.00 86.12 739 SER A CA 1
ATOM 5905 C C . SER A 1 739 ? -22.142 -11.767 27.409 1.00 86.12 739 SER A C 1
ATOM 5907 O O . SER A 1 739 ? -21.740 -12.071 28.529 1.00 86.12 739 SER A O 1
ATOM 5909 N N . MET A 1 740 ? -22.192 -12.667 26.412 1.00 87.25 740 MET A N 1
ATOM 5910 C CA . MET A 1 740 ? -21.864 -14.094 26.596 1.00 87.25 740 MET A CA 1
ATOM 5911 C C . MET A 1 740 ? -20.478 -14.336 27.230 1.00 87.25 740 MET A C 1
ATOM 5913 O O . MET A 1 740 ? -20.413 -15.069 28.218 1.00 87.25 740 MET A O 1
ATOM 5917 N N . PRO A 1 741 ? -19.365 -13.762 26.720 1.00 88.81 741 PRO A N 1
ATOM 5918 C CA . PRO A 1 741 ? -18.047 -13.954 27.329 1.00 88.81 741 PRO A CA 1
ATOM 5919 C C . PRO A 1 741 ? -17.952 -13.417 28.761 1.00 88.81 741 PRO A C 1
ATOM 5921 O O . PRO A 1 741 ? -17.303 -14.044 29.592 1.00 88.81 741 PRO A O 1
ATOM 5924 N N . VAL A 1 742 ? -18.620 -12.296 29.060 1.00 88.44 742 VAL A N 1
ATOM 5925 C CA . VAL A 1 742 ? -18.633 -11.692 30.404 1.00 88.44 742 VAL A CA 1
ATOM 5926 C C . VAL A 1 742 ? -19.378 -12.589 31.395 1.00 88.44 742 VAL A C 1
ATOM 5928 O O . VAL A 1 742 ? -18.864 -12.864 32.474 1.00 88.44 742 VAL A O 1
ATOM 5931 N N . LEU A 1 743 ? -20.545 -13.120 31.009 1.00 89.19 743 LEU A N 1
ATOM 5932 C CA . LEU A 1 743 ? -21.319 -14.051 31.841 1.00 89.19 743 LEU A CA 1
ATOM 5933 C C . LEU A 1 743 ? -20.567 -15.362 32.095 1.00 89.19 743 LEU A C 1
ATOM 5935 O O . LEU A 1 743 ? -20.587 -15.875 33.210 1.00 89.19 743 LEU A O 1
ATOM 5939 N N . LYS A 1 744 ? -19.859 -15.888 31.087 1.00 88.88 744 LYS A N 1
ATOM 5940 C CA . LYS A 1 744 ? -18.981 -17.055 31.271 1.00 88.88 744 LYS A CA 1
ATOM 5941 C C . LYS A 1 744 ? -17.885 -16.784 32.296 1.00 88.88 744 LYS A C 1
ATOM 5943 O O . LYS A 1 744 ? -17.646 -17.633 33.146 1.00 88.88 744 LYS A O 1
ATOM 5948 N N . LEU A 1 745 ? -17.256 -15.609 32.227 1.00 87.56 745 LEU A N 1
ATOM 5949 C CA . LEU A 1 745 ? -16.205 -15.220 33.166 1.00 87.56 745 LEU A CA 1
ATOM 5950 C C . LEU A 1 745 ? -16.758 -15.095 34.597 1.00 87.56 745 LEU A C 1
ATOM 5952 O O . LEU A 1 745 ? -16.139 -15.583 35.540 1.00 87.56 745 LEU A O 1
ATOM 5956 N N . PHE A 1 746 ? -17.961 -14.527 34.749 1.00 88.38 746 PHE A N 1
ATOM 5957 C CA . PHE A 1 746 ? -18.666 -14.459 36.034 1.00 88.38 746 PHE A CA 1
ATOM 5958 C C . PHE A 1 746 ? -18.949 -15.851 36.603 1.00 88.38 746 PHE A C 1
ATOM 5960 O O . PHE A 1 746 ? -18.697 -16.095 37.777 1.00 88.38 746 PHE A O 1
ATOM 5967 N N . LEU A 1 747 ? -19.403 -16.796 35.777 1.00 87.06 747 LEU A N 1
ATOM 5968 C CA . LEU A 1 747 ? -19.635 -18.176 36.213 1.00 87.06 747 LEU A CA 1
ATOM 5969 C C . LEU A 1 747 ? -18.354 -18.883 36.660 1.00 87.06 747 LEU A C 1
ATOM 5971 O O . LEU A 1 747 ? -18.380 -19.612 37.646 1.00 87.06 747 LEU A O 1
ATOM 5975 N N . SER A 1 748 ? -17.246 -18.691 35.940 1.00 87.00 748 SER A N 1
ATOM 5976 C CA . SER A 1 748 ? -15.991 -19.386 36.243 1.00 87.00 748 SER A CA 1
ATOM 5977 C C . SER A 1 748 ? -15.211 -18.775 37.404 1.00 87.00 748 SER A C 1
ATOM 5979 O O . SER A 1 748 ? -14.565 -19.511 38.137 1.00 87.00 748 SER A O 1
ATOM 5981 N N . GLN A 1 749 ? -15.225 -17.446 37.543 1.00 84.06 749 GLN A N 1
ATOM 5982 C CA . GLN A 1 749 ? -14.364 -16.717 38.485 1.00 84.06 749 GLN A CA 1
ATOM 5983 C C . GLN A 1 749 ? -15.159 -15.908 39.517 1.00 84.06 749 GLN A C 1
ATOM 5985 O O . GLN A 1 749 ? -14.718 -15.789 40.651 1.00 84.06 749 GLN A O 1
ATOM 5990 N N . GLY A 1 750 ? -16.334 -15.377 39.170 1.00 82.25 750 GLY A N 1
ATOM 5991 C CA . GLY A 1 750 ? -17.169 -14.605 40.099 1.00 82.25 750 GLY A CA 1
ATOM 5992 C C . GLY A 1 750 ? -17.957 -15.468 41.081 1.00 82.25 750 GLY A C 1
ATOM 5993 O O . GLY A 1 750 ? -17.951 -15.190 42.276 1.00 82.25 750 GLY A O 1
ATOM 5994 N N . MET A 1 751 ? -18.585 -16.549 40.607 1.00 84.50 751 MET A N 1
ATOM 5995 C CA . MET A 1 751 ? -19.378 -17.443 41.462 1.00 84.50 751 MET A CA 1
ATOM 5996 C C . MET A 1 751 ? -18.576 -18.088 42.605 1.00 84.50 751 MET A C 1
ATOM 5998 O O . MET A 1 751 ? -19.078 -18.057 43.726 1.00 84.50 751 MET A O 1
ATOM 6002 N N . PRO A 1 752 ? -17.345 -18.606 42.399 1.00 83.44 752 PRO A N 1
ATOM 6003 C CA . PRO A 1 752 ? -16.545 -19.140 43.505 1.00 83.44 752 PRO A CA 1
ATOM 6004 C C . PRO A 1 752 ? -16.268 -18.110 44.612 1.00 83.44 752 PRO A C 1
ATOM 6006 O O . PRO A 1 752 ? -16.324 -18.442 45.793 1.00 83.44 752 PRO A O 1
ATOM 6009 N N . ILE A 1 753 ? -16.015 -16.849 44.245 1.00 80.19 753 ILE A N 1
ATOM 6010 C CA . ILE A 1 753 ? -15.739 -15.760 45.198 1.00 80.19 753 ILE A CA 1
ATOM 6011 C C . ILE A 1 753 ? -17.006 -15.419 45.986 1.00 80.19 753 ILE A C 1
ATOM 6013 O O . ILE A 1 753 ? -16.966 -15.293 47.210 1.00 80.19 753 ILE A O 1
ATOM 6017 N N . ILE A 1 754 ? -18.145 -15.353 45.291 1.00 79.94 754 ILE A N 1
ATOM 6018 C CA . ILE A 1 754 ? -19.460 -15.158 45.906 1.00 79.94 754 ILE A CA 1
ATOM 6019 C C . ILE A 1 754 ? -19.769 -16.280 46.902 1.00 79.94 754 ILE A C 1
ATOM 6021 O O . ILE A 1 754 ? -20.206 -15.989 48.009 1.00 79.94 754 ILE A O 1
ATOM 6025 N N . GLU A 1 755 ? -19.521 -17.545 46.548 1.00 78.38 755 GLU A N 1
ATOM 6026 C CA . GLU A 1 755 ? -19.747 -18.697 47.432 1.00 78.38 755 GLU A CA 1
ATOM 6027 C C . GLU A 1 755 ? -18.856 -18.653 48.689 1.00 78.38 755 GLU A C 1
ATOM 6029 O O . GLU A 1 755 ? -19.336 -18.971 49.779 1.00 78.38 755 GLU A O 1
ATOM 6034 N N . MET A 1 756 ? -17.595 -18.209 48.574 1.00 76.50 756 MET A N 1
ATOM 6035 C CA . MET A 1 756 ? -16.679 -18.086 49.719 1.00 76.50 756 MET A CA 1
ATOM 6036 C C . MET A 1 756 ? -17.032 -16.926 50.661 1.00 76.50 756 MET A C 1
ATOM 6038 O O . MET A 1 756 ? -16.994 -17.095 51.880 1.00 76.50 756 MET A O 1
ATOM 6042 N N . ARG A 1 757 ? -17.364 -15.747 50.118 1.00 72.81 757 ARG A N 1
ATOM 6043 C CA . ARG A 1 757 ? -17.568 -14.508 50.897 1.00 72.81 757 ARG A CA 1
ATOM 6044 C C . ARG A 1 757 ? -19.015 -14.241 51.292 1.00 72.81 757 ARG A C 1
ATOM 6046 O O . ARG A 1 757 ? -19.264 -13.296 52.041 1.00 72.81 757 ARG A O 1
ATOM 6053 N N . PHE A 1 758 ? -19.953 -15.093 50.866 1.00 75.25 758 PHE A N 1
ATOM 6054 C CA . PHE A 1 758 ? -21.386 -14.908 51.099 1.00 75.25 758 PHE A CA 1
ATOM 6055 C C . PHE A 1 758 ? -21.733 -14.609 52.558 1.00 75.25 758 PHE A C 1
ATOM 6057 O O . PHE A 1 758 ? -22.551 -13.741 52.812 1.00 75.25 758 PHE A O 1
ATOM 6064 N N . LYS A 1 759 ? -21.107 -15.296 53.523 1.00 70.06 759 LYS A N 1
ATOM 6065 C CA . LYS A 1 759 ? -21.419 -15.140 54.957 1.00 70.06 759 LYS A CA 1
ATOM 6066 C C . LYS A 1 759 ? -20.911 -13.833 55.567 1.00 70.06 759 LYS A C 1
ATOM 6068 O O . LYS A 1 759 ? -21.446 -13.404 56.584 1.00 70.06 759 LYS A O 1
ATOM 6073 N N . THR A 1 760 ? -19.865 -13.246 54.992 1.00 68.75 760 THR A N 1
ATOM 6074 C CA . THR A 1 760 ? -19.192 -12.042 55.506 1.00 68.75 760 THR A CA 1
ATOM 6075 C C . THR A 1 760 ? -19.720 -10.754 54.881 1.00 68.75 760 THR A C 1
ATOM 6077 O O . THR A 1 760 ? -19.840 -9.763 55.590 1.00 68.75 760 THR A O 1
ATOM 6080 N N . GLU A 1 761 ? -20.061 -10.767 53.589 1.00 73.62 761 GLU A N 1
ATOM 6081 C CA . GLU A 1 761 ? -20.479 -9.587 52.805 1.00 73.62 761 GLU A CA 1
ATOM 6082 C C . GLU A 1 761 ? -21.828 -9.867 52.096 1.00 73.62 761 GLU A C 1
ATOM 6084 O O . GLU A 1 761 ? -21.972 -9.733 50.880 1.00 73.62 761 GLU A O 1
ATOM 6089 N N . THR A 1 762 ? -22.835 -10.315 52.862 1.00 75.44 762 THR A N 1
ATOM 6090 C CA . THR A 1 762 ? -24.161 -10.742 52.360 1.00 75.44 762 THR A CA 1
ATOM 6091 C C . THR A 1 762 ? -24.877 -9.661 51.544 1.00 75.44 762 THR A C 1
ATOM 6093 O O . THR A 1 762 ? -25.381 -9.941 50.454 1.00 75.44 762 THR A O 1
ATOM 6096 N N . ASP A 1 763 ? -24.935 -8.430 52.056 1.00 77.00 763 ASP A N 1
ATOM 6097 C CA . ASP A 1 763 ? -25.700 -7.335 51.446 1.00 77.00 763 ASP A CA 1
ATOM 6098 C C . ASP A 1 763 ? -25.119 -6.893 50.094 1.00 77.00 763 ASP A C 1
ATOM 6100 O O . ASP A 1 763 ? -25.865 -6.732 49.123 1.00 77.00 763 ASP A O 1
ATOM 6104 N N . GLU A 1 764 ? -23.792 -6.778 50.000 1.00 78.94 764 GLU A N 1
ATOM 6105 C CA . GLU A 1 764 ? -23.086 -6.411 48.764 1.00 78.94 764 GLU A CA 1
ATOM 6106 C C . GLU A 1 764 ? -23.291 -7.470 47.677 1.00 78.94 764 GLU A C 1
ATOM 6108 O O . GLU A 1 764 ? -23.629 -7.159 46.533 1.00 78.94 764 GLU A O 1
ATOM 6113 N N . ILE A 1 765 ? -23.188 -8.750 48.040 1.00 82.50 765 ILE A N 1
ATOM 6114 C CA . ILE A 1 765 ? -23.414 -9.859 47.111 1.00 82.50 765 ILE A CA 1
ATOM 6115 C C . ILE A 1 765 ? -24.863 -9.881 46.611 1.00 82.50 765 ILE A C 1
ATOM 6117 O O . ILE A 1 76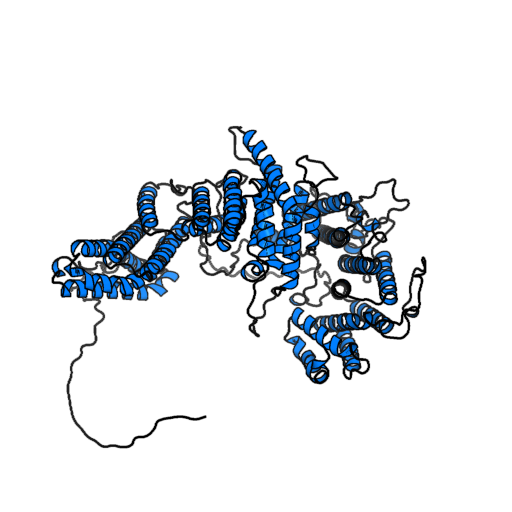5 ? -25.107 -10.066 45.412 1.00 82.50 765 ILE A O 1
ATOM 6121 N N . LEU A 1 766 ? -25.842 -9.666 47.495 1.00 80.62 766 LEU A N 1
ATOM 6122 C CA . LEU A 1 766 ? -27.247 -9.574 47.096 1.00 80.62 766 LEU A CA 1
ATOM 6123 C C . LEU A 1 766 ? -27.489 -8.397 46.141 1.00 80.62 766 LEU A C 1
ATOM 6125 O O . LEU A 1 766 ? -28.314 -8.513 45.229 1.00 80.62 766 LEU A O 1
ATOM 6129 N N . GLU A 1 767 ? -26.776 -7.284 46.303 1.00 83.88 767 GLU A N 1
ATOM 6130 C CA . GLU A 1 767 ? -26.827 -6.157 45.372 1.00 83.88 767 GLU A CA 1
ATOM 6131 C C . GLU A 1 767 ? -26.264 -6.523 43.989 1.00 83.88 767 GLU A C 1
ATOM 6133 O O . GLU A 1 767 ? -26.938 -6.304 42.976 1.00 83.88 767 GLU A O 1
ATOM 6138 N N . ILE A 1 768 ? -25.088 -7.160 43.934 1.00 84.62 768 ILE A N 1
ATOM 6139 C CA . ILE A 1 768 ? -24.467 -7.636 42.684 1.00 84.62 768 ILE A CA 1
ATOM 6140 C C . ILE A 1 768 ? -25.430 -8.558 41.927 1.00 84.62 768 ILE A C 1
ATOM 6142 O O . ILE A 1 768 ? -25.676 -8.374 40.729 1.00 84.62 768 ILE A O 1
ATOM 6146 N N . LEU A 1 769 ? -26.030 -9.525 42.629 1.00 84.25 769 LEU A N 1
ATOM 6147 C CA . LEU A 1 769 ? -26.984 -10.467 42.045 1.00 84.25 769 LEU A CA 1
ATOM 6148 C C . LEU A 1 769 ? -28.247 -9.763 41.534 1.00 84.25 769 LEU A C 1
ATOM 6150 O O . LEU A 1 769 ? -28.719 -10.082 40.440 1.00 84.25 769 LEU A O 1
ATOM 6154 N N . LYS A 1 770 ? -28.775 -8.770 42.264 1.00 84.75 770 LYS A N 1
ATOM 6155 C CA . LYS A 1 770 ? -29.919 -7.953 41.815 1.00 84.75 770 LYS A CA 1
ATOM 6156 C C . LYS A 1 770 ? -29.593 -7.167 40.541 1.00 84.75 770 LYS A C 1
ATOM 6158 O O . LYS A 1 770 ? -30.418 -7.137 39.624 1.00 84.75 770 LYS A O 1
ATOM 6163 N N . LEU A 1 771 ? -28.410 -6.555 40.450 1.00 85.75 771 LEU A N 1
ATOM 6164 C CA . LEU A 1 771 ? -27.964 -5.816 39.260 1.00 85.75 771 LEU A CA 1
ATOM 6165 C C . LEU A 1 771 ? -27.799 -6.744 38.048 1.00 85.75 771 LEU A C 1
ATOM 6167 O O . LEU A 1 771 ? -28.303 -6.457 36.955 1.00 85.75 771 LEU A O 1
ATOM 6171 N N . LEU A 1 772 ? -27.168 -7.903 38.247 1.00 85.75 772 LEU A N 1
ATOM 6172 C CA . LEU A 1 772 ? -26.988 -8.908 37.202 1.00 85.75 772 LEU A CA 1
ATOM 6173 C C . LEU A 1 772 ? -28.331 -9.504 36.741 1.00 85.75 772 LEU A C 1
ATOM 6175 O O . LEU A 1 772 ? -28.531 -9.751 35.546 1.00 85.75 772 LEU A O 1
ATOM 6179 N N . GLN A 1 773 ? -29.288 -9.677 37.660 1.00 84.31 773 GLN A N 1
ATOM 6180 C CA . GLN A 1 773 ? -30.627 -10.189 37.359 1.00 84.31 773 GLN A CA 1
ATOM 6181 C C . GLN A 1 773 ? -31.380 -9.299 36.355 1.00 84.31 773 GLN A C 1
ATOM 6183 O O . GLN A 1 773 ? -32.090 -9.802 35.482 1.00 84.31 773 GLN A O 1
ATOM 6188 N N . GLN A 1 774 ? -31.222 -7.976 36.433 1.00 84.56 774 GLN A N 1
ATOM 6189 C CA . GLN A 1 774 ? -31.880 -7.051 35.502 1.00 84.56 774 GLN A CA 1
ATOM 6190 C C . GLN A 1 774 ? -31.384 -7.244 34.062 1.00 84.56 774 GLN A C 1
ATOM 6192 O O . GLN A 1 774 ? -32.186 -7.281 33.124 1.00 84.56 774 GLN A O 1
ATOM 6197 N N . SER A 1 775 ? -30.075 -7.437 33.901 1.00 86.12 775 SER A N 1
ATOM 6198 C CA . SER A 1 775 ? -29.436 -7.681 32.603 1.00 86.12 775 SER A CA 1
ATOM 6199 C C . SER A 1 775 ? -29.814 -9.048 32.029 1.00 86.12 775 SER A C 1
ATOM 6201 O O . SER A 1 775 ? -30.188 -9.167 30.863 1.00 86.12 775 SER A O 1
ATOM 6203 N N . THR A 1 776 ? -29.782 -10.092 32.858 1.00 86.50 776 THR A N 1
ATOM 6204 C CA . THR A 1 776 ? -30.079 -11.477 32.450 1.00 86.50 776 THR A CA 1
ATOM 6205 C C . THR A 1 776 ? -31.552 -11.683 32.086 1.00 86.50 776 THR A C 1
ATOM 6207 O O . THR A 1 776 ? -31.841 -12.335 31.083 1.00 86.50 776 THR A O 1
ATOM 6210 N N . ARG A 1 777 ? -32.497 -11.045 32.795 1.00 85.50 777 ARG A N 1
ATOM 6211 C CA . ARG A 1 777 ? -33.924 -11.023 32.406 1.00 85.50 777 ARG A CA 1
ATOM 6212 C C . ARG A 1 777 ? -34.151 -10.351 31.050 1.00 85.50 777 ARG A C 1
ATOM 6214 O O . ARG A 1 777 ? -34.978 -10.810 30.258 1.00 85.50 777 ARG A O 1
ATOM 6221 N N . PHE A 1 778 ? -33.420 -9.272 30.764 1.00 84.25 778 PHE A N 1
ATOM 6222 C CA . PHE A 1 778 ? -33.499 -8.612 29.462 1.00 84.25 778 PHE A CA 1
ATOM 6223 C C . PHE A 1 778 ? -32.917 -9.488 28.344 1.00 84.25 778 PHE A C 1
ATOM 6225 O O . PHE A 1 778 ? -33.552 -9.632 27.302 1.00 84.25 778 PHE A O 1
ATOM 6232 N N . LEU A 1 779 ? -31.777 -10.149 28.578 1.00 84.81 779 LEU A N 1
ATOM 6233 C CA . LEU A 1 779 ? -31.204 -11.122 27.640 1.00 84.81 779 LEU A CA 1
ATOM 6234 C C . LEU A 1 779 ? -32.157 -12.295 27.367 1.00 84.81 779 LEU A C 1
ATOM 6236 O O . LEU A 1 779 ? -32.304 -12.689 26.213 1.00 84.81 779 LEU A O 1
ATOM 6240 N N . GLN A 1 780 ? -32.866 -12.797 28.382 1.00 83.56 780 GLN A N 1
ATOM 6241 C CA . GLN A 1 780 ? -33.885 -13.836 28.201 1.00 83.56 780 GLN A CA 1
ATOM 6242 C C . GLN A 1 780 ? -35.047 -13.354 27.319 1.00 83.56 780 GLN A C 1
ATOM 6244 O O . GLN A 1 780 ? -35.471 -14.055 26.400 1.00 83.56 780 GLN A O 1
ATOM 6249 N N . SER A 1 781 ? -35.521 -12.125 27.544 1.00 83.00 781 SER A N 1
ATOM 6250 C CA . SER A 1 781 ? -36.556 -11.504 26.701 1.00 83.00 781 SER A CA 1
ATOM 6251 C C . SER A 1 781 ? -36.062 -11.326 25.256 1.00 83.00 781 SER A C 1
ATOM 6253 O O . SER A 1 781 ? -36.805 -11.551 24.299 1.00 83.00 781 SER A O 1
ATOM 6255 N N . LEU A 1 782 ? -34.778 -10.997 25.077 1.00 81.50 782 LEU A N 1
ATOM 6256 C CA . LEU A 1 782 ? -34.139 -10.886 23.768 1.00 81.50 782 LEU A CA 1
ATOM 6257 C C . LEU A 1 782 ? -33.988 -12.247 23.063 1.00 81.50 782 LEU A C 1
ATOM 6259 O O . LEU A 1 782 ? -34.211 -12.315 21.854 1.00 81.50 782 LEU A O 1
ATOM 6263 N N . CYS A 1 783 ? -33.687 -13.334 23.787 1.00 80.12 783 CYS A N 1
ATOM 6264 C CA . CYS A 1 783 ? -33.714 -14.704 23.252 1.00 80.12 783 CYS A CA 1
ATOM 6265 C C . CYS A 1 783 ? -35.094 -15.041 22.665 1.00 80.12 783 CYS A C 1
ATOM 6267 O O . CYS A 1 783 ? -35.186 -15.570 21.556 1.00 80.12 783 CYS A O 1
ATOM 6269 N N . CYS A 1 784 ? -36.171 -14.719 23.391 1.00 78.12 784 CYS A N 1
ATOM 6270 C CA . CYS A 1 784 ? -37.541 -14.948 22.927 1.00 78.12 784 CYS A CA 1
ATOM 6271 C C . CYS A 1 784 ? -37.881 -14.072 21.711 1.00 78.12 784 CYS A C 1
ATOM 6273 O O . CYS A 1 784 ? -38.389 -14.574 20.709 1.00 78.12 784 CYS A O 1
ATOM 6275 N N . HIS A 1 785 ? -37.517 -12.789 21.744 1.00 76.81 785 HIS A N 1
ATOM 6276 C CA . HIS A 1 785 ? -37.727 -11.869 20.625 1.00 76.81 785 HIS A CA 1
ATOM 6277 C C . HIS A 1 785 ? -36.965 -12.282 19.354 1.00 76.81 785 HIS A C 1
ATOM 6279 O O . HIS A 1 785 ? -37.531 -12.244 18.266 1.00 76.81 785 HIS A O 1
ATOM 6285 N N . SER A 1 786 ? -35.712 -12.735 19.471 1.00 74.56 786 SER A N 1
ATOM 6286 C CA . SER A 1 786 ? -34.907 -13.193 18.328 1.00 74.56 786 SER A CA 1
ATOM 6287 C C . SER A 1 786 ? -35.501 -14.422 17.632 1.00 74.56 786 SER A C 1
ATOM 6289 O O . SER A 1 786 ? -35.337 -14.570 16.420 1.00 74.56 786 SER A O 1
ATOM 6291 N N . ARG A 1 787 ? -36.185 -15.300 18.382 1.00 69.12 787 ARG A N 1
ATOM 6292 C CA . ARG A 1 787 ? -36.926 -16.439 17.816 1.00 69.12 787 ARG A CA 1
ATOM 6293 C C . ARG A 1 787 ? -38.136 -15.970 17.014 1.00 69.12 787 ARG A C 1
ATOM 6295 O O . ARG A 1 787 ? -38.360 -16.473 15.916 1.00 69.12 787 ARG A O 1
ATOM 6302 N N . LEU A 1 788 ? -38.877 -14.990 17.533 1.00 66.81 788 LEU A N 1
ATOM 6303 C CA . LEU A 1 788 ? -40.055 -14.426 16.865 1.00 66.81 788 LEU A CA 1
ATOM 6304 C C . LEU A 1 788 ? -39.693 -13.667 15.581 1.00 66.81 788 LEU A C 1
ATOM 6306 O O . LEU A 1 788 ? -40.389 -13.792 14.577 1.00 66.81 788 LEU A O 1
ATOM 6310 N N . THR A 1 789 ? -38.587 -12.920 15.584 1.00 65.56 789 THR A N 1
ATOM 6311 C CA . THR A 1 789 ? -38.145 -12.116 14.431 1.00 65.56 789 THR A CA 1
ATOM 6312 C C . THR A 1 789 ? -37.341 -12.894 13.386 1.00 65.56 789 THR A C 1
ATOM 6314 O O . THR A 1 789 ? -37.013 -12.336 12.341 1.00 65.56 789 THR A O 1
ATOM 6317 N N . LYS A 1 790 ? -37.046 -14.182 13.630 1.00 64.94 790 LYS A N 1
ATOM 6318 C CA . LYS A 1 790 ? -36.269 -15.069 12.741 1.00 64.94 790 LYS A CA 1
ATOM 6319 C C . LYS A 1 790 ? -34.906 -14.491 12.317 1.00 64.94 790 LYS A C 1
ATOM 6321 O O . LYS A 1 790 ? -34.470 -14.690 11.183 1.00 64.94 790 LYS A O 1
ATOM 6326 N N . ASP A 1 791 ? -34.204 -13.799 13.217 1.00 69.19 791 ASP A N 1
ATOM 6327 C CA . ASP A 1 791 ? -32.861 -13.280 12.925 1.00 69.19 791 ASP A CA 1
ATOM 6328 C C . ASP A 1 791 ? -31.833 -14.424 12.861 1.00 69.19 791 ASP A C 1
ATOM 6330 O O . ASP A 1 791 ? -31.370 -14.934 13.885 1.00 69.19 791 ASP A O 1
ATOM 6334 N N . THR A 1 792 ? -31.467 -14.839 11.646 1.00 69.56 792 THR A N 1
ATOM 6335 C CA . THR A 1 792 ? -30.586 -15.991 11.387 1.00 69.56 792 THR A CA 1
ATOM 6336 C C . THR A 1 792 ? -29.233 -15.888 12.092 1.00 69.56 792 THR A C 1
ATOM 6338 O O . THR A 1 792 ? -28.704 -16.900 12.553 1.00 69.56 792 THR A O 1
ATOM 6341 N N . ALA A 1 793 ? -28.684 -14.678 12.238 1.00 66.94 793 ALA A N 1
ATOM 6342 C CA . ALA A 1 793 ? -27.383 -14.464 12.866 1.00 66.94 793 ALA A CA 1
ATOM 6343 C C . ALA A 1 793 ? -27.413 -14.725 14.380 1.00 66.94 793 ALA A C 1
ATOM 6345 O O . ALA A 1 793 ? -26.460 -15.275 14.933 1.00 66.94 793 ALA A O 1
ATOM 6346 N N . LEU A 1 794 ? -28.506 -14.352 15.047 1.00 70.38 794 LEU A N 1
ATOM 6347 C CA . LEU A 1 794 ? -28.666 -14.522 16.490 1.00 70.38 794 LEU A CA 1
ATOM 6348 C C . LEU A 1 794 ? -29.181 -15.911 16.855 1.00 70.38 794 LEU A C 1
ATOM 6350 O O . LEU A 1 794 ? -28.709 -16.487 17.834 1.00 70.38 794 LEU A O 1
ATOM 6354 N N . MET A 1 795 ? -30.051 -16.496 16.028 1.00 75.62 795 MET A N 1
ATOM 6355 C CA . MET A 1 795 ? -30.632 -17.826 16.248 1.00 75.62 795 MET A CA 1
ATOM 6356 C C . MET A 1 795 ? -29.588 -18.924 16.476 1.00 75.62 795 MET A C 1
ATOM 6358 O O . MET A 1 795 ? -29.797 -19.799 17.310 1.00 75.62 795 MET A O 1
ATOM 6362 N N . THR A 1 796 ? -28.428 -18.843 15.817 1.00 77.81 796 THR A N 1
ATOM 6363 C CA . THR A 1 796 ? -27.324 -19.803 16.017 1.00 77.81 796 THR A CA 1
ATOM 6364 C C . THR A 1 796 ? -26.711 -19.767 17.423 1.00 77.81 796 THR A C 1
ATOM 6366 O O . THR A 1 796 ? -26.103 -20.743 17.857 1.00 77.81 796 THR A O 1
ATOM 6369 N N . LYS A 1 797 ? -26.845 -18.648 18.146 1.00 78.88 797 LYS A N 1
ATOM 6370 C CA . LYS A 1 797 ? -26.265 -18.431 19.481 1.00 78.88 797 LYS A CA 1
ATOM 6371 C C . LYS A 1 797 ? -27.301 -18.439 20.608 1.00 78.88 797 LYS A C 1
ATOM 6373 O O . LYS A 1 797 ? -26.909 -18.491 21.771 1.00 78.88 797 LYS A O 1
ATOM 6378 N N . VAL A 1 798 ? -28.599 -18.436 20.286 1.00 83.56 798 VAL A N 1
ATOM 6379 C CA . VAL A 1 798 ? -29.695 -18.499 21.272 1.00 83.56 798 VAL A CA 1
ATOM 6380 C C . VAL A 1 798 ? -29.592 -19.704 22.215 1.00 83.56 798 VAL A C 1
ATOM 6382 O O . VAL A 1 798 ? -29.672 -19.475 23.423 1.00 83.56 798 VAL A O 1
ATOM 6385 N N . PRO A 1 799 ? -29.354 -20.946 21.740 1.00 83.69 799 PRO A N 1
ATOM 6386 C CA . PRO A 1 799 ? -29.243 -22.101 22.634 1.00 83.69 799 PRO A CA 1
ATOM 6387 C C . PRO A 1 799 ? -28.114 -21.942 23.660 1.00 83.69 799 PRO A C 1
ATOM 6389 O O . PRO A 1 799 ? -28.319 -22.145 24.851 1.00 83.69 799 PRO A O 1
ATOM 6392 N N . GLN A 1 800 ? -26.945 -21.468 23.210 1.00 83.56 800 GLN A N 1
ATOM 6393 C CA . GLN A 1 800 ? -25.780 -21.251 24.075 1.00 83.56 800 GLN A CA 1
ATOM 6394 C C . GLN A 1 800 ? -26.047 -20.194 25.154 1.00 83.56 800 GLN A C 1
ATOM 6396 O O . GLN A 1 800 ? -25.599 -20.347 26.286 1.00 83.56 800 GLN A O 1
ATOM 6401 N N . MET A 1 801 ? -26.773 -19.122 24.823 1.00 85.31 801 MET A N 1
ATOM 6402 C CA . MET A 1 801 ? -27.144 -18.104 25.809 1.00 85.31 801 MET A CA 1
ATOM 6403 C C . MET A 1 801 ? -28.141 -18.643 26.839 1.00 85.31 801 MET A C 1
ATOM 6405 O O . MET A 1 801 ? -27.966 -18.376 28.022 1.00 85.31 801 MET A O 1
ATOM 6409 N N . ARG A 1 802 ? -29.164 -19.403 26.421 1.00 84.75 802 ARG A N 1
ATOM 6410 C CA . ARG A 1 802 ? -30.144 -19.992 27.354 1.00 84.75 802 ARG A CA 1
ATOM 6411 C C . ARG A 1 802 ? -29.474 -20.908 28.366 1.00 84.75 802 ARG A C 1
ATOM 6413 O O . ARG A 1 802 ? -29.610 -20.670 29.560 1.00 84.75 802 ARG A O 1
ATOM 6420 N N . GLN A 1 803 ? -28.638 -21.824 27.881 1.00 86.62 803 GLN A N 1
ATOM 6421 C CA . GLN A 1 803 ? -27.860 -22.717 28.735 1.00 86.62 803 GLN A CA 1
ATOM 6422 C C . GLN A 1 803 ? -27.009 -21.938 29.755 1.00 86.62 803 GLN A C 1
ATOM 6424 O O . GLN A 1 803 ? -26.937 -22.311 30.925 1.00 86.62 803 GLN A O 1
ATOM 6429 N N . LEU A 1 804 ? -26.379 -20.826 29.344 1.00 87.44 804 LEU A N 1
ATOM 6430 C CA . LEU A 1 804 ? -25.607 -19.967 30.252 1.00 87.44 804 LEU A CA 1
ATOM 6431 C C . LEU A 1 804 ? -26.476 -19.284 31.313 1.00 87.44 804 LEU A C 1
ATOM 6433 O O . LEU A 1 804 ? -26.075 -19.223 32.474 1.00 87.44 804 LEU A O 1
ATOM 6437 N N . LEU A 1 805 ? -27.640 -18.761 30.925 1.00 86.25 805 LEU A N 1
ATOM 6438 C CA . LEU A 1 805 ? -28.572 -18.106 31.843 1.00 86.25 805 LEU A CA 1
ATOM 6439 C C . LEU A 1 805 ? -29.164 -19.105 32.845 1.00 86.25 805 LEU A C 1
ATOM 6441 O O . LEU A 1 805 ? -29.234 -18.799 34.031 1.00 86.25 805 LEU A O 1
ATOM 6445 N N . GLU A 1 806 ? -29.527 -20.305 32.396 1.00 87.75 806 GLU A N 1
ATOM 6446 C CA . GLU A 1 806 ? -30.007 -21.398 33.247 1.00 87.75 806 GLU A CA 1
ATOM 6447 C C . GLU A 1 806 ? -28.925 -21.837 34.236 1.00 87.75 806 GLU A C 1
ATOM 6449 O O . GLU A 1 806 ? -29.160 -21.835 35.442 1.00 87.75 806 GLU A O 1
ATOM 6454 N N . THR A 1 807 ? -27.705 -22.101 33.753 1.00 87.19 807 THR A N 1
ATOM 6455 C CA . THR A 1 807 ? -26.558 -22.467 34.605 1.00 87.19 807 THR A CA 1
ATOM 6456 C C . THR A 1 807 ? -26.297 -21.411 35.680 1.00 87.19 807 THR A C 1
ATOM 6458 O O . THR A 1 807 ? -26.061 -21.750 36.840 1.00 87.19 807 THR A O 1
ATOM 6461 N N . LEU A 1 808 ? -26.377 -20.125 35.320 1.00 86.06 808 LEU A N 1
ATOM 6462 C CA . LEU A 1 808 ? -26.253 -19.017 36.266 1.00 86.06 808 LEU A CA 1
ATOM 6463 C C . LEU A 1 808 ? -27.356 -19.034 37.321 1.00 86.06 808 LEU A C 1
ATOM 6465 O O . LEU A 1 808 ? -27.060 -18.883 38.503 1.00 86.06 808 LEU A O 1
ATOM 6469 N N . ILE A 1 809 ? -28.607 -19.254 36.922 1.00 83.94 809 ILE A N 1
ATOM 6470 C CA . ILE A 1 809 ? -29.732 -19.345 37.858 1.00 83.94 809 ILE A CA 1
ATOM 6471 C C . ILE A 1 809 ? -29.534 -20.517 38.830 1.00 83.94 809 ILE A C 1
ATOM 6473 O O . ILE A 1 809 ? -29.714 -20.332 40.034 1.00 83.94 809 ILE A O 1
ATOM 6477 N N . TYR A 1 810 ? -29.126 -21.693 38.342 1.00 85.19 810 TYR A N 1
ATOM 6478 C CA . TYR A 1 810 ? -28.864 -22.862 39.189 1.00 85.19 810 TYR A CA 1
ATOM 6479 C C . TYR A 1 810 ? -27.722 -22.617 40.181 1.00 85.19 810 TYR A C 1
ATOM 6481 O O . TYR A 1 810 ? -27.873 -22.891 41.371 1.00 85.19 810 TYR A O 1
ATOM 6489 N N . LYS A 1 811 ? -26.607 -22.036 39.723 1.00 83.44 811 LYS A N 1
ATOM 6490 C CA . LYS A 1 811 ? -25.461 -21.687 40.576 1.00 83.44 811 LYS A CA 1
ATOM 6491 C C . LYS A 1 811 ? -25.822 -20.656 41.648 1.00 83.44 811 LYS A C 1
ATOM 6493 O O . LYS A 1 811 ? -25.468 -20.834 42.809 1.00 83.44 811 LYS A O 1
ATOM 6498 N N . VAL A 1 812 ? -26.586 -19.621 41.294 1.00 83.25 812 VAL A N 1
ATOM 6499 C CA . VAL A 1 812 ? -27.054 -18.606 42.252 1.00 83.25 812 VAL A CA 1
ATOM 6500 C C . VAL A 1 812 ? -28.002 -19.216 43.289 1.00 83.25 812 VAL A C 1
ATOM 6502 O O . VAL A 1 812 ? -27.857 -18.932 44.476 1.00 83.25 812 VAL A O 1
ATOM 6505 N N . LYS A 1 813 ? -28.924 -20.103 42.882 1.00 78.38 813 LYS A N 1
ATOM 6506 C CA . LYS A 1 813 ? -29.782 -20.848 43.822 1.00 78.38 813 LYS A CA 1
ATOM 6507 C C . LYS A 1 813 ? -28.967 -21.684 44.802 1.00 78.38 813 LYS A C 1
ATOM 6509 O O . LYS A 1 813 ? -29.232 -21.628 45.998 1.00 78.38 813 LYS A O 1
ATOM 6514 N N . ALA A 1 814 ? -27.992 -22.443 44.299 1.00 81.69 814 ALA A N 1
ATOM 6515 C CA . ALA A 1 814 ? -27.138 -23.280 45.132 1.00 81.69 814 ALA A CA 1
ATOM 6516 C C . ALA A 1 814 ? -26.374 -22.440 46.170 1.00 81.69 814 ALA A C 1
ATOM 6518 O O . ALA A 1 814 ? -26.382 -22.777 47.353 1.00 81.69 814 ALA A O 1
ATOM 6519 N N . ALA A 1 815 ? -25.805 -21.302 45.754 1.00 79.19 815 ALA A N 1
ATOM 6520 C CA . ALA A 1 815 ? -25.102 -20.381 46.645 1.00 79.19 815 ALA A CA 1
ATOM 6521 C C . ALA A 1 815 ? -26.018 -19.771 47.727 1.00 79.19 815 ALA A C 1
ATOM 6523 O O . ALA A 1 815 ? -25.615 -19.656 48.884 1.00 79.19 815 ALA A O 1
ATOM 6524 N N . LEU A 1 816 ? -27.261 -19.414 47.384 1.00 76.38 816 LEU A N 1
ATOM 6525 C CA . LEU A 1 816 ? -28.240 -18.869 48.336 1.00 76.38 816 LEU A CA 1
ATOM 6526 C C . LEU A 1 816 ? -28.747 -19.919 49.331 1.00 76.38 816 LEU A C 1
ATOM 6528 O O . LEU A 1 816 ? -28.867 -19.627 50.523 1.00 76.38 816 LEU A O 1
ATOM 6532 N N . ALA A 1 817 ? -29.010 -21.138 48.850 1.00 76.69 817 ALA A N 1
ATOM 6533 C CA . ALA A 1 817 ? -29.456 -22.257 49.674 1.00 76.69 817 ALA A CA 1
ATOM 6534 C C . ALA A 1 817 ? -28.373 -22.689 50.673 1.00 76.69 817 ALA A C 1
ATOM 6536 O O . ALA A 1 817 ? -28.670 -22.880 51.849 1.00 76.69 817 ALA A O 1
ATOM 6537 N N . ALA A 1 818 ? -27.108 -22.753 50.240 1.00 74.50 818 ALA A N 1
ATOM 6538 C CA . ALA A 1 818 ? -25.969 -23.089 51.100 1.00 74.50 818 ALA A CA 1
ATOM 6539 C C . ALA A 1 818 ? -25.740 -22.086 52.250 1.00 74.50 818 ALA A C 1
ATOM 6541 O O . ALA A 1 818 ? -25.083 -22.414 53.240 1.00 74.50 818 ALA A O 1
ATOM 6542 N N . ASN A 1 819 ? -26.283 -20.870 52.134 1.00 69.06 819 ASN A N 1
ATOM 6543 C CA . ASN A 1 819 ? -26.120 -19.794 53.109 1.00 69.06 819 ASN A CA 1
ATOM 6544 C C . ASN A 1 819 ? -27.418 -19.413 53.841 1.00 69.06 819 ASN A C 1
ATOM 6546 O O . ASN A 1 819 ? -27.440 -18.400 54.533 1.00 69.06 819 ASN A O 1
ATOM 6550 N N . ASN A 1 820 ? -28.484 -20.218 53.733 1.00 68.81 820 ASN A N 1
ATOM 6551 C CA . ASN A 1 820 ? -29.793 -19.969 54.357 1.00 68.81 820 ASN A CA 1
ATOM 6552 C C . ASN A 1 820 ? -30.432 -18.612 53.982 1.00 68.81 820 ASN A C 1
ATOM 6554 O O . ASN A 1 820 ? -31.250 -18.082 54.729 1.00 68.81 820 ASN A O 1
ATOM 6558 N N . CYS A 1 821 ? -30.099 -18.054 52.813 1.00 61.22 821 CYS A N 1
ATOM 6559 C CA . CYS A 1 821 ? -30.643 -16.782 52.318 1.00 61.22 821 CYS A CA 1
ATOM 6560 C C . CYS A 1 821 ? -31.642 -16.974 51.166 1.00 61.22 821 CYS A C 1
ATOM 6562 O O . CYS A 1 821 ? -31.826 -16.084 50.335 1.00 61.22 821 CYS A O 1
ATOM 6564 N N . SER A 1 822 ? -32.307 -18.129 51.109 1.00 59.34 822 SER A N 1
ATOM 6565 C CA . SER A 1 822 ? -33.266 -18.481 50.053 1.00 59.34 822 SER A CA 1
ATOM 6566 C C . SER A 1 822 ? -34.435 -17.490 49.937 1.00 59.34 822 SER A C 1
ATOM 6568 O O . SER A 1 822 ? -34.940 -17.272 48.840 1.00 59.34 822 SER A O 1
ATOM 6570 N N . GLU A 1 823 ? -34.827 -16.835 51.037 1.00 53.97 823 GLU A N 1
ATOM 6571 C CA . GLU A 1 823 ? -35.898 -15.823 51.067 1.00 53.97 823 GLU A CA 1
ATOM 6572 C C . GLU A 1 823 ? -35.524 -14.508 50.357 1.00 53.97 823 GLU A C 1
ATOM 6574 O O . GLU A 1 823 ? -36.401 -13.775 49.902 1.00 53.97 823 GLU A O 1
ATOM 6579 N N . ALA A 1 824 ? -34.227 -14.213 50.198 1.00 51.97 824 ALA A N 1
ATOM 6580 C CA . ALA A 1 824 ? -33.754 -13.002 49.525 1.00 51.97 824 ALA A CA 1
ATOM 6581 C C . ALA A 1 824 ? -33.888 -13.068 47.989 1.00 51.97 824 ALA A C 1
ATOM 6583 O O . ALA A 1 824 ? -33.707 -12.057 47.302 1.00 51.97 824 ALA A O 1
ATOM 6584 N N . PHE A 1 825 ? -34.207 -14.244 47.435 1.00 50.72 825 PHE A N 1
ATOM 6585 C CA . PHE A 1 825 ? -34.289 -14.483 45.999 1.00 50.72 825 PHE A CA 1
ATOM 6586 C C . PHE A 1 825 ? -35.678 -14.961 45.581 1.00 50.72 825 PHE A C 1
ATOM 6588 O O . PHE A 1 825 ? -36.060 -16.111 45.774 1.00 50.72 825 PHE A O 1
ATOM 6595 N N . TRP A 1 826 ? -36.424 -14.070 44.926 1.00 51.00 826 TRP A N 1
ATOM 6596 C CA . TRP A 1 826 ? -37.743 -14.382 44.386 1.00 51.00 826 TRP A CA 1
ATOM 6597 C C . TRP A 1 826 ? -37.667 -14.753 42.897 1.00 51.00 826 TRP A C 1
ATOM 6599 O O . TRP A 1 826 ? -37.432 -13.906 42.021 1.00 51.00 826 TRP A O 1
ATOM 6609 N N . MET A 1 827 ? -37.880 -16.038 42.609 1.00 48.59 827 MET A N 1
ATOM 6610 C CA . MET A 1 827 ? -38.061 -16.580 41.263 1.00 48.59 827 MET A CA 1
ATOM 6611 C C . MET A 1 827 ? -39.530 -16.420 40.856 1.00 48.59 827 MET A C 1
ATOM 6613 O O . MET A 1 827 ? -40.347 -17.309 41.052 1.00 48.59 827 MET A O 1
ATOM 6617 N N . GLY A 1 828 ? -39.887 -15.252 40.325 1.00 52.41 828 GLY A N 1
ATOM 6618 C CA . GLY A 1 828 ? -41.210 -15.066 39.729 1.00 52.41 828 GLY A CA 1
ATOM 6619 C C . GLY A 1 828 ? -41.403 -15.931 38.483 1.00 52.41 828 GLY A C 1
ATOM 6620 O O . GLY A 1 828 ? -40.443 -16.151 37.743 1.00 52.41 828 GLY A O 1
ATOM 6621 N N . ASN A 1 829 ? -42.644 -16.353 38.214 1.00 43.44 829 ASN A N 1
ATOM 6622 C CA . ASN A 1 829 ? -42.998 -17.112 37.009 1.00 43.44 829 ASN A CA 1
ATOM 6623 C C . ASN A 1 829 ? -42.495 -16.394 35.741 1.00 43.44 829 ASN A C 1
ATOM 6625 O O . ASN A 1 829 ? -42.835 -15.230 35.485 1.00 43.44 829 ASN A O 1
ATOM 6629 N N . LEU A 1 830 ? -41.679 -17.093 34.944 1.00 48.91 830 LEU A N 1
ATOM 6630 C CA . LEU A 1 830 ? -41.093 -16.606 33.693 1.00 48.91 830 LEU A CA 1
ATOM 6631 C C . LEU A 1 830 ? -42.175 -16.479 32.608 1.00 48.91 830 LEU A C 1
ATOM 6633 O O . LEU A 1 830 ? -42.339 -17.339 31.751 1.00 48.91 830 LEU A O 1
ATOM 6637 N N . LYS A 1 831 ? -42.927 -15.374 32.613 1.00 51.31 831 LYS A N 1
ATOM 6638 C CA . LYS A 1 831 ? -43.810 -15.044 31.484 1.00 51.31 831 LYS A CA 1
ATOM 6639 C C . LYS A 1 831 ? -42.961 -14.680 30.261 1.00 51.31 831 LYS A C 1
ATOM 6641 O O . LYS A 1 831 ? -42.105 -13.797 30.348 1.00 51.31 831 LYS A O 1
ATOM 6646 N N . ASN A 1 832 ? -43.225 -15.322 29.123 1.00 55.25 832 ASN A N 1
ATOM 6647 C CA . ASN A 1 832 ? -42.589 -15.021 27.840 1.00 55.25 832 ASN A CA 1
ATOM 6648 C C . ASN A 1 832 ? -42.930 -13.585 27.407 1.00 55.25 832 ASN A C 1
ATOM 6650 O O . ASN A 1 832 ? -44.054 -13.313 26.990 1.00 55.25 832 ASN A O 1
ATOM 6654 N N . LYS A 1 833 ? -41.970 -12.659 27.522 1.00 62.41 833 LYS A N 1
ATOM 6655 C CA . LYS A 1 833 ? -42.133 -11.242 27.159 1.00 62.41 833 LYS A CA 1
ATOM 6656 C C . LYS A 1 833 ? -41.272 -10.866 25.956 1.00 62.41 833 LYS A C 1
ATOM 6658 O O . LYS A 1 833 ? -40.162 -11.375 25.797 1.00 62.41 833 LYS A O 1
ATOM 6663 N N . ASN A 1 834 ? -41.772 -9.958 25.121 1.00 57.38 834 ASN A N 1
ATOM 6664 C CA . ASN A 1 834 ? -40.978 -9.312 24.078 1.00 57.38 834 ASN A CA 1
ATOM 6665 C C . ASN A 1 834 ? -40.071 -8.208 24.675 1.00 57.38 834 ASN A C 1
ATOM 6667 O O . ASN A 1 834 ? -40.159 -7.881 25.859 1.00 57.38 834 ASN A O 1
ATOM 6671 N N . ILE A 1 835 ? -39.183 -7.617 23.863 1.00 58.97 835 ILE A N 1
ATOM 6672 C CA . ILE A 1 835 ? -38.249 -6.553 24.301 1.00 58.97 835 ILE A CA 1
ATOM 6673 C C . ILE A 1 835 ? -38.944 -5.277 24.818 1.00 58.97 835 ILE A C 1
ATOM 6675 O O . ILE A 1 835 ? -38.309 -4.500 25.528 1.00 58.97 835 ILE A O 1
ATOM 6679 N N . ARG A 1 836 ? -40.239 -5.097 24.511 1.00 50.03 836 ARG A N 1
ATOM 6680 C CA . ARG A 1 836 ? -41.104 -4.006 24.995 1.00 50.03 836 ARG A CA 1
ATOM 6681 C C . ARG A 1 836 ? -41.861 -4.361 26.280 1.00 50.03 836 ARG A C 1
ATOM 6683 O O . ARG A 1 836 ? -42.578 -3.529 26.822 1.00 50.03 836 ARG A O 1
ATOM 6690 N N . GLY A 1 837 ? -41.669 -5.572 26.806 1.00 56.19 837 GLY A N 1
ATOM 6691 C CA . GLY A 1 837 ? -42.294 -6.042 28.041 1.00 56.19 837 GLY A CA 1
ATOM 6692 C C . GLY A 1 837 ? -43.715 -6.585 27.872 1.00 56.19 837 GLY A C 1
ATOM 6693 O O . GLY A 1 837 ? -44.329 -6.960 28.873 1.00 56.19 837 GLY A O 1
ATOM 6694 N N . GLU A 1 838 ? -44.220 -6.674 26.641 1.00 54.09 838 GLU A N 1
ATOM 6695 C CA . GLU A 1 838 ? -45.526 -7.254 26.333 1.00 54.09 838 GLU A CA 1
ATOM 6696 C C . GLU A 1 838 ? -45.427 -8.780 26.370 1.00 54.09 838 GLU A C 1
ATOM 6698 O O . GLU A 1 838 ? -44.449 -9.370 25.902 1.00 54.09 838 GLU A O 1
ATOM 6703 N N . ILE A 1 839 ? -46.439 -9.425 26.943 1.00 56.72 839 ILE A N 1
ATOM 6704 C CA . ILE A 1 839 ? -46.528 -10.885 26.980 1.00 56.72 839 ILE A CA 1
ATOM 6705 C C . ILE A 1 839 ? -46.753 -11.371 25.545 1.00 56.72 839 ILE A C 1
ATOM 6707 O O . ILE A 1 839 ? -47.598 -10.839 24.831 1.00 56.72 839 ILE A O 1
ATOM 6711 N N . ILE A 1 840 ? -45.975 -12.356 25.106 1.00 54.03 840 ILE A N 1
ATOM 6712 C CA . ILE A 1 840 ? -46.065 -12.930 23.764 1.00 54.03 840 ILE A CA 1
ATOM 6713 C C . ILE A 1 840 ? -47.401 -13.689 23.661 1.00 54.03 840 ILE A C 1
ATOM 6715 O O . ILE A 1 840 ? -47.543 -14.785 24.191 1.00 54.03 840 ILE A O 1
ATOM 6719 N N . VAL A 1 841 ? -48.391 -13.079 22.999 1.00 43.88 841 VAL A N 1
ATOM 6720 C CA . VAL A 1 841 ? -49.790 -13.556 22.902 1.00 43.88 841 VAL A CA 1
ATOM 6721 C C . VAL A 1 841 ? -49.954 -14.774 21.975 1.00 43.88 841 VAL A C 1
ATOM 6723 O O . VAL A 1 841 ? -51.017 -15.377 21.927 1.00 43.88 841 VAL A O 1
ATOM 6726 N N . THR A 1 842 ? -48.909 -15.231 21.275 1.00 44.44 842 THR A N 1
ATOM 6727 C CA . THR A 1 842 ? -48.989 -16.404 20.378 1.00 44.44 842 THR A CA 1
ATOM 6728 C C . THR A 1 842 ? -49.242 -17.749 21.077 1.00 44.44 842 THR A C 1
ATOM 6730 O O . THR A 1 842 ? -49.302 -18.765 20.395 1.00 44.44 842 THR A O 1
ATOM 6733 N N . GLN A 1 843 ? -49.431 -17.765 22.400 1.00 41.69 843 GLN A N 1
ATOM 6734 C CA . GLN A 1 843 ? -49.888 -18.930 23.171 1.00 41.69 843 GLN A CA 1
ATOM 6735 C C . GLN A 1 843 ? -51.306 -18.764 23.760 1.00 41.69 843 GLN A C 1
ATOM 6737 O O . GLN A 1 843 ? -51.726 -19.607 24.537 1.00 41.69 843 GLN A O 1
ATOM 6742 N N . LEU A 1 844 ? -52.050 -17.701 23.415 1.00 37.25 844 LEU A N 1
ATOM 6743 C CA . LEU A 1 844 ? -53.400 -17.435 23.951 1.00 37.25 844 LEU A CA 1
ATOM 6744 C C . LEU A 1 844 ? -54.553 -17.747 22.984 1.00 37.25 844 LEU A C 1
ATOM 6746 O O . LEU A 1 844 ? -55.701 -17.506 23.331 1.00 37.25 844 LEU A O 1
ATOM 6750 N N . ASN A 1 845 ? -54.290 -18.318 21.806 1.00 34.12 845 ASN A N 1
ATOM 6751 C CA . ASN A 1 845 ? -55.359 -18.746 20.898 1.00 34.12 845 ASN A CA 1
ATOM 6752 C C . ASN A 1 845 ? -55.584 -20.260 20.961 1.00 34.12 845 ASN A C 1
ATOM 6754 O O . ASN A 1 845 ? -55.471 -20.946 19.948 1.00 34.12 845 ASN A O 1
ATOM 6758 N N . THR A 1 846 ? -55.951 -20.741 22.145 1.00 31.02 846 THR A N 1
ATOM 6759 C CA . THR A 1 846 ? -56.856 -21.885 22.272 1.00 31.02 846 THR A CA 1
ATOM 6760 C C . THR A 1 846 ? -57.774 -21.578 23.450 1.00 31.02 846 THR A C 1
ATOM 6762 O O . THR A 1 846 ? -57.453 -21.877 24.594 1.00 31.02 846 THR A O 1
ATOM 6765 N N . ASP A 1 847 ? -58.890 -20.897 23.177 1.00 35.53 847 ASP A N 1
ATOM 6766 C CA . ASP A 1 847 ? -60.019 -20.849 24.105 1.00 35.53 847 ASP A CA 1
ATOM 6767 C C . ASP A 1 847 ? -60.607 -22.265 24.194 1.00 35.53 847 ASP A C 1
ATOM 6769 O O . ASP A 1 847 ? -61.462 -22.660 23.401 1.00 35.53 847 ASP A O 1
ATOM 6773 N N . SER A 1 848 ? -60.106 -23.044 25.143 1.00 30.34 848 SER A N 1
ATOM 6774 C CA . SER A 1 848 ? -60.801 -24.187 25.724 1.00 30.34 848 SER A CA 1
ATOM 6775 C C . SER A 1 848 ? -60.252 -24.403 27.129 1.00 30.34 848 SER A C 1
ATOM 6777 O O . SER A 1 848 ? -59.038 -24.477 27.298 1.00 30.34 848 SER A O 1
ATOM 6779 N N . ASP A 1 849 ? -61.158 -24.460 28.106 1.00 34.47 849 ASP A N 1
ATOM 6780 C CA . ASP A 1 849 ? -60.941 -24.694 29.539 1.00 34.47 849 ASP A CA 1
ATOM 6781 C C . ASP A 1 849 ? -60.168 -25.993 29.844 1.00 34.47 849 ASP A C 1
ATOM 6783 O O . ASP A 1 849 ? -60.725 -26.944 30.386 1.00 34.47 849 ASP A O 1
ATOM 6787 N N . GLU A 1 850 ? -58.870 -26.034 29.558 1.00 31.78 850 GLU A N 1
ATOM 6788 C CA . GLU A 1 850 ? -57.945 -27.006 30.133 1.00 31.78 850 GLU A CA 1
ATOM 6789 C C . GLU A 1 850 ? -56.652 -26.300 30.556 1.00 31.78 850 GLU A C 1
ATOM 6791 O O . GLU A 1 850 ? -56.128 -25.411 29.882 1.00 31.78 850 GLU A O 1
ATOM 6796 N N . MET A 1 851 ? -56.195 -26.661 31.753 1.00 26.94 851 MET A N 1
ATOM 6797 C CA . MET A 1 851 ? -54.977 -26.185 32.405 1.00 26.94 851 MET A CA 1
ATOM 6798 C C . MET A 1 851 ? -53.787 -26.190 31.427 1.00 26.94 851 MET A C 1
ATOM 6800 O O . MET A 1 851 ? -53.614 -27.179 30.719 1.00 26.94 851 MET A O 1
ATOM 6804 N N . PRO A 1 852 ? -52.943 -25.141 31.378 1.00 29.42 852 PRO A N 1
ATOM 6805 C CA . PRO A 1 852 ? -51.797 -25.147 30.481 1.00 29.42 852 PRO A CA 1
ATOM 6806 C C . PRO A 1 852 ? -50.774 -26.170 30.985 1.00 29.42 852 PRO A C 1
ATOM 6808 O O . PRO A 1 852 ? -50.147 -25.951 32.021 1.00 29.42 852 PRO A O 1
ATOM 6811 N N . GLU A 1 853 ? -50.637 -27.274 30.250 1.00 28.44 853 GLU A N 1
ATOM 6812 C CA . GLU A 1 853 ? -49.534 -28.222 30.391 1.00 28.44 853 GLU A CA 1
ATOM 6813 C C . GLU A 1 853 ? -48.188 -27.520 30.181 1.00 28.44 853 GLU A C 1
ATOM 6815 O O . GLU A 1 853 ? -48.000 -26.686 29.284 1.00 28.44 853 GLU A O 1
ATOM 6820 N N . ASP A 1 854 ? -47.271 -27.882 31.070 1.00 29.59 854 ASP A N 1
ATOM 6821 C CA . ASP A 1 854 ? -45.877 -27.496 31.123 1.00 29.59 854 ASP A CA 1
ATOM 6822 C C . ASP A 1 854 ? -45.146 -27.719 29.791 1.00 29.59 854 ASP A C 1
ATOM 6824 O O . ASP A 1 854 ? -45.290 -28.732 29.113 1.00 29.59 854 ASP A O 1
ATOM 6828 N N . CYS A 1 855 ? -44.271 -26.774 29.446 1.00 28.00 855 CYS A N 1
ATOM 6829 C CA . CYS A 1 855 ? -43.117 -27.048 28.588 1.00 28.00 855 CYS A CA 1
ATOM 6830 C C . CYS A 1 855 ? -41.901 -27.320 29.484 1.00 28.00 855 CYS A C 1
ATOM 6832 O O . CYS A 1 855 ? -40.885 -26.629 29.364 1.00 28.00 855 CYS A O 1
ATOM 6834 N N . ASP A 1 856 ? -42.037 -28.281 30.395 1.00 28.72 856 ASP A N 1
ATOM 6835 C CA . ASP A 1 856 ? -40.898 -28.948 31.007 1.00 28.72 856 ASP A CA 1
ATOM 6836 C C . ASP A 1 856 ? -40.375 -29.951 29.972 1.00 28.72 856 ASP A C 1
ATOM 6838 O O . ASP A 1 856 ? -41.062 -30.886 29.567 1.00 28.72 856 ASP A O 1
ATOM 6842 N N . GLU A 1 857 ? -39.159 -29.716 29.475 1.00 30.98 857 GLU A N 1
ATOM 6843 C CA . GLU A 1 857 ? -38.371 -30.810 28.915 1.00 30.98 857 GLU A CA 1
ATOM 6844 C C . GLU A 1 857 ? -38.079 -31.755 30.088 1.00 30.98 857 GLU A C 1
ATOM 6846 O O . GLU A 1 857 ? -37.296 -31.415 30.977 1.00 30.98 857 GLU A O 1
ATOM 6851 N N . GLU A 1 858 ? -38.778 -32.892 30.109 1.00 28.55 858 GLU A N 1
ATOM 6852 C CA . GLU A 1 858 ? -38.596 -33.986 31.060 1.00 28.55 858 GLU A CA 1
ATOM 6853 C C . GLU A 1 858 ? -37.104 -34.307 31.240 1.00 28.55 858 GLU A C 1
ATOM 6855 O O . GLU A 1 858 ? -36.371 -34.606 30.290 1.00 28.55 858 GLU A O 1
ATOM 6860 N N . LEU A 1 859 ? -36.658 -34.248 32.495 1.00 29.41 859 LEU A N 1
ATOM 6861 C CA . LEU A 1 859 ? -35.481 -34.978 32.949 1.00 29.41 859 LEU A CA 1
ATOM 6862 C C . LEU A 1 859 ? -35.780 -36.483 32.812 1.00 29.41 859 LEU A C 1
ATOM 6864 O O . LEU A 1 859 ? -36.902 -36.889 33.105 1.00 29.41 859 LEU A O 1
ATOM 6868 N N . PRO A 1 860 ? -34.819 -37.328 32.405 1.00 32.62 860 PRO A N 1
ATOM 6869 C CA . PRO A 1 860 ? -35.003 -38.767 32.517 1.00 32.62 860 PRO A CA 1
ATOM 6870 C C . PRO A 1 860 ? -34.969 -39.162 33.999 1.00 32.62 860 PRO A C 1
ATOM 6872 O O . PRO A 1 860 ? -33.990 -38.870 34.689 1.00 32.62 860 PRO A O 1
ATOM 6875 N N . ASP A 1 861 ? -36.036 -39.808 34.469 1.00 28.94 861 ASP A N 1
ATOM 6876 C CA . ASP A 1 861 ? -36.101 -40.418 35.796 1.00 28.94 861 ASP A CA 1
ATOM 6877 C C . ASP A 1 861 ? -35.199 -41.662 35.864 1.00 28.94 861 ASP A C 1
ATOM 6879 O O . ASP A 1 861 ? -35.268 -42.559 35.018 1.00 28.94 861 ASP A O 1
ATOM 6883 N N . ASP A 1 862 ? -34.367 -41.707 36.904 1.00 41.22 862 ASP A N 1
ATOM 6884 C CA . ASP A 1 862 ? -33.717 -42.917 37.399 1.00 41.22 862 ASP A CA 1
ATOM 6885 C C . ASP A 1 862 ? -34.746 -43.732 38.207 1.00 41.22 862 ASP A C 1
ATOM 6887 O O . ASP A 1 862 ? -35.130 -43.318 39.301 1.00 41.22 862 ASP A O 1
ATOM 6891 N N . GLU A 1 863 ? -35.147 -44.916 37.728 1.00 33.09 863 GLU A N 1
ATOM 6892 C CA . GLU A 1 863 ? -35.658 -45.990 38.596 1.00 33.09 863 GLU A CA 1
ATOM 6893 C C . GLU A 1 863 ? -35.028 -47.353 38.251 1.00 33.09 863 GLU A C 1
ATOM 6895 O O . GLU A 1 863 ? -35.135 -47.883 37.143 1.00 33.09 863 GLU A O 1
ATOM 6900 N N . ASP A 1 864 ? -34.356 -47.900 39.265 1.00 32.19 864 ASP A N 1
ATOM 6901 C CA . ASP A 1 864 ? -33.726 -49.213 39.347 1.00 32.19 864 ASP A CA 1
ATOM 6902 C C . ASP A 1 864 ? -34.743 -50.377 39.402 1.00 32.19 864 ASP A C 1
ATOM 6904 O O . ASP A 1 864 ? -35.762 -50.281 40.083 1.00 32.19 864 ASP A O 1
ATOM 6908 N N . GLN A 1 865 ? -34.392 -51.542 38.830 1.00 33.03 865 GLN A N 1
ATOM 6909 C CA . GLN A 1 865 ? -34.096 -52.803 39.560 1.00 33.03 865 GLN A CA 1
ATOM 6910 C C . GLN A 1 865 ? -34.272 -54.086 38.712 1.00 33.03 865 GLN A C 1
ATOM 6912 O O . GLN A 1 865 ? -35.363 -54.384 38.247 1.00 33.03 865 GLN A O 1
ATOM 6917 N N . ASN A 1 866 ? -33.179 -54.873 38.659 1.00 27.89 866 ASN A N 1
ATOM 6918 C CA . ASN A 1 866 ? -33.042 -56.331 38.902 1.00 27.89 866 ASN A CA 1
ATOM 6919 C C . ASN A 1 866 ? -33.975 -57.320 38.144 1.00 27.89 866 ASN A C 1
ATOM 6921 O O . ASN A 1 866 ? -35.185 -57.175 38.142 1.00 27.89 866 ASN A O 1
ATOM 6925 N N . ASN A 1 867 ? -33.539 -58.464 37.595 1.00 30.30 867 ASN A N 1
ATOM 6926 C CA . ASN A 1 867 ? -32.448 -59.368 37.976 1.00 30.30 867 ASN A CA 1
ATOM 6927 C C . ASN A 1 867 ? -32.284 -60.501 36.926 1.00 30.30 867 ASN A C 1
ATOM 6929 O O . ASN A 1 867 ? -33.162 -60.695 36.087 1.00 30.30 867 ASN A O 1
ATOM 6933 N N . SER A 1 868 ? -31.247 -61.325 37.128 1.00 28.31 868 SER A N 1
ATOM 6934 C CA . SER A 1 868 ? -31.061 -62.738 36.712 1.00 28.31 868 SER A CA 1
ATOM 6935 C C . SER A 1 868 ? -30.474 -63.066 35.325 1.00 28.31 868 SER A C 1
ATOM 6937 O O . SER A 1 868 ? -31.177 -63.145 34.322 1.00 28.31 868 SER A O 1
ATOM 6939 N N . ASP A 1 869 ? -29.146 -63.248 35.303 1.00 30.03 869 ASP A N 1
ATOM 6940 C CA . ASP A 1 869 ? -28.463 -64.564 35.360 1.00 30.03 869 ASP A CA 1
ATOM 6941 C C . ASP A 1 869 ? -27.276 -64.725 34.389 1.00 30.03 869 ASP A C 1
ATOM 6943 O O . ASP A 1 869 ? -27.425 -64.668 33.172 1.00 30.03 869 ASP A O 1
ATOM 6947 N N . GLU A 1 870 ? -26.117 -64.963 35.028 1.00 32.06 870 GLU A N 1
ATOM 6948 C CA . GLU A 1 870 ? -25.074 -65.966 34.734 1.00 32.06 870 GLU A CA 1
ATOM 6949 C C . GLU A 1 870 ? -24.364 -65.982 33.360 1.00 32.06 870 GLU A C 1
ATOM 6951 O O . GLU A 1 870 ? -24.971 -65.912 32.305 1.00 32.06 870 GLU A O 1
ATOM 6956 N N . GLU A 1 871 ? -23.064 -66.246 33.218 1.00 31.08 871 GLU A N 1
ATOM 6957 C CA . GLU A 1 871 ? -21.858 -66.231 34.052 1.00 31.08 871 GLU A CA 1
ATOM 6958 C C . GLU A 1 871 ? -20.684 -66.576 33.084 1.00 31.08 871 GLU A C 1
ATOM 6960 O O . GLU A 1 871 ? -20.893 -67.220 32.056 1.00 31.08 871 GLU A O 1
ATOM 6965 N N . ILE A 1 872 ? -19.449 -66.210 33.464 1.00 29.98 872 ILE A N 1
ATOM 6966 C CA . ILE A 1 872 ? -18.145 -66.819 33.080 1.00 29.98 872 ILE A CA 1
ATOM 6967 C C . ILE A 1 872 ? -17.397 -66.301 31.816 1.00 29.98 872 ILE A C 1
ATOM 6969 O O . ILE A 1 872 ? -17.563 -66.786 30.703 1.00 29.98 872 ILE A O 1
ATOM 6973 N N . ASN A 1 873 ? -16.450 -65.377 32.095 1.00 28.31 873 ASN A N 1
ATOM 6974 C CA . ASN A 1 873 ? -14.972 -65.461 31.917 1.00 28.31 873 ASN A CA 1
ATOM 6975 C C . ASN A 1 873 ? -14.389 -65.830 30.527 1.00 28.31 873 ASN A C 1
ATOM 6977 O O . ASN A 1 873 ? -14.739 -66.836 29.934 1.00 28.31 873 ASN A O 1
ATOM 6981 N N . THR A 1 874 ? -13.334 -65.196 29.994 1.00 26.98 874 THR A N 1
ATOM 6982 C CA . THR A 1 874 ? -12.010 -64.972 30.613 1.00 26.98 874 THR A CA 1
ATOM 6983 C C . THR A 1 874 ? -11.091 -64.153 29.680 1.00 26.98 874 THR A C 1
ATOM 6985 O O . THR A 1 874 ? -11.238 -64.188 28.463 1.00 26.98 874 THR A O 1
ATOM 6988 N N . ASP A 1 875 ? -10.083 -63.532 30.299 1.00 27.27 875 ASP A N 1
ATOM 6989 C CA . ASP A 1 875 ? -8.717 -63.290 29.805 1.00 27.27 875 ASP A CA 1
ATOM 6990 C C . ASP A 1 875 ? -8.223 -61.894 29.347 1.00 27.27 875 ASP A C 1
ATOM 6992 O O . ASP A 1 875 ? -8.445 -61.372 28.262 1.00 27.27 875 ASP A O 1
ATOM 6996 N N . SER A 1 876 ? -7.413 -61.390 30.280 1.00 30.27 876 SER A N 1
ATOM 6997 C CA . SER A 1 876 ? -6.360 -60.380 30.355 1.00 30.27 876 SER A CA 1
ATOM 6998 C C . SER A 1 876 ? -5.305 -60.236 29.237 1.00 30.27 876 SER A C 1
ATOM 7000 O O . SER A 1 876 ? -5.019 -61.184 28.511 1.00 30.27 876 SER A O 1
ATOM 7002 N N . ARG A 1 877 ? -4.570 -59.101 29.360 1.00 28.53 877 ARG A N 1
ATOM 7003 C CA . ARG A 1 877 ? -3.219 -58.701 28.851 1.00 28.53 877 ARG A CA 1
ATOM 7004 C C . ARG A 1 877 ? -3.245 -57.830 27.586 1.00 28.53 877 ARG A C 1
ATOM 7006 O O . ARG A 1 877 ? -4.004 -58.117 26.680 1.00 28.53 877 ARG A O 1
ATOM 7013 N N . SER A 1 878 ? -2.445 -56.776 27.394 1.00 28.50 878 SER A N 1
ATOM 7014 C CA . SER A 1 878 ? -1.337 -56.085 28.100 1.00 28.50 878 SER A CA 1
ATOM 7015 C C . SER A 1 878 ? -1.053 -54.798 27.283 1.00 28.50 878 SER A C 1
ATOM 7017 O O . SER A 1 878 ? -1.168 -54.838 26.064 1.00 28.50 878 SER A O 1
ATOM 7019 N N . ILE A 1 879 ? -0.902 -53.600 27.855 1.00 30.73 879 ILE A N 1
ATOM 7020 C CA . ILE A 1 879 ? 0.359 -52.927 28.249 1.00 30.73 879 ILE A CA 1
ATOM 7021 C C . ILE A 1 879 ? 1.515 -52.968 27.206 1.00 30.73 879 ILE A C 1
ATOM 7023 O O . ILE A 1 879 ? 2.068 -54.029 26.939 1.00 30.73 879 ILE A O 1
ATOM 7027 N N . SER A 1 880 ? 1.873 -51.750 26.754 1.00 30.84 880 SER A N 1
ATOM 7028 C CA . SER A 1 880 ? 3.196 -51.145 26.443 1.00 30.84 880 SER A CA 1
ATOM 7029 C C . SER A 1 880 ? 4.049 -51.510 25.210 1.00 30.84 880 SER A C 1
ATOM 7031 O O . SER A 1 880 ? 4.515 -52.635 25.071 1.00 30.84 880 SER A O 1
ATOM 7033 N N . ASP A 1 881 ? 4.395 -50.425 24.499 1.00 30.02 881 ASP A N 1
ATOM 7034 C CA . ASP A 1 881 ? 5.732 -49.940 24.091 1.00 30.02 881 ASP A CA 1
ATOM 7035 C C . ASP A 1 881 ? 6.572 -50.598 22.980 1.00 30.02 881 ASP A C 1
ATOM 7037 O O . ASP A 1 881 ? 6.643 -51.811 22.820 1.00 30.02 881 ASP A O 1
ATOM 7041 N N . THR A 1 882 ? 7.326 -49.701 22.312 1.00 30.81 882 THR A N 1
ATOM 7042 C CA . THR A 1 882 ? 8.356 -49.846 21.252 1.00 30.81 882 THR A CA 1
ATOM 7043 C C . THR A 1 882 ? 7.816 -50.218 19.862 1.00 30.81 882 THR A C 1
ATOM 7045 O O . THR A 1 882 ? 7.149 -51.230 19.702 1.00 30.81 882 THR A O 1
ATOM 7048 N N . VAL A 1 883 ? 8.007 -49.420 18.800 1.00 33.81 883 VAL A N 1
ATOM 7049 C CA . VAL A 1 883 ? 9.213 -48.714 18.297 1.00 33.81 883 VAL A CA 1
ATOM 7050 C C . VAL A 1 883 ? 8.881 -47.330 17.742 1.00 33.81 883 VAL A C 1
ATOM 7052 O O . VAL A 1 883 ? 7.799 -47.192 17.128 1.00 33.81 883 VAL A O 1
#